Protein AF-A0A814U1E9-F1 (afdb_monomer_lite)

Foldseek 3Di:
DPPPPPPDDQKDWPPPAALPFRFKTFIAGPPDDPPCPQDTFKIWGQPVFFDDDDFDDWDADPVHNPGIIGMDTPVVVPQPDPDPPDNVSSSVSVVLVRQQTGATDDPDQDDDPPDPQWDDAPSHIDGLLQQCQPRRSHPVCCSNVPQPQVVDPDPQWDWDWDDDPNDTRIHTYGDPPQPPPPPHDPRDPPPLDDDFLLPQLQLEFPDWDADPNDIDTSNPPLPLPDQQDPQQACPLDQSDQLSPSNAPDDDDPDPDGQWDWAQALPQRDTDTHGSVQANPPDQRHFQSLSNQVLQRDHDPPPDDDDGALGWADDDDDDDDDDDDDDDDDDDPDTQGHHQQQQCPPDQRHPVCSSNDCSQNPPDDDDGLDDDVPVPDDDPSSVSSCSSPPVVVQVVFDDDDRPRRFFAPVLVDPDDPDDDDDPPPDDDDDDDDDDDDDDDPPCPVPPVVLCPQQPVWDKDWDFDDDDDDDPGDTDIFTDEDPQADDRSSPGGAQWEKEKEAEFELAQLWKKKKKKFKAWPPWRATQFIDIDIDHLVPGNPPIDIDIDHGNDPPDDPPIWIKMKMWMATQAQRDTQAMAIGTDPCSVDSYHYHYYYYYRDPDHFCQPPDDPDQADPVFWGWGAHPPDRDIFTFGFAQFDTRRRPDGADQQADPSWGFRYDDPSHTAIREHQQFDDRRRPHGDCLQPDDDAQLAPPPWDWGDDDPVDDDPDGTATSEDPQFDDRRSPHGFEKEKEAAPQDDLVPDDQKKKKKFKDADNDDPPRDDPDPDDPDHRMDIFIDIDGDQLPDRMDIDGHDDFGQWIWIDDPNWIFTFDGHNDGDGDNYHYTYGDPLRIAEEVPVQDDPVLLPDDPSSSSSCQLVSLVVDVSHQWYAYPAFWTWGQRPVSGTRIGGDGSPPQQQAPDPPQAPPPWGWHARDNSHGNDIATDEDFQFDARRSPQGQAFPSNDPLNLCLSQAAAQDDPVPGDPVLVVLLVLLVVLLVLQQVQLVLQLLLLVDPVNLLALLSVLSNVLSVLSNVLSVLVSVLSVCSNCQSNVVDDDPVVVLCCLLPSVLSNQLSVLLSLVSLLVSLVSVLVCLVCPPVDDSVVRSVVSVVVSVVSSVVSCVLSVVQSVQWDWDARVVSRHIDIGRHDDPVCVVVVVVSVVVSVCCSLVVSLVSLQVSLVSNLQSVLVVVCVVDVPDDSVVSSVVSCVVSVLSNVLSVVLCVLQVLSVCSNPVPRGNRDPNPDSVSVSVSVSSNSCPSSCSCVSPQVVDPVSVVSSVVSVVVVVVVVVVVVVVVD

Radius of gyration: 45.86 Å; chains: 1; bounding box: 136×76×142 Å

Organism: NCBI:txid392030

InterPro domains:
  IPR000276 G protein-coupled receptor, rhodopsin-like [PF00001] (982-1230)
  IPR000742 EGF-like domain [PS00022] (630-641)
  IPR000742 EGF-like domain [PS00022] (665-676)
  IPR000742 EGF-like domain [PS00022] (712-723)
  IPR000742 EGF-like domain [PS00022] (922-933)
  IPR000742 EGF-like domain [PS01186] (630-641)
  IPR000742 EGF-like domain [PS50026] (604-642)
  IPR000742 EGF-like domain [PS50026] (679-724)
  IPR000742 EGF-like domain [SM00181] (607-642)
  IPR000742 EGF-like domain [SM00181] (646-677)
  IPR000742 EGF-like domain [SM00181] (682-724)
  IPR000742 EGF-like domain [SM00181] (896-934)
  IPR002172 Low-density lipoprotein (LDL) receptor class A repeat [PR00261] (123-144)
  IPR002172 Low-density lipoprotein (LDL) receptor class A repeat [PR00261] (225-246)
  IPR002172 Low-density lipoprotein (LDL) receptor class A repeat [PR00261] (270-291)
  IPR002172 Low-density lipoprotein (LDL) receptor class A repeat [PR00261] (334-355)
  IPR002172 Low-density lipoprotein (LDL) receptor class A repeat [PS50068] (112-151)
  IPR002172 Low-density lipoprotein (LDL) receptor class A repeat [SM00192] (112-152)
  IPR002172 Low-density lipoprotein (LDL) receptor class A repeat [SM00192] (221-251)
  IPR002172 Low-density lipoprotein (LDL) receptor class A repeat [SM00192] (261-297)

pLDDT: mean 71.23, std 16.32, range [23.53, 94.31]

Secondary structure (DSSP, 8-state):
--SSSSSS-SEEESSSS-SSSSSEEEEEETTS-TT-TT--SEEEE-TTTB--S---EEEEETTEEEEEEEEEEGGGS----S-TT-HHHHHHHHHHHHHHHB--S-S-TT----STTEEEETTEEEEGGGTTSS---STTSTTTS-S-GGGS--TTEEEEEEEETTEEEEEEEEGGGTTSSSS--TTS----PPPPGGGTTSS----EEEETTEEEETTTTGGGS-SSSTTTTTSSS--STT-GGGSSSS-SS---TTEEEEE-TTT--EEEEEGGGSSSS---SGGGTT-GGGT------SSS-PPP-EEPP-----S----------S--S--EE-GGGTTSS---STTS-TT-TTT-TT--SS-TT-GGGGGG--HHHHHHHTT-HHHHHHSS-SS---PPPP--GGGS---S--PPP---------------------TTTTTTTTTTSTTSEEEEEE----SSS---EEEEEE--TTEESTTS-EEPPEEEEEEEEEES-TT-EEEEEEEEEETTT--EEEEEEEEEEHHHHTT-EEEEEEE-SSSSPPTT--EEEEEEEEETTT--EEEEEEEE-TTTTSSEEEEEEEEEE-SPPP---S--SS---TTTEEEEE-SSSS-EEEEEPTTEETTTT-EE----S-TTSEEEEEETTEEEEE--TTEESTTS-EE-GGGTS-SS-SS-TTPEEEPPPTTS--S---EEE--TTEESTTS-EEPEEEEEE-TTS-TTTS-SEEEEEEEEE---PPPTT----S----SEEEEEEEEEPPTT-SEEEEEE-S--SEEEEEETTEEEEEEE-SS----SEEEEE--GGGEE-BGGGTS-HHHHTS-HHHHHTTTHHHHHH-TT--EEE-SSSEEEEE-TTS-EEEEE--TT---B-S-TTSS-TTPEEEES-SSS-S-EEEEPPTTEESTTS-EE-SGGG--HHHHHHTTSPTTS-GGGS-HHHHHHHHHHHHHHHHHHHHHHHHHHHHTSTTGGGSHHHHHHHHHHHHHHHHHHHHHHHHHHHHHHHTTS---HHHHHHHHHHHHHHHHHHHHHHHHHHHHHHHHHHHHHHHGGG--HHHHHHHHHHHHHHHHHHHHHHHTHHHHTEEEEEETTTTEEEEEE---TTTHHHHHHHHHHHHHHHHHHHHHHHHHHHHHHHHHHHHHHHHH-TTS-HHHHHHHHHHHTTHHHHHHHHHHHHHHHHHIIIIIS-----TTS-HHHHHHHHHHHT-GGGGHIIIIITT-HHHHHHHHHHHHHHHHHHHHHHTS--

Structure (mmCIF, N/CA/C/O backbone):
data_AF-A0A814U1E9-F1
#
_entry.id   AF-A0A814U1E9-F1
#
loop_
_atom_site.group_PDB
_atom_site.id
_atom_site.type_symbol
_atom_site.label_atom_id
_atom_site.label_alt_id
_atom_site.label_comp_id
_atom_site.label_asym_id
_atom_site.label_entity_id
_atom_site.label_seq_id
_atom_site.pdbx_PDB_ins_code
_atom_site.Cartn_x
_atom_site.Cartn_y
_atom_site.Cartn_z
_atom_site.occupancy
_atom_site.B_iso_or_equiv
_atom_site.auth_seq_id
_atom_site.auth_comp_id
_atom_site.auth_asym_id
_atom_site.auth_atom_id
_atom_site.pdbx_PDB_model_num
ATOM 1 N N . MET A 1 1 ? 68.254 2.817 -43.990 1.00 37.53 1 MET A N 1
ATOM 2 C CA . MET A 1 1 ? 68.377 2.266 -42.618 1.00 37.53 1 MET A CA 1
ATOM 3 C C . MET A 1 1 ? 69.161 0.953 -42.686 1.00 37.53 1 MET A C 1
ATOM 5 O O . MET A 1 1 ? 68.558 -0.076 -42.930 1.00 37.53 1 MET A O 1
ATOM 9 N N . SER A 1 2 ? 70.491 0.970 -42.538 1.00 39.06 2 SER A N 1
ATOM 10 C CA . SER A 1 2 ? 71.355 -0.219 -42.744 1.00 39.06 2 SER A CA 1
ATOM 11 C C . SER A 1 2 ? 72.372 -0.470 -41.614 1.00 39.06 2 SER A C 1
ATOM 13 O O . SER A 1 2 ? 73.319 -1.225 -41.785 1.00 39.06 2 SER A O 1
ATOM 15 N N . ARG A 1 3 ? 72.186 0.135 -40.429 1.00 36.66 3 ARG A N 1
ATOM 16 C CA . ARG A 1 3 ? 73.085 -0.048 -39.263 1.00 36.66 3 ARG A CA 1
ATOM 17 C C . ARG A 1 3 ? 72.422 -0.596 -37.989 1.00 36.66 3 ARG A C 1
ATOM 19 O O . ARG A 1 3 ? 73.068 -0.652 -36.954 1.00 36.66 3 ARG A O 1
ATOM 26 N N . LYS A 1 4 ? 71.152 -1.022 -38.038 1.00 39.84 4 LYS A N 1
ATOM 27 C CA . LYS A 1 4 ? 70.420 -1.568 -36.868 1.00 39.84 4 LYS A CA 1
ATOM 28 C C . LYS A 1 4 ? 70.116 -3.075 -36.930 1.00 39.84 4 LYS A C 1
ATOM 30 O O . LYS A 1 4 ? 69.382 -3.562 -36.085 1.00 39.84 4 LYS A O 1
ATOM 35 N N . GLN A 1 5 ? 70.678 -3.819 -37.884 1.00 44.84 5 GLN A N 1
ATOM 36 C CA . GLN A 1 5 ? 70.446 -5.270 -37.998 1.00 44.84 5 GLN A CA 1
ATOM 37 C C . GLN A 1 5 ? 71.395 -6.131 -37.146 1.00 44.84 5 GLN A C 1
ATOM 39 O O . GLN A 1 5 ? 71.125 -7.308 -36.959 1.00 44.84 5 GLN A O 1
ATOM 44 N N . GLN A 1 6 ? 72.477 -5.571 -36.594 1.00 43.47 6 GLN A N 1
ATOM 45 C CA . GLN A 1 6 ? 73.527 -6.369 -35.940 1.00 43.47 6 GLN A CA 1
ATOM 46 C C . GLN A 1 6 ? 73.324 -6.604 -34.429 1.00 43.47 6 GLN A C 1
ATOM 48 O O . GLN A 1 6 ? 74.076 -7.365 -33.835 1.00 43.47 6 GLN A O 1
ATOM 53 N N . PHE A 1 7 ? 72.319 -5.975 -33.803 1.00 52.06 7 PHE A N 1
ATOM 54 C CA . PHE A 1 7 ? 72.131 -5.992 -32.338 1.00 52.06 7 PHE A CA 1
ATOM 55 C C . PHE A 1 7 ? 70.774 -6.522 -31.864 1.00 52.06 7 PHE A C 1
ATOM 57 O O . PHE A 1 7 ? 70.469 -6.425 -30.678 1.00 52.06 7 PHE A O 1
ATOM 64 N N . CYS A 1 8 ? 69.934 -7.050 -32.753 1.00 47.56 8 CYS A N 1
ATOM 65 C CA . CYS A 1 8 ? 68.630 -7.569 -32.353 1.00 47.56 8 CYS A CA 1
ATOM 66 C C . CYS A 1 8 ? 68.546 -9.089 -32.520 1.00 47.56 8 CYS A C 1
ATOM 68 O O . CYS A 1 8 ? 69.000 -9.606 -33.542 1.00 47.56 8 CYS A O 1
ATOM 70 N N . PRO A 1 9 ? 67.975 -9.809 -31.538 1.00 59.19 9 PRO A N 1
ATOM 71 C CA . PRO A 1 9 ? 67.796 -11.249 -31.638 1.00 59.19 9 PRO A CA 1
ATOM 72 C C . PRO A 1 9 ? 66.829 -11.600 -32.787 1.00 59.19 9 PRO A C 1
ATOM 74 O O . PRO A 1 9 ? 65.899 -10.837 -33.059 1.00 59.19 9 PRO A O 1
ATOM 77 N N . PRO A 1 10 ? 67.015 -12.755 -33.457 1.00 61.16 10 PRO A N 1
ATOM 78 C CA . PRO A 1 10 ? 66.178 -13.179 -34.588 1.00 61.16 10 PRO A CA 1
ATOM 79 C C . PRO A 1 10 ? 64.708 -13.421 -34.202 1.00 61.16 10 PRO A C 1
ATOM 81 O O . PRO A 1 10 ? 63.832 -13.397 -35.069 1.00 61.16 10 PRO A O 1
ATOM 84 N N . LEU A 1 11 ? 64.449 -13.628 -32.907 1.00 66.38 11 LEU A N 1
ATOM 85 C CA . LEU A 1 11 ? 63.136 -13.747 -32.279 1.00 66.38 11 LEU A CA 1
ATOM 86 C C . LEU A 1 11 ? 63.046 -12.755 -31.116 1.00 66.38 11 LEU A C 1
ATOM 88 O O . LEU A 1 11 ? 63.979 -12.665 -30.317 1.00 66.38 11 LEU A O 1
ATOM 92 N N . PHE A 1 12 ? 61.926 -12.047 -30.985 1.00 69.31 12 PHE A N 1
ATOM 93 C CA . PHE A 1 12 ? 61.680 -11.149 -29.852 1.00 69.31 12 PHE A CA 1
ATOM 94 C C . PHE A 1 12 ? 60.278 -11.346 -29.260 1.00 69.31 12 PHE A C 1
ATOM 96 O O . PHE A 1 12 ? 59.317 -11.619 -29.979 1.00 69.31 12 PHE A O 1
ATOM 103 N N . GLU A 1 13 ? 60.177 -11.226 -27.933 1.00 69.12 13 GLU A N 1
ATOM 104 C CA . GLU A 1 13 ? 58.926 -11.350 -27.172 1.00 69.12 13 GLU A CA 1
ATOM 105 C C . GLU A 1 13 ? 58.130 -10.038 -27.264 1.00 69.12 13 GLU A C 1
ATOM 107 O O . GLU A 1 13 ? 58.639 -8.970 -26.907 1.00 69.12 13 GLU A O 1
ATOM 112 N N . PHE A 1 14 ? 56.878 -10.094 -27.730 1.00 63.81 14 PHE A N 1
ATOM 113 C CA . PHE A 1 14 ? 55.998 -8.926 -27.746 1.00 63.81 14 PHE A CA 1
ATOM 114 C C . PHE A 1 14 ? 54.517 -9.312 -27.579 1.00 63.81 14 PHE A C 1
ATOM 116 O O . PHE A 1 14 ? 53.969 -10.028 -28.415 1.00 63.81 14 PHE A O 1
ATOM 123 N N . PRO A 1 15 ? 53.807 -8.792 -26.558 1.00 61.72 15 PRO A N 1
ATOM 124 C CA . PRO A 1 15 ? 54.294 -7.909 -25.495 1.00 61.72 15 PRO A CA 1
ATOM 125 C C . PRO A 1 15 ? 55.305 -8.616 -24.575 1.00 61.72 15 PRO A C 1
ATOM 127 O O . PRO A 1 15 ? 55.254 -9.827 -24.428 1.00 61.72 15 PRO A O 1
ATOM 130 N N . ALA A 1 16 ? 56.191 -7.855 -23.923 1.00 58.97 16 ALA A N 1
ATOM 131 C CA . ALA A 1 16 ? 57.242 -8.378 -23.030 1.00 58.97 16 ALA A CA 1
ATOM 132 C C . ALA A 1 16 ? 56.722 -9.022 -21.717 1.00 58.97 16 ALA A C 1
ATOM 134 O O . ALA A 1 16 ? 57.502 -9.388 -20.837 1.00 58.97 16 ALA A O 1
ATOM 135 N N . GLN A 1 17 ? 55.400 -9.109 -21.555 1.00 59.88 17 GLN A N 1
ATOM 136 C CA . GLN A 1 17 ? 54.723 -9.814 -20.472 1.00 59.88 17 GLN A CA 1
ATOM 137 C C . GLN A 1 17 ? 53.799 -10.875 -21.060 1.00 59.88 17 GLN A C 1
ATOM 139 O O . GLN A 1 17 ? 53.224 -10.690 -22.134 1.00 59.88 17 GLN A O 1
ATOM 144 N N . SER A 1 18 ? 53.605 -11.958 -20.306 1.00 64.62 18 SER A N 1
ATOM 145 C CA . SER A 1 18 ? 52.696 -13.035 -20.683 1.00 64.62 18 SER A CA 1
ATOM 146 C C . SER A 1 18 ? 51.286 -12.513 -20.952 1.00 64.62 18 SER A C 1
ATOM 148 O O . SER A 1 18 ? 50.778 -11.648 -20.230 1.00 64.62 18 SER A O 1
ATOM 150 N N . ILE A 1 19 ? 50.603 -13.093 -21.929 1.00 59.97 19 ILE A N 1
ATOM 151 C CA . ILE A 1 19 ? 49.241 -12.692 -22.264 1.00 59.97 19 ILE A CA 1
ATOM 152 C C . ILE A 1 19 ? 48.259 -13.410 -21.339 1.00 59.97 19 ILE A C 1
ATOM 154 O O . ILE A 1 19 ? 47.736 -14.476 -21.642 1.00 59.97 19 ILE A O 1
ATOM 158 N N . GLY A 1 20 ? 47.991 -12.777 -20.197 1.00 60.41 20 GLY A N 1
ATOM 159 C CA . GLY A 1 20 ? 46.943 -13.155 -19.246 1.00 60.41 20 GLY A CA 1
ATOM 160 C C . GLY A 1 20 ? 47.437 -13.868 -17.987 1.00 60.41 20 GLY A C 1
ATOM 161 O O . GLY A 1 20 ? 47.025 -13.486 -16.897 1.00 60.41 20 GLY A O 1
ATOM 162 N N . TRP A 1 21 ? 48.304 -14.875 -18.116 1.00 57.28 21 TRP A N 1
ATOM 163 C CA . TRP A 1 21 ? 48.419 -15.927 -17.095 1.00 57.28 21 TRP A CA 1
ATOM 164 C C . TRP A 1 21 ? 49.851 -16.401 -16.781 1.00 57.28 21 TRP A C 1
ATOM 166 O O . TRP A 1 21 ? 50.080 -17.599 -16.706 1.00 57.28 21 TRP A O 1
ATOM 176 N N . ASN A 1 22 ? 50.805 -15.478 -16.614 1.00 55.81 22 ASN A N 1
ATOM 177 C CA . ASN A 1 22 ? 52.220 -15.666 -16.212 1.00 55.81 22 ASN A CA 1
ATOM 178 C C . ASN A 1 22 ? 53.102 -16.664 -17.001 1.00 55.81 22 ASN A C 1
ATOM 180 O O . ASN A 1 22 ? 54.323 -16.584 -16.880 1.00 55.81 22 ASN A O 1
ATOM 184 N N . ASP A 1 23 ? 52.533 -17.541 -17.831 1.00 65.69 23 ASP A N 1
ATOM 185 C CA . ASP A 1 23 ? 53.224 -18.699 -18.409 1.00 65.69 23 ASP A CA 1
ATOM 186 C C . ASP A 1 23 ? 52.963 -18.895 -19.918 1.00 65.69 23 ASP A C 1
ATOM 188 O O . ASP A 1 23 ? 53.380 -19.910 -20.470 1.00 65.69 23 ASP A O 1
ATOM 192 N N . VAL A 1 24 ? 52.294 -17.951 -20.604 1.00 73.38 24 VAL A N 1
ATOM 193 C CA . VAL A 1 24 ? 52.084 -17.964 -22.073 1.00 73.38 24 VAL A CA 1
ATOM 194 C C . VAL A 1 24 ? 52.608 -16.674 -22.705 1.00 73.38 24 VAL A C 1
ATOM 196 O O . VAL A 1 24 ? 52.155 -15.578 -22.366 1.00 73.38 24 VAL A O 1
ATOM 199 N N . HIS A 1 25 ? 53.530 -16.807 -23.654 1.00 77.94 25 HIS A N 1
ATOM 200 C CA . HIS A 1 25 ? 54.314 -15.729 -24.255 1.00 77.94 25 HIS A CA 1
ATOM 201 C C . HIS A 1 25 ? 54.190 -15.741 -25.782 1.00 77.94 25 HIS A C 1
ATOM 203 O O . HIS A 1 25 ? 54.155 -16.808 -26.396 1.00 77.94 25 HIS A O 1
ATOM 209 N N . LEU A 1 26 ? 54.142 -14.560 -26.403 1.00 78.00 26 LEU A N 1
ATOM 210 C CA . LEU A 1 26 ? 54.096 -14.419 -27.862 1.00 78.00 26 LEU A CA 1
ATOM 211 C C . LEU A 1 26 ? 55.436 -13.928 -28.404 1.00 78.00 26 LEU A C 1
ATOM 213 O O . LEU A 1 26 ? 55.999 -12.961 -27.888 1.00 78.00 26 LEU A O 1
ATOM 217 N N . PHE A 1 27 ? 55.910 -14.567 -29.471 1.00 77.50 27 PHE A N 1
ATOM 218 C CA . PHE A 1 27 ? 57.184 -14.261 -30.115 1.00 77.50 27 PHE A CA 1
ATOM 219 C C . PHE A 1 27 ? 57.012 -13.977 -31.610 1.00 77.50 27 PHE A C 1
ATOM 221 O O . PHE A 1 27 ? 56.215 -14.615 -32.304 1.00 77.50 27 PHE A O 1
ATOM 228 N N . HIS A 1 28 ? 57.805 -13.027 -32.102 1.00 73.69 28 HIS A N 1
ATOM 229 C CA . HIS A 1 28 ? 57.827 -12.580 -33.494 1.00 73.69 28 HIS A CA 1
ATOM 230 C C . HIS A 1 28 ? 59.208 -12.802 -34.113 1.00 73.69 28 HIS A C 1
ATOM 232 O O . HIS A 1 28 ? 60.224 -12.616 -33.437 1.00 73.69 28 HIS A O 1
ATOM 238 N N . SER A 1 29 ? 59.246 -13.174 -35.393 1.00 71.25 29 SER A N 1
ATOM 239 C CA . SER A 1 29 ? 60.466 -13.245 -36.196 1.00 71.25 29 SER A CA 1
ATOM 240 C C . SER A 1 29 ? 60.675 -11.950 -36.984 1.00 71.25 29 SER A C 1
ATOM 242 O O . SER A 1 29 ? 59.730 -11.277 -37.386 1.00 71.25 29 SER A O 1
ATOM 244 N N . TRP A 1 30 ? 61.932 -11.575 -37.221 1.00 60.84 30 TRP A N 1
ATOM 245 C CA . TRP A 1 30 ? 62.258 -10.317 -37.909 1.00 60.84 30 TRP A CA 1
ATOM 246 C C . TRP A 1 30 ? 61.892 -10.317 -39.413 1.00 60.84 30 TRP A C 1
ATOM 248 O O . TRP A 1 30 ? 61.847 -9.260 -40.036 1.00 60.84 30 TRP A O 1
ATOM 258 N N . ASN A 1 31 ? 61.651 -11.485 -40.022 1.00 56.03 31 ASN A N 1
ATOM 259 C CA . ASN A 1 31 ? 61.629 -11.652 -41.483 1.00 56.03 31 ASN A CA 1
ATOM 260 C C . ASN A 1 31 ? 60.237 -11.511 -42.139 1.00 56.03 31 ASN A C 1
ATOM 262 O O . ASN A 1 31 ? 60.104 -11.776 -43.332 1.00 56.03 31 ASN A O 1
ATOM 266 N N . SER A 1 32 ? 59.198 -11.118 -41.394 1.00 52.31 32 SER A N 1
ATOM 267 C CA . SER A 1 32 ? 57.845 -10.911 -41.930 1.00 52.31 32 SER A CA 1
ATOM 268 C C . SER A 1 32 ? 57.685 -9.510 -42.539 1.00 52.31 32 SER A C 1
ATOM 270 O O . SER A 1 32 ? 57.894 -8.505 -41.857 1.00 52.31 32 SER A O 1
ATOM 272 N N . SER A 1 33 ? 57.304 -9.442 -43.816 1.00 42.00 33 SER A N 1
ATOM 273 C CA . SER A 1 33 ? 57.062 -8.219 -44.595 1.00 42.00 33 SER A CA 1
ATOM 274 C C . SER A 1 33 ? 56.102 -7.231 -43.904 1.00 42.00 33 SER A C 1
ATOM 276 O O . SER A 1 33 ? 55.154 -7.631 -43.232 1.00 42.00 33 SER A O 1
ATOM 278 N N . TYR A 1 34 ? 56.336 -5.927 -44.102 1.00 44.91 34 TYR A N 1
ATOM 279 C CA . TYR A 1 34 ? 55.697 -4.800 -43.394 1.00 44.91 34 TYR A CA 1
ATOM 280 C C . TYR A 1 34 ? 54.157 -4.686 -43.510 1.00 44.91 34 TYR A C 1
ATOM 282 O O . TYR A 1 34 ? 53.580 -3.875 -42.787 1.00 44.91 34 TYR A O 1
ATOM 290 N N . ASP A 1 35 ? 53.487 -5.506 -44.327 1.00 43.16 35 ASP A N 1
ATOM 291 C CA . ASP A 1 35 ? 52.023 -5.475 -44.500 1.00 43.16 35 ASP A CA 1
ATOM 292 C C . ASP A 1 35 ? 51.244 -6.325 -43.478 1.00 43.16 35 ASP A C 1
ATOM 294 O O . ASP A 1 35 ? 50.028 -6.189 -43.360 1.00 43.16 35 ASP A O 1
ATOM 298 N N . THR A 1 36 ? 51.916 -7.153 -42.667 1.00 47.16 36 THR A N 1
ATOM 299 C CA . THR A 1 36 ? 51.263 -7.969 -41.624 1.00 47.16 36 THR A CA 1
ATOM 300 C C . THR A 1 36 ? 51.967 -7.856 -40.272 1.00 47.16 36 THR A C 1
ATOM 302 O O . THR A 1 36 ? 52.321 -8.854 -39.653 1.00 47.16 36 THR A O 1
ATOM 305 N N . ILE A 1 37 ? 52.124 -6.637 -39.745 1.00 44.88 37 ILE A N 1
ATOM 306 C CA . ILE A 1 37 ? 52.621 -6.397 -38.367 1.00 44.88 37 ILE A CA 1
ATOM 307 C C . ILE A 1 37 ? 51.688 -7.028 -37.296 1.00 44.88 37 ILE A C 1
ATOM 309 O O . ILE A 1 37 ? 51.952 -6.975 -36.096 1.00 44.88 37 ILE A O 1
ATOM 313 N N . TRP A 1 38 ? 50.543 -7.586 -37.699 1.00 51.19 38 TRP A N 1
ATOM 314 C CA . TRP A 1 38 ? 49.425 -7.897 -36.811 1.00 51.19 38 TRP A CA 1
ATOM 315 C C . TRP A 1 38 ? 49.282 -9.394 -36.476 1.00 51.19 38 TRP A C 1
ATOM 317 O O . TRP A 1 38 ? 48.369 -9.731 -35.728 1.00 51.19 38 TRP A O 1
ATOM 327 N N . ALA A 1 39 ? 50.200 -10.259 -36.939 1.00 55.47 39 ALA A N 1
ATOM 328 C CA . ALA A 1 39 ? 50.269 -11.689 -36.604 1.00 55.47 39 ALA A CA 1
ATOM 329 C C . ALA A 1 39 ? 51.586 -12.044 -35.871 1.00 55.47 39 ALA A C 1
ATOM 331 O O . ALA A 1 39 ? 52.643 -11.493 -36.171 1.00 55.47 39 ALA A O 1
ATOM 332 N N . PHE A 1 40 ? 51.526 -12.937 -34.877 1.00 69.31 40 PHE A N 1
ATOM 333 C CA . PHE A 1 40 ? 52.692 -13.483 -34.157 1.00 69.31 40 PHE A CA 1
ATOM 334 C C . PHE A 1 40 ? 53.101 -14.827 -34.763 1.00 69.31 40 PHE A C 1
ATOM 336 O O . PHE A 1 40 ? 52.242 -15.580 -35.221 1.00 69.31 40 PHE A O 1
ATOM 343 N N . ASP A 1 41 ? 54.395 -15.149 -34.745 1.00 71.50 41 ASP A N 1
ATOM 344 C CA . ASP A 1 41 ? 54.931 -16.342 -35.419 1.00 71.50 41 ASP A CA 1
ATOM 345 C C . ASP A 1 41 ? 54.973 -17.569 -34.506 1.00 71.50 41 ASP A C 1
ATOM 347 O O . ASP A 1 41 ? 54.789 -18.698 -34.974 1.00 71.50 41 ASP A O 1
ATOM 351 N N . PHE A 1 42 ? 55.202 -17.352 -33.206 1.00 76.81 42 PHE A N 1
ATOM 352 C CA . PHE A 1 42 ? 55.315 -18.412 -32.210 1.00 76.81 42 PHE A CA 1
ATOM 353 C C . PHE A 1 42 ? 54.546 -18.079 -30.928 1.00 76.81 42 PHE A C 1
ATOM 355 O O . PHE A 1 42 ? 54.559 -16.944 -30.445 1.00 76.81 42 PHE A O 1
ATOM 362 N N . VAL A 1 43 ? 53.931 -19.104 -30.340 1.00 78.88 43 VAL A N 1
ATOM 363 C CA . VAL A 1 43 ? 53.352 -19.083 -28.992 1.00 78.88 43 VAL A CA 1
ATOM 364 C C . VAL A 1 43 ? 54.166 -20.019 -28.108 1.00 78.88 43 VAL A C 1
ATOM 366 O O . VAL A 1 43 ? 54.286 -21.203 -28.417 1.00 78.88 43 VAL A O 1
ATOM 369 N N . CYS A 1 44 ? 54.729 -19.494 -27.025 1.00 78.94 44 CYS A N 1
ATOM 370 C CA . CYS A 1 44 ? 55.597 -20.222 -26.104 1.00 78.94 44 CYS A CA 1
ATOM 371 C C . CYS A 1 44 ? 54.953 -20.362 -24.727 1.00 78.94 44 CYS A C 1
ATOM 373 O O . CYS A 1 44 ? 54.380 -19.402 -24.215 1.00 78.94 44 CYS A O 1
ATOM 375 N N . TYR A 1 45 ? 55.056 -21.540 -24.118 1.00 76.81 45 TYR A N 1
ATOM 376 C CA . TYR A 1 45 ? 54.391 -21.861 -22.858 1.00 76.81 45 TYR A CA 1
ATOM 377 C C . TYR A 1 45 ? 55.185 -22.861 -22.013 1.00 76.81 45 TYR A C 1
ATOM 379 O O . TYR A 1 45 ? 56.090 -23.530 -22.506 1.00 76.81 45 TYR A O 1
ATOM 387 N N . ASN A 1 46 ? 54.855 -22.968 -20.725 1.00 73.81 46 ASN A N 1
ATOM 388 C CA . ASN A 1 46 ? 55.473 -23.955 -19.838 1.00 73.81 46 ASN A CA 1
ATOM 389 C C . ASN A 1 46 ? 54.849 -25.351 -20.038 1.00 73.81 46 ASN A C 1
ATOM 391 O O . ASN A 1 46 ? 53.668 -25.559 -19.762 1.00 73.81 46 ASN A O 1
ATOM 395 N N . GLU A 1 47 ? 55.653 -26.318 -20.475 1.00 68.38 47 GLU A N 1
ATOM 396 C CA . GLU A 1 47 ? 55.230 -27.699 -20.752 1.00 68.38 47 GLU A CA 1
ATOM 397 C C . GLU A 1 47 ? 54.757 -28.458 -19.502 1.00 68.38 47 GLU A C 1
ATOM 399 O O . GLU A 1 47 ? 53.878 -29.312 -19.584 1.00 68.38 47 GLU A O 1
ATOM 404 N N . GLN A 1 48 ? 55.257 -28.103 -18.314 1.00 65.81 48 GLN A N 1
ATOM 405 C CA . GLN A 1 48 ? 54.806 -28.729 -17.065 1.00 65.81 48 GLN A CA 1
ATOM 406 C C . GLN A 1 48 ? 53.347 -28.388 -16.725 1.00 65.81 48 GLN A C 1
ATOM 408 O O . GLN A 1 48 ? 52.690 -29.142 -16.009 1.00 65.81 48 GLN A O 1
ATOM 413 N N . LEU A 1 49 ? 52.834 -27.269 -17.250 1.00 65.50 49 LEU A N 1
ATOM 414 C CA . LEU A 1 49 ? 51.496 -26.756 -16.960 1.00 65.50 49 LEU A CA 1
ATOM 415 C C . LEU A 1 49 ? 50.481 -27.045 -18.074 1.00 65.50 49 LEU A C 1
ATOM 417 O O . LEU A 1 49 ? 49.295 -26.830 -17.850 1.00 65.50 49 LEU A O 1
ATOM 421 N N . CYS A 1 50 ? 50.901 -27.514 -19.252 1.00 68.25 50 CYS A N 1
ATOM 422 C CA . CYS A 1 50 ? 50.052 -27.616 -20.444 1.00 68.25 50 CYS A CA 1
ATOM 423 C C . CYS A 1 50 ? 50.110 -29.013 -21.085 1.00 68.25 50 CYS A C 1
ATOM 425 O O . CYS A 1 50 ? 51.189 -29.576 -21.239 1.00 68.25 50 CYS A O 1
ATOM 427 N N . ASP A 1 51 ? 48.968 -29.555 -21.520 1.00 62.28 51 ASP A N 1
ATOM 428 C CA . ASP A 1 51 ? 48.890 -30.841 -22.238 1.00 62.28 51 ASP A CA 1
ATOM 429 C C . ASP A 1 51 ? 48.941 -30.623 -23.768 1.00 62.28 51 ASP A C 1
ATOM 431 O O . ASP A 1 51 ? 47.908 -30.467 -24.414 1.00 62.28 51 ASP A O 1
ATOM 435 N N . SER A 1 52 ? 50.138 -30.570 -24.370 1.00 63.22 52 SER A N 1
ATOM 436 C CA . SER A 1 52 ? 50.311 -30.397 -25.828 1.00 63.22 52 SER A CA 1
ATOM 437 C C . SER A 1 52 ? 51.327 -31.391 -26.402 1.00 63.22 52 SER A C 1
ATOM 439 O O . SER A 1 52 ? 52.426 -31.517 -25.871 1.00 63.22 52 SER A O 1
ATOM 441 N N . GLU A 1 53 ? 50.967 -32.081 -27.490 1.00 56.78 53 GLU A N 1
ATOM 442 C CA . GLU A 1 53 ? 51.701 -33.249 -28.016 1.00 56.78 53 GLU A CA 1
ATOM 443 C C . GLU A 1 53 ? 52.812 -32.937 -29.037 1.00 56.78 53 GLU A C 1
ATOM 445 O O . GLU A 1 53 ? 53.540 -33.843 -29.432 1.00 56.78 53 GLU A O 1
ATOM 450 N N . THR A 1 54 ? 53.021 -31.684 -29.464 1.00 55.25 54 THR A N 1
ATOM 451 C CA . THR A 1 54 ? 54.137 -31.371 -30.383 1.00 55.25 54 THR A CA 1
ATOM 452 C C . THR A 1 54 ? 54.798 -30.038 -30.055 1.00 55.25 54 THR A C 1
ATOM 454 O O . THR A 1 54 ? 54.170 -28.988 -30.179 1.00 55.25 54 THR A O 1
ATOM 457 N N . VAL A 1 55 ? 56.076 -30.083 -29.674 1.00 57.59 55 VAL A N 1
ATOM 458 C CA . VAL A 1 55 ? 56.942 -28.913 -29.466 1.00 57.59 55 VAL A CA 1
ATOM 459 C C . VAL A 1 55 ? 57.812 -28.732 -30.707 1.00 57.59 55 VAL A C 1
ATOM 461 O O . VAL A 1 55 ? 58.398 -29.701 -31.186 1.00 57.59 55 VAL A O 1
ATOM 464 N N . THR A 1 56 ? 57.912 -27.511 -31.247 1.00 59.69 56 THR A N 1
ATOM 465 C CA . THR A 1 56 ? 58.805 -27.245 -32.392 1.00 59.69 56 THR A CA 1
ATOM 466 C C . THR A 1 56 ? 60.127 -26.593 -31.997 1.00 59.69 56 THR A C 1
ATOM 468 O O . THR A 1 56 ? 61.120 -26.845 -32.674 1.00 59.69 56 THR A O 1
ATOM 471 N N . ILE A 1 57 ? 60.178 -25.770 -30.940 1.00 68.81 57 ILE A N 1
ATOM 472 C CA . ILE A 1 57 ? 61.405 -25.090 -30.474 1.00 68.81 57 ILE A CA 1
ATOM 473 C C . ILE A 1 57 ? 61.348 -24.910 -28.946 1.00 68.81 57 ILE A C 1
ATOM 475 O O . ILE A 1 57 ? 60.280 -24.626 -28.414 1.00 68.81 57 ILE A O 1
ATOM 479 N N . GLN A 1 58 ? 62.477 -25.028 -28.241 1.00 66.94 58 GLN A N 1
ATOM 480 C CA . GLN A 1 58 ? 62.607 -24.646 -26.827 1.00 66.94 58 GLN A CA 1
ATOM 481 C C . GLN A 1 58 ? 63.318 -23.293 -26.699 1.00 66.94 58 GLN A C 1
ATOM 483 O O . GLN A 1 58 ? 64.339 -23.061 -27.346 1.00 66.94 58 GLN A O 1
ATOM 488 N N . PHE A 1 59 ? 62.783 -22.400 -25.868 1.00 66.94 59 PHE A N 1
ATOM 489 C CA . PHE A 1 59 ? 63.309 -21.053 -25.663 1.00 66.94 59 PHE A CA 1
ATOM 490 C C . PHE A 1 59 ? 63.551 -20.780 -24.176 1.00 66.94 59 PHE A C 1
ATOM 492 O O . PHE A 1 59 ? 62.650 -20.933 -23.352 1.00 66.94 59 PHE A O 1
ATOM 499 N N . ALA A 1 60 ? 64.764 -20.346 -23.833 1.00 60.72 60 ALA A N 1
ATOM 500 C CA . ALA A 1 60 ? 65.114 -19.906 -22.484 1.00 60.72 60 ALA A CA 1
ATOM 501 C C . ALA A 1 60 ? 64.965 -18.383 -22.381 1.00 60.72 60 ALA A C 1
ATOM 503 O O . ALA A 1 60 ? 65.504 -17.636 -23.203 1.00 60.72 60 ALA A O 1
ATOM 504 N N . LYS A 1 61 ? 64.232 -17.903 -21.373 1.00 60.50 61 LYS A N 1
ATOM 505 C CA . LYS A 1 61 ? 64.002 -16.467 -21.194 1.00 60.50 61 LYS A CA 1
ATOM 506 C C . LYS A 1 61 ? 65.286 -15.774 -20.726 1.00 60.50 61 LYS A C 1
ATOM 508 O O . LYS A 1 61 ? 65.883 -16.180 -19.736 1.00 60.50 61 LYS A O 1
ATOM 513 N N . ILE A 1 62 ? 65.674 -14.674 -21.379 1.00 56.78 62 ILE A N 1
ATOM 514 C CA . ILE A 1 62 ? 66.896 -13.910 -21.036 1.00 56.78 62 ILE A CA 1
ATOM 515 C C . ILE A 1 62 ? 66.857 -13.386 -19.587 1.00 56.78 62 ILE A C 1
ATOM 517 O O . ILE A 1 62 ? 67.893 -13.284 -18.938 1.00 56.78 62 ILE A O 1
ATOM 521 N N . THR A 1 63 ? 65.668 -13.075 -19.063 1.00 54.06 63 THR A N 1
ATOM 522 C CA . THR A 1 63 ? 65.483 -12.571 -17.692 1.00 54.06 63 THR A CA 1
ATOM 523 C C . THR A 1 63 ? 65.445 -13.671 -16.623 1.00 54.06 63 THR A C 1
ATOM 525 O O . THR A 1 63 ? 65.653 -13.363 -15.457 1.00 54.06 63 THR A O 1
ATOM 528 N N . GLU A 1 64 ? 65.180 -14.930 -16.997 1.00 58.91 64 GLU A N 1
ATOM 529 C CA . GLU A 1 64 ? 65.098 -16.098 -16.100 1.00 58.91 64 GLU A CA 1
ATOM 530 C C . GLU A 1 64 ? 65.579 -17.362 -16.847 1.00 58.91 64 GLU A C 1
ATOM 532 O O . GLU A 1 64 ? 64.764 -18.114 -17.388 1.00 58.91 64 GLU A O 1
ATOM 537 N N . PRO A 1 65 ? 66.897 -17.625 -16.904 1.00 57.59 65 PRO A N 1
ATOM 538 C CA . PRO A 1 65 ? 67.457 -18.714 -17.713 1.00 57.59 65 PRO A CA 1
ATOM 539 C C . PRO A 1 65 ? 67.073 -20.124 -17.227 1.00 57.59 65 PRO A C 1
ATOM 541 O O . PRO A 1 65 ? 67.287 -21.096 -17.945 1.00 57.59 65 PRO A O 1
ATOM 544 N N . THR A 1 66 ? 66.494 -20.254 -16.029 1.00 55.34 66 THR A N 1
ATOM 545 C CA . THR A 1 66 ? 66.021 -21.522 -15.450 1.00 55.34 66 THR A CA 1
ATOM 546 C C . THR A 1 66 ? 64.640 -21.952 -15.951 1.00 55.34 66 THR A C 1
ATOM 548 O O . THR A 1 66 ? 64.273 -23.114 -15.783 1.00 55.34 66 THR A O 1
ATOM 551 N N . LYS A 1 67 ? 63.865 -21.049 -16.570 1.00 62.81 67 LYS A N 1
ATOM 552 C CA . LYS A 1 67 ? 62.522 -21.339 -17.090 1.00 62.81 67 LYS A CA 1
ATOM 553 C C . LYS A 1 67 ? 62.610 -21.618 -18.596 1.00 62.81 67 LYS A C 1
ATOM 555 O O . LYS A 1 67 ? 62.730 -20.695 -19.403 1.00 62.81 67 LYS A O 1
ATOM 560 N N . LEU A 1 68 ? 62.566 -22.898 -18.974 1.00 67.69 68 LEU A N 1
ATOM 561 C CA . LEU A 1 68 ? 62.469 -23.319 -20.374 1.00 67.69 68 LEU A CA 1
ATOM 562 C C . LEU A 1 68 ? 61.005 -23.253 -20.836 1.00 67.69 68 LEU A C 1
ATOM 564 O O . LEU A 1 68 ? 60.131 -23.864 -20.224 1.00 67.69 68 LEU A O 1
ATOM 568 N N . LEU A 1 69 ? 60.740 -22.515 -21.913 1.00 73.06 69 LEU A N 1
ATOM 569 C CA . LEU A 1 69 ? 59.427 -22.436 -22.549 1.00 73.06 69 LEU A CA 1
ATOM 570 C C . LEU A 1 69 ? 59.428 -23.251 -23.844 1.00 73.06 69 LEU A C 1
ATOM 572 O O . LEU A 1 69 ? 60.324 -23.114 -24.678 1.00 73.06 69 LEU A O 1
ATOM 576 N N . SER A 1 70 ? 58.395 -24.061 -24.033 1.00 79.00 70 SER A N 1
ATOM 577 C CA . SER A 1 70 ? 58.154 -24.826 -25.253 1.00 79.00 70 SER A CA 1
ATOM 578 C C . SER A 1 70 ? 57.324 -23.974 -26.219 1.00 79.00 70 SER A C 1
ATOM 580 O O . SER A 1 70 ? 56.264 -23.465 -25.858 1.00 79.00 70 SER A O 1
ATOM 582 N N . CYS A 1 71 ? 57.825 -23.769 -27.436 1.00 76.12 71 CYS A N 1
ATOM 583 C CA . CYS A 1 71 ? 57.272 -22.866 -28.445 1.00 76.12 71 CYS A CA 1
ATOM 584 C C . CYS A 1 71 ? 56.673 -23.616 -29.638 1.00 76.12 71 CYS A C 1
ATOM 586 O O . CYS A 1 71 ? 57.267 -24.572 -30.149 1.00 76.12 71 CYS A O 1
ATOM 588 N N . GLN A 1 72 ? 55.533 -23.120 -30.129 1.00 78.38 72 GLN A N 1
ATOM 589 C CA . GLN A 1 72 ? 54.809 -23.661 -31.278 1.00 78.38 72 GLN A CA 1
ATOM 590 C C . GLN A 1 72 ? 54.475 -22.573 -32.304 1.00 78.38 72 GLN A C 1
ATOM 592 O O . GLN A 1 72 ? 54.076 -21.470 -31.933 1.00 78.38 72 GLN A O 1
ATOM 597 N N . LYS A 1 73 ? 54.607 -22.884 -33.603 1.00 72.88 73 LYS A N 1
ATOM 598 C CA . LYS A 1 73 ? 54.229 -21.958 -34.686 1.00 72.88 73 LYS A CA 1
ATOM 599 C C . LYS A 1 73 ? 52.721 -21.714 -34.738 1.00 72.88 73 LYS A C 1
ATOM 601 O O . LYS A 1 73 ? 51.940 -22.663 -34.682 1.00 72.88 73 LYS A O 1
ATOM 606 N N . THR A 1 74 ? 52.319 -20.466 -34.962 1.00 70.50 74 THR A N 1
ATOM 607 C CA . THR A 1 74 ? 50.912 -20.037 -34.896 1.00 70.50 74 THR A CA 1
ATOM 608 C C . THR A 1 74 ? 49.994 -20.741 -35.896 1.00 70.50 74 THR A C 1
ATOM 610 O O . THR A 1 74 ? 48.886 -21.105 -35.532 1.00 70.50 74 THR A O 1
ATOM 613 N N . HIS A 1 75 ? 50.451 -21.031 -37.120 1.00 65.19 75 HIS A N 1
ATOM 614 C CA . HIS A 1 75 ? 49.641 -21.736 -38.132 1.00 65.19 75 HIS A CA 1
ATOM 615 C C . HIS A 1 75 ? 49.359 -23.211 -37.798 1.00 65.19 75 HIS A C 1
ATOM 617 O O . HIS A 1 75 ? 48.472 -23.810 -38.396 1.00 65.19 75 HIS A O 1
ATOM 623 N N . LYS A 1 76 ? 50.124 -23.817 -36.878 1.00 64.19 76 LYS A N 1
ATOM 624 C CA . LYS A 1 76 ? 49.853 -25.175 -36.376 1.00 64.19 76 LYS A CA 1
ATOM 625 C C . LYS A 1 76 ? 48.834 -25.182 -35.237 1.00 64.19 76 LYS A C 1
ATOM 627 O O . LYS A 1 76 ? 48.375 -26.248 -34.845 1.00 64.19 76 LYS A O 1
ATOM 632 N N . LEU A 1 77 ? 48.514 -24.018 -34.677 1.00 64.75 77 LEU A N 1
ATOM 633 C CA . LEU A 1 77 ? 47.440 -23.848 -33.710 1.00 64.75 77 LEU A CA 1
ATOM 634 C C . LEU A 1 77 ? 46.186 -23.545 -34.541 1.00 64.75 77 LEU A C 1
ATOM 636 O O . LEU A 1 77 ? 46.133 -22.505 -35.188 1.00 64.75 77 LEU A O 1
ATOM 640 N N . GLU A 1 78 ? 45.206 -24.448 -34.585 1.00 58.47 78 GLU A N 1
ATOM 641 C CA . GLU A 1 78 ? 43.953 -24.283 -35.348 1.00 58.47 78 GLU A CA 1
ATOM 642 C C . GLU A 1 78 ? 43.075 -23.135 -34.789 1.00 58.47 78 GLU A C 1
ATOM 644 O O . GLU A 1 78 ? 42.017 -23.345 -34.190 1.00 58.47 78 GLU A O 1
ATOM 649 N N . LEU A 1 79 ? 43.519 -21.886 -34.930 1.00 60.38 79 LEU A N 1
ATOM 650 C CA . LEU A 1 79 ? 42.806 -20.698 -34.470 1.00 60.38 79 LEU A CA 1
ATOM 651 C C . LEU A 1 79 ? 41.641 -20.410 -35.432 1.00 60.38 79 LEU A C 1
ATOM 653 O O . LEU A 1 79 ? 41.847 -19.936 -36.547 1.00 60.38 79 LEU A O 1
ATOM 657 N N . LYS A 1 80 ? 40.400 -20.680 -35.006 1.00 50.72 80 LYS A N 1
ATOM 658 C CA . LYS A 1 80 ? 39.184 -20.306 -35.751 1.00 50.72 80 LYS A CA 1
ATOM 659 C C . LYS A 1 80 ? 38.985 -18.787 -35.710 1.00 50.72 80 LYS A C 1
ATOM 661 O O . LYS A 1 80 ? 38.352 -18.277 -34.790 1.00 50.72 80 LYS A O 1
ATOM 666 N N . VAL A 1 81 ? 39.525 -18.067 -36.689 1.00 49.88 81 VAL A N 1
ATOM 667 C CA . VAL A 1 81 ? 39.341 -16.616 -36.833 1.00 49.88 81 VAL A CA 1
ATOM 668 C C . VAL A 1 81 ? 38.359 -16.361 -37.976 1.00 49.88 81 VAL A C 1
ATOM 670 O O . VAL A 1 81 ? 38.661 -16.671 -39.122 1.00 49.88 81 VAL A O 1
ATOM 673 N N . THR A 1 82 ? 37.179 -15.818 -37.671 1.00 43.53 82 THR A N 1
ATOM 674 C CA . THR A 1 82 ? 36.153 -15.460 -38.672 1.00 43.53 82 THR A CA 1
ATOM 675 C C . THR A 1 82 ? 36.431 -14.132 -39.377 1.00 43.53 82 THR A C 1
ATOM 677 O O . THR A 1 82 ? 35.789 -13.848 -40.378 1.00 43.53 82 THR A O 1
ATOM 680 N N . ASP A 1 83 ? 37.377 -13.328 -38.878 1.00 44.56 83 ASP A N 1
ATOM 681 C CA . ASP A 1 83 ? 37.733 -12.035 -39.468 1.00 44.56 83 ASP A CA 1
ATOM 682 C C . ASP A 1 83 ? 39.226 -11.703 -39.208 1.00 44.56 83 ASP A C 1
ATOM 684 O O . ASP A 1 83 ? 39.608 -11.505 -38.046 1.00 44.56 83 ASP A O 1
ATOM 688 N N . PRO A 1 84 ? 40.122 -11.698 -40.220 1.00 45.41 84 PRO A N 1
ATOM 689 C CA . PRO A 1 84 ? 41.579 -11.664 -40.013 1.00 45.41 84 PRO A CA 1
ATOM 690 C C . PRO A 1 84 ? 42.135 -10.340 -39.458 1.00 45.41 84 PRO A C 1
ATOM 692 O O . PRO A 1 84 ? 43.309 -10.276 -39.089 1.00 45.41 84 PRO A O 1
ATOM 695 N N . LEU A 1 85 ? 41.330 -9.274 -39.423 1.00 45.56 85 LEU A N 1
ATOM 696 C CA . LEU A 1 85 ? 41.834 -7.896 -39.414 1.00 45.56 85 LEU A CA 1
ATOM 697 C C . LEU A 1 85 ? 42.069 -7.267 -38.025 1.00 45.56 85 LEU A C 1
ATOM 699 O O . LEU A 1 85 ? 42.544 -6.136 -37.964 1.00 45.56 85 LEU A O 1
ATOM 703 N N . THR A 1 86 ? 41.802 -7.942 -36.893 1.00 55.72 86 THR A N 1
ATOM 704 C CA . THR A 1 86 ? 41.973 -7.327 -35.549 1.00 55.72 86 THR A CA 1
ATOM 705 C C . THR A 1 86 ? 42.770 -8.166 -34.529 1.00 55.72 86 THR A C 1
ATOM 707 O O . THR A 1 86 ? 42.434 -9.305 -34.200 1.00 55.72 86 THR A O 1
ATOM 710 N N . ARG A 1 87 ? 43.819 -7.557 -33.940 1.00 56.88 87 ARG A N 1
ATOM 711 C CA . ARG A 1 87 ? 44.731 -8.149 -32.925 1.00 56.88 87 ARG A CA 1
ATOM 712 C C . ARG A 1 87 ? 44.011 -8.672 -31.675 1.00 56.88 87 ARG A C 1
ATOM 714 O O . ARG A 1 87 ? 44.450 -9.652 -31.075 1.00 56.88 87 ARG A O 1
ATOM 721 N N . SER A 1 88 ? 42.922 -8.021 -31.266 1.00 56.69 88 SER A N 1
ATOM 722 C CA . SER A 1 88 ? 42.113 -8.430 -30.110 1.00 56.69 88 SER A CA 1
ATOM 723 C C . SER A 1 88 ? 41.510 -9.818 -30.297 1.00 56.69 88 SER A C 1
ATOM 725 O O . SER A 1 88 ? 41.556 -10.620 -29.370 1.00 56.69 88 SER A O 1
ATOM 727 N N . ASN A 1 89 ? 41.020 -10.129 -31.498 1.00 58.44 89 ASN A N 1
ATOM 728 C CA . ASN A 1 89 ? 40.336 -11.389 -31.783 1.00 58.44 89 ASN A CA 1
ATOM 729 C C . ASN A 1 89 ? 41.322 -12.565 -31.846 1.00 58.44 89 ASN A C 1
ATOM 731 O O . ASN A 1 89 ? 41.021 -13.655 -31.360 1.00 58.44 89 ASN A O 1
ATOM 735 N N . GLN A 1 90 ? 42.533 -12.338 -32.366 1.00 61.50 90 GLN A N 1
ATOM 736 C CA . GLN A 1 90 ? 43.595 -13.350 -32.377 1.00 61.50 90 GLN A CA 1
ATOM 737 C C . GLN A 1 90 ? 44.136 -13.637 -30.968 1.00 61.50 90 GLN A C 1
ATOM 739 O O . GLN A 1 90 ? 44.286 -14.798 -30.591 1.00 61.50 90 GLN A O 1
ATOM 744 N N . ILE A 1 91 ? 44.372 -12.595 -30.158 1.00 66.50 91 ILE A N 1
ATOM 745 C CA . ILE A 1 91 ? 44.777 -12.746 -28.749 1.00 66.50 91 ILE A CA 1
ATOM 746 C C . ILE A 1 91 ? 43.701 -13.484 -27.947 1.00 66.50 91 ILE A C 1
ATOM 748 O O . ILE A 1 91 ? 44.025 -14.370 -27.156 1.00 66.50 91 ILE A O 1
ATOM 752 N N . GLU A 1 92 ? 42.431 -13.147 -28.161 1.00 64.94 92 GLU A N 1
ATOM 753 C CA . GLU A 1 92 ? 41.318 -13.816 -27.492 1.00 64.94 92 GLU A CA 1
ATOM 754 C C . GLU A 1 92 ? 41.220 -15.289 -27.909 1.00 64.94 92 GLU A C 1
ATOM 756 O O . GLU A 1 92 ? 41.041 -16.160 -27.063 1.00 64.94 92 GLU A O 1
ATOM 761 N N . SER A 1 93 ? 41.470 -15.600 -29.182 1.00 66.56 93 SER A N 1
ATOM 762 C CA . SER A 1 93 ? 41.516 -16.981 -29.677 1.00 66.56 93 SER A CA 1
ATOM 763 C C . SER A 1 93 ? 42.643 -17.796 -29.029 1.00 66.56 93 SER A C 1
ATOM 765 O O . SER A 1 93 ? 42.418 -18.934 -28.613 1.00 66.56 93 SER A O 1
ATOM 767 N N . VAL A 1 94 ? 43.835 -17.209 -28.858 1.00 69.94 94 VAL A N 1
ATOM 768 C CA . VAL A 1 94 ? 44.945 -17.846 -28.124 1.00 69.94 94 VAL A CA 1
ATOM 769 C C . VAL A 1 94 ? 44.589 -18.037 -26.650 1.00 69.94 94 VAL A C 1
ATOM 771 O O . VAL A 1 94 ? 44.8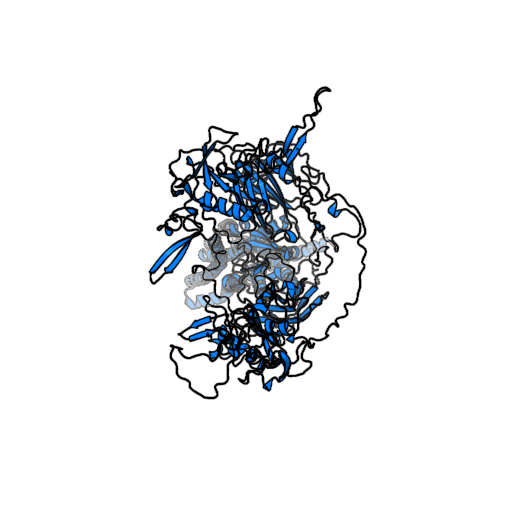18 -19.114 -26.105 1.00 69.94 94 VAL A O 1
ATOM 774 N N . ARG A 1 95 ? 43.970 -17.047 -25.996 1.00 68.69 95 ARG A N 1
ATOM 775 C CA . ARG A 1 95 ? 43.507 -17.179 -24.602 1.00 68.69 95 ARG A CA 1
ATOM 776 C C . ARG A 1 95 ? 42.469 -18.287 -24.436 1.00 68.69 95 ARG A C 1
ATOM 778 O O . ARG A 1 95 ? 42.549 -19.072 -23.492 1.00 68.69 95 ARG A O 1
ATOM 785 N N . ILE A 1 96 ? 41.517 -18.390 -25.359 1.00 66.88 96 ILE A N 1
ATOM 786 C CA . ILE A 1 96 ? 40.496 -19.443 -25.353 1.00 66.88 96 ILE A CA 1
ATOM 787 C C . ILE A 1 96 ? 41.140 -20.817 -25.562 1.00 66.88 96 ILE A C 1
ATOM 789 O O . ILE A 1 96 ? 40.742 -21.777 -24.909 1.00 66.88 96 ILE A O 1
ATOM 793 N N . LEU A 1 97 ? 42.147 -20.929 -26.429 1.00 71.56 97 LEU A N 1
ATOM 794 C CA . LEU A 1 97 ? 42.853 -22.188 -26.667 1.00 71.56 97 LEU A CA 1
ATOM 795 C C . LEU A 1 97 ? 43.681 -22.617 -25.444 1.00 71.56 97 LEU A C 1
ATOM 797 O O . LEU A 1 97 ? 43.538 -23.735 -24.956 1.00 71.56 97 LEU A O 1
ATOM 801 N N . PHE A 1 98 ? 44.498 -21.718 -24.897 1.00 71.94 98 PHE A N 1
ATOM 802 C CA . PHE A 1 98 ? 45.395 -22.030 -23.781 1.00 71.94 98 PHE A CA 1
ATOM 803 C C . PHE A 1 98 ? 44.671 -22.171 -22.433 1.00 71.94 98 PHE A C 1
ATOM 805 O O . PHE A 1 98 ? 45.128 -22.928 -21.580 1.00 71.94 98 PHE A O 1
ATOM 812 N N . SER A 1 99 ? 43.495 -21.556 -22.252 1.00 65.19 99 SER A N 1
ATOM 813 C CA . SER A 1 99 ? 42.643 -21.810 -21.074 1.00 65.19 99 SER A CA 1
ATOM 814 C C . SER A 1 99 ? 42.039 -23.223 -21.041 1.00 65.19 99 SER A C 1
ATOM 816 O O . SER A 1 99 ? 41.681 -23.715 -19.963 1.00 65.19 99 SER A O 1
ATOM 818 N N . LYS A 1 100 ? 41.958 -23.897 -22.198 1.00 66.19 100 LYS A N 1
ATOM 819 C CA . LYS A 1 100 ? 41.541 -25.305 -22.312 1.00 66.19 100 LYS A CA 1
ATOM 820 C C . LYS A 1 100 ? 42.688 -26.270 -22.027 1.00 66.19 100 LYS A C 1
ATOM 822 O O . LYS A 1 100 ? 42.453 -27.317 -21.437 1.00 66.19 100 LYS A O 1
ATOM 827 N N . ILE A 1 101 ? 43.905 -25.918 -22.446 1.00 68.25 101 ILE A N 1
ATOM 828 C CA . ILE A 1 101 ? 45.057 -26.832 -22.487 1.00 68.25 101 ILE A CA 1
ATOM 829 C C . ILE A 1 101 ? 45.943 -26.741 -21.229 1.00 68.25 101 ILE A C 1
ATOM 831 O O . ILE A 1 101 ? 46.609 -27.718 -20.890 1.00 68.25 101 ILE A O 1
ATOM 835 N N . CYS A 1 102 ? 45.949 -25.606 -20.519 1.00 67.25 102 CYS A N 1
ATOM 836 C CA . CYS A 1 102 ? 46.881 -25.361 -19.412 1.00 67.25 102 CYS A CA 1
ATOM 837 C C . CYS A 1 102 ? 46.215 -25.250 -18.026 1.00 67.25 102 CYS A C 1
ATOM 839 O O . CYS A 1 102 ? 45.140 -24.664 -17.865 1.00 67.25 102 CYS A O 1
ATOM 841 N N . ALA A 1 103 ? 46.897 -25.764 -16.998 1.00 60.78 103 ALA A N 1
ATOM 842 C CA . ALA A 1 103 ? 46.583 -25.626 -15.578 1.00 60.78 103 ALA A CA 1
ATOM 843 C C . ALA A 1 103 ? 47.121 -24.285 -15.052 1.00 60.78 103 ALA A C 1
ATOM 845 O O . ALA A 1 103 ? 48.269 -24.153 -14.640 1.00 60.78 103 ALA A O 1
ATOM 846 N N . ILE A 1 104 ? 46.284 -23.256 -15.123 1.00 57.22 104 ILE A N 1
ATOM 847 C CA . ILE A 1 104 ? 46.695 -21.865 -14.941 1.00 57.22 104 ILE A CA 1
ATOM 848 C C . ILE A 1 104 ? 46.376 -21.352 -13.525 1.00 57.22 104 ILE A C 1
ATOM 850 O O . ILE A 1 104 ? 45.227 -21.414 -13.088 1.00 57.22 104 ILE A O 1
ATOM 854 N N . GLY A 1 105 ? 47.368 -20.757 -12.846 1.00 52.62 105 GLY A N 1
ATOM 855 C CA . GLY A 1 105 ? 47.173 -19.951 -11.627 1.00 52.62 105 GLY A CA 1
ATOM 856 C C . GLY A 1 105 ? 47.277 -20.683 -10.283 1.00 52.62 105 GLY A C 1
ATOM 857 O O . GLY A 1 105 ? 46.903 -20.110 -9.260 1.00 52.62 105 GLY A O 1
ATOM 858 N N . VAL A 1 106 ? 47.789 -21.916 -10.253 1.00 45.91 106 VAL A N 1
ATOM 859 C CA . VAL A 1 106 ? 48.082 -22.647 -9.009 1.00 45.91 106 VAL A CA 1
ATOM 860 C C . VAL A 1 106 ? 49.598 -22.780 -8.883 1.00 45.91 106 VAL A C 1
ATOM 862 O O . VAL A 1 106 ? 50.225 -23.464 -9.681 1.00 45.91 106 VAL A O 1
ATOM 865 N N . HIS A 1 107 ? 50.194 -22.101 -7.901 1.00 44.34 107 HIS A N 1
ATOM 866 C CA . HIS A 1 107 ? 51.645 -22.127 -7.662 1.00 44.34 107 HIS A CA 1
ATOM 867 C C . HIS A 1 107 ? 52.158 -23.426 -7.006 1.00 44.34 107 HIS A C 1
ATOM 869 O O . HIS A 1 107 ? 53.359 -23.543 -6.798 1.00 44.34 107 HIS A O 1
ATOM 875 N N . ASP A 1 108 ? 51.294 -24.408 -6.733 1.00 41.56 108 ASP A N 1
ATOM 876 C CA . ASP A 1 108 ? 51.672 -25.683 -6.113 1.00 41.56 108 ASP A CA 1
ATOM 877 C C . ASP A 1 108 ? 51.257 -26.878 -6.980 1.00 41.56 108 ASP A C 1
ATOM 879 O O . ASP A 1 108 ? 50.075 -27.185 -7.135 1.00 41.56 108 ASP A O 1
ATOM 883 N N . VAL A 1 109 ? 52.252 -27.604 -7.494 1.00 43.72 109 VAL A N 1
ATOM 884 C CA . VAL A 1 109 ? 52.136 -28.821 -8.328 1.00 43.72 109 VAL A CA 1
ATOM 885 C C . VAL A 1 109 ? 51.735 -30.058 -7.484 1.00 43.72 109 VAL A C 1
ATOM 887 O O . VAL A 1 109 ? 52.095 -31.186 -7.791 1.00 43.72 109 VAL A O 1
ATOM 890 N N . GLY A 1 110 ? 51.000 -29.876 -6.380 1.00 46.88 110 GLY A N 1
ATOM 891 C CA . GLY A 1 110 ? 50.954 -30.865 -5.291 1.00 46.88 110 GLY A CA 1
ATOM 892 C C . GLY A 1 110 ? 49.591 -31.273 -4.729 1.00 46.88 110 GLY A C 1
ATOM 893 O O . GLY A 1 110 ? 49.577 -31.938 -3.698 1.00 46.88 110 GLY A O 1
ATOM 894 N N . TYR A 1 111 ? 48.455 -30.911 -5.331 1.00 48.16 111 TYR A N 1
ATOM 895 C CA . TYR A 1 111 ? 47.143 -31.342 -4.820 1.00 48.16 111 TYR A CA 1
ATOM 896 C C . TYR A 1 111 ? 46.451 -32.324 -5.771 1.00 48.16 111 TYR A C 1
ATOM 898 O O . TYR A 1 111 ? 46.018 -31.948 -6.859 1.00 48.16 111 TYR A O 1
ATOM 906 N N . ASP A 1 112 ? 46.262 -33.568 -5.317 1.00 52.50 112 ASP A N 1
ATOM 907 C CA . ASP A 1 112 ? 45.173 -34.422 -5.804 1.00 52.50 112 ASP A CA 1
ATOM 908 C C . ASP A 1 112 ? 43.853 -33.640 -5.679 1.00 52.50 112 ASP A C 1
ATOM 910 O O . ASP A 1 112 ? 43.629 -33.003 -4.641 1.00 52.50 112 ASP A O 1
ATOM 914 N N . CYS A 1 113 ? 42.978 -33.676 -6.702 1.00 60.00 113 CYS A N 1
ATOM 915 C CA . CYS A 1 113 ? 41.637 -33.058 -6.681 1.00 60.00 113 CYS A CA 1
ATOM 916 C C . CYS A 1 113 ? 40.753 -33.745 -5.602 1.00 60.00 113 CYS A C 1
ATOM 918 O O . CYS A 1 113 ? 39.833 -34.501 -5.905 1.00 60.00 113 CYS A O 1
ATOM 920 N N . SER A 1 114 ? 41.069 -33.535 -4.326 1.00 54.00 114 SER A N 1
ATOM 921 C CA . SER A 1 114 ? 40.622 -34.318 -3.166 1.00 54.00 114 SER A CA 1
ATOM 922 C C . SER A 1 114 ? 39.294 -33.828 -2.581 1.00 54.00 114 SER A C 1
ATOM 924 O O . SER A 1 114 ? 38.705 -34.488 -1.728 1.00 54.00 114 SER A O 1
ATOM 926 N N . GLN A 1 115 ? 38.780 -32.684 -3.051 1.00 60.62 115 GLN A N 1
ATOM 927 C CA . GLN A 1 115 ? 37.487 -32.147 -2.626 1.00 60.62 115 GLN A CA 1
ATOM 928 C C . GLN A 1 115 ? 36.335 -32.693 -3.479 1.00 60.62 115 GLN A C 1
ATOM 930 O O . GLN A 1 115 ? 36.374 -32.659 -4.708 1.00 60.62 115 GLN A O 1
ATOM 935 N N . SER A 1 116 ? 35.238 -33.087 -2.825 1.00 61.91 116 SER A N 1
ATOM 936 C CA . SER A 1 116 ? 34.036 -33.664 -3.455 1.00 61.91 116 SER A CA 1
ATOM 937 C C . SER A 1 116 ? 33.363 -32.783 -4.521 1.00 61.91 116 SER A C 1
ATOM 939 O O . SER A 1 116 ? 32.588 -33.303 -5.327 1.00 61.91 116 SER A O 1
ATOM 941 N N . ASN A 1 117 ? 33.667 -31.481 -4.564 1.00 65.50 117 ASN A N 1
ATOM 942 C CA . ASN A 1 117 ? 33.069 -30.490 -5.470 1.00 65.50 117 ASN A CA 1
ATOM 943 C C . ASN A 1 117 ? 33.949 -30.142 -6.689 1.00 65.50 117 ASN A C 1
ATOM 945 O O . ASN A 1 117 ? 33.604 -29.241 -7.459 1.00 65.50 117 ASN A O 1
ATOM 949 N N . GLN A 1 118 ? 35.075 -30.834 -6.873 1.00 73.00 118 GLN A N 1
ATOM 950 C CA . GLN A 1 118 ? 35.994 -30.643 -7.998 1.00 73.00 118 GLN A CA 1
ATOM 951 C C . GLN A 1 118 ? 35.909 -31.824 -8.982 1.00 73.00 118 GLN A C 1
ATOM 953 O O . GLN A 1 118 ? 35.602 -32.951 -8.595 1.00 73.00 118 GLN A O 1
ATOM 958 N N . PHE A 1 119 ? 36.137 -31.557 -10.266 1.00 74.81 119 PHE A N 1
ATOM 959 C CA . PHE A 1 119 ? 36.171 -32.521 -11.365 1.00 74.81 119 PHE A CA 1
ATOM 960 C C . PHE A 1 119 ? 37.532 -32.448 -12.059 1.00 74.81 119 PHE A C 1
ATOM 962 O O . PHE A 1 119 ? 38.034 -31.356 -12.330 1.00 74.81 119 PHE A O 1
ATOM 969 N N . ARG A 1 120 ? 38.139 -33.607 -12.330 1.00 73.38 120 ARG A N 1
ATOM 970 C CA . ARG A 1 120 ? 39.466 -33.695 -12.945 1.00 73.38 120 ARG A CA 1
ATOM 971 C C . ARG A 1 120 ? 39.352 -33.758 -14.465 1.00 73.38 120 ARG A C 1
ATOM 973 O O . ARG A 1 120 ? 38.658 -34.602 -15.016 1.00 73.38 120 ARG A O 1
ATOM 980 N N . CYS A 1 121 ? 40.095 -32.882 -15.116 1.00 70.56 121 CYS A N 1
ATOM 981 C CA . CYS A 1 121 ? 40.129 -32.647 -16.545 1.00 70.56 121 CYS A CA 1
ATOM 982 C C . CYS A 1 121 ? 41.591 -32.737 -17.017 1.00 70.56 121 CYS A C 1
ATOM 984 O O . CYS A 1 121 ? 42.309 -31.741 -17.006 1.00 70.56 121 CYS A O 1
ATOM 986 N N . GLY A 1 122 ? 42.086 -33.942 -17.322 1.00 69.19 122 GLY A N 1
ATOM 987 C CA . GLY A 1 122 ? 43.520 -34.152 -17.594 1.00 69.19 122 GLY A CA 1
ATOM 988 C C . GLY A 1 122 ? 44.399 -33.743 -16.397 1.00 69.19 122 GLY A C 1
ATOM 989 O O . GLY A 1 122 ? 44.231 -34.283 -15.294 1.00 69.19 122 GLY A O 1
ATOM 990 N N . LYS A 1 123 ? 45.304 -32.770 -16.602 1.00 63.94 123 LYS A N 1
ATOM 991 C CA . LYS A 1 123 ? 46.124 -32.125 -15.549 1.00 63.94 123 LYS A CA 1
ATOM 992 C C . LYS A 1 123 ? 45.452 -30.938 -14.821 1.00 63.94 123 LYS A C 1
ATOM 994 O O . LYS A 1 123 ? 46.069 -30.333 -13.950 1.00 63.94 123 LYS A O 1
ATOM 999 N N . LYS A 1 124 ? 44.195 -30.598 -15.134 1.00 68.44 124 LYS A N 1
ATOM 1000 C CA . LYS A 1 124 ? 43.432 -29.464 -14.564 1.00 68.44 124 LYS A CA 1
ATOM 1001 C C . LYS A 1 124 ? 42.316 -29.954 -13.626 1.00 68.44 124 LYS A C 1
ATOM 1003 O O . LYS A 1 124 ? 41.650 -30.941 -13.925 1.00 68.44 124 LYS A O 1
ATOM 1008 N N . CYS A 1 125 ? 42.046 -29.246 -12.526 1.00 70.44 125 CYS A N 1
ATOM 1009 C CA . CYS A 1 125 ? 40.826 -29.441 -11.723 1.00 70.44 125 CYS A CA 1
ATOM 1010 C C . CYS A 1 125 ? 39.844 -28.281 -12.002 1.00 70.44 125 CYS A C 1
ATOM 1012 O O . CYS A 1 125 ? 40.213 -27.113 -11.875 1.00 70.44 125 CYS A O 1
ATOM 1014 N N . ILE A 1 126 ? 38.592 -28.580 -12.357 1.00 69.25 126 ILE A N 1
ATOM 1015 C CA . ILE A 1 126 ? 37.503 -27.597 -12.516 1.00 69.25 126 ILE A CA 1
ATOM 1016 C C . ILE A 1 126 ? 36.423 -27.811 -11.452 1.00 69.25 126 ILE A C 1
ATOM 1018 O O . ILE A 1 126 ? 36.315 -28.881 -10.861 1.00 69.25 126 ILE A O 1
ATOM 1022 N N . SER A 1 127 ? 35.608 -26.797 -11.169 1.00 71.06 127 SER A N 1
ATOM 1023 C CA . SER A 1 127 ? 34.461 -26.972 -10.271 1.00 71.06 127 SER A CA 1
ATOM 1024 C C . SER A 1 127 ? 33.368 -27.804 -10.947 1.00 71.06 127 SER A C 1
ATOM 1026 O O . SER A 1 127 ? 33.035 -27.537 -12.099 1.00 71.06 127 SER A O 1
ATOM 1028 N N . LYS A 1 128 ? 32.732 -28.733 -10.215 1.00 73.94 128 LYS A N 1
ATOM 1029 C CA . LYS A 1 128 ? 31.574 -29.504 -10.712 1.00 73.94 128 LYS A CA 1
ATOM 1030 C C . LYS A 1 128 ? 30.395 -28.623 -11.156 1.00 73.94 128 LYS A C 1
ATOM 1032 O O . LYS A 1 128 ? 29.567 -29.069 -11.940 1.00 73.94 128 LYS A O 1
ATOM 1037 N N . HIS A 1 129 ? 30.330 -27.366 -10.707 1.00 70.88 129 HIS A N 1
ATOM 1038 C CA . HIS A 1 129 ? 29.328 -26.395 -11.161 1.00 70.88 129 HIS A CA 1
ATOM 1039 C C . HIS A 1 129 ? 29.426 -26.071 -12.662 1.00 70.88 129 HIS A C 1
ATOM 1041 O O . HIS A 1 129 ? 28.402 -25.737 -13.253 1.00 70.88 129 HIS A O 1
ATOM 1047 N N . ARG A 1 130 ? 30.615 -26.230 -13.263 1.00 69.06 130 ARG A N 1
ATOM 1048 C CA . ARG A 1 130 ? 30.917 -25.952 -14.679 1.00 69.06 130 ARG A CA 1
ATOM 1049 C C . ARG A 1 130 ? 30.707 -27.150 -15.615 1.00 69.06 130 ARG A C 1
ATOM 1051 O O . ARG A 1 130 ? 31.048 -27.084 -16.778 1.00 69.06 130 ARG A O 1
ATOM 1058 N N . LEU A 1 131 ? 30.193 -28.273 -15.107 1.00 74.00 131 LEU A N 1
ATOM 1059 C CA . LEU A 1 131 ? 29.905 -29.447 -15.940 1.00 74.00 131 LEU A CA 1
ATOM 1060 C C . LEU A 1 131 ? 28.593 -29.251 -16.704 1.00 74.00 131 LEU A C 1
ATOM 1062 O O . LEU A 1 131 ? 27.561 -29.044 -16.059 1.00 74.00 131 LEU A O 1
ATOM 1066 N N . VAL A 1 132 ? 28.586 -29.411 -18.024 1.00 72.50 132 VAL A N 1
ATOM 1067 C CA . VAL A 1 132 ? 27.374 -29.293 -18.855 1.00 72.50 132 VAL A CA 1
ATOM 1068 C C . VAL A 1 132 ? 26.755 -27.895 -18.738 1.00 72.50 132 VAL A C 1
ATOM 1070 O O . VAL A 1 132 ? 25.558 -27.724 -18.472 1.00 72.50 132 VAL A O 1
ATOM 1073 N N . ASP A 1 133 ? 27.614 -26.881 -18.855 1.00 61.91 133 ASP A N 1
ATOM 1074 C CA . ASP A 1 133 ? 27.236 -25.466 -18.919 1.00 61.91 133 ASP A CA 1
ATOM 1075 C C . ASP A 1 133 ? 27.320 -24.899 -20.352 1.00 61.91 133 ASP A C 1
ATOM 1077 O O . ASP A 1 133 ? 27.028 -23.720 -20.575 1.00 61.91 133 ASP A O 1
ATOM 1081 N N . GLY A 1 134 ? 27.649 -25.752 -21.332 1.00 59.06 134 GLY A N 1
ATOM 1082 C CA . GLY A 1 134 ? 27.811 -25.405 -22.740 1.00 59.06 134 GLY A CA 1
ATOM 1083 C C . GLY A 1 134 ? 29.193 -24.842 -23.079 1.00 59.06 134 GLY A C 1
ATOM 1084 O O . GLY A 1 134 ? 29.462 -24.566 -24.252 1.00 59.06 134 GLY A O 1
ATOM 1085 N N . LEU A 1 135 ? 30.078 -24.662 -22.092 1.00 60.00 135 LEU A N 1
ATOM 1086 C CA . LEU A 1 135 ? 31.447 -24.209 -22.291 1.00 60.00 135 LEU A CA 1
ATOM 1087 C C . LEU A 1 135 ? 32.400 -25.396 -22.220 1.00 60.00 135 LEU A C 1
ATOM 1089 O O . LEU A 1 135 ? 32.554 -26.054 -21.204 1.00 60.00 135 LEU A O 1
ATOM 1093 N N . ARG A 1 136 ? 33.134 -25.614 -23.311 1.00 65.81 136 ARG A N 1
ATOM 1094 C CA . ARG A 1 136 ? 34.199 -26.617 -23.350 1.00 65.81 136 ARG A CA 1
ATOM 1095 C C . ARG A 1 136 ? 35.434 -26.116 -22.595 1.00 65.81 136 ARG A C 1
ATOM 1097 O O . ARG A 1 136 ? 36.302 -25.470 -23.188 1.00 65.81 136 ARG A O 1
ATOM 1104 N N . ASP A 1 137 ? 35.503 -26.432 -21.311 1.00 66.81 137 ASP A N 1
ATOM 1105 C CA . ASP A 1 137 ? 36.635 -26.259 -20.402 1.00 66.81 137 ASP A CA 1
ATOM 1106 C C . ASP A 1 137 ? 37.680 -27.376 -20.508 1.00 66.81 137 ASP A C 1
ATOM 1108 O O . ASP A 1 137 ? 38.842 -27.139 -20.146 1.00 66.81 137 ASP A O 1
ATOM 1112 N N . CYS A 1 138 ? 37.278 -28.558 -20.997 1.00 69.69 138 CYS A N 1
ATOM 1113 C CA . CYS A 1 138 ? 38.137 -29.721 -21.216 1.00 69.69 138 CYS A CA 1
ATOM 1114 C C . CYS A 1 138 ? 38.500 -29.968 -22.681 1.00 69.69 138 CYS A C 1
ATOM 1116 O O . CYS A 1 138 ? 37.663 -29.947 -23.590 1.00 69.69 138 CYS A O 1
ATOM 1118 N N . THR A 1 139 ? 39.769 -30.313 -22.917 1.00 65.50 139 THR A N 1
ATOM 1119 C CA . THR A 1 139 ? 40.271 -30.702 -24.244 1.00 65.50 139 THR A CA 1
ATOM 1120 C C . THR A 1 139 ? 39.532 -31.914 -24.808 1.00 65.50 139 THR A C 1
ATOM 1122 O O . THR A 1 139 ? 39.271 -31.948 -26.004 1.00 65.50 139 THR A O 1
ATOM 1125 N N . SER A 1 140 ? 39.090 -32.857 -23.975 1.00 63.94 140 SER A N 1
ATOM 1126 C CA . SER A 1 140 ? 38.381 -34.077 -24.387 1.00 63.94 140 SER A CA 1
ATOM 1127 C C . SER A 1 140 ? 36.843 -33.997 -24.358 1.00 63.94 140 SER A C 1
ATOM 1129 O O . SER A 1 140 ? 36.202 -35.028 -24.534 1.00 63.94 140 SER A O 1
ATOM 1131 N N . LEU A 1 141 ? 36.230 -32.811 -24.168 1.00 68.19 141 LEU A N 1
ATOM 1132 C CA . LEU A 1 141 ? 34.759 -32.634 -24.039 1.00 68.19 141 LEU A CA 1
ATOM 1133 C C . LEU A 1 141 ? 34.120 -33.410 -22.863 1.00 68.19 141 LEU A C 1
ATOM 1135 O O . LEU A 1 141 ? 32.901 -33.552 -22.789 1.00 68.19 141 LEU A O 1
ATOM 1139 N N . THR A 1 142 ? 34.927 -33.936 -21.941 1.00 73.38 142 THR A N 1
ATOM 1140 C CA . THR A 1 142 ? 34.465 -34.777 -20.824 1.00 73.38 142 THR A CA 1
ATOM 1141 C C . THR A 1 142 ? 33.630 -34.025 -19.792 1.00 73.38 142 THR A C 1
ATOM 1143 O O . THR A 1 142 ? 32.824 -34.634 -19.094 1.00 73.38 142 THR A O 1
ATOM 1146 N N . ASP A 1 143 ? 33.809 -32.713 -19.707 1.00 73.38 143 ASP A N 1
ATOM 1147 C CA . ASP A 1 143 ? 33.003 -31.785 -18.921 1.00 73.38 143 ASP A CA 1
ATOM 1148 C C . ASP A 1 143 ? 31.560 -31.675 -19.428 1.00 73.38 143 ASP A C 1
ATOM 1150 O O . ASP A 1 143 ? 30.623 -31.683 -18.630 1.00 73.38 143 ASP A O 1
ATOM 1154 N N . GLU A 1 144 ? 31.380 -31.657 -20.748 1.00 76.00 144 GLU A N 1
ATOM 1155 C CA . GLU A 1 144 ? 30.074 -31.543 -21.409 1.00 76.00 144 GLU A CA 1
ATOM 1156 C C . GLU A 1 144 ? 29.400 -32.908 -21.657 1.00 76.00 144 GLU A C 1
ATOM 1158 O O . GLU A 1 144 ? 28.176 -33.011 -21.781 1.00 76.00 144 GLU A O 1
ATOM 1163 N N . LEU A 1 145 ? 30.187 -33.988 -21.680 1.00 70.94 145 LEU A N 1
ATOM 1164 C CA . LEU A 1 145 ? 29.725 -35.377 -21.815 1.00 70.94 145 LEU A CA 1
ATOM 1165 C C . LEU A 1 145 ? 29.523 -36.089 -20.465 1.00 70.94 145 LEU A C 1
ATOM 1167 O O . LEU A 1 145 ? 29.372 -37.309 -20.424 1.00 70.94 145 LEU A O 1
ATOM 1171 N N . TYR A 1 146 ? 29.506 -35.353 -19.354 1.00 74.44 146 TYR A N 1
ATOM 1172 C CA . TYR A 1 146 ? 29.282 -35.927 -18.030 1.00 74.44 146 TYR A CA 1
ATOM 1173 C C . TYR A 1 146 ? 27.873 -36.550 -17.934 1.00 74.44 146 TYR A C 1
ATOM 1175 O O . TYR A 1 146 ? 26.874 -35.858 -18.114 1.00 74.44 146 TYR A O 1
ATOM 1183 N N . ASN A 1 147 ? 27.770 -37.855 -17.656 1.00 69.75 147 ASN A N 1
ATOM 1184 C CA . ASN A 1 147 ? 26.480 -38.566 -17.666 1.00 69.75 147 ASN A CA 1
ATOM 1185 C C . ASN A 1 147 ? 25.628 -38.298 -16.407 1.00 69.75 147 ASN A C 1
ATOM 1187 O O . ASN A 1 147 ? 24.426 -38.064 -16.514 1.00 69.75 147 ASN A O 1
ATOM 1191 N N . ASP A 1 148 ? 26.234 -38.218 -15.217 1.00 72.31 148 ASP A N 1
ATOM 1192 C CA . ASP A 1 148 ? 25.519 -38.069 -13.932 1.00 72.31 148 ASP A CA 1
ATOM 1193 C C . ASP A 1 148 ? 25.189 -36.608 -13.567 1.00 72.31 148 ASP A C 1
ATOM 1195 O O . ASP A 1 148 ? 25.306 -36.176 -12.415 1.00 72.31 148 ASP A O 1
ATOM 1199 N N . THR A 1 149 ? 24.778 -35.806 -14.549 1.00 71.19 149 THR A N 1
ATOM 1200 C CA . THR A 1 149 ? 24.500 -34.366 -14.363 1.00 71.19 149 THR A CA 1
ATOM 1201 C C . THR A 1 149 ? 23.458 -34.073 -13.289 1.00 71.19 149 THR A C 1
ATOM 1203 O O . THR A 1 149 ? 23.596 -33.104 -12.544 1.00 71.19 149 THR A O 1
ATOM 1206 N N . CYS A 1 150 ? 22.422 -34.907 -13.185 1.00 70.38 150 CYS A N 1
ATOM 1207 C CA . CYS A 1 150 ? 21.317 -34.711 -12.245 1.00 70.38 150 CYS A CA 1
ATOM 1208 C C . CYS A 1 150 ? 21.638 -35.130 -10.801 1.00 70.38 150 CYS A C 1
ATOM 1210 O O . CYS A 1 150 ? 20.868 -34.822 -9.893 1.00 70.38 150 CYS A O 1
ATOM 1212 N N . SER A 1 151 ? 22.775 -35.791 -10.568 1.00 68.12 151 SER A N 1
ATOM 1213 C CA . SER A 1 151 ? 23.236 -36.195 -9.232 1.00 68.12 151 SER A CA 1
ATOM 1214 C C . SER A 1 151 ? 23.995 -35.073 -8.501 1.00 68.12 151 SER A C 1
ATOM 1216 O O . SER A 1 151 ? 24.293 -35.186 -7.309 1.00 68.12 151 SER A O 1
ATOM 1218 N N . LEU A 1 152 ? 24.311 -33.973 -9.194 1.00 68.56 152 LEU A N 1
ATOM 1219 C CA . LEU A 1 152 ? 24.980 -32.797 -8.636 1.00 68.56 152 LEU A CA 1
ATOM 1220 C C . LEU A 1 152 ? 23.966 -31.934 -7.859 1.00 68.56 152 LEU A C 1
ATOM 1222 O O . LEU A 1 152 ? 23.026 -31.395 -8.437 1.00 68.56 152 LEU A O 1
ATOM 1226 N N . LYS A 1 153 ? 24.148 -31.787 -6.537 1.00 57.62 153 LYS A N 1
ATOM 1227 C CA . LYS A 1 153 ? 23.278 -30.972 -5.664 1.00 57.62 153 LYS A CA 1
ATOM 1228 C C . LYS A 1 153 ? 23.536 -29.469 -5.856 1.00 57.62 153 LYS A C 1
ATOM 1230 O O . LYS A 1 153 ? 24.200 -28.854 -5.025 1.00 57.62 153 LYS A O 1
ATOM 1235 N N . ASP A 1 154 ? 23.013 -28.882 -6.928 1.00 59.81 154 ASP A N 1
ATOM 1236 C CA . ASP A 1 154 ? 23.101 -27.443 -7.211 1.00 59.81 154 ASP A CA 1
ATOM 1237 C C . ASP A 1 154 ? 21.714 -26.837 -7.491 1.00 59.81 154 ASP A C 1
ATOM 1239 O O . ASP A 1 154 ? 20.881 -27.474 -8.132 1.00 59.81 154 ASP A O 1
ATOM 1243 N N . ARG A 1 155 ? 21.442 -25.626 -6.981 1.00 54.62 155 ARG A N 1
ATOM 1244 C CA . ARG A 1 155 ? 20.112 -24.980 -7.056 1.00 54.62 155 ARG A CA 1
ATOM 1245 C C . ARG A 1 155 ? 19.763 -24.457 -8.452 1.00 54.62 155 ARG A C 1
ATOM 1247 O O . ARG A 1 155 ? 18.582 -24.277 -8.730 1.00 54.62 155 ARG A O 1
ATOM 1254 N N . ASP A 1 156 ? 20.761 -24.255 -9.309 1.00 57.88 156 ASP A N 1
ATOM 1255 C CA . ASP A 1 156 ? 20.621 -23.520 -10.574 1.00 57.88 156 ASP A CA 1
ATOM 1256 C C . ASP A 1 156 ? 20.616 -24.429 -11.824 1.00 57.88 156 ASP A C 1
ATOM 1258 O O . ASP A 1 156 ? 20.840 -23.962 -12.944 1.00 57.88 156 ASP A O 1
ATOM 1262 N N . ARG A 1 157 ? 20.360 -25.737 -11.656 1.00 63.78 157 ARG A N 1
ATOM 1263 C CA . ARG A 1 157 ? 20.306 -26.718 -12.757 1.00 63.78 157 ARG A CA 1
ATOM 1264 C C . ARG A 1 157 ? 18.877 -27.128 -13.114 1.00 63.78 157 ARG A C 1
ATOM 1266 O O . ARG A 1 157 ? 18.088 -27.466 -12.235 1.00 63.78 157 ARG A O 1
ATOM 1273 N N . ILE A 1 158 ? 18.568 -27.170 -14.412 1.00 63.88 158 ILE A N 1
ATOM 1274 C CA . ILE A 1 158 ? 17.258 -27.579 -14.949 1.00 63.88 158 ILE A CA 1
ATOM 1275 C C . ILE A 1 158 ? 17.387 -28.893 -15.715 1.00 63.88 158 ILE A C 1
ATOM 1277 O O . ILE A 1 158 ? 18.308 -29.081 -16.509 1.00 63.88 158 ILE A O 1
ATOM 1281 N N . LYS A 1 159 ? 16.426 -29.795 -15.505 1.00 68.75 159 LYS A N 1
ATOM 1282 C CA . LYS A 1 159 ? 16.318 -31.064 -16.227 1.00 68.75 159 LYS A CA 1
ATOM 1283 C C . LYS A 1 159 ? 15.805 -30.822 -17.652 1.00 68.75 159 LYS A C 1
ATOM 1285 O O . LYS A 1 159 ? 14.708 -30.306 -17.829 1.00 68.75 159 LYS A O 1
ATOM 1290 N N . CYS A 1 160 ? 16.594 -31.211 -18.644 1.00 60.53 160 CYS A N 1
ATOM 1291 C CA . CYS A 1 160 ? 16.318 -31.043 -20.068 1.00 60.53 160 CYS A CA 1
ATOM 1292 C C . CYS A 1 160 ? 16.286 -32.409 -20.755 1.00 60.53 160 CYS A C 1
ATOM 1294 O O . CYS A 1 160 ? 17.183 -33.222 -20.535 1.00 60.53 160 CYS A O 1
ATOM 1296 N N . THR A 1 161 ? 15.281 -32.651 -21.595 1.00 59.62 161 THR A N 1
ATOM 1297 C CA . THR A 1 161 ? 15.173 -33.871 -22.407 1.00 59.62 161 THR A CA 1
ATOM 1298 C C . THR A 1 161 ? 15.532 -33.535 -23.848 1.00 59.62 161 THR A C 1
ATOM 1300 O O . THR A 1 161 ? 14.898 -32.673 -24.450 1.00 59.62 161 THR A O 1
ATOM 1303 N N . PHE A 1 162 ? 16.539 -34.203 -24.399 1.00 57.50 162 PHE A N 1
ATOM 1304 C CA . PHE A 1 162 ? 16.965 -34.047 -25.785 1.00 57.50 162 PHE A CA 1
ATOM 1305 C C . PHE A 1 162 ? 16.433 -35.212 -26.619 1.00 57.50 162 PHE A C 1
ATOM 1307 O O . PHE A 1 162 ? 16.690 -36.370 -26.297 1.00 57.50 162 PHE A O 1
ATOM 1314 N N . THR A 1 163 ? 15.719 -34.905 -27.700 1.00 46.72 163 THR A N 1
ATOM 1315 C CA . THR A 1 163 ? 15.321 -35.852 -28.751 1.00 46.72 163 THR A CA 1
ATOM 1316 C C . THR A 1 163 ? 16.329 -35.778 -29.894 1.00 46.72 163 THR A C 1
ATOM 1318 O O . THR A 1 163 ? 16.209 -34.919 -30.764 1.00 46.72 163 THR A O 1
ATOM 1321 N N . PHE A 1 164 ? 17.321 -36.667 -29.911 1.00 43.09 164 PHE A N 1
ATOM 1322 C CA . PHE A 1 164 ? 18.184 -36.865 -31.082 1.00 43.09 164 PHE A CA 1
ATOM 1323 C C . PHE A 1 164 ? 17.852 -38.223 -31.700 1.00 43.09 164 PHE A C 1
ATOM 1325 O O . PHE A 1 164 ? 17.983 -39.247 -31.033 1.00 43.09 164 PHE A O 1
ATOM 1332 N N . ILE A 1 165 ? 17.404 -38.228 -32.962 1.00 35.31 165 ILE A N 1
ATOM 1333 C CA . ILE A 1 165 ? 17.232 -39.436 -33.795 1.00 35.31 165 ILE A CA 1
ATOM 1334 C C . ILE A 1 165 ? 16.523 -40.575 -33.022 1.00 35.31 165 ILE A C 1
ATOM 1336 O O . ILE A 1 165 ? 17.041 -41.677 -32.863 1.00 35.31 165 ILE A O 1
ATOM 1340 N N . GLY A 1 166 ? 15.350 -40.283 -32.451 1.00 40.94 166 GLY A N 1
ATOM 1341 C CA . GLY A 1 166 ? 14.505 -41.289 -31.794 1.00 40.94 166 GLY A CA 1
ATOM 1342 C C . GLY A 1 166 ? 14.956 -41.793 -30.412 1.00 40.94 166 GLY A C 1
ATOM 1343 O O . GLY A 1 166 ? 14.311 -42.695 -29.881 1.00 40.94 166 GLY A O 1
ATOM 1344 N N . LYS A 1 167 ? 16.004 -41.229 -29.789 1.00 41.06 167 LYS A N 1
ATOM 1345 C CA . LYS A 1 167 ? 16.342 -41.473 -28.372 1.00 41.06 167 LYS A CA 1
ATOM 1346 C C . LYS A 1 167 ? 16.178 -40.206 -27.530 1.00 41.06 167 LYS A C 1
ATOM 1348 O O . LYS A 1 167 ? 16.715 -39.155 -27.874 1.00 41.06 167 LYS A O 1
ATOM 1353 N N . ASN A 1 168 ? 15.469 -40.348 -26.408 1.00 55.69 168 ASN A N 1
ATOM 1354 C CA . ASN A 1 168 ? 15.307 -39.308 -25.393 1.00 55.69 168 ASN A CA 1
ATOM 1355 C C . ASN A 1 168 ? 16.422 -39.439 -24.353 1.00 55.69 168 ASN A C 1
ATOM 1357 O O . ASN A 1 168 ? 16.401 -40.378 -23.558 1.00 55.69 168 ASN A O 1
ATOM 1361 N N . ASP A 1 169 ? 17.371 -38.505 -24.339 1.00 60.69 169 ASP A N 1
ATOM 1362 C CA . ASP A 1 169 ? 18.402 -38.426 -23.299 1.00 60.69 169 ASP A CA 1
ATOM 1363 C C . ASP A 1 169 ? 18.114 -37.246 -22.362 1.00 60.69 169 ASP A C 1
ATOM 1365 O O . ASP A 1 169 ? 17.821 -36.140 -22.819 1.00 60.69 169 ASP A O 1
ATOM 1369 N N . THR A 1 170 ? 18.141 -37.471 -21.045 1.00 65.25 170 THR A N 1
ATOM 1370 C CA . THR A 1 170 ? 17.730 -36.459 -20.055 1.00 65.25 170 THR A CA 1
ATOM 1371 C C . THR A 1 170 ? 18.930 -35.978 -19.247 1.00 65.25 170 THR A C 1
ATOM 1373 O O . THR A 1 170 ? 19.473 -36.742 -18.455 1.00 65.25 170 THR A O 1
ATOM 1376 N N . LYS A 1 171 ? 19.322 -34.704 -19.387 1.00 65.62 171 LYS A N 1
ATOM 1377 C CA . LYS A 1 171 ? 20.480 -34.111 -18.686 1.00 65.62 171 LYS A CA 1
ATOM 1378 C C . LYS A 1 171 ? 20.090 -32.873 -17.876 1.00 65.62 171 LYS A C 1
ATOM 1380 O O . LYS A 1 171 ? 19.182 -32.142 -18.258 1.00 65.62 171 LYS A O 1
ATOM 1385 N N . CYS A 1 172 ? 20.776 -32.616 -16.762 1.00 70.81 172 CYS A N 1
ATOM 1386 C CA . CYS A 1 172 ? 20.553 -31.436 -15.917 1.00 70.81 172 CYS A CA 1
ATOM 1387 C C . CYS A 1 172 ? 21.601 -30.335 -16.185 1.00 70.81 172 CYS A C 1
ATOM 1389 O O . CYS A 1 172 ? 22.751 -30.456 -15.753 1.00 70.81 172 CYS A O 1
ATOM 1391 N N . VAL A 1 173 ? 21.198 -29.258 -16.869 1.00 67.06 173 VAL A N 1
ATOM 1392 C CA . VAL A 1 173 ? 22.082 -28.193 -17.401 1.00 67.06 173 VAL A CA 1
ATOM 1393 C C . VAL A 1 173 ? 21.994 -26.891 -16.594 1.00 67.06 173 VAL A C 1
ATOM 1395 O O . VAL A 1 173 ? 20.975 -26.635 -15.951 1.00 67.06 173 VAL A O 1
ATOM 1398 N N . ASN A 1 174 ? 23.047 -26.064 -16.624 1.00 63.09 174 ASN A N 1
ATOM 1399 C CA . ASN A 1 174 ? 23.113 -24.761 -15.938 1.00 63.09 174 ASN A CA 1
ATOM 1400 C C . ASN A 1 174 ? 22.660 -23.596 -16.858 1.00 63.09 174 ASN A C 1
ATOM 1402 O O . ASN A 1 174 ? 22.969 -23.571 -18.046 1.00 63.09 174 ASN A O 1
ATOM 1406 N N . LEU A 1 175 ? 21.928 -22.616 -16.314 1.00 54.62 175 LEU A N 1
ATOM 1407 C CA . LEU A 1 175 ? 21.176 -21.568 -17.033 1.00 54.62 175 LEU A CA 1
ATOM 1408 C C . LEU A 1 175 ? 22.000 -20.376 -17.568 1.00 54.62 175 LEU A C 1
ATOM 1410 O O . LEU A 1 175 ? 21.459 -19.541 -18.292 1.00 54.62 175 LEU A O 1
ATOM 1414 N N . ILE A 1 176 ? 23.277 -20.239 -17.200 1.00 52.16 176 ILE A N 1
ATOM 1415 C CA . ILE A 1 176 ? 24.004 -18.956 -17.308 1.00 52.16 176 ILE A CA 1
ATOM 1416 C C . ILE A 1 176 ? 24.325 -18.531 -18.766 1.00 52.16 176 ILE A C 1
ATOM 1418 O O . ILE A 1 176 ? 24.578 -17.348 -18.994 1.00 52.16 176 ILE A O 1
ATOM 1422 N N . TRP A 1 177 ? 24.234 -19.416 -19.773 1.00 44.28 177 TRP A N 1
ATOM 1423 C CA . TRP A 1 177 ? 24.641 -19.101 -21.163 1.00 44.28 177 TRP A CA 1
ATOM 1424 C C . TRP A 1 177 ? 23.666 -19.471 -22.298 1.00 44.28 177 TRP A C 1
ATOM 1426 O O . TRP A 1 177 ? 23.958 -19.186 -23.460 1.00 44.28 177 TRP A O 1
ATOM 1436 N N . VAL A 1 178 ? 22.470 -19.990 -22.000 1.00 45.28 178 VAL A N 1
ATOM 1437 C CA . VAL A 1 178 ? 21.493 -20.444 -23.023 1.00 45.28 178 VAL A CA 1
ATOM 1438 C C . VAL A 1 178 ? 21.006 -19.311 -23.957 1.00 45.28 178 VAL A C 1
ATOM 1440 O O . VAL A 1 178 ? 20.500 -19.573 -25.042 1.00 45.28 178 VAL A O 1
ATOM 1443 N N . ASN A 1 179 ? 21.220 -18.037 -23.604 1.00 38.06 179 ASN A N 1
ATOM 1444 C CA . ASN A 1 179 ? 20.737 -16.884 -24.377 1.00 38.06 179 ASN A CA 1
ATOM 1445 C C . ASN A 1 179 ? 21.658 -16.388 -25.514 1.00 38.06 179 ASN A C 1
ATOM 1447 O O . ASN A 1 179 ? 21.277 -15.435 -26.188 1.00 38.06 179 ASN A O 1
ATOM 1451 N N . LYS A 1 180 ? 22.852 -16.963 -25.735 1.00 34.72 180 LYS A N 1
ATOM 1452 C CA . LYS A 1 180 ? 23.809 -16.462 -26.755 1.00 34.72 180 LYS A CA 1
ATOM 1453 C C . LYS A 1 180 ? 24.121 -17.414 -27.913 1.00 34.72 180 LYS A C 1
ATOM 1455 O O . LYS A 1 180 ? 24.855 -17.022 -28.816 1.00 34.72 180 LYS A O 1
ATOM 1460 N N . ILE A 1 181 ? 23.574 -18.627 -27.916 1.00 35.09 181 ILE A N 1
ATOM 1461 C CA . ILE A 1 181 ? 23.691 -19.523 -29.069 1.00 35.09 181 ILE A CA 1
ATOM 1462 C C . ILE A 1 181 ? 22.537 -19.184 -30.017 1.00 35.09 181 ILE A C 1
ATOM 1464 O O . ILE A 1 181 ? 21.372 -19.398 -29.685 1.00 35.09 181 ILE A O 1
ATOM 1468 N N . ASN A 1 182 ? 22.857 -18.611 -31.180 1.00 31.50 182 ASN A N 1
ATOM 1469 C CA . ASN A 1 182 ? 21.920 -18.515 -32.299 1.00 31.50 182 ASN A CA 1
ATOM 1470 C C . ASN A 1 182 ? 21.546 -19.947 -32.705 1.00 31.50 182 ASN A C 1
ATOM 1472 O O . ASN A 1 182 ? 22.349 -20.653 -33.307 1.00 31.50 182 ASN A O 1
ATOM 1476 N N . GLY A 1 183 ? 20.365 -20.387 -32.276 1.00 38.03 183 GLY A N 1
ATOM 1477 C CA . GLY A 1 183 ? 19.930 -21.783 -32.315 1.00 38.03 183 GLY A CA 1
ATOM 1478 C C . GLY A 1 183 ? 19.402 -22.188 -30.943 1.00 38.03 183 GLY A C 1
ATOM 1479 O O . GLY A 1 183 ? 20.122 -22.767 -30.133 1.00 38.03 183 GLY A O 1
ATOM 1480 N N . GLY A 1 184 ? 18.158 -21.801 -30.653 1.00 36.81 184 GLY A N 1
ATOM 1481 C CA . GLY A 1 184 ? 17.520 -22.044 -29.362 1.00 36.81 184 GLY A CA 1
ATOM 1482 C C . GLY A 1 184 ? 17.499 -23.529 -29.003 1.00 36.81 184 GLY A C 1
ATOM 1483 O O . GLY A 1 184 ? 17.045 -24.361 -29.783 1.00 36.81 184 GLY A O 1
ATOM 1484 N N . ILE A 1 185 ? 17.967 -23.861 -27.801 1.00 41.47 185 ILE A N 1
ATOM 1485 C CA . ILE A 1 185 ? 17.814 -25.206 -27.243 1.00 41.47 185 ILE A CA 1
ATOM 1486 C C . ILE A 1 185 ? 16.338 -25.374 -26.803 1.00 41.47 185 ILE A C 1
ATOM 1488 O O . ILE A 1 185 ? 15.809 -24.456 -26.167 1.00 41.47 185 ILE A O 1
ATOM 1492 N N . PRO A 1 186 ? 15.661 -26.516 -27.064 1.00 44.56 186 PRO A N 1
ATOM 1493 C CA . PRO A 1 186 ? 14.221 -26.715 -26.805 1.00 44.56 186 PRO A CA 1
ATOM 1494 C C . PRO A 1 186 ? 13.800 -26.735 -25.327 1.00 44.56 186 PRO A C 1
ATOM 1496 O O . PRO A 1 186 ? 12.646 -27.005 -25.014 1.00 44.56 186 PRO A O 1
ATOM 1499 N N . CYS A 1 187 ? 14.720 -26.515 -24.391 1.00 43.41 187 CYS A N 1
ATOM 1500 C CA . CYS A 1 187 ? 14.467 -26.691 -22.963 1.00 43.41 187 CYS A CA 1
ATOM 1501 C C . CYS A 1 187 ? 13.874 -25.466 -22.257 1.00 43.41 187 CYS A C 1
ATOM 1503 O O . CYS A 1 187 ? 13.527 -25.550 -21.079 1.00 43.41 187 CYS A O 1
ATOM 1505 N N . VAL A 1 188 ? 13.704 -24.348 -22.964 1.00 43.50 188 VAL A N 1
ATOM 1506 C CA . VAL A 1 188 ? 12.868 -23.241 -22.501 1.00 43.50 188 VAL A CA 1
ATOM 1507 C C . VAL A 1 188 ? 11.652 -23.195 -23.411 1.00 43.50 188 VAL A C 1
ATOM 1509 O O . VAL A 1 188 ? 11.705 -22.595 -24.483 1.00 43.50 188 VAL A O 1
ATOM 1512 N N . GLU A 1 189 ? 10.544 -23.801 -22.979 1.00 39.31 189 GLU A N 1
ATOM 1513 C CA . GLU A 1 189 ? 9.226 -23.426 -23.488 1.00 39.31 189 GLU A CA 1
ATOM 1514 C C . GLU A 1 189 ? 9.060 -21.924 -23.226 1.00 39.31 189 GLU A C 1
ATOM 1516 O O . GLU A 1 189 ? 8.645 -21.480 -22.150 1.00 39.31 189 GLU A O 1
ATOM 1521 N N . ARG A 1 190 ? 9.428 -21.087 -24.200 1.00 41.22 190 ARG A N 1
ATOM 1522 C CA . ARG A 1 190 ? 8.906 -19.729 -24.235 1.00 41.22 190 ARG A CA 1
ATOM 1523 C C . ARG A 1 190 ? 7.404 -19.926 -24.345 1.00 41.22 190 ARG A C 1
ATOM 1525 O O . ARG A 1 190 ? 6.950 -20.430 -25.367 1.00 41.22 190 ARG A O 1
ATOM 1532 N N . LYS A 1 191 ? 6.645 -19.567 -23.300 1.00 41.06 191 LYS A N 1
ATOM 1533 C CA . LYS A 1 191 ? 5.187 -19.421 -23.407 1.00 41.06 191 LYS A CA 1
ATOM 1534 C C . LYS A 1 191 ? 4.924 -18.700 -24.728 1.00 41.06 191 LYS A C 1
ATOM 1536 O O . LYS A 1 191 ? 5.364 -17.554 -24.857 1.00 41.06 191 LYS A O 1
ATOM 1541 N N . LYS A 1 192 ? 4.320 -19.385 -25.709 1.00 48.81 192 LYS A N 1
ATOM 1542 C CA . LYS A 1 192 ? 4.002 -18.794 -27.012 1.00 48.81 192 LYS A CA 1
ATOM 1543 C C . LYS A 1 192 ? 3.194 -17.532 -26.718 1.00 48.81 192 LYS A C 1
ATOM 1545 O O . LYS A 1 192 ? 2.115 -17.616 -26.133 1.00 48.81 192 LYS A O 1
ATOM 1550 N N . LYS A 1 193 ? 3.772 -16.359 -26.987 1.00 53.88 193 LYS A N 1
ATOM 1551 C CA . LYS A 1 193 ? 3.053 -15.096 -26.818 1.00 53.88 193 LYS A CA 1
ATOM 1552 C C . LYS A 1 193 ? 1.973 -15.070 -27.892 1.00 53.88 193 LYS A C 1
ATOM 1554 O O . LYS A 1 193 ? 2.267 -15.341 -29.050 1.00 53.88 193 LYS A O 1
ATOM 1559 N N . THR A 1 194 ? 0.744 -14.793 -27.486 1.00 59.59 194 THR A N 1
ATOM 1560 C CA . THR A 1 194 ? -0.363 -14.534 -28.404 1.00 59.59 194 THR A CA 1
ATOM 1561 C C . THR A 1 194 ? -0.023 -13.332 -29.296 1.00 59.59 194 THR A C 1
ATOM 1563 O O . THR A 1 194 ? 0.627 -12.395 -28.811 1.00 59.59 194 THR A O 1
ATOM 1566 N N . PRO A 1 195 ? -0.422 -13.352 -30.580 1.00 66.25 195 PRO A N 1
ATOM 1567 C CA . PRO A 1 195 ? -0.107 -12.284 -31.524 1.00 66.25 195 PRO A CA 1
ATOM 1568 C C . PRO A 1 195 ? -0.773 -10.965 -31.112 1.00 66.25 195 PRO A C 1
ATOM 1570 O O . PRO A 1 195 ? -1.762 -10.936 -30.366 1.00 66.25 195 PRO A O 1
ATOM 1573 N N . HIS A 1 196 ? -0.205 -9.846 -31.561 1.00 72.12 196 HIS A N 1
ATOM 1574 C CA . HIS A 1 196 ? -0.777 -8.527 -31.312 1.00 72.12 196 HIS A CA 1
ATOM 1575 C C . HIS A 1 196 ? -2.045 -8.344 -32.158 1.00 72.12 196 HIS A C 1
ATOM 1577 O O . HIS A 1 196 ? -2.119 -8.829 -33.274 1.00 72.12 196 HIS A O 1
ATOM 1583 N N . PHE A 1 197 ? -3.053 -7.619 -31.656 1.00 78.69 197 PHE A N 1
ATOM 1584 C CA . PHE A 1 197 ? -4.300 -7.413 -32.413 1.00 78.69 197 PHE A CA 1
ATOM 1585 C C . PHE A 1 197 ? -4.075 -6.849 -33.835 1.00 78.69 197 PHE A C 1
ATOM 1587 O O . PHE A 1 197 ? -4.730 -7.336 -34.749 1.00 78.69 197 PHE A O 1
ATOM 1594 N N . PRO A 1 198 ? -3.145 -5.894 -34.061 1.00 74.94 198 PRO A N 1
ATOM 1595 C CA . PRO A 1 198 ? -2.861 -5.384 -35.405 1.00 74.94 198 PRO A CA 1
ATOM 1596 C C . PRO A 1 198 ? -2.149 -6.365 -36.347 1.00 74.94 198 PRO A C 1
ATOM 1598 O O . PRO A 1 198 ? -2.136 -6.105 -37.541 1.00 74.94 198 PRO A O 1
ATOM 1601 N N . THR A 1 199 ? -1.563 -7.453 -35.833 1.00 72.81 199 THR A N 1
ATOM 1602 C CA . THR A 1 199 ? -0.853 -8.475 -36.631 1.00 72.81 199 THR A CA 1
ATOM 1603 C C . THR A 1 199 ? -1.727 -9.695 -36.917 1.00 72.81 199 THR A C 1
ATOM 1605 O O . THR A 1 199 ? -1.229 -10.742 -37.297 1.00 72.81 199 THR A O 1
ATOM 1608 N N . ILE A 1 200 ? -3.031 -9.624 -36.633 1.00 78.31 200 ILE A N 1
ATOM 1609 C CA . ILE A 1 200 ? -3.966 -10.700 -36.968 1.00 78.31 200 ILE A CA 1
ATOM 1610 C C . ILE A 1 200 ? -4.445 -10.467 -38.397 1.00 78.31 200 ILE A C 1
ATOM 1612 O O . ILE A 1 200 ? -4.936 -9.377 -38.697 1.00 78.31 200 ILE A O 1
ATOM 1616 N N . CYS A 1 201 ? -4.381 -11.501 -39.238 1.00 77.25 201 CYS A N 1
ATOM 1617 C CA . CYS A 1 201 ? -4.810 -11.436 -40.633 1.00 77.25 201 CYS A CA 1
ATOM 1618 C C . CYS A 1 201 ? -4.013 -10.389 -41.442 1.00 77.25 201 CYS A C 1
ATOM 1620 O O . CYS A 1 201 ? -4.596 -9.629 -42.222 1.00 77.25 201 CYS A O 1
ATOM 1622 N N . ASP A 1 202 ? -2.697 -10.308 -41.216 1.00 67.56 202 ASP A N 1
ATOM 1623 C CA . ASP A 1 202 ? -1.769 -9.390 -41.897 1.00 67.56 202 ASP A CA 1
ATOM 1624 C C . ASP A 1 202 ? -0.993 -10.054 -43.058 1.00 67.56 202 ASP A C 1
ATOM 1626 O O . ASP A 1 202 ? -0.181 -9.427 -43.749 1.00 67.56 202 ASP A O 1
ATOM 1630 N N . GLY A 1 203 ? -1.291 -11.326 -43.325 1.00 64.75 203 GLY A N 1
ATOM 1631 C CA . GLY A 1 203 ? -0.665 -12.141 -44.355 1.00 64.75 203 GLY A CA 1
ATOM 1632 C C . GLY A 1 203 ? 0.648 -12.799 -43.926 1.00 64.75 203 GLY A C 1
ATOM 1633 O O . GLY A 1 203 ? 1.325 -13.367 -44.789 1.00 64.75 203 GLY A O 1
ATOM 1634 N N . TYR A 1 204 ? 1.029 -12.737 -42.645 1.00 66.56 204 TYR A N 1
ATOM 1635 C CA . TYR A 1 204 ? 2.201 -13.416 -42.094 1.00 66.56 204 TYR A CA 1
ATOM 1636 C C . TYR A 1 204 ? 1.811 -14.339 -40.940 1.00 66.56 204 TYR A C 1
ATOM 1638 O O . TYR A 1 204 ? 1.171 -13.935 -39.982 1.00 66.56 204 TYR A O 1
ATOM 1646 N N . VAL A 1 205 ? 2.245 -15.601 -41.005 1.00 63.56 205 VAL A N 1
ATOM 1647 C CA . VAL A 1 205 ? 1.995 -16.551 -39.915 1.00 63.56 205 VAL A CA 1
ATOM 1648 C C . VAL A 1 205 ? 3.036 -16.344 -38.819 1.00 63.56 205 VAL A C 1
ATOM 1650 O O . VAL A 1 205 ? 4.177 -16.797 -38.945 1.00 63.56 205 VAL A O 1
ATOM 1653 N N . GLU A 1 206 ? 2.654 -15.667 -37.739 1.00 60.28 206 GLU A N 1
ATOM 1654 C CA . GLU A 1 206 ? 3.492 -15.490 -36.549 1.00 60.28 206 GLU A CA 1
ATOM 1655 C C . GLU A 1 206 ? 3.101 -16.442 -35.411 1.00 60.28 206 GLU A C 1
ATOM 1657 O O . GLU A 1 206 ? 3.912 -16.721 -34.518 1.00 60.28 206 GLU A O 1
ATOM 1662 N N . TYR A 1 207 ? 1.867 -16.952 -35.439 1.00 68.62 207 TYR A N 1
ATOM 1663 C CA . TYR A 1 207 ? 1.319 -17.827 -34.411 1.00 68.62 207 TYR A CA 1
ATOM 1664 C C . TYR A 1 207 ? 0.611 -19.052 -34.997 1.00 68.62 207 TYR A C 1
ATOM 1666 O O . TYR A 1 207 ? -0.280 -18.940 -35.833 1.00 68.62 207 TYR A O 1
ATOM 1674 N N . GLU A 1 208 ? 0.950 -20.229 -34.468 1.00 70.31 208 GLU A N 1
ATOM 1675 C CA . GLU A 1 208 ? 0.337 -21.505 -34.837 1.00 70.31 208 GLU A CA 1
ATOM 1676 C C . GLU A 1 208 ? 0.040 -22.349 -33.589 1.00 70.31 208 GLU A C 1
ATOM 1678 O O . GLU A 1 208 ? 0.918 -22.577 -32.738 1.00 70.31 208 GLU A O 1
ATOM 1683 N N . GLU A 1 209 ? -1.197 -22.839 -33.495 1.00 70.94 209 GLU A N 1
ATOM 1684 C CA . GLU A 1 209 ? -1.660 -23.769 -32.468 1.00 70.94 209 GLU A CA 1
ATOM 1685 C C . GLU A 1 209 ? -2.462 -24.916 -33.101 1.00 70.94 209 GLU A C 1
ATOM 1687 O O . GLU A 1 209 ? -3.337 -24.700 -33.938 1.00 70.94 209 GLU A O 1
ATOM 1692 N N . ILE A 1 210 ? -2.146 -26.151 -32.701 1.00 69.19 210 ILE A N 1
ATOM 1693 C CA . ILE A 1 210 ? -2.803 -27.366 -33.195 1.00 69.19 210 ILE A CA 1
ATOM 1694 C C . ILE A 1 210 ? -3.769 -27.841 -32.114 1.00 69.19 210 ILE A C 1
ATOM 1696 O O . ILE A 1 210 ? -3.336 -28.193 -31.015 1.00 69.19 210 ILE A O 1
ATOM 1700 N N . VAL A 1 211 ? -5.063 -27.874 -32.429 1.00 61.28 211 VAL A N 1
ATOM 1701 C CA . VAL A 1 211 ? -6.122 -28.341 -31.521 1.00 61.28 211 VAL A CA 1
ATOM 1702 C C . VAL A 1 211 ? -7.025 -29.294 -32.294 1.00 61.28 211 VAL A C 1
ATOM 1704 O O . VAL A 1 211 ? -7.432 -28.988 -33.408 1.00 61.28 211 VAL A O 1
ATOM 1707 N N . ASP A 1 212 ? -7.280 -30.479 -31.734 1.00 54.50 212 ASP A N 1
ATOM 1708 C CA . ASP A 1 212 ? -8.106 -31.539 -32.341 1.00 54.50 212 ASP A CA 1
ATOM 1709 C C . ASP A 1 212 ? -7.696 -31.959 -33.771 1.00 54.50 212 ASP A C 1
ATOM 1711 O O . ASP A 1 212 ? -8.504 -32.461 -34.547 1.00 54.50 212 ASP A O 1
ATOM 1715 N N . GLY A 1 213 ? -6.415 -31.791 -34.123 1.00 59.47 213 GLY A N 1
ATOM 1716 C CA . GLY A 1 213 ? -5.876 -32.129 -35.446 1.00 59.47 213 GLY A CA 1
ATOM 1717 C C . GLY A 1 213 ? -6.026 -31.031 -36.506 1.00 59.47 213 GLY A C 1
ATOM 1718 O O . GLY A 1 213 ? -5.518 -31.207 -37.611 1.00 59.47 213 GLY A O 1
ATOM 1719 N N . GLU A 1 214 ? -6.647 -29.892 -36.179 1.00 68.19 214 GLU A N 1
ATOM 1720 C CA . GLU A 1 214 ? -6.717 -28.711 -37.048 1.00 68.19 214 GLU A CA 1
ATOM 1721 C C . GLU A 1 214 ? -5.644 -27.675 -36.674 1.00 68.19 214 GLU A C 1
ATOM 1723 O O . GLU A 1 214 ? -5.480 -27.298 -35.507 1.00 68.19 214 GLU A O 1
ATOM 1728 N N . ILE A 1 215 ? -4.919 -27.191 -37.687 1.00 72.88 215 ILE A N 1
ATOM 1729 C CA . ILE A 1 215 ? -3.925 -26.121 -37.553 1.00 72.88 215 ILE A CA 1
ATOM 1730 C C . ILE A 1 215 ? -4.660 -24.776 -37.552 1.00 72.88 215 ILE A C 1
ATOM 1732 O O . ILE A 1 215 ? -5.195 -24.354 -38.577 1.00 72.88 215 ILE A O 1
ATOM 1736 N N . ASN A 1 216 ? -4.679 -24.092 -36.408 1.00 73.31 216 ASN A N 1
ATOM 1737 C CA . ASN A 1 216 ? -5.230 -22.747 -36.275 1.00 73.31 216 ASN A CA 1
ATOM 1738 C C . ASN A 1 216 ? -4.083 -21.729 -36.223 1.00 73.31 216 ASN A C 1
ATOM 1740 O O . ASN A 1 216 ? -3.274 -21.738 -35.293 1.00 73.31 216 ASN A O 1
ATOM 1744 N N . THR A 1 217 ? -4.039 -20.827 -37.204 1.00 78.38 217 THR A N 1
ATOM 1745 C CA . THR A 1 217 ? -3.081 -19.709 -37.246 1.00 78.38 217 THR A CA 1
ATOM 1746 C C . THR A 1 217 ? -3.770 -18.354 -37.090 1.00 78.38 217 THR A C 1
ATOM 1748 O O . THR A 1 217 ? -4.993 -18.229 -37.241 1.00 78.38 217 THR A O 1
ATOM 1751 N N . ASP A 1 218 ? -2.990 -17.311 -36.824 1.00 75.00 218 ASP A N 1
ATOM 1752 C CA . ASP A 1 218 ? -3.396 -15.906 -36.970 1.00 75.00 218 ASP A CA 1
ATOM 1753 C C . ASP A 1 218 ? -3.998 -15.577 -38.347 1.00 75.00 218 ASP A C 1
ATOM 1755 O O . ASP A 1 218 ? -4.948 -14.801 -38.393 1.00 75.00 218 ASP A O 1
ATOM 1759 N N . GLU A 1 219 ? -3.619 -16.295 -39.403 1.00 77.06 219 GLU A N 1
ATOM 1760 C CA . GLU A 1 219 ? -4.085 -16.078 -40.786 1.00 77.06 219 GLU A CA 1
ATOM 1761 C C . GLU A 1 219 ? -5.280 -16.950 -41.247 1.00 77.06 219 GLU A C 1
ATOM 1763 O O . GLU A 1 219 ? -5.817 -16.776 -42.340 1.00 77.06 219 GLU A O 1
ATOM 1768 N N . THR A 1 220 ? -5.757 -17.899 -40.435 1.00 79.94 220 THR A N 1
ATOM 1769 C CA . THR A 1 220 ? -6.922 -18.756 -40.788 1.00 79.94 220 THR A CA 1
ATOM 1770 C C . THR A 1 220 ? -8.276 -18.096 -40.464 1.00 79.94 220 THR A C 1
ATOM 1772 O O . THR A 1 220 ? -8.393 -17.378 -39.484 1.00 79.94 220 THR A O 1
ATOM 1775 N N . HIS A 1 221 ? -9.362 -18.337 -41.209 1.00 80.88 221 HIS A N 1
ATOM 1776 C CA . HIS A 1 221 ? -10.705 -17.782 -40.896 1.00 80.88 221 HIS A CA 1
ATOM 1777 C C . HIS A 1 221 ? -10.803 -16.236 -40.807 1.00 80.88 221 HIS A C 1
ATOM 1779 O O . HIS A 1 221 ? -11.540 -15.697 -39.978 1.00 80.88 221 HIS A O 1
ATOM 1785 N N . CYS A 1 222 ? -10.091 -15.515 -41.676 1.00 79.69 222 CYS A N 1
ATOM 1786 C CA . CYS A 1 222 ? -10.059 -14.046 -41.724 1.00 79.69 222 CYS A CA 1
ATOM 1787 C C . CYS A 1 222 ? -11.231 -13.388 -42.486 1.00 79.69 222 CYS A C 1
ATOM 1789 O O . CYS A 1 222 ? -11.188 -12.196 -42.754 1.00 79.69 222 CYS A O 1
ATOM 1791 N N . GLU A 1 223 ? -12.301 -14.115 -42.825 1.00 80.38 223 GLU A N 1
ATOM 1792 C CA . GLU A 1 223 ? -13.417 -13.609 -43.657 1.00 80.38 223 GLU A CA 1
ATOM 1793 C C . GLU A 1 223 ? -14.109 -12.361 -43.080 1.00 80.38 223 GLU A C 1
ATOM 1795 O O . GLU A 1 223 ? -14.541 -11.480 -43.820 1.00 80.38 223 GLU A O 1
ATOM 1800 N N . ASN A 1 224 ? -14.189 -12.269 -41.749 1.00 76.06 224 ASN A N 1
ATOM 1801 C CA . ASN A 1 224 ? -14.776 -11.127 -41.040 1.00 76.06 224 ASN A CA 1
ATOM 1802 C C . ASN A 1 224 ? -13.754 -10.010 -40.735 1.00 76.06 224 ASN A C 1
ATOM 1804 O O . ASN A 1 224 ? -14.102 -9.024 -40.080 1.00 76.06 224 ASN A O 1
ATOM 1808 N N . TRP A 1 225 ? -12.507 -10.158 -41.196 1.00 80.44 225 TRP A N 1
ATOM 1809 C CA . TRP A 1 225 ? -11.410 -9.210 -41.025 1.00 80.44 225 TRP A CA 1
ATOM 1810 C C . TRP A 1 225 ? -11.079 -8.543 -42.364 1.00 80.44 225 TRP A C 1
ATOM 1812 O O . TRP A 1 225 ? -10.603 -9.177 -43.302 1.00 80.44 225 TRP A O 1
ATOM 1822 N N . LEU A 1 226 ? -11.357 -7.245 -42.479 1.00 77.19 226 LEU A N 1
ATOM 1823 C CA . LEU A 1 226 ? -11.127 -6.511 -43.725 1.00 77.19 226 LEU A CA 1
ATOM 1824 C C . LEU A 1 226 ? -9.634 -6.206 -43.910 1.00 77.19 226 LEU A C 1
ATOM 1826 O O . LEU A 1 226 ? -8.996 -5.671 -43.000 1.00 77.19 226 LEU A O 1
ATOM 1830 N N . CYS A 1 227 ? -9.114 -6.490 -45.108 1.00 76.19 227 CYS A N 1
ATOM 1831 C CA . CYS A 1 227 ? -7.710 -6.260 -45.460 1.00 76.19 227 CYS A CA 1
ATOM 1832 C C . CYS A 1 227 ? -7.326 -4.768 -45.478 1.00 76.19 227 CYS A C 1
ATOM 1834 O O . CYS A 1 227 ? -6.217 -4.440 -45.081 1.00 76.19 227 CYS A O 1
ATOM 1836 N N . ASP A 1 228 ? -8.240 -3.863 -45.860 1.00 76.19 228 ASP A N 1
ATOM 1837 C CA . ASP A 1 228 ? -8.070 -2.404 -45.744 1.00 76.19 228 ASP A CA 1
ATOM 1838 C C . ASP A 1 228 ? -8.641 -1.943 -44.400 1.00 76.19 228 ASP A C 1
ATOM 1840 O O . ASP A 1 228 ? -9.864 -1.908 -44.187 1.00 76.19 228 ASP A O 1
ATOM 1844 N N . ASN A 1 229 ? -7.751 -1.640 -43.460 1.00 71.88 229 ASN A N 1
ATOM 1845 C CA . ASN A 1 229 ? -8.078 -1.170 -42.124 1.00 71.88 229 ASN A CA 1
ATOM 1846 C C . ASN A 1 229 ? -7.054 -0.127 -41.639 1.00 71.88 229 ASN A C 1
ATOM 1848 O O . ASN A 1 229 ? -6.103 0.219 -42.328 1.00 71.88 229 ASN A O 1
ATOM 1852 N N . SER A 1 230 ? -7.253 0.408 -40.433 1.00 68.44 230 SER A N 1
ATOM 1853 C CA . SER A 1 230 ? -6.406 1.478 -39.889 1.00 68.44 230 SER A CA 1
ATOM 1854 C C . SER A 1 230 ? -4.936 1.110 -39.672 1.00 68.44 230 SER A C 1
ATOM 1856 O O . SER A 1 230 ? -4.142 2.012 -39.425 1.00 68.44 230 SER A O 1
ATOM 1858 N N . TYR A 1 231 ? -4.595 -0.179 -39.665 1.00 69.12 231 TYR A N 1
ATOM 1859 C CA . TYR A 1 231 ? -3.229 -0.656 -39.455 1.00 69.12 231 TYR A CA 1
ATOM 1860 C C . TYR A 1 231 ? -2.517 -1.011 -40.757 1.00 69.12 231 TYR A C 1
ATOM 1862 O O . TYR A 1 231 ? -1.300 -0.919 -40.782 1.00 69.12 231 TYR A O 1
ATOM 1870 N N . THR A 1 232 ? -3.264 -1.390 -41.794 1.00 69.31 232 THR A N 1
ATOM 1871 C CA . THR A 1 232 ? -2.733 -1.802 -43.101 1.00 69.31 232 THR A CA 1
ATOM 1872 C C . THR A 1 232 ? -2.764 -0.681 -44.133 1.00 69.31 232 THR A C 1
ATOM 1874 O O . THR A 1 232 ? -2.105 -0.746 -45.158 1.00 69.31 232 THR A O 1
ATOM 1877 N N . ARG A 1 233 ? -3.544 0.377 -43.892 1.00 71.00 233 ARG A N 1
ATOM 1878 C CA . ARG A 1 233 ? -3.702 1.462 -44.857 1.00 71.00 233 ARG A CA 1
ATOM 1879 C C . ARG A 1 233 ? -2.473 2.370 -44.923 1.00 71.00 233 ARG A C 1
ATOM 1881 O O . ARG A 1 233 ? -2.156 3.051 -43.946 1.00 71.00 233 ARG A O 1
ATOM 1888 N N . CYS A 1 234 ? -1.914 2.521 -46.120 1.00 67.44 234 CYS A N 1
ATOM 1889 C CA . CYS A 1 234 ? -0.776 3.391 -46.424 1.00 67.44 234 CYS A CA 1
ATOM 1890 C C . CYS A 1 234 ? 0.500 3.073 -45.618 1.00 67.44 234 CYS A C 1
ATOM 1892 O O . CYS A 1 234 ? 1.282 3.988 -45.336 1.00 67.44 234 CYS A O 1
ATOM 1894 N N . ASP A 1 235 ? 0.701 1.816 -45.226 1.00 61.47 235 ASP A N 1
ATOM 1895 C CA . ASP A 1 235 ? 1.871 1.342 -44.482 1.00 61.47 235 ASP A CA 1
ATOM 1896 C C . ASP A 1 235 ? 3.030 0.895 -45.398 1.00 61.47 235 ASP A C 1
ATOM 1898 O O . ASP A 1 235 ? 4.160 0.696 -44.946 1.00 61.47 235 ASP A O 1
ATOM 1902 N N . GLY A 1 236 ? 2.784 0.815 -46.708 1.00 62.19 236 GLY A N 1
ATOM 1903 C CA . GLY A 1 236 ? 3.769 0.413 -47.706 1.00 62.19 236 GLY A CA 1
ATOM 1904 C C . GLY A 1 236 ? 3.792 -1.087 -48.018 1.00 62.19 236 GLY A C 1
ATOM 1905 O O . GLY A 1 236 ? 4.611 -1.511 -48.848 1.00 62.19 236 GLY A O 1
ATOM 1906 N N . ILE A 1 237 ? 2.928 -1.886 -47.396 1.00 67.31 237 ILE A N 1
ATOM 1907 C CA . ILE A 1 237 ? 2.777 -3.334 -47.568 1.00 67.31 237 ILE A CA 1
ATOM 1908 C C . ILE A 1 237 ? 1.436 -3.589 -48.273 1.00 67.31 237 ILE A C 1
ATOM 1910 O O . ILE A 1 237 ? 0.494 -2.829 -48.135 1.00 67.31 237 ILE A O 1
ATOM 1914 N N . TRP A 1 238 ? 1.359 -4.607 -49.135 1.00 70.62 238 TRP A N 1
ATOM 1915 C CA . TRP A 1 238 ? 0.079 -5.005 -49.735 1.00 70.62 238 TRP A CA 1
ATOM 1916 C C . TRP A 1 238 ? -0.522 -6.143 -48.922 1.00 70.62 238 TRP A C 1
ATOM 1918 O O . TRP A 1 238 ? -0.096 -7.299 -49.052 1.00 70.62 238 TRP A O 1
ATOM 1928 N N . ASN A 1 239 ? -1.516 -5.819 -48.105 1.00 72.81 239 ASN A N 1
ATOM 1929 C CA . ASN A 1 239 ? -2.296 -6.782 -47.340 1.00 72.81 239 ASN A CA 1
ATOM 1930 C C . ASN A 1 239 ? -3.578 -7.150 -48.096 1.00 72.81 239 ASN A C 1
ATOM 1932 O O . ASN A 1 239 ? -4.033 -8.293 -48.026 1.00 72.81 239 ASN A O 1
ATOM 1936 N N . CYS A 1 240 ? -4.144 -6.228 -48.881 1.00 76.88 240 CYS A N 1
ATOM 1937 C CA . CYS A 1 240 ? -5.212 -6.560 -49.820 1.00 76.88 240 CYS A CA 1
ATOM 1938 C C . CYS A 1 240 ? -4.664 -7.211 -51.097 1.00 76.88 240 CYS A C 1
ATOM 1940 O O . CYS A 1 240 ? -3.635 -6.808 -51.633 1.00 76.88 240 CYS A O 1
ATOM 1942 N N . ARG A 1 241 ? -5.407 -8.179 -51.654 1.00 76.31 241 ARG A N 1
ATOM 1943 C CA . ARG A 1 241 ? -5.021 -8.889 -52.890 1.00 76.31 241 ARG A CA 1
ATOM 1944 C C . ARG A 1 241 ? -4.768 -7.953 -54.081 1.00 76.31 241 ARG A C 1
ATOM 1946 O O . ARG A 1 241 ? -3.869 -8.216 -54.863 1.00 76.31 241 ARG A O 1
ATOM 1953 N N . ASN A 1 242 ? -5.543 -6.879 -54.195 1.00 76.56 242 ASN A N 1
ATOM 1954 C CA . ASN A 1 242 ? -5.413 -5.836 -55.219 1.00 76.56 242 ASN A CA 1
ATOM 1955 C C . ASN A 1 242 ? -4.650 -4.587 -54.721 1.00 76.56 242 ASN A C 1
ATOM 1957 O O . ASN A 1 242 ? -4.675 -3.537 -55.364 1.00 76.56 242 ASN A O 1
ATOM 1961 N N . GLY A 1 243 ? -4.047 -4.656 -53.529 1.00 74.81 243 GLY A N 1
ATOM 1962 C CA . GLY A 1 243 ? -3.362 -3.537 -52.884 1.00 74.81 243 GLY A CA 1
ATOM 1963 C C . GLY A 1 243 ? -4.264 -2.348 -52.529 1.00 74.81 243 GLY A C 1
ATOM 1964 O O . GLY A 1 243 ? -3.774 -1.226 -52.478 1.00 74.81 243 GLY A O 1
ATOM 1965 N N . ALA A 1 244 ? -5.579 -2.534 -52.346 1.00 78.56 244 ALA A N 1
ATOM 1966 C CA . ALA A 1 244 ? -6.523 -1.441 -52.054 1.00 78.56 244 ALA A CA 1
ATOM 1967 C C . ALA A 1 244 ? -6.168 -0.590 -50.818 1.00 78.56 244 ALA A C 1
ATOM 1969 O O . ALA A 1 244 ? -6.532 0.582 -50.750 1.00 78.56 244 ALA A O 1
ATOM 1970 N N . ASP A 1 245 ? -5.451 -1.176 -49.870 1.00 71.69 245 ASP A N 1
ATOM 1971 C CA . ASP A 1 245 ? -4.901 -0.553 -48.670 1.00 71.69 245 ASP A CA 1
ATOM 1972 C C . ASP A 1 245 ? -3.796 0.483 -48.958 1.00 71.69 245 ASP A C 1
ATOM 1974 O O . ASP A 1 245 ? -3.655 1.453 -48.217 1.00 71.69 245 ASP A O 1
ATOM 1978 N N . GLU A 1 246 ? -3.092 0.373 -50.087 1.00 74.56 246 GLU A N 1
ATOM 1979 C CA . GLU A 1 246 ? -2.000 1.282 -50.486 1.00 74.56 246 GLU A CA 1
ATOM 1980 C C . GLU A 1 246 ? -2.401 2.356 -51.502 1.00 74.56 246 GLU A C 1
ATOM 1982 O O . GLU A 1 246 ? -1.567 3.044 -52.102 1.00 74.56 246 GLU A O 1
ATOM 1987 N N . VAL A 1 247 ? -3.704 2.526 -51.687 1.00 72.69 247 VAL A N 1
ATOM 1988 C CA . VAL A 1 247 ? -4.290 3.432 -52.662 1.00 72.69 247 VAL A CA 1
ATOM 1989 C C . VAL A 1 247 ? -4.771 4.722 -51.985 1.00 72.69 247 VAL A C 1
ATOM 1991 O O . VAL A 1 247 ? -5.264 4.718 -50.859 1.00 72.69 247 VAL A O 1
ATOM 1994 N N . ARG A 1 248 ? -4.662 5.864 -52.687 1.00 70.00 248 ARG A N 1
ATOM 1995 C CA . ARG A 1 248 ? -4.955 7.221 -52.153 1.00 70.00 248 ARG A CA 1
ATOM 1996 C C . ARG A 1 248 ? -4.030 7.619 -50.989 1.00 70.00 248 ARG A C 1
ATOM 1998 O O . ARG A 1 248 ? -4.442 8.333 -50.075 1.00 70.00 248 ARG A O 1
ATOM 2005 N N . CYS A 1 249 ? -2.777 7.177 -51.051 1.00 68.00 249 CYS A N 1
ATOM 2006 C CA . CYS A 1 249 ? -1.746 7.429 -50.048 1.00 68.00 249 CYS A CA 1
ATOM 2007 C C . CYS A 1 249 ? -0.706 8.475 -50.505 1.00 68.00 249 CYS A C 1
ATOM 2009 O O . CYS A 1 249 ? -0.467 8.615 -51.703 1.00 68.00 249 CYS A O 1
ATOM 2011 N N . PRO A 1 250 ? -0.042 9.176 -49.566 1.00 57.53 250 PRO A N 1
ATOM 2012 C CA . PRO A 1 250 ? 1.401 9.431 -49.483 1.00 57.53 250 PRO A CA 1
ATOM 2013 C C . PRO A 1 250 ? 2.427 9.542 -50.630 1.00 57.53 250 PRO A C 1
ATOM 2015 O O . PRO A 1 250 ? 3.554 9.885 -50.294 1.00 57.53 250 PRO A O 1
ATOM 2018 N N . ARG A 1 251 ? 2.228 9.104 -51.882 1.00 58.31 251 ARG A N 1
ATOM 2019 C CA . ARG A 1 251 ? 3.367 8.598 -52.695 1.00 58.31 251 ARG A CA 1
ATOM 2020 C C . ARG A 1 251 ? 3.913 9.571 -53.755 1.00 58.31 251 ARG A C 1
ATOM 2022 O O . ARG A 1 251 ? 3.169 10.269 -54.426 1.00 58.31 251 ARG A O 1
ATOM 2029 N N . LEU A 1 252 ? 5.242 9.541 -53.938 1.00 51.81 252 LEU A N 1
ATOM 2030 C CA . LEU A 1 252 ? 6.021 10.442 -54.810 1.00 51.81 252 LEU A CA 1
ATOM 2031 C C . LEU A 1 252 ? 5.898 10.190 -56.329 1.00 51.81 252 LEU A C 1
ATOM 2033 O O . LEU A 1 252 ? 6.224 11.089 -57.097 1.00 51.81 252 LEU A O 1
ATOM 2037 N N . TYR A 1 253 ? 5.489 8.994 -56.775 1.00 62.41 253 TYR A N 1
ATOM 2038 C CA . TYR A 1 253 ? 5.648 8.579 -58.186 1.00 62.41 253 TYR A CA 1
ATOM 2039 C C . TYR A 1 253 ? 4.349 8.482 -59.003 1.00 62.41 253 TYR A C 1
ATOM 2041 O O . TYR A 1 253 ? 4.398 8.635 -60.220 1.00 62.41 253 TYR A O 1
ATOM 2049 N N . CYS A 1 254 ? 3.194 8.268 -58.366 1.00 68.44 254 CYS A N 1
ATOM 2050 C CA . CYS A 1 254 ? 1.890 8.224 -59.037 1.00 68.44 254 CYS A CA 1
ATOM 2051 C C . CYS A 1 254 ? 0.951 9.242 -58.377 1.00 68.44 254 CYS A C 1
ATOM 2053 O O . CYS A 1 254 ? 0.608 9.096 -57.209 1.00 68.44 254 CYS A O 1
ATOM 2055 N N . ASN A 1 255 ? 0.512 10.259 -59.126 1.00 57.75 255 ASN A N 1
ATOM 2056 C CA . ASN A 1 255 ? -0.377 11.331 -58.641 1.00 57.75 255 ASN A CA 1
ATOM 2057 C C . ASN A 1 255 ? -1.879 10.943 -58.650 1.00 57.75 255 ASN A C 1
ATOM 2059 O O . ASN A 1 255 ? -2.744 11.816 -58.582 1.00 57.75 255 ASN A O 1
ATOM 2063 N N . GLY A 1 256 ? -2.210 9.654 -58.791 1.00 55.00 256 GLY A N 1
ATOM 2064 C CA . GLY A 1 256 ? -3.551 9.179 -59.148 1.00 55.00 256 GLY A CA 1
ATOM 2065 C C . GLY A 1 256 ? -4.294 8.444 -58.031 1.00 55.00 256 GLY A C 1
ATOM 2066 O O . GLY A 1 256 ? -3.758 7.554 -57.378 1.00 55.00 256 GLY A O 1
ATOM 2067 N N . ILE A 1 257 ? -5.568 8.797 -57.862 1.00 61.09 257 ILE A N 1
ATOM 2068 C CA . ILE A 1 257 ? -6.580 8.022 -57.136 1.00 61.09 257 ILE A CA 1
ATOM 2069 C C . ILE A 1 257 ? -6.688 6.645 -57.825 1.00 61.09 257 ILE A C 1
ATOM 2071 O O . ILE A 1 257 ? -6.902 6.587 -59.031 1.00 61.09 257 ILE A O 1
ATOM 2075 N N . ASP A 1 258 ? -6.531 5.552 -57.074 1.00 72.00 258 ASP A N 1
ATOM 2076 C CA . ASP A 1 258 ? -6.739 4.164 -57.535 1.00 72.00 258 ASP A CA 1
ATOM 2077 C C . ASP A 1 258 ? -5.672 3.567 -58.487 1.00 72.00 258 ASP A C 1
ATOM 2079 O O . ASP A 1 258 ? -5.987 2.739 -59.347 1.00 72.00 258 ASP A O 1
ATOM 2083 N N . GLN A 1 259 ? -4.392 3.938 -58.300 1.00 80.62 259 GLN A N 1
ATOM 2084 C CA . GLN A 1 259 ? -3.246 3.425 -59.077 1.00 80.62 259 GLN A CA 1
ATOM 2085 C C . GLN A 1 259 ? -2.018 3.027 -58.229 1.00 80.62 259 GLN A C 1
ATOM 2087 O O . GLN A 1 259 ? -1.769 3.614 -57.176 1.00 80.62 259 GLN A O 1
ATOM 2092 N N . HIS A 1 260 ? -1.206 2.096 -58.748 1.00 77.81 260 HIS A N 1
ATOM 2093 C CA . HIS A 1 260 ? 0.017 1.556 -58.136 1.00 77.81 260 HIS A CA 1
ATOM 2094 C C . HIS A 1 260 ? 1.272 1.799 -58.990 1.00 77.81 260 HIS A C 1
ATOM 2096 O O . HIS A 1 260 ? 1.201 1.667 -60.212 1.00 77.81 260 HIS A O 1
ATOM 2102 N N . PRO A 1 261 ? 2.442 2.116 -58.400 1.00 77.19 261 PRO A N 1
ATOM 2103 C CA . PRO A 1 261 ? 3.691 2.228 -59.152 1.00 77.19 261 PRO A CA 1
ATOM 2104 C C . PRO A 1 261 ? 4.169 0.848 -59.622 1.00 77.19 261 PRO A C 1
ATOM 2106 O O . PRO A 1 261 ? 4.254 -0.090 -58.834 1.00 77.19 261 PRO A O 1
ATOM 2109 N N . CYS A 1 262 ? 4.516 0.742 -60.898 1.00 80.44 262 CYS A N 1
ATOM 2110 C CA . CYS A 1 262 ? 4.864 -0.502 -61.571 1.00 80.44 262 CYS A CA 1
ATOM 2111 C C . CYS A 1 262 ? 6.042 -0.267 -62.520 1.00 80.44 262 CYS A C 1
ATOM 2113 O O . CYS A 1 262 ? 6.059 0.728 -63.240 1.00 80.44 262 CYS A O 1
ATOM 2115 N N . ILE A 1 263 ? 7.021 -1.171 -62.564 1.00 80.44 263 ILE A N 1
ATOM 2116 C CA . ILE A 1 263 ? 8.080 -1.117 -63.583 1.00 80.44 263 ILE A CA 1
ATOM 2117 C C . ILE A 1 263 ? 7.639 -1.956 -64.773 1.00 80.44 263 ILE A C 1
ATOM 2119 O O . ILE A 1 263 ? 7.295 -3.126 -64.625 1.00 80.44 263 ILE A O 1
ATOM 2123 N N . SER A 1 264 ? 7.649 -1.354 -65.954 1.00 77.06 264 SER A N 1
ATOM 2124 C CA . SER A 1 264 ? 7.334 -2.043 -67.198 1.00 77.06 264 SER A CA 1
ATOM 2125 C C . SER A 1 264 ? 8.408 -3.099 -67.535 1.00 77.06 264 SER A C 1
ATOM 2127 O O . SER A 1 264 ? 9.595 -2.757 -67.573 1.00 77.06 264 SER A O 1
ATOM 2129 N N . PRO A 1 265 ? 8.028 -4.366 -67.809 1.00 70.25 265 PRO A N 1
ATOM 2130 C CA . PRO A 1 265 ? 8.978 -5.440 -68.117 1.00 70.25 265 PRO A CA 1
ATOM 2131 C C . PRO A 1 265 ? 9.783 -5.232 -69.408 1.00 70.25 265 PRO A C 1
ATOM 2133 O O . PRO A 1 265 ? 10.818 -5.863 -69.591 1.00 70.25 265 PRO A O 1
ATOM 2136 N N . THR A 1 266 ? 9.301 -4.388 -70.328 1.00 67.94 266 THR A N 1
ATOM 2137 C CA . THR A 1 266 ? 9.869 -4.256 -71.681 1.00 67.94 266 THR A CA 1
ATOM 2138 C C . THR A 1 266 ? 10.917 -3.154 -71.812 1.00 67.94 266 THR A C 1
ATOM 2140 O O . THR A 1 266 ? 11.852 -3.297 -72.594 1.00 67.94 266 THR A O 1
ATOM 2143 N N . ASP A 1 267 ? 10.758 -2.046 -71.090 1.00 71.75 267 ASP A N 1
ATOM 2144 C CA . ASP A 1 267 ? 11.586 -0.836 -71.216 1.00 71.75 267 ASP A CA 1
ATOM 2145 C C . ASP A 1 267 ? 12.132 -0.318 -69.873 1.00 71.75 267 ASP A C 1
ATOM 2147 O O . ASP A 1 267 ? 12.910 0.637 -69.859 1.00 71.75 267 ASP A O 1
ATOM 2151 N N . GLY A 1 268 ? 11.758 -0.939 -68.746 1.00 67.31 268 GLY A N 1
ATOM 2152 C CA . GLY A 1 268 ? 12.251 -0.585 -67.413 1.00 67.31 268 GLY A CA 1
ATOM 2153 C C . GLY A 1 268 ? 11.764 0.771 -66.894 1.00 67.31 268 GLY A C 1
ATOM 2154 O O . GLY A 1 268 ? 12.302 1.267 -65.906 1.00 67.31 268 GLY A O 1
ATOM 2155 N N . GLN A 1 269 ? 10.769 1.399 -67.531 1.00 74.62 269 GLN A N 1
ATOM 2156 C CA . GLN A 1 269 ? 10.213 2.676 -67.072 1.00 74.62 269 GLN A CA 1
ATOM 2157 C C . GLN A 1 269 ? 9.128 2.477 -66.005 1.00 74.62 269 GLN A C 1
ATOM 2159 O O . GLN A 1 269 ? 8.412 1.473 -65.996 1.00 74.62 269 GLN A O 1
ATOM 2164 N N . ILE A 1 270 ? 8.991 3.454 -65.100 1.00 74.19 270 ILE A N 1
ATOM 2165 C CA . ILE A 1 270 ? 7.937 3.465 -64.077 1.00 74.19 270 ILE A CA 1
ATOM 2166 C C . ILE A 1 270 ? 6.619 3.902 -64.737 1.00 74.19 270 ILE A C 1
ATOM 2168 O O . ILE A 1 270 ? 6.496 5.041 -65.184 1.00 74.19 270 ILE A O 1
ATOM 2172 N N . LYS A 1 271 ? 5.628 3.006 -64.767 1.00 82.94 271 LYS A N 1
ATOM 2173 C CA . LYS A 1 271 ? 4.229 3.260 -65.146 1.00 82.94 271 LYS A CA 1
ATOM 2174 C C . LYS A 1 271 ? 3.320 3.173 -63.912 1.00 82.94 271 LYS A C 1
ATOM 2176 O O . LYS A 1 271 ? 3.671 2.538 -62.921 1.00 82.94 271 LYS A O 1
ATOM 2181 N N . CYS A 1 272 ? 2.139 3.783 -63.971 1.00 80.81 272 CYS A N 1
ATOM 2182 C CA . CYS A 1 272 ? 1.123 3.659 -62.922 1.00 80.81 272 CYS A CA 1
ATOM 2183 C C . CYS A 1 272 ? 0.037 2.674 -63.378 1.00 80.81 272 CYS A C 1
ATOM 2185 O O . CYS A 1 272 ? -0.662 2.934 -64.356 1.00 80.81 272 CYS A O 1
ATOM 2187 N N . LEU A 1 273 ? -0.069 1.534 -62.696 1.00 83.44 273 LEU A N 1
ATOM 2188 C CA . LEU A 1 273 ? -1.015 0.452 -62.979 1.00 83.44 273 LEU A CA 1
ATOM 2189 C C . LEU A 1 273 ? -2.354 0.709 -62.268 1.00 83.44 273 LEU A C 1
ATOM 2191 O O . LEU A 1 273 ? -2.358 1.185 -61.135 1.00 83.44 273 LEU A O 1
ATOM 2195 N N . SER A 1 274 ? -3.492 0.407 -62.901 1.00 82.56 274 SER A N 1
ATOM 2196 C CA . SER A 1 274 ? -4.805 0.509 -62.240 1.00 82.56 274 SER A CA 1
ATOM 2197 C C . SER A 1 274 ? -4.966 -0.558 -61.153 1.00 82.56 274 SER A C 1
ATOM 2199 O O . SER A 1 274 ? -4.540 -1.692 -61.344 1.00 82.56 274 SER A O 1
ATOM 2201 N N . ILE A 1 275 ? -5.683 -0.241 -60.066 1.00 80.81 275 ILE A N 1
ATOM 2202 C CA . ILE A 1 275 ? -6.066 -1.222 -59.029 1.00 80.81 275 ILE A CA 1
ATOM 2203 C C . ILE A 1 275 ? -6.782 -2.466 -59.594 1.00 80.81 275 ILE A C 1
ATOM 2205 O O . ILE A 1 275 ? -6.727 -3.536 -59.001 1.00 80.81 275 ILE A O 1
ATOM 2209 N N . SER A 1 276 ? -7.462 -2.336 -60.739 1.00 79.06 276 SER A N 1
ATOM 2210 C CA . SER A 1 276 ? -8.185 -3.442 -61.387 1.00 79.06 276 SER A CA 1
ATOM 2211 C C . SER A 1 276 ? -7.279 -4.482 -62.054 1.00 79.06 276 SER A C 1
ATOM 2213 O O . SER A 1 276 ? -7.738 -5.593 -62.291 1.00 79.06 276 SER A O 1
ATOM 2215 N N . GLN A 1 277 ? -6.024 -4.121 -62.323 1.00 79.38 277 GLN A N 1
ATOM 2216 C CA . GLN A 1 277 ? -5.005 -4.973 -62.946 1.00 79.38 277 GLN A CA 1
ATOM 2217 C C . GLN A 1 277 ? -4.005 -5.517 -61.915 1.00 79.38 277 GLN A C 1
ATOM 2219 O O . GLN A 1 277 ? -3.033 -6.160 -62.266 1.00 79.38 277 GLN A O 1
ATOM 2224 N N . ALA A 1 278 ? -4.201 -5.213 -60.629 1.00 80.62 278 ALA A N 1
ATOM 2225 C CA . ALA A 1 278 ? -3.381 -5.750 -59.553 1.00 80.62 278 ALA A CA 1
ATOM 2226 C C . ALA A 1 278 ? -4.066 -6.986 -58.953 1.00 80.62 278 ALA A C 1
ATOM 2228 O O . ALA A 1 278 ? -5.205 -6.895 -58.478 1.00 80.62 278 ALA A O 1
ATOM 2229 N N . GLY A 1 279 ? -3.377 -8.127 -58.922 1.00 74.50 279 GLY A N 1
ATOM 2230 C CA . GLY A 1 279 ? -3.902 -9.373 -58.356 1.00 74.50 279 GLY A CA 1
ATOM 2231 C C . GLY A 1 279 ? -4.899 -10.118 -59.258 1.00 74.50 279 GLY A C 1
ATOM 2232 O O . GLY A 1 279 ? -5.670 -10.953 -58.751 1.00 74.50 279 GLY A O 1
ATOM 2233 N N . ASP A 1 280 ? -4.923 -9.795 -60.556 1.00 78.69 280 ASP A N 1
ATOM 2234 C CA . ASP A 1 280 ? -5.767 -10.395 -61.593 1.00 78.69 280 ASP A CA 1
ATOM 2235 C C . ASP A 1 280 ? -5.193 -11.711 -62.166 1.00 78.69 280 ASP A C 1
ATOM 2237 O O . ASP A 1 280 ? -5.888 -12.450 -62.870 1.00 78.69 280 ASP A O 1
ATOM 2241 N N . GLY A 1 281 ? -3.970 -12.067 -61.768 1.00 71.88 281 GLY A N 1
ATOM 2242 C CA . GLY A 1 281 ? -3.247 -13.270 -62.165 1.00 71.88 281 GLY A CA 1
ATOM 2243 C C . GLY A 1 281 ? -2.360 -13.089 -63.399 1.00 71.88 281 GLY A C 1
ATOM 2244 O O . GLY A 1 281 ? -1.814 -14.085 -63.888 1.00 71.88 281 GLY A O 1
ATOM 2245 N N . VAL A 1 282 ? -2.211 -11.864 -63.905 1.00 78.12 282 VAL A N 1
ATOM 2246 C CA . VAL A 1 282 ? -1.340 -11.507 -65.028 1.00 78.12 282 VAL A CA 1
ATOM 2247 C C . VAL A 1 282 ? -0.184 -10.654 -64.508 1.00 78.12 282 VAL A C 1
ATOM 2249 O O . VAL A 1 282 ? -0.390 -9.675 -63.815 1.00 78.12 282 VAL A O 1
ATOM 2252 N N . VAL A 1 283 ? 1.057 -11.022 -64.845 1.00 76.69 283 VAL A N 1
ATOM 2253 C CA . VAL A 1 283 ? 2.242 -10.240 -64.453 1.00 76.69 283 VAL A CA 1
ATOM 2254 C C . VAL A 1 283 ? 2.438 -9.082 -65.439 1.00 76.69 283 VAL A C 1
ATOM 2256 O O . VAL A 1 283 ? 3.064 -9.250 -66.488 1.00 76.69 283 VAL A O 1
ATOM 2259 N N . ASP A 1 284 ? 1.903 -7.910 -65.104 1.00 79.38 284 ASP A N 1
ATOM 2260 C CA . ASP A 1 284 ? 2.058 -6.645 -65.830 1.00 79.38 284 ASP A CA 1
ATOM 2261 C C . ASP A 1 284 ? 3.298 -5.848 -65.386 1.00 79.38 284 ASP A C 1
ATOM 2263 O O . ASP A 1 284 ? 3.717 -4.918 -66.102 1.00 79.38 284 ASP A O 1
ATOM 2267 N N . CYS A 1 285 ? 3.876 -6.181 -64.223 1.00 80.81 285 CYS A N 1
ATOM 2268 C CA . CYS A 1 285 ? 5.041 -5.518 -63.637 1.00 80.81 285 CYS A CA 1
ATOM 2269 C C . CYS A 1 285 ? 6.274 -6.422 -63.536 1.00 80.81 285 CYS A C 1
ATOM 2271 O O . CYS A 1 285 ? 6.202 -7.606 -63.214 1.00 80.81 285 CYS A O 1
ATOM 2273 N N . LEU A 1 286 ? 7.448 -5.826 -63.743 1.00 79.19 286 LEU A N 1
ATOM 2274 C CA . LEU A 1 286 ? 8.737 -6.491 -63.574 1.00 79.19 286 LEU A CA 1
ATOM 2275 C C . LEU A 1 286 ? 8.885 -7.048 -62.147 1.00 79.19 286 LEU A C 1
ATOM 2277 O O . LEU A 1 286 ? 8.545 -6.369 -61.175 1.00 79.19 286 LEU A O 1
ATOM 2281 N N . GLY A 1 287 ? 9.387 -8.280 -62.028 1.00 73.88 287 GLY A N 1
ATOM 2282 C CA . GLY A 1 287 ? 9.537 -8.973 -60.747 1.00 73.88 287 GLY A CA 1
ATOM 2283 C C . GLY A 1 287 ? 8.231 -9.472 -60.120 1.00 73.88 287 GLY A C 1
ATOM 2284 O O . GLY A 1 287 ? 8.263 -9.917 -58.975 1.00 73.88 287 GLY A O 1
ATOM 2285 N N . GLY A 1 288 ? 7.088 -9.396 -60.818 1.00 75.25 288 GLY A N 1
ATOM 2286 C CA . GLY A 1 288 ? 5.787 -9.812 -60.273 1.00 75.25 288 GLY A CA 1
ATOM 2287 C C . GLY A 1 288 ? 5.234 -8.864 -59.205 1.00 75.25 288 GLY A C 1
ATOM 2288 O O . GLY A 1 288 ? 4.516 -9.297 -58.307 1.00 75.25 288 GLY A O 1
ATOM 2289 N N . ALA A 1 289 ? 5.599 -7.578 -59.263 1.00 74.75 289 ALA A N 1
ATOM 2290 C CA . ALA A 1 289 ? 5.277 -6.578 -58.239 1.00 74.75 289 ALA A CA 1
ATOM 2291 C C . ALA A 1 289 ? 3.768 -6.326 -58.026 1.00 74.75 289 ALA A C 1
ATOM 2293 O O . ALA A 1 289 ? 3.365 -5.914 -56.935 1.00 74.75 289 ALA A O 1
ATOM 2294 N N . ASP A 1 290 ? 2.965 -6.547 -59.063 1.00 78.75 290 ASP A N 1
ATOM 2295 C CA . ASP A 1 290 ? 1.499 -6.501 -59.109 1.00 78.75 290 ASP A CA 1
ATOM 2296 C C . ASP A 1 290 ? 0.830 -7.818 -58.692 1.00 78.75 290 ASP A C 1
ATOM 2298 O O . ASP A 1 290 ? -0.303 -7.816 -58.218 1.00 78.75 290 ASP A O 1
ATOM 2302 N N . GLU A 1 291 ? 1.561 -8.929 -58.773 1.00 80.06 291 GLU A N 1
ATOM 2303 C CA . GLU A 1 291 ? 1.113 -10.280 -58.434 1.00 80.06 291 GLU A CA 1
ATOM 2304 C C . GLU A 1 291 ? 1.907 -10.853 -57.254 1.00 80.06 291 GLU A C 1
ATOM 2306 O O . GLU A 1 291 ? 2.413 -11.978 -57.279 1.00 80.06 291 GLU A O 1
ATOM 2311 N N . ARG A 1 292 ? 2.006 -10.074 -56.169 1.00 72.50 292 ARG A N 1
ATOM 2312 C CA . ARG A 1 292 ? 2.855 -10.391 -55.000 1.00 72.50 292 ARG A CA 1
ATOM 2313 C C . ARG A 1 292 ? 2.593 -11.762 -54.371 1.00 72.50 292 ARG A C 1
ATOM 2315 O O . ARG A 1 292 ? 3.473 -12.329 -53.730 1.00 72.50 292 ARG A O 1
ATOM 2322 N N . GLN A 1 293 ? 1.397 -12.316 -54.564 1.00 68.75 293 GLN A N 1
ATOM 2323 C CA . GLN A 1 293 ? 1.020 -13.647 -54.078 1.00 68.75 293 GLN A CA 1
ATOM 2324 C C . GLN A 1 293 ? 1.782 -14.789 -54.781 1.00 68.75 293 GLN A C 1
ATOM 2326 O O . GLN A 1 293 ? 1.816 -15.900 -54.261 1.00 68.75 293 GLN A O 1
ATOM 2331 N N . LEU A 1 294 ? 2.411 -14.545 -55.940 1.00 72.56 294 LEU A N 1
ATOM 2332 C CA . LEU A 1 294 ? 3.172 -15.562 -56.677 1.00 72.56 294 LEU A CA 1
ATOM 2333 C C . LEU A 1 294 ? 4.452 -16.000 -55.950 1.00 72.56 294 LEU A C 1
ATOM 2335 O O . LEU A 1 294 ? 4.789 -17.184 -55.991 1.00 72.56 294 LEU A O 1
ATOM 2339 N N . CYS A 1 295 ? 5.150 -15.064 -55.296 1.00 71.19 295 CYS A N 1
ATOM 2340 C CA . CYS A 1 295 ? 6.411 -15.322 -54.587 1.00 71.19 295 CYS A CA 1
ATOM 2341 C C . CYS A 1 295 ? 6.299 -15.229 -53.052 1.00 71.19 295 CYS A C 1
ATOM 2343 O O . CYS A 1 295 ? 7.233 -15.601 -52.345 1.00 71.19 295 CYS A O 1
ATOM 2345 N N . ARG A 1 296 ? 5.146 -14.818 -52.504 1.00 62.94 296 ARG A N 1
ATOM 2346 C CA . ARG A 1 296 ? 4.887 -14.785 -51.053 1.00 62.94 296 ARG A CA 1
ATOM 2347 C C . ARG A 1 296 ? 4.388 -16.155 -50.567 1.00 62.94 296 ARG A C 1
ATOM 2349 O O . ARG A 1 296 ? 3.279 -16.563 -50.900 1.00 62.94 296 ARG A O 1
ATOM 2356 N N . ARG A 1 297 ? 5.185 -16.887 -49.773 1.00 53.41 297 ARG A N 1
ATOM 2357 C CA . ARG A 1 297 ? 4.777 -18.177 -49.165 1.00 53.41 297 ARG A CA 1
ATOM 2358 C C . ARG A 1 297 ? 4.484 -18.028 -47.667 1.00 53.41 297 ARG A C 1
ATOM 2360 O O . ARG A 1 297 ? 5.222 -17.366 -46.949 1.00 53.41 297 ARG A O 1
ATOM 2367 N N . SER A 1 298 ? 3.421 -18.680 -47.198 1.00 44.16 298 SER A N 1
ATOM 2368 C CA . SER A 1 298 ? 2.791 -18.510 -45.878 1.00 44.16 298 SER A CA 1
ATOM 2369 C C . SER A 1 298 ? 3.249 -19.492 -44.780 1.00 44.16 298 SER A C 1
ATOM 2371 O O . SER A 1 298 ? 2.446 -19.879 -43.937 1.00 44.16 298 SER A O 1
ATOM 2373 N N . SER A 1 299 ? 4.517 -19.918 -44.735 1.00 35.56 299 SER A N 1
ATOM 2374 C CA . SER A 1 299 ? 4.976 -20.872 -43.704 1.00 35.56 299 SER A CA 1
ATOM 2375 C C . SER A 1 299 ? 6.283 -20.459 -43.028 1.00 35.56 299 SER A C 1
ATOM 2377 O O . SER A 1 299 ? 7.342 -20.521 -43.649 1.00 35.56 299 SER A O 1
ATOM 2379 N N . VAL A 1 300 ? 6.217 -20.131 -41.734 1.00 37.19 300 VAL A N 1
ATOM 2380 C CA . VAL A 1 300 ? 7.380 -20.034 -40.840 1.00 37.19 300 VAL A CA 1
ATOM 2381 C C . VAL A 1 300 ? 7.511 -21.353 -40.076 1.00 37.19 300 VAL A C 1
ATOM 2383 O O . VAL A 1 300 ? 7.096 -21.475 -38.927 1.00 37.19 300 VAL A O 1
ATOM 2386 N N . ALA A 1 301 ? 8.114 -22.360 -40.707 1.00 30.70 301 ALA A N 1
ATOM 2387 C CA . ALA A 1 301 ? 8.827 -23.377 -39.944 1.00 30.70 301 ALA A CA 1
ATOM 2388 C C . ALA A 1 301 ? 10.235 -22.821 -39.706 1.00 30.70 301 ALA A C 1
ATOM 2390 O O . ALA A 1 301 ? 10.941 -22.472 -40.643 1.00 30.70 301 ALA A O 1
ATOM 2391 N N . LEU A 1 302 ? 10.614 -22.672 -38.438 1.00 38.00 302 LEU A N 1
ATOM 2392 C CA . LEU A 1 302 ? 11.791 -21.934 -37.963 1.00 38.00 302 LEU A CA 1
ATOM 2393 C C . LEU A 1 302 ? 13.144 -22.616 -38.275 1.00 38.00 302 LEU A C 1
ATOM 2395 O O . LEU A 1 302 ? 14.117 -22.409 -37.553 1.00 38.00 302 LEU A O 1
ATOM 2399 N N . ILE A 1 303 ? 13.212 -23.450 -39.314 1.00 34.81 303 ILE A N 1
ATOM 2400 C CA . ILE A 1 303 ? 14.415 -24.140 -39.780 1.00 34.81 303 ILE A CA 1
ATOM 2401 C C . ILE A 1 303 ? 14.330 -24.247 -41.314 1.00 34.81 303 ILE A C 1
ATOM 2403 O O . ILE A 1 303 ? 13.411 -24.871 -41.835 1.00 34.81 303 ILE A O 1
ATOM 2407 N N . ASP A 1 304 ? 15.328 -23.661 -41.978 1.00 29.66 304 ASP A N 1
ATOM 2408 C CA . ASP A 1 304 ? 15.712 -23.769 -43.394 1.00 29.66 304 ASP A CA 1
ATOM 2409 C C . ASP A 1 304 ? 14.955 -22.972 -44.489 1.00 29.66 304 ASP A C 1
ATOM 2411 O O . ASP A 1 304 ? 13.779 -23.167 -44.776 1.00 29.66 304 ASP A O 1
ATOM 2415 N N . TYR A 1 305 ? 15.777 -22.172 -45.185 1.00 35.81 305 TYR A N 1
ATOM 2416 C CA . TYR A 1 305 ? 15.637 -21.474 -46.470 1.00 35.81 305 TYR A CA 1
ATOM 2417 C C . TYR A 1 305 ? 14.893 -20.128 -46.555 1.00 35.81 305 TYR A C 1
ATOM 2419 O O . TYR A 1 305 ? 13.716 -19.970 -46.249 1.00 35.81 305 TYR A O 1
ATOM 2427 N N . ILE A 1 306 ? 15.670 -19.156 -47.033 1.00 46.19 306 ILE A N 1
ATOM 2428 C CA . ILE A 1 306 ? 15.358 -17.762 -47.324 1.00 46.19 306 ILE A CA 1
ATOM 2429 C C . ILE A 1 306 ? 14.370 -17.699 -48.508 1.00 46.19 306 ILE A C 1
ATOM 2431 O O . ILE A 1 306 ? 14.448 -18.511 -49.432 1.00 46.19 306 ILE A O 1
ATOM 2435 N N . VAL A 1 307 ? 13.391 -16.789 -48.451 1.00 52.84 307 VAL A N 1
ATOM 2436 C CA . VAL A 1 307 ? 12.285 -16.697 -49.423 1.00 52.84 307 VAL A CA 1
ATOM 2437 C C . VAL A 1 307 ? 12.591 -15.613 -50.457 1.00 52.84 307 VAL A C 1
ATOM 2439 O O . VAL A 1 307 ? 12.752 -14.452 -50.096 1.00 52.84 307 VAL A O 1
ATOM 2442 N N . GLY A 1 308 ? 12.632 -15.978 -51.741 1.00 58.88 308 GLY A N 1
ATOM 2443 C CA . GLY A 1 308 ? 12.792 -15.023 -52.839 1.00 58.88 308 GLY A CA 1
ATOM 2444 C C . GLY A 1 308 ? 11.525 -14.196 -53.090 1.00 58.88 308 GLY A C 1
ATOM 2445 O O . GLY A 1 308 ? 10.442 -14.763 -53.222 1.00 58.88 308 GLY A O 1
ATOM 2446 N N . SER A 1 309 ? 11.654 -12.870 -53.167 1.00 69.31 309 SER A N 1
ATOM 2447 C CA . SER A 1 309 ? 10.561 -11.897 -53.351 1.00 69.31 309 SER A CA 1
ATOM 2448 C C . SER A 1 309 ? 10.431 -11.362 -54.783 1.00 69.31 309 SER A C 1
ATOM 2450 O O . SER A 1 309 ? 9.439 -10.709 -55.101 1.00 69.31 309 SER A O 1
ATOM 2452 N N . TYR A 1 310 ? 11.390 -11.669 -55.661 1.00 76.00 310 TYR A N 1
ATOM 2453 C CA . TYR A 1 310 ? 11.375 -11.287 -57.073 1.00 76.00 310 TYR A CA 1
ATOM 2454 C C . TYR A 1 310 ? 10.986 -12.478 -57.960 1.00 76.00 310 TYR A C 1
ATOM 2456 O O . TYR A 1 310 ? 11.626 -13.529 -57.898 1.00 76.00 310 TYR A O 1
ATOM 2464 N N . HIS A 1 311 ? 9.948 -12.328 -58.791 1.00 80.56 311 HIS A N 1
ATOM 2465 C CA . HIS A 1 311 ? 9.501 -13.352 -59.748 1.00 80.56 311 HIS A CA 1
ATOM 2466 C C . HIS A 1 311 ? 10.273 -13.268 -61.073 1.00 80.56 311 HIS A C 1
ATOM 2468 O O . HIS A 1 311 ? 10.255 -12.224 -61.726 1.00 80.56 311 HIS A O 1
ATOM 2474 N N . CYS A 1 312 ? 10.911 -14.370 -61.485 1.00 79.44 312 CYS A N 1
ATOM 2475 C CA . CYS A 1 312 ? 11.643 -14.441 -62.752 1.00 79.44 312 CYS A CA 1
ATOM 2476 C C . CYS A 1 312 ? 10.709 -14.552 -63.970 1.00 79.44 312 CYS A C 1
ATOM 2478 O O . CYS A 1 312 ? 9.791 -15.381 -64.004 1.00 79.44 312 CYS A O 1
ATOM 2480 N N . LEU A 1 313 ? 11.028 -13.831 -65.046 1.00 73.12 313 LEU A N 1
ATOM 2481 C CA . LEU A 1 313 ? 10.304 -13.920 -66.314 1.00 73.12 313 LEU A CA 1
ATOM 2482 C C . LEU A 1 313 ? 10.432 -15.323 -66.945 1.00 73.12 313 LEU A C 1
ATOM 2484 O O . LEU A 1 313 ? 11.513 -15.909 -67.022 1.00 73.12 313 LEU A O 1
ATOM 2488 N N . ASN A 1 314 ? 9.323 -15.856 -67.473 1.00 65.31 314 ASN A N 1
ATOM 2489 C CA . ASN A 1 314 ? 9.280 -17.148 -68.170 1.00 65.31 314 ASN A CA 1
ATOM 2490 C C . ASN A 1 314 ? 8.937 -16.983 -69.658 1.00 65.31 314 ASN A C 1
ATOM 2492 O O . ASN A 1 314 ? 8.059 -16.205 -70.028 1.00 65.31 314 ASN A O 1
ATOM 2496 N N . LYS A 1 315 ? 9.570 -17.780 -70.533 1.00 53.84 315 LYS A N 1
ATOM 2497 C CA . LYS A 1 315 ? 9.196 -17.856 -71.958 1.00 53.84 315 LYS A CA 1
ATOM 2498 C C . LYS A 1 315 ? 7.792 -18.454 -72.100 1.00 53.84 315 LYS A C 1
ATOM 2500 O O . LYS A 1 315 ? 7.562 -19.597 -71.702 1.00 53.84 315 LYS A O 1
ATOM 2505 N N . GLN A 1 316 ? 6.871 -17.725 -72.733 1.00 45.75 316 GLN A N 1
ATOM 2506 C CA . GLN A 1 316 ? 5.614 -18.307 -73.209 1.00 45.75 316 GLN A CA 1
ATOM 2507 C C . GLN A 1 316 ? 5.921 -19.475 -74.159 1.00 45.75 316 GLN A C 1
ATOM 2509 O O . GLN A 1 316 ? 6.618 -19.326 -75.163 1.00 45.75 316 GLN A O 1
ATOM 2514 N N . SER A 1 317 ? 5.412 -20.660 -73.823 1.00 36.41 317 SER A N 1
ATOM 2515 C CA . SER A 1 317 ? 5.532 -21.858 -74.652 1.00 36.41 317 SER A CA 1
ATOM 2516 C C . SER A 1 317 ? 4.572 -21.763 -75.840 1.00 36.41 317 SER A C 1
ATOM 2518 O O . SER A 1 317 ? 3.417 -22.153 -75.716 1.00 36.41 317 SER A O 1
ATOM 2520 N N . ASN A 1 318 ? 5.049 -21.289 -76.993 1.00 30.03 318 ASN A N 1
ATOM 2521 C CA . ASN A 1 318 ? 4.423 -21.590 -78.282 1.00 30.03 318 ASN A CA 1
ATOM 2522 C C . ASN A 1 318 ? 5.256 -22.652 -79.010 1.00 30.03 318 ASN A C 1
ATOM 2524 O O . ASN A 1 318 ? 6.483 -22.604 -79.034 1.00 30.03 318 ASN A O 1
ATOM 2528 N N . GLY A 1 319 ? 4.558 -23.671 -79.509 1.00 32.44 319 GLY A N 1
ATOM 2529 C CA . GLY A 1 319 ? 5.086 -25.007 -79.759 1.00 32.44 319 GLY A CA 1
ATOM 2530 C C . GLY A 1 319 ? 6.247 -25.127 -80.749 1.00 32.44 319 GLY A C 1
ATOM 2531 O O . GLY A 1 319 ? 6.189 -24.627 -81.867 1.00 32.44 319 GLY A O 1
ATOM 2532 N N . LYS A 1 320 ? 7.237 -25.941 -80.369 1.00 27.34 320 LYS A N 1
ATOM 2533 C CA . LYS A 1 320 ? 7.750 -27.061 -81.177 1.00 27.34 320 LYS A CA 1
ATOM 2534 C C . LYS A 1 320 ? 8.715 -27.894 -80.333 1.00 27.34 320 LYS A C 1
ATOM 2536 O O . LYS A 1 320 ? 9.700 -27.376 -79.820 1.00 27.34 320 LYS A O 1
ATOM 2541 N N . GLN A 1 321 ? 8.413 -29.183 -80.191 1.00 29.81 321 GLN A N 1
ATOM 2542 C CA . GLN A 1 321 ? 9.330 -30.166 -79.619 1.00 29.81 321 GLN A CA 1
ATOM 2543 C C . GLN A 1 321 ? 10.586 -30.276 -80.488 1.00 29.81 321 GLN A C 1
ATOM 2545 O O . GLN A 1 321 ? 10.485 -30.466 -81.700 1.00 29.81 321 GLN A O 1
ATOM 2550 N N . ILE A 1 322 ? 11.754 -30.242 -79.851 1.00 30.22 322 ILE A N 1
ATOM 2551 C CA . ILE A 1 322 ? 12.971 -30.856 -80.375 1.00 30.22 322 ILE A CA 1
ATOM 2552 C C . ILE A 1 322 ? 13.479 -31.780 -79.271 1.00 30.22 322 ILE A C 1
ATOM 2554 O O . ILE A 1 322 ? 13.783 -31.342 -78.164 1.00 30.22 322 ILE A O 1
ATOM 2558 N N . ASN A 1 323 ? 13.495 -33.074 -79.574 1.00 31.30 323 ASN A N 1
ATOM 2559 C CA . ASN A 1 323 ? 14.026 -34.116 -78.710 1.00 31.30 323 ASN A CA 1
ATOM 2560 C C . ASN A 1 323 ? 15.554 -34.067 -78.737 1.00 31.30 323 ASN A C 1
ATOM 2562 O O . ASN A 1 323 ? 16.132 -34.214 -79.810 1.00 31.30 323 ASN A O 1
ATOM 2566 N N . GLN A 1 324 ? 16.190 -33.969 -77.571 1.00 29.95 324 GLN A N 1
ATOM 2567 C CA . GLN A 1 324 ? 17.451 -34.649 -77.266 1.00 29.95 324 GLN A CA 1
ATOM 2568 C C . GLN A 1 324 ? 17.617 -34.716 -75.743 1.00 29.95 324 GLN A C 1
ATOM 2570 O O . GLN A 1 324 ? 17.369 -33.748 -75.029 1.00 29.95 324 GLN A O 1
ATOM 2575 N N . GLY A 1 325 ? 17.905 -35.921 -75.255 1.00 31.30 325 GLY A N 1
ATOM 2576 C CA . GLY A 1 325 ? 17.721 -36.312 -73.865 1.00 31.30 325 GLY A CA 1
ATOM 2577 C C . GLY A 1 325 ? 18.726 -35.710 -72.889 1.00 31.30 325 GLY A C 1
ATOM 2578 O O . GLY A 1 325 ? 19.932 -35.837 -73.056 1.00 31.30 325 GLY A O 1
ATOM 2579 N N . SER A 1 326 ? 18.192 -35.156 -71.806 1.00 28.91 326 SER A N 1
ATOM 2580 C CA . SER A 1 326 ? 18.721 -35.304 -70.453 1.00 28.91 326 SER A CA 1
ATOM 2581 C C . SER A 1 326 ? 17.570 -35.059 -69.475 1.00 28.91 326 SER A C 1
ATOM 2583 O O . SER A 1 326 ? 16.648 -34.298 -69.768 1.00 28.91 326 SER A O 1
ATOM 2585 N N . LEU A 1 327 ? 17.577 -35.782 -68.362 1.00 32.12 327 LEU A N 1
ATOM 2586 C CA . LEU A 1 327 ? 16.507 -35.878 -67.374 1.00 32.12 327 LEU A CA 1
ATOM 2587 C C . LEU A 1 327 ? 16.203 -34.496 -66.751 1.00 32.12 327 LEU A C 1
ATOM 2589 O O . LEU A 1 327 ? 16.878 -34.068 -65.822 1.00 32.12 327 LEU A O 1
ATOM 2593 N N . ILE A 1 328 ? 15.186 -33.792 -67.255 1.00 29.39 328 ILE A N 1
ATOM 2594 C CA . ILE A 1 328 ? 14.618 -32.595 -66.618 1.00 29.39 328 ILE A CA 1
ATOM 2595 C C . ILE A 1 328 ? 13.249 -32.992 -66.071 1.00 29.39 328 ILE A C 1
ATOM 2597 O O . ILE A 1 328 ? 12.277 -33.128 -66.816 1.00 29.39 328 ILE A O 1
ATOM 2601 N N . THR A 1 329 ? 13.169 -33.207 -64.760 1.00 29.14 329 THR A N 1
ATOM 2602 C CA . THR A 1 329 ? 11.889 -33.290 -64.055 1.00 29.14 329 THR A CA 1
ATOM 2603 C C . THR A 1 329 ? 11.198 -31.930 -64.106 1.00 29.14 329 THR A C 1
ATOM 2605 O O . THR A 1 329 ? 11.761 -30.898 -63.747 1.00 29.14 329 THR A O 1
ATOM 2608 N N . GLN A 1 330 ? 9.968 -31.958 -64.601 1.00 32.19 330 GLN A N 1
ATOM 2609 C CA . GLN A 1 330 ? 9.044 -30.844 -64.756 1.00 32.19 330 GLN A CA 1
ATOM 2610 C C . GLN A 1 330 ? 8.784 -30.122 -63.422 1.00 32.19 330 GLN A C 1
ATOM 2612 O O . GLN A 1 330 ? 8.287 -30.759 -62.506 1.00 32.19 330 GLN A O 1
ATOM 2617 N N . THR A 1 331 ? 9.063 -28.809 -63.363 1.00 32.97 331 THR A N 1
ATOM 2618 C CA . THR A 1 331 ? 8.203 -27.726 -62.810 1.00 32.97 331 THR A CA 1
ATOM 2619 C C . THR A 1 331 ? 8.922 -26.366 -62.909 1.00 32.97 331 THR A C 1
ATOM 2621 O O . THR A 1 331 ? 9.172 -25.696 -61.915 1.00 32.97 331 THR A O 1
ATOM 2624 N N . THR A 1 332 ? 9.278 -25.907 -64.112 1.00 42.31 332 THR A N 1
ATOM 2625 C CA . THR A 1 332 ? 9.796 -24.538 -64.329 1.00 42.31 332 THR A CA 1
ATOM 2626 C C . THR A 1 332 ? 8.652 -23.597 -64.703 1.00 42.31 332 THR A C 1
ATOM 2628 O O . THR A 1 332 ? 8.538 -23.189 -65.859 1.00 42.31 332 THR A O 1
ATOM 2631 N N . LYS A 1 333 ? 7.743 -23.310 -63.761 1.00 48.09 333 LYS A N 1
ATOM 2632 C CA . LYS A 1 333 ? 6.683 -22.310 -63.997 1.00 48.09 333 LYS A CA 1
ATOM 2633 C C . LYS A 1 333 ? 6.673 -21.114 -63.051 1.00 48.09 333 LYS A C 1
ATOM 2635 O O . LYS A 1 333 ? 6.102 -20.118 -63.453 1.00 48.09 333 LYS A O 1
ATOM 2640 N N . ASN A 1 334 ? 7.350 -21.151 -61.900 1.00 60.16 334 ASN A N 1
ATOM 2641 C CA . ASN A 1 334 ? 7.484 -20.009 -60.982 1.00 60.16 334 ASN A CA 1
ATOM 2642 C C . ASN A 1 334 ? 8.822 -20.123 -60.225 1.00 60.16 334 ASN A C 1
ATOM 2644 O O . ASN A 1 334 ? 8.897 -20.866 -59.248 1.00 60.16 334 ASN A O 1
ATOM 2648 N N . LYS A 1 335 ? 9.886 -19.460 -60.702 1.00 75.50 335 LYS A N 1
ATOM 2649 C CA . LYS A 1 335 ? 11.158 -19.335 -59.964 1.00 75.50 335 LYS A CA 1
ATOM 2650 C C . LYS A 1 335 ? 11.176 -17.952 -59.306 1.00 75.50 335 LYS A C 1
ATOM 2652 O O . LYS A 1 335 ? 10.954 -16.967 -60.004 1.00 75.50 335 LYS A O 1
ATOM 2657 N N . CYS A 1 336 ? 11.399 -17.905 -57.994 1.00 77.06 336 CYS A N 1
ATOM 2658 C CA . CYS A 1 336 ? 11.508 -16.670 -57.217 1.00 77.06 336 CYS A CA 1
ATOM 2659 C C . CYS A 1 336 ? 12.916 -16.574 -56.617 1.00 77.06 336 CYS A C 1
ATOM 2661 O O . CYS A 1 336 ? 13.429 -17.591 -56.143 1.00 77.06 336 CYS A O 1
ATOM 2663 N N . ILE A 1 337 ? 13.519 -15.386 -56.645 1.00 74.56 337 ILE A N 1
ATOM 2664 C CA . ILE A 1 337 ? 14.887 -15.115 -56.164 1.00 74.56 337 ILE A CA 1
ATOM 2665 C C . ILE A 1 337 ? 14.890 -13.964 -55.151 1.00 74.56 337 ILE A C 1
ATOM 2667 O O . ILE A 1 337 ? 13.927 -13.193 -55.073 1.00 74.56 337 ILE A O 1
ATOM 2671 N N . GLU A 1 338 ? 15.934 -13.865 -54.333 1.00 71.31 338 GLU A N 1
ATOM 2672 C CA . GLU A 1 338 ? 16.096 -12.768 -53.376 1.00 71.31 338 GLU A CA 1
ATOM 2673 C C . GLU A 1 338 ? 16.514 -11.473 -54.076 1.00 71.31 338 GLU A C 1
ATOM 2675 O O . GLU A 1 338 ? 17.233 -11.480 -55.069 1.00 71.31 338 GLU A O 1
ATOM 2680 N N . VAL A 1 339 ? 16.136 -10.326 -53.510 1.00 70.12 339 VAL A N 1
ATOM 2681 C CA . VAL A 1 339 ? 16.533 -9.021 -54.063 1.00 70.12 339 VAL A CA 1
ATOM 2682 C C . VAL A 1 339 ? 18.051 -8.796 -53.977 1.00 70.12 339 VAL A C 1
ATOM 2684 O O . VAL A 1 339 ? 18.607 -8.078 -54.801 1.00 70.12 339 VAL A O 1
ATOM 2687 N N . ASN A 1 340 ? 18.745 -9.437 -53.029 1.00 67.06 340 ASN A N 1
ATOM 2688 C CA . ASN A 1 340 ? 20.211 -9.393 -52.939 1.00 67.06 340 ASN A CA 1
ATOM 2689 C C . ASN A 1 340 ? 20.923 -10.215 -54.024 1.00 67.06 340 ASN A C 1
ATOM 2691 O O . ASN A 1 340 ? 22.115 -10.003 -54.222 1.00 67.06 340 ASN A O 1
ATOM 2695 N N . GLN A 1 341 ? 20.199 -11.114 -54.698 1.00 73.81 341 GLN A N 1
ATOM 2696 C CA . GLN A 1 341 ? 20.669 -11.892 -55.849 1.00 73.81 341 GLN A CA 1
ATOM 2697 C C . GLN A 1 341 ? 20.436 -11.158 -57.180 1.00 73.81 341 GLN A C 1
ATOM 2699 O O . GLN A 1 341 ? 20.656 -11.707 -58.248 1.00 73.81 341 GLN A O 1
ATOM 2704 N N . LEU A 1 342 ? 19.942 -9.915 -57.144 1.00 74.00 342 LEU A N 1
ATOM 2705 C CA . LEU A 1 342 ? 19.892 -9.066 -58.331 1.00 74.00 342 LEU A CA 1
ATOM 2706 C C . LEU A 1 342 ? 21.252 -8.394 -58.521 1.00 74.00 342 LEU A C 1
ATOM 2708 O O . LEU A 1 342 ? 21.753 -7.738 -57.603 1.00 74.00 342 LEU A O 1
ATOM 2712 N N . CYS A 1 343 ? 21.801 -8.459 -59.730 1.00 73.62 343 CYS A N 1
ATOM 2713 C CA . CYS A 1 343 ? 23.066 -7.814 -60.081 1.00 73.62 343 CYS A CA 1
ATOM 2714 C C . CYS A 1 343 ? 24.268 -8.283 -59.235 1.00 73.62 343 CYS A C 1
ATOM 2716 O O . CYS A 1 343 ? 25.168 -7.484 -58.937 1.00 73.62 343 CYS A O 1
ATOM 2718 N N . ASP A 1 344 ? 24.279 -9.548 -58.815 1.00 71.94 344 ASP A N 1
ATOM 2719 C CA . ASP A 1 344 ? 25.392 -10.189 -58.110 1.00 71.94 344 ASP A CA 1
ATOM 2720 C C . ASP A 1 344 ? 26.385 -10.879 -59.074 1.00 71.94 344 ASP A C 1
ATOM 2722 O O . ASP A 1 344 ? 27.438 -11.371 -58.653 1.00 71.94 344 ASP A O 1
ATOM 2726 N N . ASN A 1 345 ? 26.121 -10.792 -60.383 1.00 68.81 345 ASN A N 1
ATOM 2727 C CA . ASN A 1 345 ? 26.810 -11.472 -61.481 1.00 68.81 345 ASN A CA 1
ATOM 2728 C C . ASN A 1 345 ? 26.641 -13.003 -61.468 1.00 68.81 345 ASN A C 1
ATOM 2730 O O . ASN A 1 345 ? 27.441 -13.713 -62.092 1.00 68.81 345 ASN A O 1
ATOM 2734 N N . VAL A 1 346 ? 25.624 -13.523 -60.780 1.00 74.62 346 VAL A N 1
ATOM 2735 C CA . VAL A 1 346 ? 25.226 -14.932 -60.785 1.00 74.62 346 VAL A CA 1
ATOM 2736 C C . VAL A 1 346 ? 23.940 -15.076 -61.599 1.00 74.62 346 VAL A C 1
ATOM 2738 O O . VAL A 1 346 ? 23.047 -14.247 -61.556 1.00 74.62 346 VAL A O 1
ATOM 2741 N N . LEU A 1 347 ? 23.859 -16.128 -62.418 1.00 73.06 347 LEU A N 1
ATOM 2742 C CA . LEU A 1 347 ? 22.697 -16.369 -63.278 1.00 73.06 347 LEU A CA 1
ATOM 2743 C C . LEU A 1 347 ? 21.633 -17.171 -62.530 1.00 73.06 347 LEU A C 1
ATOM 2745 O O . LEU A 1 347 ? 21.581 -18.404 -62.622 1.00 73.06 347 LEU A O 1
ATOM 2749 N N . ASP A 1 348 ? 20.773 -16.460 -61.816 1.00 77.81 348 ASP A N 1
ATOM 2750 C CA . ASP A 1 348 ? 19.714 -17.017 -60.995 1.00 77.81 348 ASP A CA 1
ATOM 2751 C C . ASP A 1 348 ? 18.366 -17.085 -61.729 1.00 77.81 348 ASP A C 1
ATOM 2753 O O . ASP A 1 348 ? 17.628 -18.054 -61.526 1.00 77.81 348 ASP A O 1
ATOM 2757 N N . CYS A 1 349 ? 18.027 -16.181 -62.651 1.00 77.94 349 CYS A N 1
ATOM 2758 C CA . CYS A 1 349 ? 16.773 -16.268 -63.412 1.00 77.94 349 CYS A CA 1
ATOM 2759 C C . CYS A 1 349 ? 16.909 -16.929 -64.807 1.00 77.94 349 CYS A C 1
ATOM 2761 O O . CYS A 1 349 ? 17.913 -16.769 -65.502 1.00 77.94 349 CYS A O 1
ATOM 2763 N N . PRO A 1 350 ? 15.879 -17.660 -65.301 1.00 74.81 350 PRO A N 1
ATOM 2764 C CA . PRO A 1 350 ? 15.949 -18.388 -66.577 1.00 74.81 350 PRO A CA 1
ATOM 2765 C C . PRO A 1 350 ? 16.117 -17.489 -67.813 1.00 74.81 350 PRO A C 1
ATOM 2767 O O . PRO A 1 350 ? 16.610 -17.950 -68.847 1.00 74.81 350 PRO A O 1
ATOM 2770 N N . LEU A 1 351 ? 15.675 -16.229 -67.736 1.00 71.62 351 LEU A N 1
ATOM 2771 C CA . LEU A 1 351 ? 15.778 -15.243 -68.813 1.00 71.62 351 LEU A CA 1
ATOM 2772 C C . LEU A 1 351 ? 16.839 -14.170 -68.564 1.00 71.62 351 LEU A C 1
ATOM 2774 O O . LEU A 1 351 ? 16.937 -13.254 -69.377 1.00 71.62 351 LEU A O 1
ATOM 2778 N N . HIS A 1 352 ? 17.694 -14.355 -67.550 1.00 73.31 352 HIS A N 1
ATOM 2779 C CA . HIS A 1 352 ? 18.796 -13.442 -67.221 1.00 73.31 352 HIS A CA 1
ATOM 2780 C C . HIS A 1 352 ? 18.292 -12.014 -66.921 1.00 73.31 352 HIS A C 1
ATOM 2782 O O . HIS A 1 352 ? 18.958 -11.019 -67.210 1.00 73.31 352 HIS A O 1
ATOM 2788 N N . ASP A 1 353 ? 17.056 -11.909 -66.432 1.00 72.25 353 ASP A N 1
ATOM 2789 C CA . ASP A 1 353 ? 16.385 -10.666 -66.063 1.00 72.25 353 ASP A CA 1
ATOM 2790 C C . ASP A 1 353 ? 16.958 -10.056 -64.777 1.00 72.25 353 ASP A C 1
ATOM 2792 O O . ASP A 1 353 ? 17.040 -8.830 -64.673 1.00 72.25 353 ASP A O 1
ATOM 2796 N N . ASP A 1 354 ? 17.447 -10.908 -63.880 1.00 75.25 354 ASP A N 1
ATOM 2797 C CA . ASP A 1 354 ? 18.219 -10.604 -62.672 1.00 75.25 354 ASP A CA 1
ATOM 2798 C C . ASP A 1 354 ? 19.538 -9.867 -62.944 1.00 75.25 354 ASP A C 1
ATOM 2800 O O . ASP A 1 354 ? 19.906 -8.969 -62.190 1.00 75.25 354 ASP A O 1
ATOM 2804 N N . GLU A 1 355 ? 20.191 -10.178 -64.065 1.00 76.81 355 GLU A N 1
ATOM 2805 C CA . GLU A 1 355 ? 21.471 -9.592 -64.495 1.00 76.81 355 GLU A CA 1
ATOM 2806 C C . GLU A 1 355 ? 21.327 -8.645 -65.702 1.00 76.81 355 GLU A C 1
ATOM 2808 O O . GLU A 1 355 ? 22.284 -8.319 -66.415 1.00 76.81 355 GLU A O 1
ATOM 2813 N N . SER A 1 356 ? 20.102 -8.194 -65.983 1.00 73.56 356 SER A N 1
ATOM 2814 C CA . SER A 1 356 ? 19.828 -7.389 -67.171 1.00 73.56 356 SER A CA 1
ATOM 2815 C C . SER A 1 356 ? 20.453 -5.989 -67.096 1.00 73.56 356 SER A C 1
ATOM 2817 O O . SER A 1 356 ? 20.428 -5.294 -66.076 1.00 73.56 356 SER A O 1
ATOM 2819 N N . SER A 1 357 ? 20.941 -5.495 -68.239 1.00 66.62 357 SER A N 1
ATOM 2820 C CA . SER A 1 357 ? 21.517 -4.143 -68.367 1.00 66.62 357 SER A CA 1
ATOM 2821 C C . SER A 1 357 ? 20.515 -3.007 -68.101 1.00 66.62 357 SER A C 1
ATOM 2823 O O . SER A 1 357 ? 20.922 -1.854 -67.939 1.00 66.62 357 SER A O 1
ATOM 2825 N N . ILE A 1 358 ? 19.219 -3.333 -68.047 1.00 68.38 358 ILE A N 1
ATOM 2826 C CA . ILE A 1 358 ? 18.120 -2.433 -67.688 1.00 68.38 358 ILE A CA 1
ATOM 2827 C C . ILE A 1 358 ? 18.123 -2.158 -66.173 1.00 68.38 358 ILE A C 1
ATOM 2829 O O . ILE A 1 358 ? 17.898 -1.017 -65.772 1.00 68.38 358 ILE A O 1
ATOM 2833 N N . ILE A 1 359 ? 18.421 -3.168 -65.343 1.00 70.56 359 ILE A N 1
ATOM 2834 C CA . ILE A 1 359 ? 18.374 -3.087 -63.871 1.00 70.56 359 ILE A CA 1
ATOM 2835 C C . ILE A 1 359 ? 19.768 -2.815 -63.273 1.00 70.56 359 ILE A C 1
ATOM 2837 O O . ILE A 1 359 ? 19.893 -2.007 -62.353 1.00 70.56 359 ILE A O 1
ATOM 2841 N N . CYS A 1 360 ? 20.831 -3.410 -63.827 1.00 71.06 360 CYS A N 1
ATOM 2842 C CA . CYS A 1 360 ? 22.170 -3.436 -63.215 1.00 71.06 360 CYS A CA 1
ATOM 2843 C C . CYS A 1 360 ? 23.121 -2.298 -63.637 1.00 71.06 360 CYS A C 1
ATOM 2845 O O . CYS A 1 360 ? 24.331 -2.341 -63.391 1.00 71.06 360 CYS A O 1
ATOM 2847 N N . LYS A 1 361 ? 22.609 -1.246 -64.288 1.00 65.38 361 LYS A N 1
ATOM 2848 C CA . LYS A 1 361 ? 23.440 -0.171 -64.853 1.00 65.38 361 LYS A CA 1
ATOM 2849 C C . LYS A 1 361 ? 24.097 0.686 -63.756 1.00 65.38 361 LYS A C 1
ATOM 2851 O O . LYS A 1 361 ? 23.453 1.553 -63.172 1.00 65.38 361 LYS A O 1
ATOM 2856 N N . GLY A 1 362 ? 25.403 0.494 -63.536 1.00 60.59 362 GLY A N 1
ATOM 2857 C CA . GLY A 1 362 ? 26.231 1.313 -62.632 1.00 60.59 362 GLY A CA 1
ATOM 2858 C C . GLY A 1 362 ? 26.546 0.694 -61.262 1.00 60.59 362 GLY A C 1
ATOM 2859 O O . GLY A 1 362 ? 26.923 1.428 -60.352 1.00 60.59 362 GLY A O 1
ATOM 2860 N N . ILE A 1 363 ? 26.394 -0.624 -61.100 1.00 61.34 363 ILE A N 1
ATOM 2861 C CA . ILE A 1 363 ? 26.658 -1.342 -59.843 1.00 61.34 363 ILE A CA 1
ATOM 2862 C C . ILE A 1 363 ? 28.050 -1.991 -59.905 1.00 61.34 363 ILE A C 1
ATOM 2864 O O . ILE A 1 363 ? 28.339 -2.754 -60.821 1.00 61.34 363 ILE A O 1
ATOM 2868 N N . SER A 1 364 ? 28.926 -1.686 -58.941 1.00 52.72 364 SER A N 1
ATOM 2869 C CA . SER A 1 364 ? 30.231 -2.345 -58.793 1.00 52.72 364 SER A CA 1
ATOM 2870 C C . SER A 1 364 ? 30.440 -2.800 -57.346 1.00 52.72 364 SER A C 1
ATOM 2872 O O . SER A 1 364 ? 30.687 -1.971 -56.472 1.00 52.72 364 SER A O 1
ATOM 2874 N N . ASN A 1 365 ? 30.366 -4.114 -57.114 1.00 53.62 365 ASN A N 1
ATOM 2875 C CA . ASN A 1 365 ? 30.810 -4.828 -55.905 1.00 53.62 365 ASN A CA 1
ATOM 2876 C C . ASN A 1 365 ? 30.134 -4.473 -54.559 1.00 53.62 365 ASN A C 1
ATOM 2878 O O . ASN A 1 365 ? 30.720 -4.733 -53.510 1.00 53.62 365 ASN A O 1
ATOM 2882 N N . ALA A 1 366 ? 28.916 -3.923 -54.564 1.00 56.47 366 ALA A N 1
ATOM 2883 C CA . ALA A 1 366 ? 28.120 -3.693 -53.351 1.00 56.47 366 ALA A CA 1
ATOM 2884 C C . ALA A 1 366 ? 26.776 -4.443 -53.435 1.00 56.47 366 ALA A C 1
ATOM 2886 O O . ALA A 1 366 ? 26.246 -4.561 -54.543 1.00 56.47 366 ALA A O 1
ATOM 2887 N N . PRO A 1 367 ? 26.204 -4.915 -52.308 1.00 59.19 367 PRO A N 1
ATOM 2888 C CA . PRO A 1 367 ? 24.906 -5.583 -52.319 1.00 59.19 367 PRO A CA 1
ATOM 2889 C C . PRO A 1 367 ? 23.809 -4.677 -52.904 1.00 59.19 367 PRO A C 1
ATOM 2891 O O . PRO A 1 367 ? 23.794 -3.458 -52.676 1.00 59.19 367 PRO A O 1
ATOM 2894 N N . PHE A 1 368 ? 22.881 -5.269 -53.667 1.00 67.06 368 PHE A N 1
ATOM 2895 C CA . PHE A 1 368 ? 21.855 -4.536 -54.421 1.00 67.06 368 PHE A CA 1
ATOM 2896 C C . PHE A 1 368 ? 21.019 -3.592 -53.541 1.00 67.06 368 PHE A C 1
ATOM 2898 O O . PHE A 1 368 ? 20.669 -2.501 -53.988 1.00 67.06 368 PHE A O 1
ATOM 2905 N N . CYS A 1 369 ? 20.819 -3.899 -52.257 1.00 64.31 369 CYS A N 1
ATOM 2906 C CA . CYS A 1 369 ? 20.174 -3.005 -51.286 1.00 64.31 369 CYS A CA 1
ATOM 2907 C C . CYS A 1 369 ? 21.091 -2.631 -50.091 1.00 64.31 369 CYS A C 1
ATOM 2909 O O . CYS A 1 369 ? 20.713 -2.816 -48.937 1.00 64.31 369 CYS A O 1
ATOM 2911 N N . ASP A 1 370 ? 22.297 -2.093 -50.340 1.00 58.69 370 ASP A N 1
ATOM 2912 C CA . ASP A 1 370 ? 23.200 -1.558 -49.293 1.00 58.69 370 ASP A CA 1
ATOM 2913 C C . ASP A 1 370 ? 22.809 -0.144 -48.800 1.00 58.69 370 ASP A C 1
ATOM 2915 O O . ASP A 1 370 ? 22.773 0.810 -49.581 1.00 58.69 370 ASP A O 1
ATOM 2919 N N . TYR A 1 371 ? 22.572 0.006 -47.489 1.00 53.94 371 TYR A N 1
ATOM 2920 C CA . TYR A 1 371 ? 22.008 1.198 -46.837 1.00 53.94 371 TYR A CA 1
ATOM 2921 C C . TYR A 1 371 ? 22.949 2.413 -46.765 1.00 53.94 371 TYR A C 1
ATOM 2923 O O . TYR A 1 371 ? 22.472 3.546 -46.825 1.00 53.94 371 TYR A O 1
ATOM 2931 N N . GLN A 1 372 ? 24.274 2.234 -46.675 1.00 47.44 372 GLN A N 1
ATOM 2932 C CA . GLN A 1 372 ? 25.196 3.382 -46.541 1.00 47.44 372 GLN A CA 1
ATOM 2933 C C . GLN A 1 372 ? 25.307 4.230 -47.824 1.00 47.44 372 GLN A C 1
ATOM 2935 O O . GLN A 1 372 ? 25.848 5.333 -47.785 1.00 47.44 372 GLN A O 1
ATOM 2940 N N . ILE A 1 373 ? 24.776 3.736 -48.949 1.00 47.53 373 ILE A N 1
ATOM 2941 C CA . ILE A 1 373 ? 24.921 4.327 -50.289 1.00 47.53 373 ILE A CA 1
ATOM 2942 C C . ILE A 1 373 ? 23.580 4.905 -50.811 1.00 47.53 373 ILE A C 1
ATOM 2944 O O . ILE A 1 373 ? 23.553 5.595 -51.831 1.00 47.53 373 ILE A O 1
ATOM 2948 N N . ILE A 1 374 ? 22.452 4.690 -50.111 1.00 49.06 374 ILE A N 1
ATOM 2949 C CA . ILE A 1 374 ? 21.092 5.015 -50.606 1.00 49.06 374 ILE A CA 1
ATOM 2950 C C . ILE A 1 374 ? 20.840 6.525 -50.788 1.00 49.06 374 ILE A C 1
ATOM 2952 O O . ILE A 1 374 ? 19.953 6.896 -51.555 1.00 49.06 374 ILE A O 1
ATOM 2956 N N . GLU A 1 375 ? 21.646 7.415 -50.201 1.00 42.97 375 GLU A N 1
ATOM 2957 C CA . GLU A 1 375 ? 21.455 8.870 -50.350 1.00 42.97 375 GLU A CA 1
ATOM 2958 C C . GLU A 1 375 ? 21.642 9.412 -51.789 1.00 42.97 375 GLU A C 1
ATOM 2960 O O . GLU A 1 375 ? 21.327 10.576 -52.030 1.00 42.97 375 GLU A O 1
ATOM 2965 N N . PHE A 1 376 ? 22.082 8.602 -52.767 1.00 45.97 376 PHE A N 1
ATOM 2966 C CA . PHE A 1 376 ? 22.362 9.070 -54.139 1.00 45.97 376 PHE A CA 1
ATOM 2967 C C . PHE A 1 376 ? 21.811 8.217 -55.313 1.00 45.97 376 PHE A C 1
ATOM 2969 O O . PHE A 1 376 ? 22.238 8.416 -56.450 1.00 45.97 376 PHE A O 1
ATOM 2976 N N . LEU A 1 377 ? 20.866 7.284 -55.116 1.00 49.41 377 LEU A N 1
ATOM 2977 C CA . LEU A 1 377 ? 20.509 6.275 -56.146 1.00 49.41 377 LEU A CA 1
ATOM 2978 C C . LEU A 1 377 ? 19.144 6.432 -56.863 1.00 49.41 377 LEU A C 1
ATOM 2980 O O . LEU A 1 377 ? 18.188 6.992 -56.337 1.00 49.41 377 LEU A O 1
ATOM 2984 N N . PHE A 1 378 ? 19.083 5.892 -58.094 1.00 60.62 378 PHE A N 1
ATOM 2985 C CA . PHE A 1 378 ? 17.981 5.940 -59.076 1.00 60.62 378 PHE A CA 1
ATOM 2986 C C . PHE A 1 378 ? 16.606 5.438 -58.547 1.00 60.62 378 PHE A C 1
ATOM 2988 O O . PHE A 1 378 ? 16.564 4.405 -57.875 1.00 60.62 378 PHE A O 1
ATOM 2995 N N . PRO A 1 379 ? 15.465 6.052 -58.948 1.00 60.22 379 PRO A N 1
ATOM 2996 C CA . PRO A 1 379 ? 14.095 5.657 -58.555 1.00 60.22 379 PRO A CA 1
ATOM 2997 C C . PRO A 1 379 ? 13.737 4.172 -58.741 1.00 60.22 379 PRO A C 1
ATOM 2999 O O . PRO A 1 379 ? 12.960 3.618 -57.965 1.00 60.22 379 PRO A O 1
ATOM 3002 N N . LEU A 1 380 ? 14.327 3.521 -59.749 1.00 64.56 380 LEU A N 1
ATOM 3003 C CA . LEU A 1 380 ? 14.121 2.104 -60.069 1.00 64.56 380 LEU A CA 1
ATOM 3004 C C . LEU A 1 380 ? 14.577 1.175 -58.929 1.00 64.56 380 LEU A C 1
ATOM 3006 O O . LEU A 1 380 ? 13.884 0.223 -58.577 1.00 64.56 380 LEU A O 1
ATOM 3010 N N . ARG A 1 381 ? 15.729 1.487 -58.320 1.00 67.69 381 ARG A N 1
ATOM 3011 C CA . ARG A 1 381 ? 16.354 0.682 -57.260 1.00 67.69 381 ARG A CA 1
ATOM 3012 C C . ARG A 1 381 ? 15.550 0.750 -55.964 1.00 67.69 381 ARG A C 1
ATOM 3014 O O . ARG A 1 381 ? 15.365 -0.264 -55.304 1.00 67.69 381 ARG A O 1
ATOM 3021 N N . ILE A 1 382 ? 15.002 1.926 -55.647 1.00 65.56 382 ILE A N 1
ATOM 3022 C CA . ILE A 1 382 ? 14.120 2.127 -54.488 1.00 65.56 382 ILE A CA 1
ATOM 3023 C C . ILE A 1 382 ? 12.849 1.276 -54.625 1.00 65.56 382 ILE A C 1
ATOM 3025 O O . ILE A 1 382 ? 12.426 0.652 -53.655 1.00 65.56 382 ILE A O 1
ATOM 3029 N N . LEU A 1 383 ? 12.254 1.216 -55.823 1.00 68.94 383 LEU A N 1
ATOM 3030 C CA . LEU A 1 383 ? 11.031 0.443 -56.043 1.00 68.94 383 LEU A CA 1
ATOM 3031 C C . LEU A 1 383 ? 11.283 -1.074 -55.972 1.00 68.94 383 LEU A C 1
ATOM 3033 O O . LEU A 1 383 ? 10.507 -1.777 -55.332 1.00 68.94 383 LEU A O 1
ATOM 3037 N N . LEU A 1 384 ? 12.380 -1.574 -56.551 1.00 71.50 384 LEU A N 1
ATOM 3038 C CA . LEU A 1 384 ? 12.738 -3.000 -56.501 1.00 71.50 384 LEU A CA 1
ATOM 3039 C C . LEU A 1 384 ? 13.158 -3.453 -55.095 1.00 71.50 384 LEU A C 1
ATOM 3041 O O . LEU A 1 384 ? 12.679 -4.480 -54.626 1.00 71.50 384 LEU A O 1
ATOM 3045 N N . CYS A 1 385 ? 13.945 -2.651 -54.368 1.00 67.06 385 CYS A N 1
ATOM 3046 C CA . CYS A 1 385 ? 14.255 -2.933 -52.961 1.00 67.06 385 CYS A CA 1
ATOM 3047 C C . CYS A 1 385 ? 13.006 -2.895 -52.057 1.00 67.06 385 CYS A C 1
ATOM 3049 O O . CYS A 1 385 ? 13.017 -3.483 -50.982 1.00 67.06 385 CYS A O 1
ATOM 3051 N N . SER A 1 386 ? 11.910 -2.244 -52.479 1.00 61.75 386 SER A N 1
ATOM 3052 C CA . SER A 1 386 ? 10.644 -2.222 -51.726 1.00 61.75 386 SER A CA 1
ATOM 3053 C C . SER A 1 386 ? 9.787 -3.493 -51.861 1.00 61.75 386 SER A C 1
ATOM 3055 O O . SER A 1 386 ? 8.782 -3.603 -51.148 1.00 61.75 386 SER A O 1
ATOM 3057 N N . LEU A 1 387 ? 10.164 -4.410 -52.768 1.00 61.91 387 LEU A N 1
ATOM 3058 C CA . LEU A 1 387 ? 9.535 -5.726 -52.960 1.00 61.91 387 LEU A CA 1
ATOM 3059 C C . LEU A 1 387 ? 9.991 -6.750 -51.921 1.00 61.91 387 LEU A C 1
ATOM 3061 O O . LEU A 1 387 ? 9.269 -7.703 -51.643 1.00 61.91 387 LEU A O 1
ATOM 3065 N N . ASP A 1 388 ? 11.167 -6.547 -51.329 1.00 62.00 388 ASP A N 1
ATOM 3066 C CA . ASP A 1 388 ? 11.620 -7.360 -50.213 1.00 62.00 388 ASP A CA 1
ATOM 3067 C C . ASP A 1 388 ? 10.995 -6.855 -48.907 1.00 62.00 388 ASP A C 1
ATOM 3069 O O . ASP A 1 388 ? 11.436 -5.879 -48.291 1.00 62.00 388 ASP A O 1
ATOM 3073 N N . ASP A 1 389 ? 9.936 -7.536 -48.476 1.00 51.50 389 ASP A N 1
ATOM 3074 C CA . ASP A 1 389 ? 9.255 -7.229 -47.222 1.00 51.50 389 ASP A CA 1
ATOM 3075 C C . ASP A 1 389 ? 10.157 -7.493 -45.990 1.00 51.50 389 ASP A C 1
ATOM 3077 O O . ASP A 1 389 ? 9.940 -6.900 -44.930 1.00 51.50 389 ASP A O 1
ATOM 3081 N N . THR A 1 390 ? 11.237 -8.283 -46.124 1.00 47.75 390 THR A N 1
ATOM 3082 C CA . THR A 1 390 ? 12.230 -8.488 -45.051 1.00 47.75 390 THR A CA 1
ATOM 3083 C C . THR A 1 390 ? 13.178 -7.299 -44.876 1.00 47.75 390 THR A C 1
ATOM 3085 O O . THR A 1 390 ? 13.588 -6.991 -43.754 1.00 47.75 390 THR A O 1
ATOM 3088 N N . LEU A 1 391 ? 13.456 -6.546 -45.944 1.00 43.72 391 LEU A N 1
ATOM 3089 C CA . LEU A 1 391 ? 14.267 -5.327 -45.884 1.00 43.72 391 LEU A CA 1
ATOM 3090 C C . LEU A 1 391 ? 13.539 -4.191 -45.145 1.00 43.72 391 LEU A C 1
ATOM 3092 O O . LEU A 1 391 ? 14.177 -3.442 -44.402 1.00 43.72 391 LEU A O 1
ATOM 3096 N N . LYS A 1 392 ? 12.201 -4.113 -45.222 1.00 43.50 392 LYS A N 1
ATOM 3097 C CA . LYS A 1 392 ? 11.397 -3.175 -44.403 1.00 43.50 392 LYS A CA 1
ATOM 3098 C C . LYS A 1 392 ? 11.472 -3.480 -42.901 1.00 43.50 392 LYS A C 1
ATOM 3100 O O . LYS A 1 392 ? 11.439 -2.549 -42.101 1.00 43.50 392 LYS A O 1
ATOM 3105 N N . LEU A 1 393 ? 11.660 -4.748 -42.519 1.00 37.00 393 LEU A N 1
ATOM 3106 C CA . LEU A 1 393 ? 11.892 -5.169 -41.128 1.00 37.00 393 LEU A CA 1
ATOM 3107 C C . LEU A 1 393 ? 13.296 -4.799 -40.610 1.00 37.00 393 LEU A C 1
ATOM 3109 O O . LEU A 1 393 ? 13.469 -4.610 -39.408 1.00 37.00 393 LEU A O 1
ATOM 3113 N N . PHE A 1 394 ? 14.294 -4.663 -41.491 1.00 34.94 394 PHE A N 1
ATOM 3114 C CA . PHE A 1 394 ? 15.662 -4.262 -41.129 1.00 34.94 394 PHE A CA 1
ATOM 3115 C C . PHE A 1 394 ? 15.897 -2.740 -41.140 1.00 34.94 394 PHE A C 1
ATOM 3117 O O . PHE A 1 394 ? 16.801 -2.263 -40.450 1.00 34.94 394 PHE A O 1
ATOM 3124 N N . MET A 1 395 ? 15.075 -1.958 -41.856 1.00 34.84 395 MET A N 1
ATOM 3125 C CA . MET A 1 395 ? 15.190 -0.488 -41.940 1.00 34.84 395 MET A CA 1
ATOM 3126 C C . MET A 1 395 ? 14.851 0.267 -40.639 1.00 34.84 395 MET A C 1
ATOM 3128 O O . MET A 1 395 ? 15.060 1.479 -40.554 1.00 34.84 395 MET A O 1
ATOM 3132 N N . TRP A 1 396 ? 14.410 -0.432 -39.593 1.00 33.62 396 TRP A N 1
ATOM 3133 C CA . TRP A 1 396 ? 14.177 0.126 -38.262 1.00 33.62 396 TRP A CA 1
ATOM 3134 C C . TRP A 1 396 ? 14.997 -0.613 -37.194 1.00 33.62 396 TRP A C 1
ATOM 3136 O O . TRP A 1 396 ? 14.456 -1.282 -36.331 1.00 33.62 396 TRP A O 1
ATOM 3146 N N . GLY A 1 397 ? 16.327 -0.488 -37.287 1.00 27.56 397 GLY A N 1
ATOM 3147 C CA . GLY A 1 397 ? 17.317 -0.684 -36.215 1.00 27.56 397 GLY A CA 1
ATOM 3148 C C . GLY A 1 397 ? 17.069 -1.783 -35.166 1.00 27.56 397 GLY A C 1
ATOM 3149 O O . GLY A 1 397 ? 16.311 -1.588 -34.227 1.00 27.56 397 GLY A O 1
ATOM 3150 N N . SER A 1 398 ? 17.838 -2.872 -35.264 1.00 29.06 398 SER A N 1
ATOM 3151 C CA . SER A 1 398 ? 18.220 -3.800 -34.181 1.00 29.06 398 SER A CA 1
ATOM 3152 C C . SER A 1 398 ? 17.159 -4.180 -33.119 1.00 29.06 398 SER A C 1
ATOM 3154 O O . SER A 1 398 ? 16.948 -3.504 -32.117 1.00 29.06 398 SER A O 1
ATOM 3156 N N . ASN A 1 399 ? 16.677 -5.423 -33.243 1.00 30.27 399 ASN A N 1
ATOM 3157 C CA . ASN A 1 399 ? 16.043 -6.268 -32.215 1.00 30.27 399 ASN A CA 1
ATOM 3158 C C . ASN A 1 399 ? 14.578 -6.043 -31.804 1.00 30.27 399 ASN A C 1
ATOM 3160 O O . ASN A 1 399 ? 14.098 -6.855 -31.016 1.00 30.27 399 ASN A O 1
ATOM 3164 N N . ASP A 1 400 ? 13.825 -5.097 -32.359 1.00 35.28 400 ASP A N 1
ATOM 3165 C CA . ASP A 1 400 ? 12.364 -5.087 -32.185 1.00 35.28 400 ASP A CA 1
ATOM 3166 C C . ASP A 1 400 ? 11.680 -4.911 -33.546 1.00 35.28 400 ASP A C 1
ATOM 3168 O O . ASP A 1 400 ? 11.811 -3.872 -34.186 1.00 35.28 400 ASP A O 1
ATOM 3172 N N . LYS A 1 401 ? 10.933 -5.939 -33.986 1.00 38.41 401 LYS A N 1
ATOM 3173 C CA . LYS A 1 401 ? 9.928 -5.796 -35.047 1.00 38.41 401 LYS A CA 1
ATOM 3174 C C . LYS A 1 401 ? 9.070 -4.583 -34.678 1.00 38.41 401 LYS A C 1
ATOM 3176 O O . LYS A 1 401 ? 8.429 -4.584 -33.628 1.00 38.41 401 LYS A O 1
ATOM 3181 N N . THR A 1 402 ? 9.032 -3.558 -35.510 1.00 42.56 402 THR A N 1
ATOM 3182 C CA . THR A 1 402 ? 8.084 -2.437 -35.403 1.00 42.56 402 THR A CA 1
ATOM 3183 C C . THR A 1 402 ? 6.689 -2.919 -35.787 1.00 42.56 402 THR A C 1
ATOM 3185 O O . THR A 1 402 ? 6.163 -2.641 -36.862 1.00 42.56 402 THR A O 1
ATOM 3188 N N . VAL A 1 403 ? 6.112 -3.725 -34.910 1.00 49.06 403 VAL A N 1
ATOM 3189 C CA . VAL A 1 403 ? 4.744 -4.201 -35.029 1.00 49.06 403 VAL A CA 1
ATOM 3190 C C . VAL A 1 403 ? 3.820 -2.977 -35.032 1.00 49.06 403 VAL A C 1
ATOM 3192 O O . VAL A 1 403 ? 3.960 -2.145 -34.129 1.00 49.06 403 VAL A O 1
ATOM 3195 N N . PRO A 1 404 ? 2.879 -2.829 -35.988 1.00 53.41 404 PRO A N 1
ATOM 3196 C CA . PRO A 1 404 ? 1.871 -1.780 -35.913 1.00 53.41 404 PRO A CA 1
ATOM 3197 C C . PRO A 1 404 ? 1.189 -1.846 -34.545 1.00 53.41 404 PRO A C 1
ATOM 3199 O O . PRO A 1 404 ? 0.766 -2.897 -34.061 1.00 53.41 404 PRO A O 1
ATOM 3202 N N . HIS A 1 405 ? 1.176 -0.719 -33.848 1.00 63.19 405 HIS A N 1
ATOM 3203 C CA . HIS A 1 405 ? 0.725 -0.637 -32.467 1.00 63.19 405 HIS A CA 1
ATOM 3204 C C . HIS A 1 405 ? -0.669 -0.016 -32.387 1.00 63.19 405 HIS A C 1
ATOM 3206 O O . HIS A 1 405 ? -1.107 0.702 -33.286 1.00 63.19 405 HIS A O 1
ATOM 3212 N N . PHE A 1 406 ? -1.382 -0.301 -31.292 1.00 72.38 406 PHE A N 1
ATOM 3213 C CA . PHE A 1 406 ? -2.685 0.301 -31.010 1.00 72.38 406 PHE A CA 1
ATOM 3214 C C . PHE A 1 406 ? -2.614 1.824 -31.188 1.00 72.38 406 PHE A C 1
ATOM 3216 O O . PHE A 1 406 ? -1.809 2.490 -30.539 1.00 72.38 406 PHE A O 1
ATOM 3223 N N . SER A 1 407 ? -3.461 2.368 -32.060 1.00 71.00 407 SER A N 1
ATOM 3224 C CA . SER A 1 407 ? -3.462 3.783 -32.428 1.00 71.00 407 SER A CA 1
ATOM 3225 C C . SER A 1 407 ? -4.839 4.395 -32.215 1.00 71.00 407 SER A C 1
ATOM 3227 O O . SER A 1 407 ? -5.864 3.752 -32.437 1.00 71.00 407 SER A O 1
ATOM 3229 N N . LEU A 1 408 ? -4.867 5.664 -31.808 1.00 70.06 408 LEU A N 1
ATOM 3230 C CA . LEU A 1 408 ? -6.091 6.458 -31.672 1.00 70.06 408 LEU A CA 1
ATOM 3231 C C . LEU A 1 408 ? -6.379 7.318 -32.917 1.00 70.06 408 LEU A C 1
ATOM 3233 O O . LEU A 1 408 ? -7.327 8.099 -32.901 1.00 70.06 408 LEU A O 1
ATOM 3237 N N . ALA A 1 409 ? -5.602 7.173 -33.998 1.00 59.31 409 ALA A N 1
ATOM 3238 C CA . ALA A 1 409 ? -5.715 7.999 -35.205 1.00 59.31 409 ALA A CA 1
ATOM 3239 C C . ALA A 1 409 ? -7.097 7.917 -35.889 1.00 59.31 409 ALA A C 1
ATOM 3241 O O . ALA A 1 409 ? -7.600 8.927 -36.373 1.00 59.31 409 ALA A O 1
ATOM 3242 N N . ASN A 1 410 ? -7.788 6.771 -35.834 1.00 53.84 410 ASN A N 1
ATOM 3243 C CA . ASN A 1 410 ? -9.161 6.644 -36.355 1.00 53.84 410 ASN A CA 1
ATOM 3244 C C . ASN A 1 410 ? -10.230 7.392 -35.527 1.00 53.84 410 ASN A C 1
ATOM 3246 O O . ASN A 1 410 ? -11.398 7.403 -35.910 1.00 53.84 410 ASN A O 1
ATOM 3250 N N . TYR A 1 411 ? -9.862 8.024 -34.403 1.00 54.38 411 TYR A N 1
ATOM 3251 C CA . TYR A 1 411 ? -10.720 8.964 -33.668 1.00 54.38 411 TYR A CA 1
ATOM 3252 C C . TYR A 1 411 ? -10.479 10.431 -34.059 1.00 54.38 411 TYR A C 1
ATOM 3254 O O . TYR A 1 411 ? -11.241 11.303 -33.636 1.00 54.38 411 TYR A O 1
ATOM 3262 N N . SER A 1 412 ? -9.455 10.718 -34.870 1.00 32.66 412 SER A N 1
ATOM 3263 C CA . SER A 1 412 ? -9.203 12.043 -35.438 1.00 32.66 412 SER A CA 1
ATOM 3264 C C . SER A 1 412 ? -9.706 12.123 -36.877 1.00 32.66 412 SER A C 1
ATOM 3266 O O . SER A 1 412 ? -9.242 11.397 -37.750 1.00 32.66 412 SER A O 1
ATOM 3268 N N . ILE A 1 413 ? -10.619 13.060 -37.143 1.00 28.89 413 ILE A N 1
ATOM 3269 C CA . ILE A 1 413 ? -10.889 13.542 -38.500 1.00 28.89 413 ILE A CA 1
ATOM 3270 C C . ILE A 1 413 ? -9.684 14.397 -38.887 1.00 28.89 413 ILE A C 1
ATOM 3272 O O . ILE A 1 413 ? -9.655 15.599 -38.632 1.00 28.89 413 ILE A O 1
ATOM 3276 N N . SER A 1 414 ? -8.637 13.795 -39.429 1.00 24.36 414 SER A N 1
ATOM 3277 C CA . SER A 1 414 ? -7.628 14.550 -40.165 1.00 24.36 414 SER A CA 1
ATOM 3278 C C . SER A 1 414 ? -7.061 13.667 -41.269 1.00 24.36 414 SER A C 1
ATOM 3280 O O . SER A 1 414 ? -6.545 12.592 -40.966 1.00 24.36 414 SER A O 1
ATOM 3282 N N . PRO A 1 415 ? -7.165 14.079 -42.544 1.00 23.53 415 PRO A N 1
ATOM 3283 C CA . PRO A 1 415 ? -6.435 13.415 -43.610 1.00 23.53 415 PRO A CA 1
ATOM 3284 C C . PRO A 1 415 ? -4.934 13.540 -43.301 1.00 23.53 415 PRO A C 1
ATOM 3286 O O . PRO A 1 415 ? -4.490 14.622 -42.902 1.00 23.53 415 PRO A O 1
ATOM 3289 N N . PRO A 1 416 ? -4.128 12.480 -43.463 1.00 28.64 416 PRO A N 1
ATOM 3290 C CA . PRO A 1 416 ? -2.688 12.612 -43.356 1.00 28.64 416 PRO A CA 1
ATOM 3291 C C . PRO A 1 416 ? -2.193 13.304 -44.625 1.00 28.64 416 PRO A C 1
ATOM 3293 O O . PRO A 1 416 ? -1.832 12.632 -45.575 1.00 28.64 416 PRO A O 1
ATOM 3296 N N . TYR A 1 417 ? -2.218 14.637 -44.675 1.00 28.06 417 TYR A N 1
ATOM 3297 C CA . TYR A 1 417 ? -1.443 15.401 -45.653 1.00 28.06 417 TYR A CA 1
ATOM 3298 C C . TYR A 1 417 ? -1.271 16.865 -45.239 1.00 28.06 417 TYR A C 1
ATOM 3300 O O . TYR A 1 417 ? -2.210 17.654 -45.234 1.00 28.06 417 TYR A O 1
ATOM 3308 N N . SER A 1 418 ? -0.017 17.257 -45.041 1.00 23.53 418 SER A N 1
ATOM 3309 C CA . SER A 1 418 ? 0.576 18.238 -45.950 1.00 23.53 418 SER A CA 1
ATOM 3310 C C . SER A 1 418 ? 1.981 17.737 -46.306 1.00 23.53 418 SER A C 1
ATOM 3312 O O . SER A 1 418 ? 2.723 17.346 -45.403 1.00 23.53 418 SER A O 1
ATOM 3314 N N . PRO A 1 419 ? 2.343 17.658 -47.596 1.00 28.89 419 PRO A N 1
ATOM 3315 C CA . PRO A 1 419 ? 3.707 17.361 -47.988 1.00 28.89 419 PRO A CA 1
ATOM 3316 C C . PRO A 1 419 ? 4.554 18.595 -47.672 1.00 28.89 419 PRO A C 1
ATOM 3318 O O . PRO A 1 419 ? 4.314 19.683 -48.198 1.00 28.89 419 PRO A O 1
ATOM 3321 N N . ILE A 1 420 ? 5.537 18.432 -46.790 1.00 25.52 420 ILE A N 1
ATOM 3322 C CA . ILE A 1 420 ? 6.618 19.403 -46.654 1.00 25.52 420 ILE A CA 1
ATOM 3323 C C . ILE A 1 420 ? 7.340 19.424 -48.004 1.00 25.52 420 ILE A C 1
ATOM 3325 O O . ILE A 1 420 ? 7.882 18.418 -48.457 1.00 25.52 420 ILE A O 1
ATOM 3329 N N . SER A 1 421 ? 7.292 20.576 -48.663 1.00 24.30 421 SER A N 1
ATOM 3330 C CA . SER A 1 421 ? 8.087 20.907 -49.840 1.00 24.30 421 SER A CA 1
ATOM 3331 C C . SER A 1 421 ? 9.580 20.655 -49.583 1.00 24.30 421 SER A C 1
ATOM 3333 O O . SER A 1 421 ? 10.066 21.033 -48.513 1.00 24.30 421 SER A O 1
ATOM 3335 N N . PRO A 1 422 ? 10.358 20.127 -50.545 1.00 30.56 422 PRO A N 1
ATOM 3336 C CA . PRO A 1 422 ? 11.808 20.109 -50.435 1.00 30.56 422 PRO A CA 1
ATOM 3337 C C . PRO A 1 422 ? 12.339 21.520 -50.712 1.00 30.56 422 PRO A C 1
ATOM 3339 O O . PRO A 1 422 ? 12.765 21.854 -51.814 1.00 30.56 422 PRO A O 1
ATOM 3342 N N . SER A 1 423 ? 12.307 22.374 -49.695 1.00 25.62 423 SER A N 1
ATOM 3343 C CA . SER A 1 423 ? 13.072 23.618 -49.657 1.00 25.62 423 SER A CA 1
ATOM 3344 C C . SER A 1 423 ? 14.224 23.440 -48.674 1.00 25.62 423 SER A C 1
ATOM 3346 O O . SER A 1 423 ? 14.203 23.957 -47.564 1.00 25.62 423 SER A O 1
ATOM 3348 N N . ILE A 1 424 ? 15.264 22.719 -49.098 1.00 27.83 424 ILE A N 1
ATOM 3349 C CA . ILE A 1 424 ? 16.615 22.927 -48.565 1.00 27.83 424 ILE A CA 1
ATOM 3350 C C . ILE A 1 424 ? 17.451 23.517 -49.699 1.00 27.83 424 ILE A C 1
ATOM 3352 O O . ILE A 1 424 ? 18.231 22.854 -50.374 1.00 27.83 424 ILE A O 1
ATOM 3356 N N . LYS A 1 425 ? 17.238 24.816 -49.920 1.00 26.72 425 LYS A N 1
ATOM 3357 C CA . LYS A 1 425 ? 18.305 25.721 -50.333 1.00 26.72 425 LYS A CA 1
ATOM 3358 C C . LYS A 1 425 ? 18.863 26.325 -49.046 1.00 26.72 425 LYS A C 1
ATOM 3360 O O . LYS A 1 425 ? 18.114 26.954 -48.312 1.00 26.72 425 LYS A O 1
ATOM 3365 N N . THR A 1 426 ? 20.158 26.098 -48.828 1.00 28.11 426 THR A N 1
ATOM 3366 C CA . THR A 1 426 ? 21.107 27.014 -48.176 1.00 28.11 426 THR A CA 1
ATOM 3367 C C . THR A 1 426 ? 20.705 27.619 -46.825 1.00 28.11 426 THR A C 1
ATOM 3369 O O . THR A 1 426 ? 19.911 28.544 -46.787 1.00 28.11 426 THR A O 1
ATOM 3372 N N . ILE A 1 427 ? 21.404 27.225 -45.754 1.00 26.92 427 ILE A N 1
ATOM 3373 C CA . ILE A 1 427 ? 22.047 28.146 -44.796 1.00 26.92 427 ILE A CA 1
ATOM 3374 C C . ILE A 1 427 ? 23.293 27.425 -44.261 1.00 26.92 427 ILE A C 1
ATOM 3376 O O . ILE A 1 427 ? 23.239 26.516 -43.437 1.00 26.92 427 ILE A O 1
ATOM 3380 N N . ILE A 1 428 ? 24.432 27.832 -44.818 1.00 32.59 428 ILE A N 1
ATOM 3381 C CA . ILE A 1 428 ? 25.715 27.861 -44.122 1.00 32.59 428 ILE A CA 1
ATOM 3382 C C . ILE A 1 428 ? 25.614 28.978 -43.075 1.00 32.59 428 ILE A C 1
ATOM 3384 O O . ILE A 1 428 ? 24.978 29.994 -43.333 1.00 32.59 428 ILE A O 1
ATOM 3388 N N . SER A 1 429 ? 26.320 28.788 -41.960 1.00 31.88 429 SER A N 1
ATOM 3389 C CA . SER A 1 429 ? 26.641 29.742 -40.888 1.00 31.88 429 SER A CA 1
ATOM 3390 C C . SER A 1 429 ? 25.729 29.731 -39.657 1.00 31.88 429 SER A C 1
ATOM 3392 O O . SER A 1 429 ? 24.727 30.436 -39.582 1.00 31.88 429 SER A O 1
ATOM 3394 N N . SER A 1 430 ? 26.195 29.040 -38.618 1.00 28.66 430 SER A N 1
ATOM 3395 C CA . SER A 1 430 ? 26.099 29.553 -37.252 1.00 28.66 430 SER A CA 1
ATOM 3396 C C . SER A 1 430 ? 27.411 29.275 -36.518 1.00 28.66 430 SER A C 1
ATOM 3398 O O . SER A 1 430 ? 27.697 28.149 -36.117 1.00 28.66 430 SER A O 1
ATOM 3400 N N . ASN A 1 431 ? 28.205 30.340 -36.437 1.00 27.98 431 ASN A N 1
ATOM 3401 C CA . ASN A 1 431 ? 29.288 30.649 -35.509 1.00 27.98 431 ASN A CA 1
ATOM 3402 C C . ASN A 1 431 ? 29.458 29.670 -34.338 1.00 27.98 431 ASN A C 1
ATOM 3404 O O . ASN A 1 431 ? 28.739 29.733 -33.341 1.00 27.98 431 ASN A O 1
ATOM 3408 N N . VAL A 1 432 ? 30.492 28.834 -34.441 1.00 28.98 432 VAL A N 1
ATOM 3409 C CA . VAL A 1 432 ? 31.174 28.265 -33.280 1.00 28.98 432 VAL A CA 1
ATOM 3410 C C . VAL A 1 432 ? 32.060 29.373 -32.728 1.00 28.98 432 VAL A C 1
ATOM 3412 O O . VAL A 1 432 ? 33.033 29.775 -33.360 1.00 28.98 432 VAL A O 1
ATOM 3415 N N . SER A 1 433 ? 31.676 29.906 -31.574 1.00 27.53 433 SER A N 1
ATOM 3416 C CA . SER A 1 433 ? 32.535 30.750 -30.756 1.00 27.53 433 SER A CA 1
ATOM 3417 C C . SER A 1 433 ? 33.769 29.951 -30.343 1.00 27.53 433 SER A C 1
ATOM 3419 O O . SER A 1 433 ? 33.655 28.915 -29.684 1.00 27.53 433 SER A O 1
ATOM 3421 N N . GLU A 1 434 ? 34.932 30.443 -30.757 1.00 31.92 434 GLU A N 1
ATOM 3422 C CA . GLU A 1 434 ? 36.233 30.062 -30.228 1.00 31.92 434 GLU A CA 1
ATOM 3423 C C . GLU A 1 434 ? 36.253 30.270 -28.714 1.00 31.92 434 GLU A C 1
ATOM 3425 O O . GLU A 1 434 ? 36.060 31.386 -28.246 1.00 31.92 434 GLU A O 1
ATOM 3430 N N . GLU A 1 435 ? 36.554 29.217 -27.953 1.00 25.14 435 GLU A N 1
ATOM 3431 C CA . GLU A 1 435 ? 37.363 29.379 -26.750 1.00 25.14 435 GLU A CA 1
ATOM 3432 C C . GLU A 1 435 ? 38.064 28.069 -26.355 1.00 25.14 435 GLU A C 1
ATOM 3434 O O . GLU A 1 435 ? 37.453 27.039 -26.074 1.00 25.14 435 GLU A O 1
ATOM 3439 N N . SER A 1 436 ? 39.393 28.173 -26.287 1.00 27.61 436 SER A N 1
ATOM 3440 C CA . SER A 1 436 ? 40.368 27.274 -25.654 1.00 27.61 436 SER A CA 1
ATOM 3441 C C . SER A 1 436 ? 40.720 25.949 -26.350 1.00 27.61 436 SER A C 1
ATOM 3443 O O . SER A 1 436 ? 40.387 24.839 -25.939 1.00 27.61 436 SER A O 1
ATOM 3445 N N . SER A 1 437 ? 41.592 26.079 -27.347 1.00 29.52 437 SER A N 1
ATOM 3446 C CA . SER A 1 437 ? 42.577 25.063 -27.706 1.00 29.52 437 SER A CA 1
ATOM 3447 C C . SER A 1 437 ? 43.509 24.741 -26.523 1.00 29.52 437 SER A C 1
ATOM 3449 O O . SER A 1 437 ? 44.431 25.501 -26.226 1.00 29.52 437 SER A O 1
ATOM 3451 N N . LEU A 1 438 ? 43.323 23.578 -25.896 1.00 27.02 438 LEU A N 1
ATOM 3452 C CA . LEU A 1 438 ? 44.360 22.886 -25.124 1.00 27.02 438 LEU A CA 1
ATOM 3453 C C . LEU A 1 438 ? 44.502 21.449 -25.650 1.00 27.02 438 LEU A C 1
ATOM 3455 O O . LEU A 1 438 ? 43.801 20.527 -25.247 1.00 27.02 438 LEU A O 1
ATOM 3459 N N . THR A 1 439 ? 45.399 21.315 -26.630 1.00 26.92 439 THR A N 1
ATOM 3460 C CA . THR A 1 439 ? 46.282 20.158 -26.865 1.00 26.92 439 THR A CA 1
ATOM 3461 C C . THR A 1 439 ? 45.717 18.752 -26.588 1.00 26.92 439 THR A C 1
ATOM 3463 O O . THR A 1 439 ? 46.100 18.067 -25.639 1.00 26.92 439 THR A O 1
ATOM 3466 N N . PHE A 1 440 ? 44.937 18.226 -27.537 1.00 28.44 440 PHE A N 1
ATOM 3467 C CA . PHE A 1 440 ? 44.702 16.784 -27.690 1.00 28.44 440 PHE A CA 1
ATOM 3468 C C . PHE A 1 440 ? 45.930 16.120 -28.343 1.00 28.44 440 PHE A C 1
ATOM 3470 O O . PHE A 1 440 ? 45.946 15.806 -29.526 1.00 28.44 440 PHE A O 1
ATOM 3477 N N . ASN A 1 441 ? 47.006 15.952 -27.573 1.00 29.19 441 ASN A N 1
ATOM 3478 C CA . ASN A 1 441 ? 48.203 15.220 -28.008 1.00 29.19 441 ASN A CA 1
ATOM 3479 C C . ASN A 1 441 ? 48.782 14.337 -26.883 1.00 29.19 441 ASN A C 1
ATOM 3481 O O . ASN A 1 441 ? 49.993 14.259 -26.704 1.00 29.19 441 ASN A O 1
ATOM 3485 N N . SER A 1 442 ? 47.927 13.653 -26.107 1.00 32.56 442 SER A N 1
ATOM 3486 C CA . SER A 1 442 ? 48.381 12.734 -25.039 1.00 32.56 442 SER A CA 1
ATOM 3487 C C . SER A 1 442 ? 47.890 11.282 -25.147 1.00 32.56 442 SER A C 1
ATOM 3489 O O . SER A 1 442 ? 48.323 10.432 -24.367 1.00 32.56 442 SER A O 1
ATOM 3491 N N . HIS A 1 443 ? 47.090 10.918 -26.158 1.00 34.84 443 HIS A N 1
ATOM 3492 C CA . HIS A 1 443 ? 46.606 9.533 -26.287 1.00 34.84 443 HIS A CA 1
ATOM 3493 C C . HIS A 1 443 ? 47.662 8.501 -26.727 1.00 34.84 443 HIS A C 1
ATOM 3495 O O . HIS A 1 443 ? 47.378 7.306 -26.705 1.00 34.84 443 HIS A O 1
ATOM 3501 N N . ARG A 1 444 ? 48.897 8.912 -27.056 1.00 32.84 444 ARG A N 1
ATOM 3502 C CA . ARG A 1 444 ? 50.007 7.982 -27.358 1.00 32.84 444 ARG A CA 1
ATOM 3503 C C . ARG A 1 444 ? 51.001 7.743 -26.213 1.00 32.84 444 ARG A C 1
ATOM 3505 O O . ARG A 1 444 ? 51.883 6.908 -26.376 1.00 32.84 444 ARG A O 1
ATOM 3512 N N . GLN A 1 445 ? 50.862 8.398 -25.055 1.00 32.78 445 GLN A N 1
ATOM 3513 C CA . GLN A 1 445 ? 51.749 8.170 -23.894 1.00 32.78 445 GLN A CA 1
ATOM 3514 C C . GLN A 1 445 ? 51.066 7.500 -22.688 1.00 32.78 445 GLN A C 1
ATOM 3516 O O . GLN A 1 445 ? 51.758 6.978 -21.815 1.00 32.78 445 GLN A O 1
ATOM 3521 N N . ALA A 1 446 ? 49.732 7.422 -22.654 1.00 35.34 446 ALA A N 1
ATOM 3522 C CA . ALA A 1 446 ? 49.000 6.806 -21.541 1.00 35.34 446 ALA A CA 1
ATOM 3523 C C . ALA A 1 446 ? 49.143 5.268 -21.460 1.00 35.34 446 ALA A C 1
ATOM 3525 O O . ALA A 1 446 ? 48.976 4.688 -20.390 1.00 35.34 446 ALA A O 1
ATOM 3526 N N . THR A 1 447 ? 49.503 4.591 -22.553 1.00 38.53 447 THR A N 1
ATOM 3527 C CA . THR A 1 447 ? 49.641 3.124 -22.592 1.00 38.53 447 THR A CA 1
ATOM 3528 C C . THR A 1 447 ? 50.941 2.594 -21.977 1.00 38.53 447 THR A C 1
ATOM 3530 O O . THR A 1 447 ? 50.989 1.426 -21.605 1.00 38.53 447 THR A O 1
ATOM 3533 N N . LEU A 1 448 ? 51.976 3.425 -21.798 1.00 39.47 448 LEU A N 1
ATOM 3534 C CA . LEU A 1 448 ? 53.263 3.004 -21.211 1.00 39.47 448 LEU A CA 1
ATOM 3535 C C . LEU A 1 448 ? 53.348 3.194 -19.685 1.00 39.47 448 LEU A C 1
ATOM 3537 O O . LEU A 1 448 ? 54.231 2.632 -19.044 1.00 39.47 448 LEU A O 1
ATOM 3541 N N . VAL A 1 449 ? 52.422 3.948 -19.087 1.00 42.69 449 VAL A N 1
ATOM 3542 C CA . VAL A 1 449 ? 52.402 4.246 -17.641 1.00 42.69 449 VAL A CA 1
ATOM 3543 C C . VAL A 1 449 ? 51.523 3.255 -16.851 1.00 42.69 449 VAL A C 1
ATOM 3545 O O . VAL A 1 449 ? 51.681 3.117 -15.639 1.00 42.69 449 VAL A O 1
ATOM 3548 N N . ALA A 1 450 ? 50.663 2.492 -17.536 1.00 47.78 450 ALA A N 1
ATOM 3549 C CA . ALA A 1 450 ? 49.699 1.562 -16.937 1.00 47.78 450 ALA A CA 1
ATOM 3550 C C . ALA A 1 450 ? 50.312 0.307 -16.273 1.00 47.78 450 ALA A C 1
ATOM 3552 O O . ALA A 1 450 ? 49.632 -0.366 -15.506 1.00 47.78 450 ALA A O 1
ATOM 3553 N N . PHE A 1 451 ? 51.585 -0.017 -16.521 1.00 55.12 451 PHE A N 1
ATOM 3554 C CA . PHE A 1 451 ? 52.195 -1.246 -15.988 1.00 55.12 451 PHE A CA 1
ATOM 3555 C C . PHE A 1 451 ? 52.839 -1.095 -14.605 1.00 55.12 451 PHE A C 1
ATOM 3557 O O . PHE A 1 451 ? 52.989 -2.091 -13.908 1.00 55.12 451 PHE A O 1
ATOM 3564 N N . HIS A 1 452 ? 53.212 0.117 -14.173 1.00 67.62 452 HIS A N 1
ATOM 3565 C CA . HIS A 1 452 ? 53.930 0.275 -12.902 1.00 67.62 452 HIS A CA 1
ATOM 3566 C C . HIS A 1 452 ? 53.016 0.101 -11.684 1.00 67.62 452 HIS A C 1
ATOM 3568 O O . HIS A 1 452 ? 53.414 -0.525 -10.717 1.00 67.62 452 HIS A O 1
ATOM 3574 N N . CYS A 1 453 ? 51.782 0.604 -11.731 1.00 67.12 453 CYS A N 1
ATOM 3575 C CA . CYS A 1 453 ? 50.868 0.567 -10.586 1.00 67.12 453 CYS A CA 1
ATOM 3576 C C . CYS A 1 453 ? 49.694 -0.396 -10.754 1.00 67.12 453 CYS A C 1
ATOM 3578 O O . CYS A 1 453 ? 48.719 -0.276 -10.015 1.00 67.12 453 CYS A O 1
ATOM 3580 N N . HIS A 1 454 ? 49.758 -1.325 -11.714 1.00 75.44 454 HIS A N 1
ATOM 3581 C CA . HIS A 1 454 ? 48.635 -2.187 -12.092 1.00 75.44 454 HIS A CA 1
ATOM 3582 C C . HIS A 1 454 ? 47.329 -1.371 -12.226 1.00 75.44 454 HIS A C 1
ATOM 3584 O O . HIS A 1 454 ? 47.250 -0.435 -13.015 1.00 75.44 454 HIS A O 1
ATOM 3590 N N . SER A 1 455 ? 46.317 -1.681 -11.411 1.00 66.94 455 SER A N 1
ATOM 3591 C CA . SER A 1 455 ? 45.020 -0.989 -11.357 1.00 66.94 455 SER A CA 1
ATOM 3592 C C . SER A 1 455 ? 45.024 0.308 -10.522 1.00 66.94 455 SER A C 1
ATOM 3594 O O . SER A 1 455 ? 43.959 0.847 -10.218 1.00 66.94 455 SER A O 1
ATOM 3596 N N . GLY A 1 456 ? 46.190 0.764 -10.065 1.00 71.62 456 GLY A N 1
ATOM 3597 C CA . GLY A 1 456 ? 46.409 1.965 -9.258 1.00 71.62 456 GLY A CA 1
ATOM 3598 C C . GLY A 1 456 ? 46.985 3.136 -10.052 1.00 71.62 456 GLY A C 1
ATOM 3599 O O . GLY A 1 456 ? 47.374 3.009 -11.210 1.00 71.62 456 GLY A O 1
ATOM 3600 N N . ILE A 1 457 ? 47.040 4.303 -9.411 1.00 79.62 457 ILE A N 1
ATOM 3601 C CA . ILE A 1 457 ? 47.483 5.549 -10.047 1.00 79.62 457 ILE A CA 1
ATOM 3602 C C . ILE A 1 457 ? 48.949 5.817 -9.672 1.00 79.62 457 ILE A C 1
ATOM 3604 O O . ILE A 1 457 ? 49.235 5.959 -8.479 1.00 79.62 457 ILE A O 1
ATOM 3608 N N . PRO A 1 458 ? 49.881 5.909 -10.638 1.00 78.00 458 PRO A N 1
ATOM 3609 C CA . PRO A 1 458 ? 51.254 6.308 -10.357 1.00 78.00 458 PRO A CA 1
ATOM 3610 C C . PRO A 1 458 ? 51.334 7.786 -9.982 1.00 78.00 458 PRO A C 1
ATOM 3612 O O . PRO A 1 458 ? 50.779 8.649 -10.659 1.00 78.00 458 PRO A O 1
ATOM 3615 N N . VAL A 1 459 ? 52.074 8.076 -8.918 1.00 79.19 459 VAL A N 1
ATOM 3616 C CA . VAL A 1 459 ? 52.410 9.416 -8.442 1.00 79.19 459 VAL A CA 1
ATOM 3617 C C . VAL A 1 459 ? 53.922 9.562 -8.325 1.00 79.19 459 VAL A C 1
ATOM 3619 O O . VAL A 1 459 ? 54.630 8.646 -7.912 1.00 79.19 459 VAL A O 1
ATOM 3622 N N . HIS A 1 460 ? 54.419 10.734 -8.699 1.00 79.06 460 HIS A N 1
ATOM 3623 C CA . HIS A 1 460 ? 55.835 11.073 -8.645 1.00 79.06 460 HIS A CA 1
ATOM 3624 C C . HIS A 1 460 ? 56.108 11.909 -7.395 1.00 79.06 460 HIS A C 1
ATOM 3626 O O . HIS A 1 460 ? 55.584 13.014 -7.264 1.00 79.06 460 HIS A O 1
ATOM 3632 N N . LEU A 1 461 ? 56.921 11.392 -6.476 1.00 70.06 461 LEU A N 1
ATOM 3633 C CA . LEU A 1 461 ? 57.371 12.118 -5.292 1.00 70.06 461 LEU A CA 1
ATOM 3634 C C . LEU A 1 461 ? 58.769 12.679 -5.555 1.00 70.06 461 LEU A C 1
ATOM 3636 O O . LEU A 1 461 ? 59.724 11.941 -5.777 1.00 70.06 461 LEU A O 1
ATOM 3640 N N . SER A 1 462 ? 58.888 14.007 -5.532 1.00 59.47 462 SER A N 1
ATOM 3641 C CA . SER A 1 462 ? 60.186 14.683 -5.555 1.00 59.47 462 SER A CA 1
ATOM 3642 C C . SER A 1 462 ? 60.719 14.745 -4.129 1.00 59.47 462 SER A C 1
ATOM 3644 O O . SER A 1 462 ? 60.252 15.563 -3.335 1.00 59.47 462 SER A O 1
ATOM 3646 N N . ARG A 1 463 ? 61.695 13.901 -3.788 1.00 53.22 463 ARG A N 1
ATOM 3647 C CA . ARG A 1 463 ? 62.372 13.985 -2.492 1.00 53.22 463 ARG A CA 1
ATOM 3648 C C . ARG A 1 463 ? 63.414 15.106 -2.540 1.00 53.22 463 ARG A C 1
ATOM 3650 O O . ARG A 1 463 ? 64.242 15.153 -3.443 1.00 53.22 463 ARG A O 1
ATOM 3657 N N . HIS A 1 464 ? 63.332 16.045 -1.602 1.00 53.12 464 HIS A N 1
ATOM 3658 C CA . HIS A 1 464 ? 64.276 17.155 -1.482 1.00 53.12 464 HIS A CA 1
ATOM 3659 C C . HIS A 1 464 ? 65.328 16.784 -0.429 1.00 53.12 464 HIS A C 1
ATOM 3661 O O . HIS A 1 464 ? 65.219 17.183 0.724 1.00 53.12 464 HIS A O 1
ATOM 3667 N N . GLU A 1 465 ? 66.337 15.998 -0.802 1.00 48.81 465 GLU A N 1
ATOM 3668 C CA . GLU A 1 465 ? 67.508 15.768 0.053 1.00 48.81 465 GLU A CA 1
ATOM 3669 C C . GLU A 1 465 ? 68.786 16.165 -0.701 1.00 48.81 465 GLU A C 1
ATOM 3671 O O . GLU A 1 465 ? 69.079 15.626 -1.758 1.00 48.81 465 GLU A O 1
ATOM 3676 N N . SER A 1 466 ? 69.440 17.193 -0.140 1.00 49.09 466 SER A N 1
ATOM 3677 C CA . SER A 1 466 ? 70.800 17.737 -0.333 1.00 49.09 466 SER A CA 1
ATOM 3678 C C . SER A 1 466 ? 71.406 17.903 -1.747 1.00 49.09 466 SER A C 1
ATOM 3680 O O . SER A 1 466 ? 71.277 17.111 -2.668 1.00 49.09 466 SER A O 1
ATOM 3682 N N . LYS A 1 467 ? 72.128 19.023 -1.897 1.00 52.47 467 LYS A N 1
ATOM 3683 C CA . LYS A 1 467 ? 72.575 19.703 -3.131 1.00 52.47 467 LYS A CA 1
ATOM 3684 C C . LYS A 1 467 ? 73.542 18.947 -4.074 1.00 52.47 467 LYS A C 1
ATOM 3686 O O . LYS A 1 467 ? 74.183 19.611 -4.880 1.00 52.47 467 LYS A O 1
ATOM 3691 N N . LEU A 1 468 ? 73.678 17.620 -4.028 1.00 54.16 468 LEU A N 1
ATOM 3692 C CA . LEU A 1 468 ? 74.699 16.921 -4.827 1.00 54.16 468 LEU A CA 1
ATOM 3693 C C . LEU A 1 468 ? 74.268 15.536 -5.352 1.00 54.16 468 LEU A C 1
ATOM 3695 O O . LEU A 1 468 ? 74.984 14.554 -5.207 1.00 54.16 468 LEU A O 1
ATOM 3699 N N . SER A 1 469 ? 73.091 15.438 -5.970 1.00 46.50 469 SER A N 1
ATOM 3700 C CA . SER A 1 469 ? 72.713 14.308 -6.840 1.00 46.50 469 SER A CA 1
ATOM 3701 C C . SER A 1 469 ? 71.568 14.720 -7.784 1.00 46.50 469 SER A C 1
ATOM 3703 O O . SER A 1 469 ? 70.822 15.655 -7.470 1.00 46.50 469 SER A O 1
ATOM 3705 N N . PRO A 1 470 ? 71.438 14.115 -8.983 1.00 48.22 470 PRO A N 1
ATOM 3706 C CA . PRO A 1 470 ? 70.305 14.383 -9.867 1.00 48.22 470 PRO A CA 1
ATOM 3707 C C . PRO A 1 470 ? 69.001 13.981 -9.162 1.00 48.22 470 PRO A C 1
ATOM 3709 O O . PRO A 1 470 ? 68.956 12.937 -8.522 1.00 48.22 470 PRO A O 1
ATOM 3712 N N . LYS A 1 471 ? 67.951 14.811 -9.273 1.00 46.44 471 LYS A N 1
ATOM 3713 C CA . LYS A 1 471 ? 66.608 14.562 -8.708 1.00 46.44 471 LYS A CA 1
ATOM 3714 C C . LYS A 1 471 ? 66.152 13.125 -8.994 1.00 46.44 471 LYS A C 1
ATOM 3716 O O . LYS A 1 471 ? 65.684 12.840 -10.096 1.00 46.44 471 LYS A O 1
ATOM 3721 N N . GLU A 1 472 ? 66.230 12.243 -8.004 1.00 49.75 472 GLU A N 1
ATOM 3722 C CA . GLU A 1 472 ? 65.628 10.918 -8.095 1.00 49.75 472 GLU A CA 1
ATOM 3723 C C . GLU A 1 472 ? 64.115 11.075 -7.885 1.00 49.75 472 GLU A C 1
ATOM 3725 O O . GLU A 1 472 ? 63.634 11.412 -6.802 1.00 49.75 472 GLU A O 1
ATOM 3730 N N . ILE A 1 473 ? 63.351 10.935 -8.970 1.00 59.31 473 ILE A N 1
ATOM 3731 C CA . ILE A 1 473 ? 61.889 10.977 -8.930 1.00 59.31 473 ILE A CA 1
ATOM 3732 C C . ILE A 1 473 ? 61.408 9.587 -8.502 1.00 59.31 473 ILE A C 1
ATOM 3734 O O . ILE A 1 473 ? 61.284 8.688 -9.336 1.00 59.31 473 ILE A O 1
ATOM 3738 N N . GLU A 1 474 ? 61.122 9.407 -7.212 1.00 65.25 474 GLU A N 1
ATOM 3739 C CA . GLU A 1 474 ? 60.558 8.156 -6.699 1.00 65.25 474 GLU A CA 1
ATOM 3740 C C . GLU A 1 474 ? 59.113 8.017 -7.209 1.00 65.25 474 GLU A C 1
ATOM 3742 O O . GLU A 1 474 ? 58.249 8.862 -6.943 1.00 65.25 474 GLU A O 1
ATOM 3747 N N . LYS A 1 475 ? 58.840 6.965 -7.989 1.00 69.38 475 LYS A N 1
ATOM 3748 C CA . LYS A 1 475 ? 57.481 6.626 -8.428 1.00 69.38 475 LYS A CA 1
ATOM 3749 C C . LYS A 1 475 ? 56.817 5.788 -7.339 1.00 69.38 475 LYS A C 1
ATOM 3751 O O . LYS A 1 475 ? 57.360 4.768 -6.933 1.00 69.38 475 LYS A O 1
ATOM 3756 N N . ARG A 1 476 ? 55.644 6.207 -6.870 1.00 78.94 476 ARG A N 1
ATOM 3757 C CA . ARG A 1 476 ? 54.802 5.431 -5.951 1.00 78.94 476 ARG A CA 1
ATOM 3758 C C . ARG A 1 476 ? 53.423 5.216 -6.536 1.00 78.94 476 ARG A C 1
ATOM 3760 O O . ARG A 1 476 ? 52.989 5.966 -7.402 1.00 78.94 476 ARG A O 1
ATOM 3767 N N . CYS A 1 477 ? 52.716 4.220 -6.026 1.00 82.31 477 CYS A N 1
ATOM 3768 C CA . CYS A 1 477 ? 51.385 3.874 -6.493 1.00 82.31 477 CYS A CA 1
ATOM 3769 C C . CYS A 1 477 ? 50.325 4.189 -5.441 1.00 82.31 477 CYS A C 1
ATOM 3771 O O . CYS A 1 477 ? 50.422 3.778 -4.285 1.00 82.31 477 CYS A O 1
ATOM 3773 N N . LEU A 1 478 ? 49.282 4.908 -5.852 1.00 80.75 478 LEU A N 1
ATOM 3774 C CA . LEU A 1 478 ? 48.063 5.070 -5.074 1.00 80.75 478 LEU A CA 1
ATOM 3775 C C . LEU A 1 478 ? 47.101 3.939 -5.430 1.00 80.75 478 LEU A C 1
ATOM 3777 O O . LEU A 1 478 ? 46.520 3.914 -6.519 1.00 80.75 478 LEU A O 1
ATOM 3781 N N . CYS A 1 479 ? 46.944 2.996 -4.503 1.00 79.00 479 CYS A N 1
ATOM 3782 C CA . CYS A 1 479 ? 46.108 1.825 -4.719 1.00 79.00 479 CYS A CA 1
ATOM 3783 C C . CYS A 1 479 ? 44.637 2.094 -4.414 1.00 79.00 479 CYS A C 1
ATOM 3785 O O . CYS A 1 479 ? 44.319 2.696 -3.383 1.00 79.00 479 CYS A O 1
ATOM 3787 N N . PRO A 1 480 ? 43.714 1.604 -5.261 1.00 79.19 480 PRO A N 1
ATOM 3788 C CA . PRO A 1 480 ? 42.303 1.604 -4.918 1.00 79.19 480 PRO A CA 1
ATOM 3789 C C . PRO A 1 480 ? 42.062 0.694 -3.699 1.00 79.19 480 PRO A C 1
ATOM 3791 O O . PRO A 1 480 ? 42.803 -0.264 -3.498 1.00 79.19 480 PRO A O 1
ATOM 3794 N N . PRO A 1 481 ? 40.987 0.898 -2.914 1.00 74.19 481 PRO A N 1
ATOM 3795 C CA . PRO A 1 481 ? 40.696 0.105 -1.708 1.00 74.19 481 PRO A CA 1
ATOM 3796 C C . PRO A 1 481 ? 40.595 -1.414 -1.932 1.00 74.19 481 PRO A C 1
ATOM 3798 O O . PRO A 1 481 ? 40.671 -2.202 -0.987 1.00 74.19 481 PRO A O 1
ATOM 3801 N N . SER A 1 482 ? 40.378 -1.831 -3.179 1.00 75.94 482 SER A N 1
ATOM 3802 C CA . SER A 1 482 ? 40.339 -3.220 -3.630 1.00 75.94 482 SER A CA 1
ATOM 3803 C C . SER A 1 482 ? 41.716 -3.882 -3.735 1.00 75.94 482 SER A C 1
ATOM 3805 O O . SER A 1 482 ? 41.755 -5.115 -3.792 1.00 75.94 482 SER A O 1
ATOM 3807 N N . HIS A 1 483 ? 42.802 -3.105 -3.732 1.00 81.50 483 HIS A N 1
ATOM 3808 C CA . HIS A 1 483 ? 44.181 -3.558 -3.901 1.00 81.50 483 HIS A CA 1
ATOM 3809 C C . HIS A 1 483 ? 45.129 -2.937 -2.859 1.00 81.50 483 HIS A C 1
ATOM 3811 O O . HIS A 1 483 ? 44.824 -1.919 -2.241 1.00 81.50 483 HIS A O 1
ATOM 3817 N N . TYR A 1 484 ? 46.272 -3.573 -2.628 1.00 78.94 484 TYR A N 1
ATOM 3818 C CA . TYR A 1 484 ? 47.351 -3.093 -1.763 1.00 78.94 484 TYR A CA 1
ATOM 3819 C C . TYR A 1 484 ? 48.706 -3.613 -2.273 1.00 78.94 484 TYR A C 1
ATOM 3821 O O . TYR A 1 484 ? 48.742 -4.455 -3.165 1.00 78.94 484 TYR A O 1
ATOM 3829 N N . GLY A 1 485 ? 49.811 -3.106 -1.727 1.00 75.88 485 GLY A N 1
ATOM 3830 C CA . GLY A 1 485 ? 51.169 -3.392 -2.209 1.00 75.88 485 GLY A CA 1
ATOM 3831 C C . GLY A 1 485 ? 51.853 -2.136 -2.745 1.00 75.88 485 GLY A C 1
ATOM 3832 O O . GLY A 1 485 ? 51.208 -1.095 -2.882 1.00 75.88 485 GLY A O 1
ATOM 3833 N N . ALA A 1 486 ? 53.157 -2.212 -3.010 1.00 77.00 486 ALA A N 1
ATOM 3834 C CA . ALA A 1 486 ? 53.932 -1.055 -3.476 1.00 77.00 486 ALA A CA 1
ATOM 3835 C C . ALA A 1 486 ? 53.533 -0.619 -4.899 1.00 77.00 486 ALA A C 1
ATOM 3837 O O . ALA A 1 486 ? 53.652 0.554 -5.249 1.00 77.00 486 ALA A O 1
ATOM 3838 N N . HIS A 1 487 ? 52.994 -1.562 -5.670 1.00 78.62 487 HIS A N 1
ATOM 3839 C CA . HIS A 1 487 ? 52.549 -1.446 -7.053 1.00 78.62 487 HIS A CA 1
ATOM 3840 C C . HIS A 1 487 ? 51.066 -1.829 -7.222 1.00 78.62 487 HIS A C 1
ATOM 3842 O O . HIS A 1 487 ? 50.614 -2.047 -8.343 1.00 78.62 487 HIS A O 1
ATOM 3848 N N . CYS A 1 488 ? 50.298 -1.921 -6.129 1.00 79.62 488 CYS A N 1
ATOM 3849 C CA . CYS A 1 488 ? 48.896 -2.368 -6.115 1.00 79.62 488 CYS A CA 1
ATOM 3850 C C . CYS A 1 488 ? 48.671 -3.795 -6.642 1.00 79.62 488 CYS A C 1
ATOM 3852 O O . CYS A 1 488 ? 47.621 -4.111 -7.203 1.00 79.62 488 CYS A O 1
ATOM 3854 N N . GLU A 1 489 ? 49.665 -4.650 -6.432 1.00 70.06 489 GLU A N 1
ATOM 3855 C CA . GLU A 1 489 ? 49.764 -6.016 -6.933 1.00 70.06 489 GLU A CA 1
ATOM 3856 C C . GLU A 1 489 ? 48.881 -7.019 -6.167 1.00 70.06 489 GLU A C 1
ATOM 3858 O O . GLU A 1 489 ? 48.446 -8.020 -6.734 1.00 70.06 489 GLU A O 1
ATOM 3863 N N . TYR A 1 490 ? 48.541 -6.745 -4.903 1.00 75.19 490 TYR A N 1
ATOM 3864 C CA . TYR A 1 490 ? 47.784 -7.672 -4.060 1.00 75.19 490 TYR A CA 1
ATOM 3865 C C . TYR A 1 490 ? 46.317 -7.278 -3.933 1.00 75.19 490 TYR A C 1
ATOM 3867 O O . TYR A 1 490 ? 45.968 -6.110 -3.770 1.00 75.19 490 TYR A O 1
ATOM 3875 N N . GLN A 1 491 ? 45.421 -8.264 -3.951 1.00 77.38 491 GLN A N 1
ATOM 3876 C CA . GLN A 1 491 ? 43.991 -8.035 -3.775 1.00 77.38 491 GLN A CA 1
ATOM 3877 C C . GLN A 1 491 ? 43.608 -7.981 -2.292 1.00 77.38 491 GLN A C 1
ATOM 3879 O O . GLN A 1 491 ? 43.877 -8.893 -1.516 1.00 77.38 491 GLN A O 1
ATOM 3884 N N . ASN A 1 492 ? 42.904 -6.922 -1.901 1.00 78.19 492 ASN A N 1
ATOM 3885 C CA . ASN A 1 492 ? 42.506 -6.696 -0.519 1.00 78.19 492 ASN A CA 1
ATOM 3886 C C . ASN A 1 492 ? 41.300 -7.566 -0.109 1.00 78.19 492 ASN A C 1
ATOM 3888 O O . ASN A 1 492 ? 40.309 -7.640 -0.852 1.00 78.19 492 ASN A O 1
ATOM 3892 N N . GLN A 1 493 ? 41.352 -8.151 1.097 1.00 85.12 493 GLN A N 1
ATOM 3893 C CA . GLN A 1 493 ? 40.225 -8.882 1.682 1.00 85.12 493 GLN A CA 1
ATOM 3894 C C . GLN A 1 493 ? 39.082 -7.915 2.016 1.00 85.12 493 GLN A C 1
ATOM 3896 O O . GLN A 1 493 ? 39.276 -6.945 2.753 1.00 85.12 493 GLN A O 1
ATOM 3901 N N . ARG A 1 494 ? 37.883 -8.161 1.478 1.00 86.69 494 ARG A N 1
ATOM 3902 C CA . ARG A 1 494 ? 36.760 -7.215 1.579 1.00 86.69 494 ARG A CA 1
ATOM 3903 C C . ARG A 1 494 ? 35.394 -7.876 1.491 1.00 86.69 494 ARG A C 1
ATOM 3905 O O . ARG A 1 494 ? 35.253 -8.995 0.998 1.00 86.69 494 ARG A O 1
ATOM 3912 N N . VAL A 1 495 ? 34.382 -7.130 1.913 1.00 89.38 495 VAL A N 1
ATOM 3913 C CA . VAL A 1 495 ? 32.976 -7.454 1.680 1.00 89.38 495 VAL A CA 1
ATOM 3914 C C . VAL A 1 495 ? 32.416 -6.465 0.667 1.00 89.38 495 VAL A C 1
ATOM 3916 O O . VAL A 1 495 ? 32.494 -5.254 0.859 1.00 89.38 495 VAL A O 1
ATOM 3919 N N . VAL A 1 496 ? 31.886 -6.974 -0.439 1.00 90.38 496 VAL A N 1
ATOM 3920 C CA . VAL A 1 496 ? 31.177 -6.176 -1.440 1.00 90.38 496 VAL A CA 1
ATOM 3921 C C . VAL A 1 496 ? 29.699 -6.265 -1.119 1.00 90.38 496 VAL A C 1
ATOM 3923 O O . VAL A 1 496 ? 29.129 -7.352 -1.174 1.00 90.38 496 VAL A O 1
ATOM 3926 N N . VAL A 1 497 ? 29.094 -5.136 -0.775 1.00 91.19 497 VAL A N 1
ATOM 3927 C CA . VAL A 1 497 ? 27.665 -5.060 -0.479 1.00 91.19 497 VAL A CA 1
ATOM 3928 C C . VAL A 1 497 ? 26.981 -4.394 -1.654 1.00 91.19 497 VAL A C 1
ATOM 3930 O O . VAL A 1 497 ? 27.328 -3.271 -2.012 1.00 91.19 497 VAL A O 1
ATOM 3933 N N . THR A 1 498 ? 26.014 -5.087 -2.242 1.00 90.94 498 THR A N 1
ATOM 3934 C CA . THR A 1 498 ? 25.106 -4.536 -3.241 1.00 90.94 498 THR A CA 1
ATOM 3935 C C . THR A 1 498 ? 23.717 -4.489 -2.633 1.00 90.94 498 THR A C 1
ATOM 3937 O O . THR A 1 498 ? 23.155 -5.525 -2.300 1.00 90.94 498 THR A O 1
ATOM 3940 N N . MET A 1 499 ? 23.153 -3.298 -2.475 1.00 88.19 499 MET A N 1
ATOM 3941 C CA . MET A 1 499 ? 21.828 -3.120 -1.900 1.00 88.19 499 MET A CA 1
ATOM 3942 C C . MET A 1 499 ? 20.871 -2.446 -2.875 1.00 88.19 499 MET A C 1
ATOM 3944 O O . MET A 1 499 ? 21.225 -1.492 -3.567 1.00 88.19 499 MET A O 1
ATOM 3948 N N . ARG A 1 500 ? 19.636 -2.935 -2.901 1.00 86.00 500 ARG A N 1
ATOM 3949 C CA . ARG A 1 500 ? 18.492 -2.264 -3.514 1.00 86.00 500 ARG A CA 1
ATOM 3950 C C . ARG A 1 500 ? 17.546 -1.849 -2.400 1.00 86.00 500 ARG A C 1
ATOM 3952 O O . ARG A 1 500 ? 17.210 -2.673 -1.554 1.00 86.00 500 ARG A O 1
ATOM 3959 N N . ILE A 1 501 ? 17.131 -0.591 -2.398 1.00 83.88 501 ILE A N 1
ATOM 3960 C CA . ILE A 1 501 ? 16.299 -0.019 -1.339 1.00 83.88 501 ILE A CA 1
ATOM 3961 C C . ILE A 1 501 ? 14.952 0.375 -1.944 1.00 83.88 501 ILE A C 1
ATOM 3963 O O . ILE A 1 501 ? 14.918 0.990 -3.004 1.00 83.88 501 ILE A O 1
ATOM 3967 N N . GLY A 1 502 ? 13.860 0.022 -1.265 1.00 76.62 502 GLY A N 1
ATOM 3968 C CA . GLY A 1 502 ? 12.512 0.526 -1.538 1.00 76.62 502 GLY A CA 1
ATOM 3969 C C . GLY A 1 502 ? 11.931 1.248 -0.318 1.00 76.62 502 GLY A C 1
ATOM 3970 O O . GLY A 1 502 ? 12.173 0.842 0.820 1.00 76.62 502 GLY A O 1
ATOM 3971 N N . SER A 1 503 ? 11.159 2.314 -0.536 1.00 74.56 503 SER A N 1
ATOM 3972 C CA . SER A 1 503 ? 10.425 3.023 0.524 1.00 74.56 503 SER A CA 1
ATOM 3973 C C . SER A 1 503 ? 9.100 3.572 -0.001 1.00 74.56 503 SER A C 1
ATOM 3975 O O . SER A 1 503 ? 9.058 4.090 -1.117 1.00 74.56 503 SER A O 1
ATOM 3977 N N . ILE A 1 504 ? 8.052 3.484 0.823 1.00 68.69 504 ILE A N 1
ATOM 3978 C CA . ILE A 1 504 ? 6.705 4.009 0.534 1.00 68.69 504 ILE A CA 1
ATOM 3979 C C . ILE A 1 504 ? 6.669 5.535 0.732 1.00 68.69 504 ILE A C 1
ATOM 3981 O O . ILE A 1 504 ? 5.991 6.253 0.001 1.00 68.69 504 ILE A O 1
ATOM 3985 N N . GLU A 1 505 ? 7.430 6.050 1.706 1.00 72.06 505 GLU A N 1
ATOM 3986 C CA . GLU A 1 505 ? 7.519 7.480 2.028 1.00 72.06 505 GLU A CA 1
ATOM 3987 C C . GLU A 1 505 ? 8.403 8.198 0.994 1.00 72.06 505 GLU A C 1
ATOM 3989 O O . GLU A 1 505 ? 9.580 8.475 1.222 1.00 72.06 505 GLU A O 1
ATOM 3994 N N . TRP A 1 506 ? 7.841 8.487 -0.180 1.00 71.31 506 TRP A N 1
ATOM 3995 C CA . TRP A 1 506 ? 8.598 9.028 -1.311 1.00 71.31 506 TRP A CA 1
ATOM 3996 C C . TRP A 1 506 ? 9.108 10.464 -1.120 1.00 71.31 506 TRP A C 1
ATOM 3998 O O . TRP A 1 506 ? 10.068 10.862 -1.784 1.00 71.31 506 TRP A O 1
ATOM 4008 N N . GLN A 1 507 ? 8.499 11.220 -0.202 1.00 73.31 507 GLN A N 1
ATOM 4009 C CA . GLN A 1 507 ? 8.881 12.595 0.142 1.00 73.31 507 GLN A CA 1
ATOM 4010 C C . GLN A 1 507 ? 10.033 12.674 1.150 1.00 73.31 507 GLN A C 1
ATOM 4012 O O . GLN A 1 507 ? 10.647 13.727 1.309 1.00 73.31 507 GLN A O 1
ATOM 4017 N N . ILE A 1 508 ? 10.331 11.580 1.851 1.00 78.19 508 ILE A N 1
ATOM 4018 C CA . ILE A 1 508 ? 11.348 11.576 2.897 1.00 78.19 508 ILE A CA 1
ATOM 4019 C C . ILE A 1 508 ? 12.671 11.102 2.303 1.00 78.19 508 ILE A C 1
ATOM 4021 O O . ILE A 1 508 ? 12.763 10.054 1.662 1.00 78.19 508 ILE A O 1
ATOM 4025 N N . ALA A 1 509 ? 13.711 11.895 2.537 1.00 83.12 509 ALA A N 1
ATOM 4026 C CA . ALA A 1 509 ? 15.080 11.507 2.259 1.00 83.12 509 ALA A CA 1
ATOM 4027 C C . ALA A 1 509 ? 15.654 10.738 3.461 1.00 83.12 509 ALA A C 1
ATOM 4029 O O . ALA A 1 509 ? 15.516 11.141 4.622 1.00 83.12 509 ALA A O 1
ATOM 4030 N N . PHE A 1 510 ? 16.285 9.606 3.170 1.00 87.50 510 PHE A N 1
ATOM 4031 C CA . PHE A 1 510 ? 16.843 8.688 4.153 1.00 87.50 510 PHE A CA 1
ATOM 4032 C C . PHE A 1 510 ? 18.361 8.617 4.018 1.00 87.50 510 PHE A C 1
ATOM 4034 O O . PHE A 1 510 ? 18.903 8.637 2.914 1.00 87.50 510 PHE A O 1
ATOM 4041 N N . LYS A 1 511 ? 19.044 8.468 5.151 1.00 89.25 511 LYS A N 1
ATOM 4042 C CA . LYS A 1 511 ? 20.472 8.176 5.237 1.00 89.25 511 LYS A CA 1
ATOM 4043 C C . LYS A 1 511 ? 20.656 6.799 5.858 1.00 89.25 511 LYS A C 1
ATOM 4045 O O . LYS A 1 511 ? 20.250 6.558 6.995 1.00 89.25 511 LYS A O 1
ATOM 4050 N N . PHE A 1 512 ? 21.250 5.898 5.087 1.00 90.81 512 PHE A N 1
ATOM 4051 C CA . PHE A 1 512 ? 21.588 4.541 5.495 1.00 90.81 512 PHE A CA 1
ATOM 4052 C C . PHE A 1 512 ? 23.033 4.521 5.972 1.00 90.81 512 PHE A C 1
ATOM 4054 O O . PHE A 1 512 ? 23.923 4.930 5.231 1.00 90.81 512 PHE A O 1
ATOM 4061 N N . VAL A 1 513 ? 23.278 4.018 7.179 1.00 91.88 513 VAL A N 1
ATOM 4062 C CA . VAL A 1 513 ? 24.625 3.784 7.704 1.00 91.88 513 VAL A CA 1
ATOM 4063 C C . VAL A 1 513 ? 24.848 2.282 7.803 1.00 91.88 513 VAL A C 1
ATOM 4065 O O . VAL A 1 513 ? 24.176 1.584 8.557 1.00 91.88 513 VAL A O 1
ATOM 4068 N N . VAL A 1 514 ? 25.777 1.777 7.000 1.00 93.19 514 VAL A N 1
ATOM 4069 C CA . VAL A 1 514 ? 26.085 0.355 6.861 1.00 93.19 514 VAL A CA 1
ATOM 4070 C C . VAL A 1 514 ? 27.394 0.073 7.581 1.00 93.19 514 VAL A C 1
ATOM 4072 O O . VAL A 1 514 ? 28.423 0.634 7.219 1.00 93.19 514 VAL A O 1
ATOM 4075 N N . TYR A 1 515 ? 27.367 -0.809 8.573 1.00 91.88 515 TYR A N 1
ATOM 4076 C CA . TYR A 1 515 ? 28.503 -1.188 9.407 1.00 91.88 515 TYR A CA 1
ATOM 4077 C C . TYR A 1 515 ? 28.906 -2.636 9.143 1.00 91.88 515 TYR A C 1
ATOM 4079 O O . TYR A 1 515 ? 28.051 -3.518 9.088 1.00 91.88 515 TYR A O 1
ATOM 4087 N N . LEU A 1 516 ? 30.210 -2.895 9.076 1.00 91.44 516 LEU A N 1
ATOM 4088 C CA . LEU A 1 516 ? 30.775 -4.230 9.261 1.00 91.44 516 LEU A CA 1
ATOM 4089 C C . LEU A 1 516 ? 31.155 -4.381 10.737 1.00 91.44 516 LEU A C 1
ATOM 4091 O O . LEU A 1 516 ? 31.989 -3.621 11.225 1.00 91.44 516 LEU A O 1
ATOM 4095 N N . ILE A 1 517 ? 30.554 -5.337 11.443 1.00 89.06 517 ILE A N 1
ATOM 4096 C CA . ILE A 1 517 ? 30.760 -5.557 12.882 1.00 89.06 517 ILE A CA 1
ATOM 4097 C C . ILE A 1 517 ? 31.212 -6.990 13.181 1.00 89.06 517 ILE A C 1
ATOM 4099 O O . ILE A 1 517 ? 30.916 -7.921 12.433 1.00 89.06 517 ILE A O 1
ATOM 4103 N N . ASP A 1 518 ? 31.931 -7.155 14.286 1.00 84.75 518 ASP A N 1
ATOM 4104 C CA . ASP A 1 518 ? 32.397 -8.444 14.820 1.00 84.75 518 ASP A CA 1
ATOM 4105 C C . ASP A 1 518 ? 31.438 -8.968 15.910 1.00 84.75 518 ASP A C 1
ATOM 4107 O O . ASP A 1 518 ? 30.848 -8.180 16.653 1.00 84.75 518 ASP A O 1
ATOM 4111 N N . ASN A 1 519 ? 31.293 -10.292 16.010 1.00 74.25 519 ASN A N 1
ATOM 4112 C CA . ASN A 1 519 ? 30.483 -11.002 17.002 1.00 74.25 519 ASN A CA 1
ATOM 4113 C C . ASN A 1 519 ? 30.929 -10.768 18.454 1.00 74.25 519 ASN A C 1
ATOM 4115 O O . ASN A 1 519 ? 30.085 -10.689 19.338 1.00 74.25 519 ASN A O 1
ATOM 4119 N N . ALA A 1 520 ? 32.241 -10.701 18.713 1.00 60.62 520 ALA A N 1
ATOM 4120 C CA . ALA A 1 520 ? 32.756 -10.769 20.085 1.00 60.62 520 ALA A CA 1
ATOM 4121 C C . ALA A 1 520 ? 32.463 -9.496 20.899 1.00 60.62 520 ALA A C 1
ATOM 4123 O O . ALA A 1 520 ? 32.015 -9.572 22.038 1.00 60.62 520 ALA A O 1
ATOM 4124 N N . ASN A 1 521 ? 32.681 -8.325 20.291 1.00 63.16 521 ASN A N 1
ATOM 4125 C CA . ASN A 1 521 ? 32.655 -7.033 20.989 1.00 63.16 521 ASN A CA 1
ATOM 4126 C C . ASN A 1 521 ? 31.739 -5.992 20.315 1.00 63.16 521 ASN A C 1
ATOM 4128 O O . ASN A 1 521 ? 31.754 -4.828 20.707 1.00 63.16 521 ASN A O 1
ATOM 4132 N N . HIS A 1 522 ? 30.999 -6.359 19.257 1.00 69.06 522 HIS A N 1
ATOM 4133 C CA . HIS A 1 522 ? 30.240 -5.419 18.412 1.00 69.06 522 HIS A CA 1
ATOM 4134 C C . HIS A 1 522 ? 31.071 -4.231 17.880 1.00 69.06 522 HIS A C 1
ATOM 4136 O O . HIS A 1 522 ? 30.535 -3.169 17.561 1.00 69.06 522 HIS A O 1
ATOM 4142 N N . ILE A 1 523 ? 32.390 -4.414 17.747 1.00 77.94 523 ILE A N 1
ATOM 4143 C CA . ILE A 1 523 ? 33.305 -3.377 17.262 1.00 77.94 523 ILE A CA 1
ATOM 4144 C C . ILE A 1 523 ? 33.077 -3.156 15.767 1.00 77.94 523 ILE A C 1
ATOM 4146 O O . ILE A 1 523 ? 33.076 -4.105 14.977 1.00 77.94 523 ILE A O 1
ATOM 4150 N N . VAL A 1 524 ? 32.942 -1.886 15.386 1.00 85.25 524 VAL A N 1
ATOM 4151 C CA . VAL A 1 524 ? 32.849 -1.448 13.992 1.00 85.25 524 VAL A CA 1
ATOM 4152 C C . VAL A 1 524 ? 34.210 -1.617 13.311 1.00 85.25 524 VAL A C 1
ATOM 4154 O O . VAL A 1 524 ? 35.185 -0.972 13.682 1.00 85.25 524 VAL A O 1
ATOM 4157 N N . GLN A 1 525 ? 34.273 -2.477 12.296 1.00 86.94 525 GLN A N 1
ATOM 4158 C CA . GLN A 1 525 ? 35.460 -2.732 11.472 1.00 86.94 525 GLN A CA 1
ATOM 4159 C C . GLN A 1 525 ? 35.622 -1.670 10.381 1.00 86.94 525 GLN A C 1
ATOM 4161 O O . GLN A 1 525 ? 36.709 -1.140 10.161 1.00 86.94 525 GLN A O 1
ATOM 4166 N N . SER A 1 526 ? 34.520 -1.347 9.708 1.00 89.62 526 SER A N 1
ATOM 4167 C CA . SER A 1 526 ? 34.393 -0.260 8.737 1.00 89.62 526 SER A CA 1
ATOM 4168 C C . SER A 1 526 ? 32.921 0.107 8.575 1.00 89.62 526 SER A C 1
ATOM 4170 O O . SER A 1 526 ? 32.034 -0.647 8.988 1.00 89.62 526 SER A O 1
ATOM 4172 N N . TYR A 1 527 ? 32.657 1.270 7.985 1.00 91.69 527 TYR A N 1
ATOM 4173 C CA . TYR A 1 527 ? 31.300 1.718 7.703 1.00 91.69 527 TYR A CA 1
ATOM 4174 C C . TYR A 1 527 ? 31.210 2.455 6.364 1.00 91.69 527 TYR A C 1
ATOM 4176 O O . TYR A 1 527 ? 32.208 2.951 5.839 1.00 91.69 527 TYR A O 1
ATOM 4184 N N . HIS A 1 528 ? 29.998 2.537 5.825 1.00 90.38 528 HIS A N 1
ATOM 4185 C CA . HIS A 1 528 ? 29.659 3.313 4.637 1.00 90.38 528 HIS A CA 1
ATOM 4186 C C . HIS A 1 528 ? 28.309 4.011 4.834 1.00 90.38 528 HIS A C 1
ATOM 4188 O O . HIS A 1 528 ? 27.450 3.492 5.544 1.00 90.38 528 HIS A O 1
ATOM 4194 N N . GLN A 1 529 ? 28.117 5.180 4.223 1.00 88.88 529 GLN A N 1
ATOM 4195 C CA . GLN A 1 529 ? 26.856 5.924 4.286 1.00 88.88 529 GLN A CA 1
ATOM 4196 C C . GLN A 1 529 ? 26.271 6.097 2.888 1.00 88.88 529 GLN A C 1
ATOM 4198 O O . GLN A 1 529 ? 27.014 6.394 1.955 1.00 88.88 529 GLN A O 1
ATOM 4203 N N . VAL A 1 530 ? 24.954 5.935 2.756 1.00 86.88 530 VAL A N 1
ATOM 4204 C CA . VAL A 1 530 ? 24.231 6.103 1.491 1.00 86.88 530 VAL A CA 1
ATOM 4205 C C . VAL A 1 530 ? 23.020 7.002 1.681 1.00 86.88 530 VAL A C 1
ATOM 4207 O O . VAL A 1 530 ? 22.184 6.753 2.549 1.00 86.88 530 VAL A O 1
ATOM 4210 N N . ASP A 1 531 ? 22.926 8.022 0.832 1.00 83.19 531 ASP A N 1
ATOM 4211 C CA . ASP A 1 531 ? 21.776 8.916 0.742 1.00 83.19 531 ASP A CA 1
ATOM 4212 C C . ASP A 1 531 ? 20.758 8.359 -0.254 1.00 83.19 531 ASP A C 1
ATOM 4214 O O . ASP A 1 531 ? 21.084 8.113 -1.417 1.00 83.19 531 ASP A O 1
ATOM 4218 N N . TYR A 1 532 ? 19.520 8.182 0.198 1.00 84.31 532 TYR A N 1
ATOM 4219 C CA . TYR A 1 532 ? 18.447 7.554 -0.561 1.00 84.31 532 TYR A CA 1
ATOM 4220 C C . TYR A 1 532 ? 17.190 8.427 -0.580 1.00 84.31 532 TYR A C 1
ATOM 4222 O O . TYR A 1 532 ? 16.697 8.853 0.465 1.00 84.31 532 TYR A O 1
ATOM 4230 N N . VAL A 1 533 ? 16.620 8.626 -1.769 1.00 81.50 533 VAL A N 1
ATOM 4231 C CA . VAL A 1 533 ? 15.294 9.230 -1.965 1.00 81.50 533 VAL A CA 1
ATOM 4232 C C . VAL A 1 533 ? 14.479 8.347 -2.900 1.00 81.50 533 VAL A C 1
ATOM 4234 O O . VAL A 1 533 ? 14.924 8.053 -4.009 1.00 81.50 533 VAL A O 1
ATOM 4237 N N . SER A 1 534 ? 13.262 7.965 -2.499 1.00 78.12 534 SER A N 1
ATOM 4238 C CA . SER A 1 534 ? 12.475 6.971 -3.251 1.00 78.12 534 SER A CA 1
ATOM 4239 C C . SER A 1 534 ? 12.180 7.391 -4.696 1.00 78.12 534 SER A C 1
ATOM 4241 O O . SER A 1 534 ? 12.345 6.587 -5.611 1.00 78.12 534 SER A O 1
ATOM 4243 N N . ASN A 1 535 ? 11.861 8.672 -4.923 1.00 69.25 535 ASN A N 1
ATOM 4244 C CA . ASN A 1 535 ? 11.607 9.220 -6.263 1.00 69.25 535 ASN A CA 1
ATOM 4245 C C . ASN A 1 535 ? 12.778 9.056 -7.246 1.00 69.25 535 ASN A C 1
ATOM 4247 O O . ASN A 1 535 ? 12.557 9.036 -8.455 1.00 69.25 535 ASN A O 1
ATOM 4251 N N . ARG A 1 536 ? 14.015 8.972 -6.741 1.00 72.44 536 ARG A N 1
ATOM 4252 C CA . ARG A 1 536 ? 15.243 8.894 -7.543 1.00 72.44 536 ARG A CA 1
ATOM 4253 C C . ARG A 1 536 ? 15.799 7.474 -7.592 1.00 72.44 536 ARG A C 1
ATOM 4255 O O . ARG A 1 536 ? 16.167 6.984 -8.655 1.00 72.44 536 ARG A O 1
ATOM 4262 N N . ASP A 1 537 ? 15.868 6.830 -6.432 1.00 74.69 537 ASP A N 1
ATOM 4263 C CA . ASP A 1 537 ? 16.787 5.719 -6.187 1.00 74.69 537 ASP A CA 1
ATOM 4264 C C . ASP A 1 537 ? 16.120 4.353 -6.080 1.00 74.69 537 ASP A C 1
ATOM 4266 O O . ASP A 1 537 ? 16.815 3.343 -6.017 1.00 74.69 537 ASP A O 1
ATOM 4270 N N . CYS A 1 538 ? 14.792 4.283 -6.053 1.00 73.38 538 CYS A N 1
ATOM 4271 C CA . CYS A 1 538 ? 14.077 3.043 -5.755 1.00 73.38 538 CYS A CA 1
ATOM 4272 C C . CYS A 1 538 ? 14.366 1.882 -6.755 1.00 73.38 538 CYS A C 1
ATOM 4274 O O . CYS A 1 538 ? 14.276 0.690 -6.433 1.00 73.38 538 CYS A O 1
ATOM 4276 N N . GLY A 1 539 ? 14.788 2.211 -7.981 1.00 68.88 539 GLY A N 1
ATOM 4277 C CA . GLY A 1 539 ? 15.264 1.242 -8.977 1.00 68.88 539 GLY A CA 1
ATOM 4278 C C . GLY A 1 539 ? 16.784 1.034 -9.009 1.00 68.88 539 GLY A C 1
ATOM 4279 O O . GLY A 1 539 ? 17.256 0.143 -9.715 1.00 68.88 539 GLY A O 1
ATOM 4280 N N . MET A 1 540 ? 17.555 1.846 -8.283 1.00 78.56 540 MET A N 1
ATOM 4281 C CA . MET A 1 540 ? 19.016 1.835 -8.324 1.00 78.56 540 MET A CA 1
ATOM 4282 C C . MET A 1 540 ? 19.598 0.755 -7.404 1.00 78.56 540 MET A C 1
ATOM 4284 O O . MET A 1 540 ? 19.048 0.414 -6.355 1.00 78.56 540 MET A O 1
ATOM 4288 N N . LYS A 1 541 ? 20.744 0.206 -7.815 1.00 82.94 541 LYS A N 1
ATOM 4289 C CA . LYS A 1 541 ? 21.537 -0.737 -7.020 1.00 82.94 541 LYS A CA 1
ATOM 4290 C C . LYS A 1 541 ? 22.766 -0.002 -6.495 1.00 82.94 541 LYS A C 1
ATOM 4292 O O . LYS A 1 541 ? 23.611 0.423 -7.277 1.00 82.94 541 LYS A O 1
ATOM 4297 N N . PHE A 1 542 ? 22.876 0.127 -5.182 1.00 84.75 542 PHE A N 1
ATOM 4298 C CA . PHE A 1 542 ? 24.034 0.727 -4.528 1.00 84.75 542 PHE A CA 1
ATOM 4299 C C . PHE A 1 542 ? 25.067 -0.355 -4.252 1.00 84.75 542 PHE A C 1
ATOM 4301 O O . PHE A 1 542 ? 24.770 -1.298 -3.526 1.00 84.75 542 PHE A O 1
ATOM 4308 N N . SER A 1 543 ? 26.268 -0.235 -4.814 1.00 87.50 543 SER A N 1
ATOM 4309 C CA . SER A 1 543 ? 27.341 -1.211 -4.613 1.00 87.50 543 SER A CA 1
ATOM 4310 C C . SER A 1 543 ? 28.589 -0.541 -4.052 1.00 87.50 543 SER A C 1
ATOM 4312 O O . SER A 1 543 ? 29.111 0.390 -4.659 1.00 87.50 543 SER A O 1
ATOM 4314 N N . PHE A 1 544 ? 29.078 -1.015 -2.908 1.00 87.44 544 PHE A N 1
ATOM 4315 C CA . PHE A 1 544 ? 30.253 -0.458 -2.229 1.00 87.44 544 PHE A CA 1
ATOM 4316 C C . PHE A 1 544 ? 31.067 -1.548 -1.516 1.00 87.44 544 PHE A C 1
ATOM 4318 O O . PHE A 1 544 ? 30.689 -2.723 -1.469 1.00 87.44 544 PHE A O 1
ATOM 4325 N N . HIS A 1 545 ? 32.242 -1.172 -1.008 1.00 89.12 545 HIS A N 1
ATOM 4326 C CA . HIS A 1 545 ? 33.188 -2.079 -0.357 1.00 89.12 545 HIS A CA 1
ATOM 4327 C C . HIS A 1 545 ? 33.337 -1.743 1.127 1.00 89.12 545 HIS A C 1
ATOM 4329 O O . HIS A 1 545 ? 33.606 -0.597 1.480 1.00 89.12 545 HIS A O 1
ATOM 4335 N N . LEU A 1 546 ? 33.217 -2.758 1.980 1.00 89.56 546 LEU A N 1
ATOM 4336 C CA . LEU A 1 546 ? 33.548 -2.704 3.402 1.00 89.56 546 LEU A CA 1
ATOM 4337 C C . LEU A 1 546 ? 34.839 -3.488 3.637 1.00 89.56 546 LEU A C 1
ATOM 4339 O O . LEU A 1 546 ? 35.010 -4.603 3.133 1.00 89.56 546 LEU A O 1
ATOM 4343 N N . LEU A 1 547 ? 35.759 -2.890 4.386 1.00 88.38 547 LEU A N 1
ATOM 4344 C CA . LEU A 1 547 ? 37.084 -3.444 4.656 1.00 88.38 547 LEU A CA 1
ATOM 4345 C C . LEU A 1 547 ? 37.170 -3.968 6.091 1.00 88.38 547 LEU A C 1
ATOM 4347 O O . LEU A 1 547 ? 36.579 -3.397 7.007 1.00 88.38 547 LEU A O 1
ATOM 4351 N N . TYR A 1 548 ? 37.936 -5.037 6.290 1.00 86.44 548 TYR A N 1
ATOM 4352 C CA . TYR A 1 548 ? 38.284 -5.519 7.627 1.00 86.44 548 TYR A CA 1
ATOM 4353 C C . TYR A 1 548 ? 39.364 -4.615 8.238 1.00 86.44 548 TYR A C 1
ATOM 4355 O O . TYR A 1 548 ? 40.279 -4.189 7.525 1.00 86.44 548 TYR A O 1
ATOM 4363 N N . ALA A 1 549 ? 39.271 -4.315 9.540 1.00 81.00 549 ALA A N 1
ATOM 4364 C CA . ALA A 1 549 ? 40.242 -3.437 10.198 1.00 81.00 549 ALA A CA 1
ATOM 4365 C C . ALA A 1 549 ? 41.628 -4.098 10.281 1.00 81.00 549 ALA A C 1
ATOM 4367 O O . ALA A 1 549 ? 42.637 -3.455 9.995 1.00 81.00 549 ALA A O 1
ATOM 4368 N N . VAL A 1 550 ? 41.659 -5.396 10.604 1.00 77.69 550 VAL A N 1
ATOM 4369 C CA . VAL A 1 550 ? 42.869 -6.232 10.621 1.00 77.69 550 VAL A CA 1
ATOM 4370 C C . VAL A 1 550 ? 42.881 -7.129 9.386 1.00 77.69 550 VAL A C 1
ATOM 4372 O O . VAL A 1 550 ? 41.862 -7.731 9.040 1.00 77.69 550 VAL A O 1
ATOM 4375 N N . ARG A 1 551 ? 44.025 -7.182 8.698 1.00 75.44 551 ARG A N 1
ATOM 4376 C CA . ARG A 1 551 ? 44.225 -7.933 7.454 1.00 75.44 551 ARG A CA 1
ATOM 4377 C C . ARG A 1 551 ? 45.557 -8.697 7.532 1.00 75.44 551 ARG A C 1
ATOM 4379 O O . ARG A 1 551 ? 46.574 -8.030 7.715 1.00 75.44 551 ARG A O 1
ATOM 4386 N N . PRO A 1 552 ? 45.570 -10.037 7.383 1.00 70.88 552 PRO A N 1
ATOM 4387 C CA . PRO A 1 552 ? 44.423 -10.922 7.142 1.00 70.88 552 PRO A CA 1
ATOM 4388 C C . PRO A 1 552 ? 43.451 -10.963 8.331 1.00 70.88 552 PRO A C 1
ATOM 4390 O O . PRO A 1 552 ? 43.837 -10.736 9.477 1.00 70.88 552 PRO A O 1
ATOM 4393 N N . LYS A 1 553 ? 42.168 -11.199 8.046 1.00 78.50 553 LYS A N 1
ATOM 4394 C CA . LYS A 1 553 ? 41.135 -11.267 9.088 1.00 78.50 553 LYS A CA 1
ATOM 4395 C C . LYS A 1 553 ? 41.298 -12.525 9.965 1.00 78.50 553 LYS A C 1
ATOM 4397 O O . LYS A 1 553 ? 41.626 -13.586 9.429 1.00 78.50 553 LYS A O 1
ATOM 4402 N N . PRO A 1 554 ? 41.041 -12.434 11.280 1.00 78.19 554 PRO A N 1
ATOM 4403 C CA . PRO A 1 554 ? 41.058 -13.585 12.181 1.00 78.19 554 PRO A CA 1
ATOM 4404 C C . PRO A 1 554 ? 39.991 -14.634 11.808 1.00 78.19 554 PRO A C 1
ATOM 4406 O O . PRO A 1 554 ? 38.844 -14.290 11.520 1.00 78.19 554 PRO A O 1
ATOM 4409 N N . VAL A 1 555 ? 40.384 -15.913 11.787 1.00 73.69 555 VAL A N 1
ATOM 4410 C CA . VAL A 1 555 ? 39.562 -17.051 11.311 1.00 73.69 555 VAL A CA 1
ATOM 4411 C C . VAL A 1 555 ? 38.562 -17.535 12.374 1.00 73.69 555 VAL A C 1
ATOM 4413 O O . VAL A 1 555 ? 37.543 -18.133 12.047 1.00 73.69 555 VAL A O 1
ATOM 4416 N N . ASP A 1 556 ? 38.817 -17.242 13.645 1.00 75.38 556 ASP A N 1
ATOM 4417 C CA . ASP A 1 556 ? 37.985 -17.587 14.804 1.00 75.38 556 ASP A CA 1
ATOM 4418 C C . ASP A 1 556 ? 36.752 -16.680 14.967 1.00 75.38 556 ASP A C 1
ATOM 4420 O O . ASP A 1 556 ? 35.852 -16.981 15.755 1.00 75.38 556 ASP A O 1
ATOM 4424 N N . ARG A 1 557 ? 36.678 -15.569 14.221 1.00 75.62 557 ARG A N 1
ATOM 4425 C CA . ARG A 1 557 ? 35.646 -14.543 14.403 1.00 75.62 557 ARG A CA 1
ATOM 4426 C C . ARG A 1 557 ? 34.579 -14.566 13.322 1.00 75.62 557 ARG A C 1
ATOM 4428 O O . ARG A 1 557 ? 34.853 -14.673 12.129 1.00 75.62 557 ARG A O 1
ATOM 4435 N N . LYS A 1 558 ? 33.333 -14.378 13.759 1.00 83.94 558 LYS A N 1
ATOM 4436 C CA . LYS A 1 558 ? 32.180 -14.179 12.877 1.00 83.94 558 LYS A CA 1
ATOM 4437 C C . LYS A 1 558 ? 31.915 -12.696 12.666 1.00 83.94 558 LYS A C 1
ATOM 4439 O O . LYS A 1 558 ? 31.998 -11.898 13.597 1.00 83.94 558 LYS A O 1
ATOM 4444 N N . TYR A 1 559 ? 31.520 -12.357 11.447 1.00 88.00 559 TYR A N 1
ATOM 4445 C CA . TYR A 1 559 ? 31.266 -10.985 11.029 1.00 88.00 559 TYR A CA 1
ATOM 4446 C C . TYR A 1 559 ? 29.819 -10.809 10.572 1.00 88.00 559 TYR A C 1
ATOM 4448 O O . TYR A 1 559 ? 29.231 -11.702 9.958 1.00 88.00 559 TYR A O 1
ATOM 4456 N N . PHE A 1 560 ? 29.267 -9.630 10.842 1.00 90.38 560 PHE A N 1
ATOM 4457 C CA . PHE A 1 560 ? 27.907 -9.254 10.476 1.00 90.38 560 PHE A CA 1
ATOM 4458 C C . PHE A 1 560 ? 27.881 -7.888 9.798 1.00 90.38 560 PHE A C 1
ATOM 4460 O O . PHE A 1 560 ? 28.725 -7.030 10.059 1.00 90.38 560 PHE A O 1
ATOM 4467 N N . ILE A 1 561 ? 26.874 -7.671 8.959 1.00 92.50 561 ILE A N 1
ATOM 4468 C CA . ILE A 1 561 ? 26.546 -6.361 8.409 1.00 92.50 561 ILE A CA 1
ATOM 4469 C C . ILE A 1 561 ? 25.320 -5.822 9.135 1.00 92.50 561 ILE A C 1
ATOM 4471 O O . ILE A 1 561 ? 24.246 -6.418 9.056 1.00 92.50 561 ILE A O 1
ATOM 4475 N N . ARG A 1 562 ? 25.482 -4.692 9.829 1.00 91.81 562 ARG A N 1
ATOM 4476 C CA . ARG A 1 562 ? 24.381 -3.936 10.440 1.00 91.81 562 ARG A CA 1
ATOM 4477 C C . ARG A 1 562 ? 24.047 -2.730 9.572 1.00 91.81 562 ARG A C 1
ATOM 4479 O O . ARG A 1 562 ? 24.959 -2.050 9.116 1.00 91.81 562 ARG A O 1
ATOM 4486 N N . ILE A 1 563 ? 22.770 -2.455 9.343 1.00 92.69 563 ILE A N 1
ATOM 4487 C CA . ILE A 1 563 ? 22.319 -1.323 8.523 1.00 92.69 563 ILE A CA 1
ATOM 4488 C C . ILE A 1 563 ? 21.323 -0.505 9.326 1.00 92.69 563 ILE A C 1
ATOM 4490 O O . ILE A 1 563 ? 20.249 -1.014 9.618 1.00 92.69 563 ILE A O 1
ATOM 4494 N N . ASP A 1 564 ? 21.659 0.745 9.630 1.00 90.44 564 ASP A N 1
ATOM 4495 C CA . ASP A 1 564 ? 20.830 1.666 10.413 1.00 90.44 564 ASP A CA 1
ATOM 4496 C C . ASP A 1 564 ? 20.275 2.780 9.508 1.00 90.44 564 ASP A C 1
ATOM 4498 O O . ASP A 1 564 ? 20.977 3.261 8.615 1.00 90.44 564 ASP A O 1
ATOM 4502 N N . VAL A 1 565 ? 19.021 3.201 9.720 1.00 90.56 565 VAL A N 1
ATOM 4503 C CA . VAL A 1 565 ? 18.345 4.218 8.885 1.00 90.56 565 VAL A CA 1
ATOM 4504 C C . VAL A 1 565 ? 17.926 5.437 9.687 1.00 90.56 565 VAL A C 1
ATOM 4506 O O . VAL A 1 565 ? 17.255 5.320 10.714 1.00 90.56 565 VAL A O 1
ATOM 4509 N N . PHE A 1 566 ? 18.250 6.609 9.146 1.00 88.44 566 PHE A N 1
ATOM 4510 C CA . PHE A 1 566 ? 17.910 7.918 9.692 1.00 88.44 566 PHE A CA 1
ATOM 4511 C C . PHE A 1 566 ? 17.180 8.765 8.647 1.00 88.44 566 PHE A C 1
ATOM 4513 O O . PHE A 1 566 ? 17.488 8.696 7.459 1.00 88.44 566 PHE A O 1
ATOM 4520 N N . GLU A 1 567 ? 16.238 9.595 9.078 1.00 87.44 567 GLU A N 1
ATOM 4521 C CA . GLU A 1 567 ? 15.713 10.686 8.252 1.00 87.44 567 GLU A CA 1
ATOM 4522 C C . GLU A 1 567 ? 16.767 11.785 8.106 1.00 87.44 567 GLU A C 1
ATOM 4524 O O . GLU A 1 567 ? 17.394 12.179 9.082 1.00 87.44 567 GLU A O 1
ATOM 4529 N N . THR A 1 568 ? 16.954 12.345 6.917 1.00 82.25 568 THR A N 1
ATOM 4530 C CA . THR A 1 568 ? 17.991 13.373 6.702 1.00 82.25 568 THR A CA 1
ATOM 4531 C C . THR A 1 568 ? 17.600 14.769 7.192 1.00 82.25 568 THR A C 1
ATOM 4533 O O . THR A 1 568 ? 18.472 15.625 7.335 1.00 82.25 568 THR A O 1
ATOM 4536 N N . THR A 1 569 ? 16.303 15.041 7.378 1.00 78.06 569 THR A N 1
ATOM 4537 C CA . THR A 1 569 ? 15.776 16.350 7.812 1.00 78.06 569 THR A CA 1
ATOM 4538 C C . THR A 1 569 ? 15.710 16.468 9.327 1.00 78.06 569 THR A C 1
ATOM 4540 O O . THR A 1 569 ? 16.209 17.436 9.885 1.00 78.06 569 THR A O 1
ATOM 4543 N N . THR A 1 570 ? 15.109 15.479 9.989 1.00 83.00 570 THR A N 1
ATOM 4544 C CA . THR A 1 570 ? 14.921 15.458 11.447 1.00 83.00 570 THR A CA 1
ATOM 4545 C C . THR A 1 570 ? 16.031 14.704 12.180 1.00 83.00 570 THR A C 1
ATOM 4547 O O . THR A 1 570 ? 16.079 14.747 13.406 1.00 83.00 570 THR A O 1
ATOM 4550 N N . LEU A 1 571 ? 16.887 13.966 11.456 1.00 85.19 571 LEU A N 1
ATOM 4551 C CA . LEU A 1 571 ? 17.869 13.021 12.012 1.00 85.19 571 LEU A CA 1
ATOM 4552 C C . LEU A 1 571 ? 17.247 11.949 12.916 1.00 85.19 571 LEU A C 1
ATOM 4554 O O . LEU A 1 571 ? 17.933 11.285 13.697 1.00 85.19 571 LEU A O 1
ATOM 4558 N N . ARG A 1 572 ? 15.937 11.724 12.777 1.00 84.69 572 ARG A N 1
ATOM 4559 C CA . ARG A 1 572 ? 15.220 10.702 13.523 1.00 84.69 572 ARG A CA 1
ATOM 4560 C C . ARG A 1 572 ? 15.590 9.320 12.997 1.00 84.69 572 ARG A C 1
ATOM 4562 O O . ARG A 1 572 ? 15.436 9.013 11.818 1.00 84.69 572 ARG A O 1
ATOM 4569 N N . TYR A 1 573 ? 16.044 8.463 13.899 1.00 85.69 573 TYR A N 1
ATOM 4570 C CA . TYR A 1 573 ? 16.279 7.050 13.620 1.00 85.69 573 TYR A CA 1
ATOM 4571 C C . TYR A 1 573 ? 14.956 6.311 13.369 1.00 85.69 573 TYR A C 1
ATOM 4573 O O . TYR A 1 573 ? 14.010 6.452 14.151 1.00 85.69 573 TYR A O 1
ATOM 4581 N N . ARG A 1 574 ? 14.908 5.490 12.317 1.00 83.25 574 ARG A N 1
ATOM 4582 C CA . ARG A 1 574 ? 13.731 4.699 11.934 1.00 83.25 574 ARG A CA 1
ATOM 4583 C C . ARG A 1 574 ? 13.865 3.239 12.346 1.00 83.25 574 ARG A C 1
ATOM 4585 O O . ARG A 1 574 ? 13.032 2.749 13.103 1.00 83.25 574 ARG A O 1
ATOM 4592 N N . THR A 1 575 ? 14.882 2.538 11.845 1.00 85.12 575 THR A N 1
ATOM 4593 C CA . THR A 1 575 ? 14.994 1.083 12.019 1.00 85.12 575 THR A CA 1
ATOM 4594 C C . THR A 1 575 ? 16.388 0.531 11.679 1.00 85.12 575 THR A C 1
ATOM 4596 O O . THR A 1 575 ? 17.230 1.282 11.181 1.00 85.12 575 THR A O 1
ATOM 4599 N N . SER A 1 576 ? 16.620 -0.767 11.939 1.00 88.44 576 SER A N 1
ATOM 4600 C CA . SER A 1 576 ? 17.883 -1.462 11.647 1.00 88.44 576 SER A CA 1
ATOM 4601 C C . SER A 1 576 ? 17.726 -2.931 11.220 1.00 88.44 576 SER A C 1
ATOM 4603 O O . SER A 1 576 ? 16.795 -3.628 11.638 1.00 88.44 576 SER A O 1
ATOM 4605 N N . TRP A 1 577 ? 18.677 -3.413 10.411 1.00 90.50 577 TRP A N 1
ATOM 4606 C CA . TRP A 1 577 ? 18.802 -4.802 9.940 1.00 90.50 577 TRP A CA 1
ATOM 4607 C C . TRP A 1 577 ? 20.167 -5.402 10.286 1.00 90.50 577 TRP A C 1
ATOM 4609 O O . TRP A 1 577 ? 21.165 -4.683 10.329 1.00 90.50 577 TRP A O 1
ATOM 4619 N N . LEU A 1 578 ? 20.220 -6.729 10.451 1.00 90.31 578 LEU A N 1
ATOM 4620 C CA . LEU A 1 578 ? 21.448 -7.479 10.738 1.00 90.31 578 LEU A CA 1
ATOM 4621 C C . LEU A 1 578 ? 21.601 -8.702 9.818 1.00 90.31 578 LEU A C 1
ATOM 4623 O O . LEU A 1 578 ? 20.763 -9.599 9.850 1.00 90.31 578 LEU A O 1
ATOM 4627 N N . PHE A 1 579 ? 22.687 -8.787 9.048 1.00 90.25 579 PHE A N 1
ATOM 4628 C CA . PHE A 1 579 ? 22.983 -9.904 8.136 1.00 90.25 579 PHE A CA 1
ATOM 4629 C C . PHE A 1 579 ? 24.269 -10.638 8.545 1.00 90.25 579 PHE A C 1
ATOM 4631 O O . PHE A 1 579 ? 25.298 -9.998 8.750 1.00 90.25 579 PHE A O 1
ATOM 4638 N N . GLU A 1 580 ? 24.236 -11.970 8.650 1.00 88.12 580 GLU A N 1
ATOM 4639 C CA . GLU A 1 580 ? 25.412 -12.804 8.971 1.00 88.12 580 GLU A CA 1
ATOM 4640 C C . GLU A 1 580 ? 26.232 -13.142 7.715 1.00 88.12 580 GLU A C 1
ATOM 4642 O O . GLU A 1 580 ? 25.669 -13.502 6.679 1.00 88.12 580 GLU A O 1
ATOM 4647 N N . LEU A 1 581 ? 27.567 -13.057 7.802 1.00 87.12 581 LEU A N 1
ATOM 4648 C CA . LEU A 1 581 ? 28.469 -13.488 6.729 1.00 87.12 581 LEU A CA 1
ATOM 4649 C C . LEU A 1 581 ? 28.760 -14.993 6.840 1.00 87.12 581 LEU A C 1
ATOM 4651 O O . LEU A 1 581 ? 29.594 -15.416 7.636 1.00 87.12 581 LEU A O 1
ATOM 4655 N N . VAL A 1 582 ? 28.093 -15.801 6.009 1.00 80.62 582 VAL A N 1
ATOM 4656 C CA . VAL A 1 582 ? 28.162 -17.277 6.074 1.00 80.62 582 VAL A CA 1
ATOM 4657 C C . VAL A 1 582 ? 29.522 -17.835 5.622 1.00 80.62 582 VAL A C 1
ATOM 4659 O O . VAL A 1 582 ? 30.108 -18.669 6.304 1.00 80.62 582 VAL A O 1
ATOM 4662 N N . HIS A 1 583 ? 30.061 -17.355 4.494 1.00 77.56 583 HIS A N 1
ATOM 4663 C CA . HIS A 1 583 ? 31.319 -17.851 3.902 1.00 77.56 583 HIS A CA 1
ATOM 4664 C C . HIS A 1 583 ? 32.482 -16.899 4.197 1.00 77.56 583 HIS A C 1
ATOM 4666 O O . HIS A 1 583 ? 33.093 -16.321 3.295 1.00 77.56 583 HIS A O 1
ATOM 4672 N N . PHE A 1 584 ? 32.770 -16.693 5.481 1.00 68.38 584 PHE A N 1
ATOM 4673 C CA . PHE A 1 584 ? 33.772 -15.720 5.915 1.00 68.38 584 PHE A CA 1
ATOM 4674 C C . PHE A 1 584 ? 35.203 -16.076 5.481 1.00 68.38 584 PHE A C 1
ATOM 4676 O O . PHE A 1 584 ? 36.032 -15.179 5.452 1.00 68.38 584 PHE A O 1
ATOM 4683 N N . TYR A 1 585 ? 35.510 -17.315 5.080 1.00 71.75 585 TYR A N 1
ATOM 4684 C CA . TYR A 1 585 ? 36.835 -17.710 4.571 1.00 71.75 585 TYR A CA 1
ATOM 4685 C C . TYR A 1 585 ? 37.181 -17.100 3.200 1.00 71.75 585 TYR A C 1
ATOM 4687 O O . TYR A 1 585 ? 38.353 -17.016 2.843 1.00 71.75 585 TYR A O 1
ATOM 4695 N N . LEU A 1 586 ? 36.193 -16.629 2.429 1.00 76.25 586 LEU A N 1
ATOM 4696 C CA . LEU A 1 586 ? 36.447 -16.047 1.110 1.00 76.25 586 LEU A CA 1
ATOM 4697 C C . LEU A 1 586 ? 37.223 -14.722 1.229 1.00 76.25 586 LEU A C 1
ATOM 4699 O O . LEU A 1 586 ? 36.861 -13.878 2.058 1.00 76.25 586 LEU A O 1
ATOM 4703 N N . PRO A 1 587 ? 38.248 -14.477 0.392 1.00 74.81 587 PRO A N 1
ATOM 4704 C CA . PRO A 1 587 ? 38.969 -13.205 0.392 1.00 74.81 587 PRO A CA 1
ATOM 4705 C C . PRO A 1 587 ? 38.051 -12.045 -0.018 1.00 74.81 587 PRO A C 1
ATOM 4707 O O . PRO A 1 587 ? 38.101 -10.974 0.585 1.00 74.81 587 PRO A O 1
ATOM 4710 N N . VAL A 1 588 ? 37.147 -12.275 -0.975 1.00 83.25 588 VAL A N 1
ATOM 4711 C CA . VAL A 1 588 ? 36.086 -11.331 -1.345 1.00 83.25 588 VAL A CA 1
ATOM 4712 C C . VAL A 1 588 ? 34.726 -11.989 -1.166 1.00 83.25 588 VAL A C 1
ATOM 4714 O O . VAL A 1 588 ? 34.369 -12.894 -1.914 1.00 83.25 588 VAL A O 1
ATOM 4717 N N . TYR A 1 589 ? 33.953 -11.503 -0.197 1.00 84.62 589 TYR A N 1
ATOM 4718 C CA . TYR A 1 589 ? 32.575 -11.944 0.021 1.00 84.62 589 TYR A CA 1
ATOM 4719 C C . TYR A 1 589 ? 31.607 -10.958 -0.636 1.00 84.62 589 TYR A C 1
ATOM 4721 O O . TYR A 1 589 ? 31.693 -9.759 -0.377 1.00 84.62 589 TYR A O 1
ATOM 4729 N N . ARG A 1 590 ? 30.695 -11.434 -1.489 1.00 87.69 590 ARG A N 1
ATOM 4730 C CA . ARG A 1 590 ? 29.669 -10.597 -2.133 1.00 87.69 590 ARG A CA 1
ATOM 4731 C C . ARG A 1 590 ? 28.322 -10.833 -1.457 1.00 87.69 590 ARG A C 1
ATOM 4733 O O . ARG A 1 590 ? 27.842 -11.960 -1.442 1.00 87.69 590 ARG A O 1
ATOM 4740 N N . LEU A 1 591 ? 27.720 -9.774 -0.924 1.00 89.19 591 LEU A N 1
ATOM 4741 C CA . LEU A 1 591 ? 26.402 -9.797 -0.298 1.00 89.19 591 LEU A CA 1
ATOM 4742 C C . LEU A 1 591 ? 25.435 -8.924 -1.100 1.00 89.19 591 LEU A C 1
ATOM 4744 O O . LEU A 1 591 ? 25.672 -7.728 -1.260 1.00 89.19 591 LEU A O 1
ATOM 4748 N N . SER A 1 592 ? 24.341 -9.518 -1.574 1.00 88.94 592 SER A N 1
ATOM 4749 C CA . SER A 1 592 ? 23.244 -8.803 -2.231 1.00 88.94 592 SER A CA 1
ATOM 4750 C C . SER A 1 592 ? 22.060 -8.687 -1.273 1.00 88.94 592 SER A C 1
ATOM 4752 O O . SER A 1 592 ? 21.638 -9.692 -0.703 1.00 88.94 592 SER A O 1
ATOM 4754 N N . ILE A 1 593 ? 21.540 -7.476 -1.073 1.00 86.19 593 ILE A N 1
ATOM 4755 C CA . ILE A 1 593 ? 20.489 -7.178 -0.095 1.00 86.19 593 ILE A CA 1
ATOM 4756 C C . ILE A 1 593 ? 19.355 -6.406 -0.770 1.00 86.19 593 ILE A C 1
ATOM 4758 O O . ILE A 1 593 ? 19.585 -5.403 -1.442 1.00 86.19 593 ILE A O 1
ATOM 4762 N N . GLN A 1 594 ? 18.114 -6.821 -0.534 1.00 84.50 594 GLN A N 1
ATOM 4763 C CA . GLN A 1 594 ? 16.934 -6.013 -0.832 1.00 84.50 594 GLN A CA 1
ATOM 4764 C C . GLN A 1 594 ? 16.350 -5.493 0.485 1.00 84.50 594 GLN A C 1
ATOM 4766 O O . GLN A 1 594 ? 15.916 -6.273 1.329 1.00 84.50 594 GLN A O 1
ATOM 4771 N N . LEU A 1 595 ? 16.386 -4.175 0.677 1.00 81.50 595 LEU A N 1
ATOM 4772 C CA . LEU A 1 595 ? 15.892 -3.486 1.868 1.00 81.50 595 LEU A CA 1
ATOM 4773 C C . LEU A 1 595 ? 14.566 -2.795 1.569 1.00 81.50 595 LEU A C 1
ATOM 4775 O O . LEU A 1 595 ? 14.344 -2.276 0.474 1.00 81.50 595 LEU A O 1
ATOM 4779 N N . THR A 1 596 ? 13.680 -2.748 2.559 1.00 74.31 596 THR A N 1
ATOM 4780 C CA . THR A 1 596 ? 12.412 -2.022 2.451 1.00 74.31 596 THR A CA 1
ATOM 4781 C C . THR A 1 596 ? 12.127 -1.272 3.741 1.00 74.31 596 THR A C 1
ATOM 4783 O O . THR A 1 596 ? 12.035 -1.882 4.804 1.00 74.31 596 THR A O 1
ATOM 4786 N N . VAL A 1 597 ? 11.986 0.049 3.647 1.00 74.75 597 VAL A N 1
ATOM 4787 C CA . VAL A 1 597 ? 11.643 0.916 4.780 1.00 74.75 597 VAL A CA 1
ATOM 4788 C C . VAL A 1 597 ? 10.117 0.996 4.886 1.00 74.75 597 VAL A C 1
ATOM 4790 O O . VAL A 1 597 ? 9.451 1.476 3.972 1.00 74.75 597 VAL A O 1
ATOM 4793 N N . LEU A 1 598 ? 9.554 0.480 5.981 1.00 65.31 598 LEU A N 1
ATOM 4794 C CA . LEU A 1 598 ? 8.111 0.499 6.257 1.00 65.31 598 LEU A CA 1
ATOM 4795 C C . LEU A 1 598 ? 7.726 1.740 7.077 1.00 65.31 598 LEU A C 1
ATOM 4797 O O . LEU A 1 598 ? 8.506 2.171 7.926 1.00 65.31 598 LEU A O 1
ATOM 4801 N N . ASN A 1 599 ? 6.481 2.218 6.929 1.00 59.72 599 ASN A N 1
ATOM 4802 C CA . ASN A 1 599 ? 5.883 3.302 7.736 1.00 59.72 599 ASN A CA 1
ATOM 4803 C C . ASN A 1 599 ? 5.585 2.884 9.201 1.00 59.72 599 ASN A C 1
ATOM 4805 O O . ASN A 1 599 ? 4.589 3.273 9.805 1.00 59.72 599 ASN A O 1
ATOM 4809 N N . ARG A 1 600 ? 6.389 1.992 9.788 1.00 54.56 600 ARG A N 1
ATOM 4810 C CA . ARG A 1 600 ? 6.215 1.599 11.189 1.00 54.56 600 ARG A CA 1
ATOM 4811 C C . ARG A 1 600 ? 6.952 2.600 12.067 1.00 54.56 600 ARG A C 1
ATOM 4813 O O . ARG A 1 600 ? 8.158 2.791 11.928 1.00 54.56 600 ARG A O 1
ATOM 4820 N N . SER A 1 601 ? 6.226 3.208 13.002 1.00 49.62 601 SER A N 1
ATOM 4821 C CA . SER A 1 601 ? 6.854 3.898 14.126 1.00 49.62 601 SER A CA 1
ATOM 4822 C C . SER A 1 601 ? 7.691 2.906 14.940 1.00 49.62 601 SER A C 1
ATOM 4824 O O . SER A 1 601 ? 7.387 1.712 14.996 1.00 49.62 601 SER A O 1
ATOM 4826 N N . ILE A 1 602 ? 8.780 3.413 15.523 1.00 51.00 602 ILE A N 1
ATOM 4827 C CA . ILE A 1 602 ? 9.766 2.652 16.299 1.00 51.00 602 ILE A CA 1
ATOM 4828 C C . ILE A 1 602 ? 9.031 1.735 17.290 1.00 51.00 602 ILE A C 1
ATOM 4830 O O . ILE A 1 602 ? 8.350 2.221 18.195 1.00 51.00 602 ILE A O 1
ATOM 4834 N N . LEU A 1 603 ? 9.184 0.416 17.135 1.00 47.31 603 LEU A N 1
ATOM 4835 C CA . LEU A 1 603 ? 8.800 -0.566 18.152 1.00 47.31 603 LEU A CA 1
ATOM 4836 C C . LEU A 1 603 ? 9.809 -0.461 19.301 1.00 47.31 603 LEU A C 1
ATOM 4838 O O . LEU A 1 603 ? 10.735 -1.261 19.419 1.00 47.31 603 LEU A O 1
ATOM 4842 N N . ILE A 1 604 ? 9.660 0.581 20.123 1.00 49.47 604 ILE A N 1
ATOM 4843 C CA . ILE A 1 604 ? 10.272 0.625 21.450 1.00 49.47 604 ILE A CA 1
ATOM 4844 C C . ILE A 1 604 ? 9.474 -0.373 22.285 1.00 49.47 604 ILE A C 1
ATOM 4846 O O . ILE A 1 604 ? 8.442 -0.045 22.871 1.00 49.47 604 ILE A O 1
ATOM 4850 N N . GLU A 1 605 ? 9.893 -1.632 22.240 1.00 48.28 605 GLU A N 1
ATOM 4851 C CA . GLU A 1 605 ? 9.275 -2.688 23.026 1.00 48.28 605 GLU A CA 1
ATOM 4852 C C . GLU A 1 605 ? 9.588 -2.419 24.504 1.00 48.28 605 GLU A C 1
ATOM 4854 O O . GLU A 1 605 ? 10.747 -2.349 24.911 1.00 48.28 605 GLU A O 1
ATOM 4859 N N . THR A 1 606 ? 8.555 -2.268 25.334 1.00 47.25 606 THR A N 1
ATOM 4860 C CA . THR A 1 606 ? 8.706 -1.990 26.775 1.00 47.25 606 THR A CA 1
ATOM 4861 C C . THR A 1 606 ? 9.346 -3.151 27.548 1.00 47.25 606 THR A C 1
ATOM 4863 O O . THR A 1 606 ? 9.724 -2.981 28.705 1.00 47.25 606 THR A O 1
ATOM 4866 N N . ARG A 1 607 ? 9.510 -4.326 26.918 1.00 57.19 607 ARG A N 1
ATOM 4867 C CA . ARG A 1 607 ? 10.236 -5.488 27.450 1.00 57.19 607 ARG A CA 1
ATOM 4868 C C . ARG A 1 607 ? 11.491 -5.754 26.627 1.00 57.19 607 ARG A C 1
ATOM 4870 O O . ARG A 1 607 ? 11.469 -6.542 25.688 1.00 57.19 607 ARG A O 1
ATOM 4877 N N . CYS A 1 608 ? 12.590 -5.113 27.005 1.00 64.62 608 CYS A N 1
ATOM 4878 C CA . CYS A 1 608 ? 13.895 -5.414 26.433 1.00 64.62 608 CYS A CA 1
ATOM 4879 C C . CYS A 1 608 ? 14.589 -6.546 27.215 1.00 64.62 608 CYS A C 1
ATOM 4881 O O . CYS A 1 608 ? 14.709 -6.439 28.436 1.00 64.62 608 CYS A O 1
ATOM 4883 N N . PRO A 1 609 ? 15.094 -7.602 26.550 1.00 70.31 609 PRO A N 1
ATOM 4884 C CA . PRO A 1 609 ? 15.905 -8.631 27.205 1.00 70.31 609 PRO A CA 1
ATOM 4885 C C . PRO A 1 609 ? 17.345 -8.170 27.519 1.00 70.31 609 PRO A C 1
ATOM 4887 O O . PRO A 1 609 ? 18.035 -8.816 28.304 1.00 70.31 609 PRO A O 1
ATOM 4890 N N . LEU A 1 610 ? 17.815 -7.069 26.918 1.00 75.12 610 LEU A N 1
ATOM 4891 C CA . LEU A 1 610 ? 19.157 -6.513 27.124 1.00 75.12 610 LEU A CA 1
ATOM 4892 C C . LEU A 1 610 ? 19.175 -5.446 28.228 1.00 75.12 610 LEU A C 1
ATOM 4894 O O . LEU A 1 610 ? 18.278 -4.610 28.329 1.00 75.12 610 LEU A O 1
ATOM 4898 N N . LYS A 1 611 ? 20.253 -5.424 29.020 1.00 76.38 611 LYS A N 1
ATOM 4899 C CA . LYS A 1 611 ? 20.509 -4.399 30.046 1.00 76.38 611 LYS A CA 1
ATOM 4900 C C . LYS A 1 611 ? 21.104 -3.128 29.422 1.00 76.38 611 LYS A C 1
ATOM 4902 O O . LYS A 1 611 ? 22.265 -2.807 29.657 1.00 76.38 611 LYS A O 1
ATOM 4907 N N . CYS A 1 612 ? 20.324 -2.415 28.613 1.00 79.75 612 CYS A N 1
ATOM 4908 C CA . CYS A 1 612 ? 20.728 -1.097 28.119 1.00 79.75 612 CYS A CA 1
ATOM 4909 C C . CYS A 1 612 ? 20.657 -0.068 29.257 1.00 79.75 612 CYS A C 1
ATOM 4911 O O . CYS A 1 612 ? 19.693 -0.066 30.027 1.00 79.75 612 CYS A O 1
ATOM 4913 N N . HIS A 1 613 ? 21.654 0.813 29.375 1.00 79.12 613 HIS A N 1
ATOM 4914 C CA . HIS A 1 613 ? 21.608 1.871 30.382 1.00 79.12 613 HIS A CA 1
ATOM 4915 C C . HIS A 1 613 ? 20.488 2.873 30.055 1.00 79.12 613 HIS A C 1
ATOM 4917 O O . HIS A 1 613 ? 20.564 3.596 29.063 1.00 79.12 613 HIS A O 1
ATOM 4923 N N . SER A 1 614 ? 19.460 2.945 30.906 1.00 71.19 614 SER A N 1
ATOM 4924 C CA . SER A 1 614 ? 18.189 3.642 30.634 1.00 71.19 614 SER A CA 1
ATOM 4925 C C . SER A 1 614 ? 18.300 5.146 30.359 1.00 71.19 614 SER A C 1
ATOM 4927 O O . SER A 1 614 ? 17.382 5.723 29.787 1.00 71.19 614 SER A O 1
ATOM 4929 N N . LYS A 1 615 ? 19.405 5.789 30.759 1.00 77.50 615 LYS A N 1
ATOM 4930 C CA . LYS A 1 615 ? 19.671 7.211 30.476 1.00 77.50 615 LYS A CA 1
ATOM 4931 C C . LYS A 1 615 ? 20.535 7.458 29.239 1.00 77.50 615 LYS A C 1
ATOM 4933 O O . LYS A 1 615 ? 20.605 8.596 28.797 1.00 77.50 615 LYS A O 1
ATOM 4938 N N . HIS A 1 616 ? 21.246 6.444 28.745 1.00 83.12 616 HIS A N 1
ATOM 4939 C CA . HIS A 1 616 ? 22.294 6.612 27.725 1.00 83.12 616 HIS A CA 1
ATOM 4940 C C . HIS A 1 616 ? 22.004 5.837 26.437 1.00 83.12 616 HIS A C 1
ATOM 4942 O O . HIS A 1 616 ? 22.778 5.915 25.484 1.00 83.12 616 HIS A O 1
ATOM 4948 N N . GLY A 1 617 ? 20.919 5.065 26.391 1.00 80.94 617 GLY A N 1
ATOM 4949 C CA . GLY A 1 617 ? 20.528 4.358 25.188 1.00 80.94 617 GLY A CA 1
ATOM 4950 C C . GLY A 1 617 ? 19.161 3.704 25.283 1.00 80.94 617 GLY A C 1
ATOM 4951 O O . GLY A 1 617 ? 18.635 3.444 26.364 1.00 80.94 617 GLY A O 1
ATOM 4952 N N . ASP A 1 618 ? 18.619 3.404 24.111 1.00 82.81 618 ASP A N 1
ATOM 4953 C CA . ASP A 1 618 ? 17.328 2.753 23.933 1.00 82.81 618 ASP A CA 1
ATOM 4954 C C . ASP A 1 618 ? 17.525 1.336 23.401 1.00 82.81 618 ASP A C 1
ATOM 4956 O O . ASP A 1 618 ? 18.402 1.084 22.574 1.00 82.81 618 ASP A O 1
ATOM 4960 N N . CYS A 1 619 ? 16.688 0.400 23.833 1.00 83.88 619 CYS A N 1
ATOM 4961 C CA . CYS A 1 619 ? 16.709 -0.955 23.300 1.00 83.88 619 CYS A CA 1
ATOM 4962 C C . CYS A 1 619 ? 15.878 -1.054 22.023 1.00 83.88 619 CYS A C 1
ATOM 4964 O O . CYS A 1 619 ? 14.712 -0.658 22.000 1.00 83.88 619 CYS A O 1
ATOM 4966 N N . VAL A 1 620 ? 16.472 -1.605 20.967 1.00 81.62 620 VAL A N 1
ATOM 4967 C CA . VAL A 1 620 ? 15.850 -1.702 19.646 1.00 81.62 620 VAL A CA 1
ATOM 4968 C C . VAL A 1 620 ? 15.954 -3.133 19.125 1.00 81.62 620 VAL A C 1
ATOM 4970 O O . VAL A 1 620 ? 16.992 -3.783 19.253 1.00 81.62 620 VAL A O 1
ATOM 4973 N N . LYS A 1 621 ? 14.870 -3.635 18.529 1.00 82.38 621 LYS A N 1
ATOM 4974 C CA . LYS A 1 621 ? 14.827 -4.933 17.844 1.00 82.38 621 LYS A CA 1
ATOM 4975 C C . LYS A 1 621 ? 15.250 -4.781 16.380 1.00 82.38 621 LYS A C 1
ATOM 4977 O O . LYS A 1 621 ? 14.838 -3.822 15.726 1.00 82.38 621 LYS A O 1
ATOM 4982 N N . TYR A 1 622 ? 16.021 -5.729 15.849 1.00 83.19 622 TYR A N 1
ATOM 4983 C CA . TYR A 1 622 ? 16.275 -5.794 14.406 1.00 83.19 622 TYR A CA 1
ATOM 4984 C C . TYR A 1 622 ? 15.004 -6.199 13.645 1.00 83.19 622 TYR A C 1
ATOM 4986 O O . TYR A 1 622 ? 14.203 -6.996 14.125 1.00 83.19 622 TYR A O 1
ATOM 4994 N N . VAL A 1 623 ? 14.810 -5.680 12.430 1.00 81.75 623 VAL A N 1
ATOM 4995 C CA . VAL A 1 623 ? 13.592 -5.967 11.641 1.00 81.75 623 VAL A CA 1
ATOM 4996 C C . VAL A 1 623 ? 13.550 -7.408 11.147 1.00 81.75 623 VAL A C 1
ATOM 4998 O O . VAL A 1 623 ? 12.486 -8.016 11.092 1.00 81.75 623 VAL A O 1
ATOM 5001 N N . ASN A 1 624 ? 14.700 -7.944 10.745 1.00 82.50 624 ASN A N 1
ATOM 5002 C CA . ASN A 1 624 ? 14.801 -9.235 10.071 1.00 82.50 624 ASN A CA 1
ATOM 5003 C C . ASN A 1 624 ? 15.113 -10.411 11.007 1.00 82.50 624 ASN A C 1
ATOM 5005 O O . ASN A 1 624 ? 15.140 -11.547 10.545 1.00 82.50 624 ASN A O 1
ATOM 5009 N N . THR A 1 625 ? 15.389 -10.163 12.290 1.00 79.12 625 THR A N 1
ATOM 5010 C CA . THR A 1 625 ? 15.715 -11.212 13.268 1.00 79.12 625 THR A CA 1
ATOM 5011 C C . THR A 1 625 ? 15.104 -10.889 14.627 1.00 79.12 625 THR A C 1
ATOM 5013 O O . THR A 1 625 ? 14.900 -9.725 14.956 1.00 79.12 625 THR A O 1
ATOM 5016 N N . ASP A 1 626 ? 14.888 -11.897 15.473 1.00 78.62 626 ASP A N 1
ATOM 5017 C CA . ASP A 1 626 ? 14.407 -11.694 16.849 1.00 78.62 626 ASP A CA 1
ATOM 5018 C C . ASP A 1 626 ? 15.489 -11.208 17.833 1.00 78.62 626 ASP A C 1
ATOM 5020 O O . ASP A 1 626 ? 15.318 -11.271 19.050 1.00 78.62 626 ASP A O 1
ATOM 5024 N N . LYS A 1 627 ? 16.618 -10.709 17.316 1.00 82.00 627 LYS A N 1
ATOM 5025 C CA . LYS A 1 627 ? 17.716 -10.164 18.117 1.00 82.00 627 LYS A CA 1
ATOM 5026 C C . LYS A 1 627 ? 17.477 -8.681 18.428 1.00 82.00 627 LYS A C 1
ATOM 5028 O O . LYS A 1 627 ? 16.870 -7.948 17.647 1.00 82.00 627 LYS A O 1
ATOM 5033 N N . PHE A 1 628 ? 18.015 -8.238 19.559 1.00 84.06 628 PHE A N 1
ATOM 5034 C CA . PHE A 1 628 ? 17.945 -6.857 20.036 1.00 84.06 628 PHE A CA 1
ATOM 5035 C C . PHE A 1 628 ? 19.352 -6.257 20.117 1.00 84.06 628 PHE A C 1
ATOM 5037 O O . PHE A 1 628 ? 20.340 -6.992 20.145 1.00 84.06 628 PHE A O 1
ATOM 5044 N N . PHE A 1 629 ? 19.449 -4.931 20.173 1.00 85.50 629 PHE A N 1
ATOM 5045 C CA . PHE A 1 629 ? 20.683 -4.215 20.488 1.00 85.50 629 PHE A CA 1
ATOM 5046 C C . PHE A 1 629 ? 20.389 -2.905 21.230 1.00 85.50 629 PHE A C 1
ATOM 5048 O O . PHE A 1 629 ? 19.280 -2.371 21.151 1.00 85.50 629 PHE A O 1
ATOM 5055 N N . CYS A 1 630 ? 21.384 -2.382 21.950 1.00 84.88 630 CYS A N 1
ATOM 5056 C CA . CYS A 1 630 ? 21.293 -1.072 22.587 1.00 84.88 630 CYS A CA 1
ATOM 5057 C C . CYS A 1 630 ? 21.753 0.017 21.610 1.00 84.88 630 CYS A C 1
ATOM 5059 O O . CYS A 1 630 ? 22.892 0.013 21.142 1.00 84.88 630 CYS A O 1
ATOM 5061 N N . ARG A 1 631 ? 20.861 0.957 21.301 1.00 86.06 631 ARG A N 1
ATOM 5062 C CA . ARG A 1 631 ? 21.157 2.162 20.529 1.00 86.06 631 ARG A CA 1
ATOM 5063 C C . ARG A 1 631 ? 21.553 3.275 21.486 1.00 86.06 631 ARG A C 1
ATOM 5065 O O . ARG A 1 631 ? 20.701 3.814 22.188 1.00 86.06 631 ARG A O 1
ATOM 5072 N N . CYS A 1 632 ? 22.822 3.643 21.470 1.00 85.19 632 CYS A N 1
ATOM 5073 C CA . CYS A 1 632 ? 23.345 4.665 22.363 1.00 85.19 632 CYS A CA 1
ATOM 5074 C C . CYS A 1 632 ? 22.978 6.075 21.899 1.00 85.19 632 CYS A C 1
ATOM 5076 O O . CYS A 1 632 ? 22.859 6.343 20.702 1.00 85.19 632 CYS A O 1
ATOM 5078 N N . HIS A 1 633 ? 22.771 6.968 22.862 1.00 85.19 633 HIS A N 1
ATOM 5079 C CA . HIS A 1 633 ? 22.604 8.398 22.626 1.00 85.19 633 HIS A CA 1
ATOM 5080 C C . HIS A 1 633 ? 23.961 9.049 22.329 1.00 85.19 633 HIS A C 1
ATOM 5082 O O . HIS A 1 633 ? 25.013 8.485 22.637 1.00 85.19 633 HIS A O 1
ATOM 5088 N N . SER A 1 634 ? 23.943 10.243 21.729 1.00 82.19 634 SER A N 1
ATOM 5089 C CA . SER A 1 634 ? 25.159 10.990 21.386 1.00 82.19 634 SER A CA 1
ATOM 5090 C C . SER A 1 634 ? 26.108 11.110 22.584 1.00 82.19 634 SER A C 1
ATOM 5092 O O . SER A 1 634 ? 25.694 11.521 23.667 1.00 82.19 634 SER A O 1
ATOM 5094 N N . GLY A 1 635 ? 27.380 10.765 22.375 1.00 78.75 635 GLY A N 1
ATOM 5095 C CA . GLY A 1 635 ? 28.418 10.786 23.412 1.00 78.75 635 GLY A CA 1
ATOM 5096 C C . GLY A 1 635 ? 28.597 9.469 24.174 1.00 78.75 635 GLY A C 1
ATOM 5097 O O . GLY A 1 635 ? 29.505 9.376 24.994 1.00 78.75 635 GLY A O 1
ATOM 5098 N N . TRP A 1 636 ? 27.790 8.440 23.889 1.00 84.81 636 TRP A N 1
ATOM 5099 C CA . TRP A 1 636 ? 27.891 7.117 24.513 1.00 84.81 636 TRP A CA 1
ATOM 5100 C C . TRP A 1 636 ? 28.066 6.006 23.480 1.00 84.81 636 TRP A C 1
ATOM 5102 O O . TRP A 1 636 ? 27.493 6.034 22.393 1.00 84.81 636 TRP A O 1
ATOM 5112 N N . SER A 1 637 ? 28.851 4.994 23.828 1.00 80.62 637 SER A N 1
ATOM 5113 C CA . SER A 1 637 ? 29.179 3.857 22.973 1.00 80.62 637 SER A CA 1
ATOM 5114 C C . SER A 1 637 ? 29.290 2.554 23.775 1.00 80.62 637 SER A C 1
ATOM 5116 O O . SER A 1 637 ? 29.053 2.519 24.988 1.00 80.62 637 SER A O 1
ATOM 5118 N N . GLY A 1 638 ? 29.590 1.462 23.075 1.00 77.19 638 GLY A N 1
ATOM 5119 C CA . GLY A 1 638 ? 29.662 0.118 23.640 1.00 77.19 638 GLY A CA 1
ATOM 5120 C C . GLY A 1 638 ? 28.329 -0.645 23.585 1.00 77.19 638 GLY A C 1
ATOM 5121 O O . GLY A 1 638 ? 27.272 -0.058 23.345 1.00 77.19 638 GLY A O 1
ATOM 5122 N N . PRO A 1 639 ? 28.354 -1.969 23.815 1.00 78.06 639 PRO A N 1
ATOM 5123 C CA . PRO A 1 639 ? 27.190 -2.850 23.659 1.00 78.06 639 PRO A CA 1
ATOM 5124 C C . PRO A 1 639 ? 26.041 -2.541 24.633 1.00 78.06 639 PRO A C 1
ATOM 5126 O O . PRO A 1 639 ? 24.891 -2.839 24.317 1.00 78.06 639 PRO A O 1
ATOM 5129 N N . SER A 1 640 ? 26.339 -1.913 25.777 1.00 80.62 640 SER A N 1
ATOM 5130 C CA . SER A 1 640 ? 25.358 -1.509 26.800 1.00 80.62 640 SER A CA 1
ATOM 5131 C C . SER A 1 640 ? 25.209 0.013 26.950 1.00 80.62 640 SER A C 1
ATOM 5133 O O . SER A 1 640 ? 24.493 0.465 27.846 1.00 80.62 640 SER A O 1
ATOM 5135 N N . CYS A 1 641 ? 25.861 0.807 26.090 1.00 82.94 641 CYS A N 1
ATOM 5136 C CA . CYS A 1 641 ? 25.875 2.277 26.142 1.00 82.94 641 CYS A CA 1
ATOM 5137 C C . CYS A 1 641 ? 26.458 2.867 27.435 1.00 82.94 641 CYS A C 1
ATOM 5139 O O . CYS A 1 641 ? 25.897 3.783 28.036 1.00 82.94 641 CYS A O 1
ATOM 5141 N N . THR A 1 642 ? 27.588 2.319 27.878 1.00 81.81 642 THR A N 1
ATOM 5142 C CA . THR A 1 642 ? 28.272 2.710 29.120 1.00 81.81 642 THR A CA 1
ATOM 5143 C C . THR A 1 642 ? 29.567 3.477 28.887 1.00 81.81 642 THR A C 1
ATOM 5145 O O . THR A 1 642 ? 30.047 4.124 29.810 1.00 81.81 642 THR A O 1
ATOM 5148 N N . GLU A 1 643 ? 30.144 3.414 27.687 1.00 79.56 643 GLU A N 1
ATOM 5149 C CA . GLU A 1 643 ? 31.450 4.009 27.394 1.00 79.56 643 GLU A CA 1
ATOM 5150 C C . GLU A 1 643 ? 31.276 5.430 26.843 1.00 79.56 643 GLU A C 1
ATOM 5152 O O . GLU A 1 643 ? 30.753 5.579 25.732 1.00 79.56 643 GLU A O 1
ATOM 5157 N N . PRO A 1 644 ? 31.687 6.480 27.575 1.00 79.56 644 PRO A N 1
ATOM 5158 C CA . PRO A 1 644 ? 31.606 7.846 27.081 1.00 79.56 644 PRO A CA 1
ATOM 5159 C C . PRO A 1 644 ? 32.671 8.100 26.007 1.00 79.56 644 PRO A C 1
ATOM 5161 O O . PRO A 1 644 ? 33.801 7.618 26.106 1.00 79.56 644 PRO A O 1
ATOM 5164 N N . TYR A 1 645 ? 32.333 8.890 24.992 1.00 82.62 645 TYR A N 1
ATOM 5165 C CA . TYR A 1 645 ? 33.286 9.374 23.997 1.00 82.62 645 TYR A CA 1
ATOM 5166 C C . TYR A 1 645 ? 32.962 10.808 23.572 1.00 82.62 645 TYR A C 1
ATOM 5168 O O . TYR A 1 645 ? 31.808 11.237 23.581 1.00 82.62 645 TYR A O 1
ATOM 5176 N N . GLU A 1 646 ? 33.987 11.555 23.170 1.00 82.56 646 GLU A N 1
ATOM 5177 C CA . GLU A 1 646 ? 33.825 12.942 22.743 1.00 82.56 646 GLU A CA 1
ATOM 5178 C C . GLU A 1 646 ? 33.267 13.018 21.313 1.00 82.56 646 GLU A C 1
ATOM 5180 O O . GLU A 1 646 ? 33.858 12.518 20.350 1.00 82.56 646 GLU A O 1
ATOM 5185 N N . CYS A 1 647 ? 32.093 13.632 21.170 1.00 82.94 647 CYS A N 1
ATOM 5186 C CA . CYS A 1 647 ? 31.441 13.822 19.882 1.00 82.94 647 CYS A CA 1
ATOM 5187 C C . CYS A 1 647 ? 31.904 15.138 19.241 1.00 82.94 647 CYS A C 1
ATOM 5189 O O . CYS A 1 647 ? 31.404 16.204 19.581 1.00 82.94 647 CYS A O 1
ATOM 5191 N N . THR A 1 648 ? 32.825 15.066 18.278 1.00 87.81 648 THR A N 1
ATOM 5192 C CA . THR A 1 648 ? 33.333 16.241 17.537 1.00 87.81 648 THR A CA 1
ATOM 5193 C C . THR A 1 648 ? 32.527 16.585 16.276 1.00 87.81 648 THR A C 1
ATOM 5195 O O . THR A 1 648 ? 32.973 17.366 15.433 1.00 87.81 648 THR A O 1
ATOM 5198 N N . CYS A 1 649 ? 31.341 15.998 16.109 1.00 88.94 649 CYS A N 1
ATOM 5199 C CA . CYS A 1 649 ? 30.453 16.296 14.987 1.00 88.94 649 CYS A CA 1
ATOM 5200 C C . CYS A 1 649 ? 29.842 17.705 15.105 1.00 88.94 649 CYS A C 1
ATOM 5202 O O . CYS A 1 649 ? 29.765 18.270 16.193 1.00 88.94 649 CYS A O 1
ATOM 5204 N N . SER A 1 650 ? 29.371 18.265 13.987 1.00 88.31 650 SER A N 1
ATOM 5205 C CA . SER A 1 650 ? 28.618 19.529 13.978 1.00 88.31 650 SER A CA 1
ATOM 5206 C C . SER A 1 650 ? 27.414 19.484 14.944 1.00 88.31 650 SER A C 1
ATOM 5208 O O . SER A 1 650 ? 26.761 18.441 15.023 1.00 88.31 650 SER A O 1
ATOM 5210 N N . PRO A 1 651 ? 27.062 20.590 15.630 1.00 84.12 651 PRO A N 1
ATOM 5211 C CA . PRO A 1 651 ? 25.965 20.616 16.608 1.00 84.12 651 PRO A CA 1
ATOM 5212 C C . PRO A 1 651 ? 24.599 20.206 16.033 1.00 84.12 651 PRO A C 1
ATOM 5214 O O . PRO A 1 651 ? 23.795 19.608 16.738 1.00 84.12 651 PRO A O 1
ATOM 5217 N N . ASP A 1 652 ? 24.363 20.446 14.740 1.00 84.38 652 ASP A N 1
ATOM 5218 C CA . ASP A 1 652 ? 23.113 20.075 14.055 1.00 84.38 652 ASP A CA 1
ATOM 5219 C C . ASP A 1 652 ? 23.123 18.630 13.517 1.00 84.38 652 ASP A C 1
ATOM 5221 O O . ASP A 1 652 ? 22.293 18.264 12.685 1.00 84.38 652 ASP A O 1
ATOM 5225 N N . SER A 1 653 ? 24.114 17.821 13.901 1.00 88.81 653 SER A N 1
ATOM 5226 C CA . SER A 1 653 ? 24.291 16.438 13.450 1.00 88.81 653 SER A CA 1
ATOM 5227 C C . SER A 1 653 ? 24.253 15.457 14.619 1.00 88.81 653 SER A C 1
ATOM 5229 O O . SER A 1 653 ? 24.442 15.838 15.772 1.00 88.81 653 SER A O 1
ATOM 5231 N N . ILE A 1 654 ? 24.002 14.178 14.326 1.00 87.81 654 ILE A N 1
ATOM 5232 C CA . ILE A 1 654 ? 23.922 13.137 15.356 1.00 87.81 654 ILE A CA 1
ATOM 5233 C C . ILE A 1 654 ? 25.132 12.203 15.304 1.00 87.81 654 ILE A C 1
ATOM 5235 O O . ILE A 1 654 ? 25.603 11.798 14.238 1.00 87.81 654 ILE A O 1
ATOM 5239 N N . CYS A 1 655 ? 25.623 11.865 16.491 1.00 88.00 655 CYS A N 1
ATOM 5240 C CA . CYS A 1 655 ? 26.734 10.960 16.734 1.00 88.00 655 CYS A CA 1
ATOM 5241 C C . CYS A 1 655 ? 26.197 9.544 16.951 1.00 88.00 655 CYS A C 1
ATOM 5243 O O . CYS A 1 655 ? 25.435 9.322 17.887 1.00 88.00 655 CYS A O 1
ATOM 5245 N N . VAL A 1 656 ? 26.588 8.584 16.110 1.00 86.12 656 VAL A N 1
ATOM 5246 C CA . VAL A 1 656 ? 25.988 7.228 16.100 1.00 86.12 656 VAL A CA 1
ATOM 5247 C C . VAL A 1 656 ? 26.982 6.117 16.452 1.00 86.12 656 VAL A C 1
ATOM 5249 O O . VAL A 1 656 ? 26.769 4.948 16.131 1.00 86.12 656 VAL A O 1
ATOM 5252 N N . GLY A 1 657 ? 28.091 6.477 17.097 1.00 80.44 657 GLY A N 1
ATOM 5253 C CA . GLY A 1 657 ? 29.155 5.564 17.505 1.00 80.44 657 GLY A CA 1
ATOM 5254 C C . GLY A 1 657 ? 30.540 6.074 17.122 1.00 80.44 657 GLY A C 1
ATOM 5255 O O . GLY A 1 657 ? 30.713 7.231 16.729 1.00 80.44 657 GLY A O 1
ATOM 5256 N N . SER A 1 658 ? 31.532 5.193 17.227 1.00 80.19 658 SER A N 1
ATOM 5257 C CA . SER A 1 658 ? 32.930 5.504 16.946 1.00 80.19 658 SER A CA 1
ATOM 5258 C C . SER A 1 658 ? 33.597 4.424 16.087 1.00 80.19 658 SER A C 1
ATOM 5260 O O . SER A 1 658 ? 33.274 3.238 16.164 1.00 80.19 658 SER A O 1
ATOM 5262 N N . TRP A 1 659 ? 34.533 4.846 15.239 1.00 80.56 659 TRP A N 1
ATOM 5263 C CA . TRP A 1 659 ? 35.398 3.986 14.436 1.00 80.56 659 TRP A CA 1
ATOM 5264 C C . TRP A 1 659 ? 36.832 4.507 14.521 1.00 80.56 659 TRP A C 1
ATOM 5266 O O . TRP A 1 659 ? 37.079 5.682 14.257 1.00 80.56 659 TRP A O 1
ATOM 5276 N N . ASN A 1 660 ? 37.785 3.657 14.918 1.00 77.56 660 ASN A N 1
ATOM 5277 C CA . ASN A 1 660 ? 39.189 4.043 15.132 1.00 77.56 660 ASN A CA 1
ATOM 5278 C C . ASN A 1 660 ? 39.352 5.311 15.997 1.00 77.56 660 ASN A C 1
ATOM 5280 O O . ASN A 1 660 ? 40.104 6.218 15.642 1.00 77.56 660 ASN A O 1
ATOM 5284 N N . LYS A 1 661 ? 38.618 5.389 17.120 1.00 76.25 661 LYS A N 1
ATOM 5285 C CA . LYS A 1 661 ? 38.573 6.548 18.040 1.00 76.25 661 LYS A CA 1
ATOM 5286 C C . LYS A 1 661 ? 38.050 7.859 17.424 1.00 76.25 661 LYS A C 1
ATOM 5288 O O . LYS A 1 661 ? 38.134 8.898 18.066 1.00 76.25 661 LYS A O 1
ATOM 5293 N N . LYS A 1 662 ? 37.492 7.830 16.210 1.00 81.88 662 LYS A N 1
ATOM 5294 C CA . LYS A 1 662 ? 36.808 8.973 15.588 1.00 81.88 662 LYS A CA 1
ATOM 5295 C C . LYS A 1 662 ? 35.293 8.776 15.650 1.00 81.88 662 LYS A C 1
ATOM 5297 O O . LYS A 1 662 ? 34.838 7.648 15.449 1.00 81.88 662 LYS A O 1
ATOM 5302 N N . PRO A 1 663 ? 34.501 9.827 15.906 1.00 85.44 663 PRO A N 1
ATOM 5303 C CA . PRO A 1 663 ? 33.049 9.720 15.902 1.00 85.44 663 PRO A CA 1
ATOM 5304 C C . PRO A 1 663 ? 32.519 9.462 14.488 1.00 85.44 663 PRO A C 1
ATOM 5306 O O . PRO A 1 663 ? 33.062 9.954 13.499 1.00 85.44 663 PRO A O 1
ATOM 5309 N N . ILE A 1 664 ? 31.437 8.694 14.396 1.00 88.25 664 ILE A N 1
ATOM 5310 C CA . ILE A 1 664 ? 30.672 8.507 13.164 1.00 88.25 664 ILE A CA 1
ATOM 5311 C C . ILE A 1 664 ? 29.521 9.512 13.196 1.00 88.25 664 ILE A C 1
ATOM 5313 O O . ILE A 1 664 ? 28.604 9.383 14.010 1.00 88.25 664 ILE A O 1
ATOM 5317 N N . CYS A 1 665 ? 29.583 10.511 12.318 1.00 89.56 665 CYS A N 1
ATOM 5318 C CA . CYS A 1 665 ? 28.599 11.586 12.237 1.00 89.56 665 CYS A CA 1
ATOM 5319 C C . CYS A 1 665 ? 27.569 11.305 11.136 1.00 89.56 665 CYS A C 1
ATOM 5321 O O . CYS A 1 665 ? 27.928 10.938 10.014 1.00 89.56 665 CYS A O 1
ATOM 5323 N N . VAL A 1 666 ? 26.288 11.511 11.435 1.00 89.25 666 VAL A N 1
ATOM 5324 C CA . VAL A 1 666 ? 25.198 11.474 10.450 1.00 89.25 666 VAL A CA 1
ATOM 5325 C C . VAL A 1 666 ? 24.774 12.906 10.162 1.00 89.25 666 VAL A C 1
ATOM 5327 O O . VAL A 1 666 ? 24.192 13.584 11.008 1.00 89.25 666 VAL A O 1
ATOM 5330 N N . CYS A 1 667 ? 25.108 13.372 8.960 1.00 87.31 667 CYS A N 1
ATOM 5331 C CA . CYS A 1 667 ? 24.919 14.770 8.590 1.00 87.31 667 CYS A CA 1
ATOM 5332 C C . CYS A 1 667 ? 23.481 15.073 8.158 1.00 87.31 667 CYS A C 1
ATOM 5334 O O . CYS A 1 667 ? 22.912 14.260 7.413 1.00 87.31 667 CYS A O 1
ATOM 5336 N N . PRO A 1 668 ? 22.940 16.250 8.530 1.00 84.88 668 PRO A N 1
ATOM 5337 C CA . PRO A 1 668 ? 21.681 16.746 7.988 1.00 84.88 668 PRO A CA 1
ATOM 5338 C C . PRO A 1 668 ? 21.806 17.010 6.482 1.00 84.88 668 PRO A C 1
ATOM 5340 O O . PRO A 1 668 ? 22.907 17.199 5.970 1.00 84.88 668 PRO A O 1
ATOM 5343 N N . LEU A 1 669 ? 20.674 17.060 5.776 1.00 76.31 669 LEU A N 1
ATOM 5344 C CA . LEU A 1 669 ? 20.579 17.083 4.305 1.00 76.31 669 LEU A CA 1
ATOM 5345 C C . LEU A 1 669 ? 21.559 18.033 3.576 1.00 76.31 669 LEU A C 1
ATOM 5347 O O . LEU A 1 669 ? 22.036 17.707 2.495 1.00 76.31 669 LEU A O 1
ATOM 5351 N N . ARG A 1 670 ? 21.846 19.212 4.140 1.00 75.38 670 ARG A N 1
ATOM 5352 C CA . ARG A 1 670 ? 22.686 20.249 3.506 1.00 75.38 670 ARG A CA 1
ATOM 5353 C C . ARG A 1 670 ? 24.168 20.163 3.861 1.00 75.38 670 ARG A C 1
ATOM 5355 O O . ARG A 1 670 ? 24.970 20.880 3.268 1.00 75.38 670 ARG A O 1
ATOM 5362 N N . LYS A 1 671 ? 24.531 19.313 4.823 1.00 81.56 671 LYS A N 1
ATOM 5363 C CA . LYS A 1 671 ? 25.908 19.159 5.287 1.00 81.56 671 LYS A CA 1
ATOM 5364 C C . LYS A 1 671 ? 26.462 17.795 4.894 1.00 81.56 671 LYS A C 1
ATOM 5366 O O . LYS A 1 671 ? 25.749 16.794 4.862 1.00 81.56 671 LYS A O 1
ATOM 5371 N N . PHE A 1 672 ? 27.757 17.743 4.632 1.00 82.06 672 PHE A N 1
ATOM 5372 C CA . PHE A 1 672 ? 28.475 16.516 4.315 1.00 82.06 672 PHE A CA 1
ATOM 5373 C C . PHE A 1 672 ? 29.888 16.534 4.918 1.00 82.06 672 PHE A C 1
ATOM 5375 O O . PHE A 1 672 ? 30.279 17.458 5.637 1.00 82.06 672 PHE A O 1
ATOM 5382 N N . GLY A 1 673 ? 30.654 15.476 4.656 1.00 81.06 673 GLY A N 1
ATOM 5383 C CA . GLY A 1 673 ? 31.988 15.272 5.220 1.00 81.06 673 GLY A CA 1
ATOM 5384 C C . GLY A 1 673 ? 31.964 14.466 6.518 1.00 81.06 673 GLY A C 1
ATOM 5385 O O . GLY A 1 673 ? 30.912 14.240 7.109 1.00 81.06 673 GLY A O 1
ATOM 5386 N N . SER A 1 674 ? 33.139 14.023 6.972 1.00 82.06 674 SER A N 1
ATOM 5387 C CA . SER A 1 674 ? 33.263 13.101 8.112 1.00 82.06 674 SER A CA 1
ATOM 5388 C C . SER A 1 674 ? 32.733 13.667 9.431 1.00 82.06 674 SER A C 1
ATOM 5390 O O . SER A 1 674 ? 32.289 12.896 10.271 1.00 82.06 674 SER A O 1
ATOM 5392 N N . TYR A 1 675 ? 32.773 14.994 9.593 1.00 87.94 675 TYR A N 1
ATOM 5393 C CA . TYR A 1 675 ? 32.309 15.712 10.787 1.00 87.94 675 TYR A CA 1
ATOM 5394 C C . TYR A 1 675 ? 31.067 16.586 10.542 1.00 87.94 675 TYR A C 1
ATOM 5396 O O . TYR A 1 675 ? 30.618 17.286 11.446 1.00 87.94 675 TYR A O 1
ATOM 5404 N N . CYS A 1 676 ? 30.504 16.559 9.328 1.00 87.94 676 CYS A N 1
ATOM 5405 C CA . CYS A 1 676 ? 29.315 17.332 8.950 1.00 87.94 676 CYS A CA 1
ATOM 5406 C C . CYS A 1 676 ? 29.452 18.863 9.035 1.00 87.94 676 CYS A C 1
ATOM 5408 O O . CYS A 1 676 ? 28.454 19.542 9.254 1.00 87.94 676 CYS A O 1
ATOM 5410 N N . TYR A 1 677 ? 30.654 19.421 8.860 1.00 85.00 677 TYR A N 1
ATOM 5411 C CA . TYR A 1 677 ? 30.865 20.878 8.798 1.00 85.00 677 TYR A CA 1
ATOM 5412 C C . TYR A 1 677 ? 30.818 21.449 7.375 1.00 85.00 677 TYR A C 1
ATOM 5414 O O . TYR A 1 677 ? 30.639 22.653 7.217 1.00 85.00 677 TYR A O 1
ATOM 5422 N N . LEU A 1 678 ? 30.972 20.615 6.340 1.00 83.19 678 LEU A N 1
ATOM 5423 C CA . LEU A 1 678 ? 30.991 21.0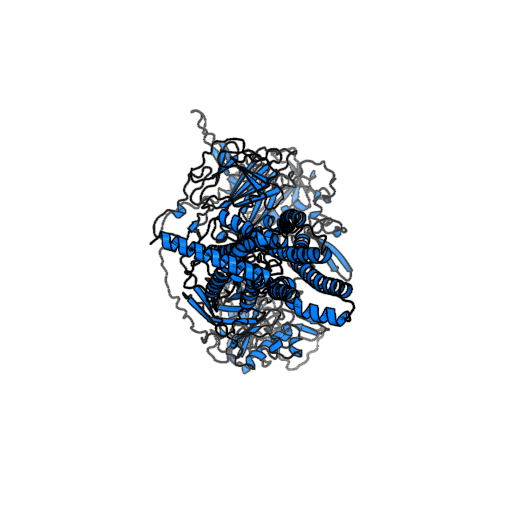83 4.954 1.00 83.19 678 LEU A CA 1
ATOM 5424 C C . LEU A 1 678 ? 29.561 21.294 4.460 1.00 83.19 678 LEU A C 1
ATOM 5426 O O . LEU A 1 678 ? 28.742 20.383 4.568 1.00 83.19 678 LEU A O 1
ATOM 5430 N N . LEU A 1 679 ? 29.270 22.468 3.906 1.00 75.88 679 LEU A N 1
ATOM 5431 C CA . LEU A 1 679 ? 27.986 22.782 3.280 1.00 75.88 679 LEU A CA 1
ATOM 5432 C C . LEU A 1 679 ? 28.011 22.399 1.806 1.00 75.88 679 LEU A C 1
ATOM 5434 O O . LEU A 1 679 ? 29.008 22.620 1.121 1.00 75.88 679 LEU A O 1
ATOM 5438 N N . ASN A 1 680 ? 26.915 21.826 1.316 1.00 73.19 680 ASN A N 1
ATOM 5439 C CA . ASN A 1 680 ? 26.755 21.547 -0.102 1.00 73.19 680 ASN A CA 1
ATOM 5440 C C . ASN A 1 680 ? 26.134 22.771 -0.812 1.00 73.19 680 ASN A C 1
ATOM 5442 O O . ASN A 1 680 ? 24.937 23.017 -0.634 1.00 73.19 680 ASN A O 1
ATOM 5446 N N . PRO A 1 681 ? 26.900 23.512 -1.639 1.00 68.25 681 PRO A N 1
ATOM 5447 C CA . PRO A 1 681 ? 26.451 24.777 -2.224 1.00 68.25 681 PRO A CA 1
ATOM 5448 C C . PRO A 1 681 ? 25.405 24.599 -3.333 1.00 68.25 681 PRO A C 1
ATOM 5450 O O . PRO A 1 681 ? 24.797 25.578 -3.765 1.00 68.25 681 PRO A O 1
ATOM 5453 N N . LEU A 1 682 ? 25.157 23.365 -3.800 1.00 68.81 682 LEU A N 1
ATOM 5454 C CA . LEU A 1 682 ? 24.249 23.090 -4.920 1.00 68.81 682 LEU A CA 1
ATOM 5455 C C . LEU A 1 682 ? 22.825 23.628 -4.697 1.00 68.81 682 LEU A C 1
ATOM 5457 O O . LEU A 1 682 ? 22.156 23.967 -5.672 1.00 68.81 682 LEU A O 1
ATOM 5461 N N . CYS A 1 683 ? 22.377 23.720 -3.441 1.00 67.56 683 CYS A N 1
ATOM 5462 C CA . CYS A 1 683 ? 21.059 24.239 -3.066 1.00 67.56 683 CYS A CA 1
ATOM 5463 C C . CYS A 1 683 ? 21.077 25.705 -2.556 1.00 67.56 683 CYS A C 1
ATOM 5465 O O . CYS A 1 683 ? 20.032 26.166 -2.101 1.00 67.56 683 CYS A O 1
ATOM 5467 N N . GLU A 1 684 ? 22.212 26.428 -2.589 1.00 60.59 684 GLU A N 1
ATOM 5468 C CA . GLU A 1 684 ? 22.367 27.762 -1.958 1.00 60.59 684 GLU A CA 1
ATOM 5469 C C . GLU A 1 684 ? 22.553 28.954 -2.918 1.00 60.59 684 GLU A C 1
ATOM 5471 O O . GLU A 1 684 ? 22.263 30.079 -2.516 1.00 60.59 684 GLU A O 1
ATOM 5476 N N . GLN A 1 685 ? 22.977 28.775 -4.176 1.00 53.28 685 GLN A N 1
ATOM 5477 C CA . GLN A 1 685 ? 23.170 29.932 -5.069 1.00 53.28 685 GLN A CA 1
ATOM 5478 C C . GLN A 1 685 ? 21.837 30.520 -5.569 1.00 53.28 685 GLN A C 1
ATOM 5480 O O . GLN A 1 685 ? 21.026 29.859 -6.217 1.00 53.28 685 GLN A O 1
ATOM 5485 N N . THR A 1 686 ? 21.623 31.787 -5.223 1.00 51.38 686 THR A N 1
ATOM 5486 C CA . THR A 1 686 ? 20.416 32.594 -5.418 1.00 51.38 686 THR A CA 1
ATOM 5487 C C . THR A 1 686 ? 20.141 32.949 -6.878 1.00 51.38 686 THR A C 1
ATOM 5489 O O . THR A 1 686 ? 20.932 33.648 -7.503 1.00 51.38 686 THR A O 1
ATOM 5492 N N . ASN A 1 687 ? 18.981 32.517 -7.377 1.00 38.97 687 ASN A N 1
ATOM 5493 C CA . ASN A 1 687 ? 17.894 33.350 -7.918 1.00 38.97 687 ASN A CA 1
ATOM 5494 C C . ASN A 1 687 ? 16.693 32.413 -8.166 1.00 38.97 687 ASN A C 1
ATOM 5496 O O . ASN A 1 687 ? 16.819 31.472 -8.935 1.00 38.97 687 ASN A O 1
ATOM 5500 N N . ALA A 1 688 ? 15.555 32.620 -7.490 1.00 46.03 688 ALA A N 1
ATOM 5501 C CA . ALA A 1 688 ? 14.297 31.881 -7.707 1.00 46.03 688 ALA A CA 1
ATOM 5502 C C . ALA A 1 688 ? 14.406 30.334 -7.662 1.00 46.03 688 ALA A C 1
ATOM 5504 O O . ALA A 1 688 ? 14.402 29.662 -8.684 1.00 46.03 688 ALA A O 1
ATOM 5505 N N . VAL A 1 689 ? 14.511 29.796 -6.437 1.00 52.19 689 VAL A N 1
ATOM 5506 C CA . VAL A 1 689 ? 14.396 28.382 -6.013 1.00 52.19 689 VAL A CA 1
ATOM 5507 C C . VAL A 1 689 ? 14.403 27.352 -7.158 1.00 52.19 689 VAL A C 1
ATOM 5509 O O . VAL A 1 689 ? 13.372 27.100 -7.776 1.00 52.19 689 VAL A O 1
ATOM 5512 N N . LYS A 1 690 ? 15.537 26.660 -7.364 1.00 62.50 690 LYS A N 1
ATOM 5513 C CA . LYS A 1 690 ? 15.630 25.471 -8.244 1.00 62.50 690 LYS A CA 1
ATOM 5514 C C . LYS A 1 690 ? 14.488 24.466 -8.022 1.00 62.50 690 LYS A C 1
ATOM 5516 O O . LYS A 1 690 ? 14.189 23.701 -8.922 1.00 62.50 690 LYS A O 1
ATOM 5521 N N . CYS A 1 691 ? 13.866 24.481 -6.841 1.00 72.00 691 CYS A N 1
ATOM 5522 C CA . CYS A 1 691 ? 12.617 23.799 -6.522 1.00 72.00 691 CYS A CA 1
ATOM 5523 C C . CYS A 1 691 ? 11.494 24.812 -6.232 1.00 72.00 691 CYS A C 1
ATOM 5525 O O . CYS A 1 691 ? 11.396 25.347 -5.134 1.00 72.00 691 CYS A O 1
ATOM 5527 N N . GLN A 1 692 ? 10.627 25.077 -7.195 1.00 74.19 692 GLN A N 1
ATOM 5528 C CA . GLN A 1 692 ? 9.463 25.951 -7.072 1.00 74.19 692 GLN A CA 1
ATOM 5529 C C . GLN A 1 692 ? 8.379 25.341 -6.150 1.00 74.19 692 GLN A C 1
ATOM 5531 O O . GLN A 1 692 ? 8.483 24.197 -5.707 1.00 74.19 692 GLN A O 1
ATOM 5536 N N . ASN A 1 693 ? 7.327 26.108 -5.831 1.00 72.19 693 ASN A N 1
ATOM 5537 C CA . ASN A 1 693 ? 6.105 25.625 -5.155 1.00 72.19 693 ASN A CA 1
ATOM 5538 C C . ASN A 1 693 ? 6.332 24.831 -3.845 1.00 72.19 693 ASN A C 1
ATOM 5540 O O . ASN A 1 693 ? 5.735 23.774 -3.622 1.00 72.19 693 ASN A O 1
ATOM 5544 N N . ASN A 1 694 ? 7.198 25.350 -2.963 1.00 71.31 694 ASN A N 1
ATOM 5545 C CA . ASN A 1 694 ? 7.616 24.710 -1.704 1.00 71.31 694 ASN A CA 1
ATOM 5546 C C . ASN A 1 694 ? 8.273 23.323 -1.880 1.00 71.31 694 ASN A C 1
ATOM 5548 O O . ASN A 1 694 ? 8.222 22.492 -0.973 1.00 71.31 694 ASN A O 1
ATOM 5552 N N . GLY A 1 695 ? 8.900 23.058 -3.029 1.00 73.94 695 GLY A N 1
ATOM 5553 C CA . GLY A 1 695 ? 9.699 21.854 -3.241 1.00 73.94 695 GLY A CA 1
ATOM 5554 C C . GLY A 1 695 ? 10.980 21.843 -2.396 1.00 73.94 695 GLY A C 1
ATOM 5555 O O . GLY A 1 695 ? 11.676 22.850 -2.265 1.00 73.94 695 GLY A O 1
ATOM 5556 N N . GLN A 1 696 ? 11.326 20.688 -1.834 1.00 77.06 696 GLN A N 1
ATOM 5557 C CA . GLN A 1 696 ? 12.531 20.506 -1.030 1.00 77.06 696 GLN A CA 1
ATOM 5558 C C . GLN A 1 696 ? 13.722 20.076 -1.903 1.00 77.06 696 GLN A C 1
ATOM 5560 O O . GLN A 1 696 ? 13.692 19.020 -2.531 1.00 77.06 696 GLN A O 1
ATOM 5565 N N . CYS A 1 697 ? 14.801 20.865 -1.906 1.00 78.00 697 CYS A N 1
ATOM 5566 C CA . CYS A 1 697 ? 16.045 20.535 -2.615 1.00 78.00 697 CYS A CA 1
ATOM 5567 C C . CYS A 1 697 ? 16.824 19.436 -1.882 1.00 78.00 697 CYS A C 1
ATOM 5569 O O . CYS A 1 697 ? 17.177 19.606 -0.712 1.00 78.00 697 CYS A O 1
ATOM 5571 N N . VAL A 1 698 ? 17.125 18.338 -2.578 1.00 75.88 698 VAL A N 1
ATOM 5572 C CA . VAL A 1 698 ? 18.010 17.269 -2.104 1.00 75.88 698 VAL A CA 1
ATOM 5573 C C . VAL A 1 698 ? 19.299 17.286 -2.933 1.00 75.88 698 VAL A C 1
ATOM 5575 O O . VAL A 1 698 ? 19.253 17.047 -4.146 1.00 75.88 698 VAL A O 1
ATOM 5578 N N . PRO A 1 699 ? 20.461 17.559 -2.314 1.00 70.31 699 PRO A N 1
ATOM 5579 C CA . PRO A 1 699 ? 21.724 17.578 -3.032 1.00 70.31 699 PRO A CA 1
ATOM 5580 C C . PRO A 1 699 ? 22.150 16.168 -3.466 1.00 70.31 699 PRO A C 1
ATOM 5582 O O . PRO A 1 699 ? 21.864 15.170 -2.799 1.00 70.31 699 PRO A O 1
ATOM 5585 N N . ARG A 1 700 ? 22.856 16.080 -4.599 1.00 66.06 700 ARG A N 1
ATOM 5586 C CA . ARG A 1 700 ? 23.483 14.836 -5.074 1.00 66.06 700 ARG A CA 1
ATOM 5587 C C . ARG A 1 700 ? 24.918 14.731 -4.549 1.00 66.06 700 ARG A C 1
ATOM 5589 O O . ARG A 1 700 ? 25.534 15.746 -4.224 1.00 66.06 700 ARG A O 1
ATOM 5596 N N . ASP A 1 701 ? 25.442 13.506 -4.474 1.00 62.72 701 ASP A N 1
ATOM 5597 C CA . ASP A 1 701 ? 26.851 13.264 -4.149 1.00 62.72 701 ASP A CA 1
ATOM 5598 C C . ASP A 1 701 ? 27.750 13.922 -5.206 1.00 62.72 701 ASP A C 1
ATOM 5600 O O . ASP A 1 701 ? 27.709 13.560 -6.384 1.00 62.72 701 ASP A O 1
ATOM 5604 N N . LEU A 1 702 ? 28.561 14.885 -4.763 1.00 56.81 702 LEU A N 1
ATOM 5605 C CA . LEU A 1 702 ? 29.468 15.685 -5.593 1.00 56.81 702 LEU A CA 1
ATOM 5606 C C . LEU A 1 702 ? 30.542 14.840 -6.300 1.00 56.81 702 LEU A C 1
ATOM 5608 O O . LEU A 1 702 ? 31.166 15.309 -7.244 1.00 56.81 702 LEU A O 1
ATOM 5612 N N . ARG A 1 703 ? 30.778 13.599 -5.852 1.00 54.25 703 ARG A N 1
ATOM 5613 C CA . ARG A 1 703 ? 31.791 12.694 -6.423 1.00 54.25 703 ARG A CA 1
ATOM 5614 C C . ARG A 1 703 ? 31.344 12.015 -7.721 1.00 54.25 703 ARG A C 1
ATOM 5616 O O . ARG A 1 703 ? 32.168 11.399 -8.391 1.00 54.25 703 ARG A O 1
ATOM 5623 N N . ILE A 1 704 ? 30.058 12.090 -8.068 1.00 55.69 704 ILE A N 1
ATOM 5624 C CA . ILE A 1 704 ? 29.505 11.515 -9.298 1.00 55.69 704 ILE A CA 1
ATOM 5625 C C . ILE A 1 704 ? 29.445 12.632 -10.341 1.00 55.69 704 ILE A C 1
ATOM 5627 O O . ILE A 1 704 ? 28.539 13.463 -10.317 1.00 55.69 704 ILE A O 1
ATOM 5631 N N . ASN A 1 705 ? 30.428 12.663 -11.244 1.00 42.88 705 ASN A N 1
ATOM 5632 C CA . ASN A 1 705 ? 30.503 13.669 -12.300 1.00 42.88 705 ASN A CA 1
ATOM 5633 C C . ASN A 1 705 ? 29.421 13.396 -13.360 1.00 42.88 705 ASN A C 1
ATOM 5635 O O . ASN A 1 705 ? 29.612 12.604 -14.281 1.00 42.88 705 ASN A O 1
ATOM 5639 N N . SER A 1 706 ? 28.249 13.999 -13.189 1.00 49.50 706 SER A N 1
ATOM 5640 C CA . SER A 1 706 ? 27.169 14.001 -14.175 1.00 49.50 706 SER A CA 1
ATOM 5641 C C . SER A 1 706 ? 26.635 15.422 -14.291 1.00 49.50 706 SER A C 1
ATOM 5643 O O . SER A 1 706 ? 26.210 15.977 -13.279 1.00 49.50 706 SER A O 1
ATOM 5645 N N . ASN A 1 707 ? 26.625 15.977 -15.502 1.00 46.59 707 ASN A N 1
ATOM 5646 C CA . ASN A 1 707 ? 26.207 17.345 -15.845 1.00 46.59 707 ASN A CA 1
ATOM 5647 C C . ASN A 1 707 ? 24.704 17.653 -15.602 1.00 46.59 707 ASN A C 1
ATOM 5649 O O . ASN A 1 707 ? 24.117 18.430 -16.344 1.00 46.59 707 ASN A O 1
ATOM 5653 N N . SER A 1 708 ? 24.038 17.056 -14.605 1.00 49.84 708 SER A N 1
ATOM 5654 C CA . SER A 1 708 ? 22.614 17.292 -14.324 1.00 49.84 708 SER A CA 1
ATOM 5655 C C . SER A 1 708 ? 22.343 17.680 -12.865 1.00 49.84 708 SER A C 1
ATOM 5657 O O . SER A 1 708 ? 22.551 16.877 -11.953 1.00 49.84 708 SER A O 1
ATOM 5659 N N . ASP A 1 709 ? 21.846 18.909 -12.737 1.00 54.88 709 ASP A N 1
ATOM 5660 C CA . ASP A 1 709 ? 21.048 19.603 -11.719 1.00 54.88 709 ASP A CA 1
ATOM 5661 C C . ASP A 1 709 ? 20.586 18.892 -10.430 1.00 54.88 709 ASP A C 1
ATOM 5663 O O . ASP A 1 709 ? 20.236 17.715 -10.372 1.00 54.88 709 ASP A O 1
ATOM 5667 N N . THR A 1 710 ? 20.500 19.708 -9.378 1.00 58.19 710 THR A N 1
ATOM 5668 C CA . THR A 1 710 ? 19.778 19.485 -8.113 1.00 58.19 710 THR A CA 1
ATOM 5669 C C . THR A 1 710 ? 18.413 18.825 -8.288 1.00 58.19 710 THR A C 1
ATOM 5671 O O . THR A 1 710 ? 17.672 19.174 -9.203 1.00 58.19 710 THR A O 1
ATOM 5674 N N . ILE A 1 711 ? 18.039 17.951 -7.350 1.00 68.25 711 ILE A N 1
ATOM 5675 C CA . ILE A 1 711 ? 16.775 17.208 -7.396 1.00 68.25 711 ILE A CA 1
ATOM 5676 C C . ILE A 1 711 ? 15.792 17.790 -6.389 1.00 68.25 711 ILE A C 1
ATOM 5678 O O . ILE A 1 711 ? 16.133 17.998 -5.223 1.00 68.25 711 ILE A O 1
ATOM 5682 N N . CYS A 1 712 ? 14.562 18.004 -6.842 1.00 76.12 712 CYS A N 1
ATOM 5683 C CA . CYS A 1 712 ? 13.489 18.562 -6.039 1.00 76.12 712 CYS A CA 1
ATOM 5684 C C . CYS A 1 712 ? 12.487 17.490 -5.619 1.00 76.12 712 CYS A C 1
ATOM 5686 O O . CYS A 1 712 ? 11.960 16.739 -6.439 1.00 76.12 712 CYS A O 1
ATOM 5688 N N . VAL A 1 713 ? 12.210 17.430 -4.322 1.00 75.56 713 VAL A N 1
ATOM 5689 C CA . VAL A 1 713 ? 11.108 16.656 -3.758 1.00 75.56 713 VAL A CA 1
ATOM 5690 C C . VAL A 1 713 ? 9.896 17.574 -3.662 1.00 75.56 713 VAL A C 1
ATOM 5692 O O . VAL A 1 713 ? 9.889 18.524 -2.884 1.00 75.56 713 VAL A O 1
ATOM 5695 N N . CYS A 1 714 ? 8.884 17.310 -4.483 1.00 75.31 714 CYS A N 1
ATOM 5696 C CA . CYS A 1 714 ? 7.713 18.173 -4.610 1.00 75.31 714 CYS A CA 1
ATOM 5697 C C . CYS A 1 714 ? 6.622 17.858 -3.584 1.00 75.31 714 CYS A C 1
ATOM 5699 O O . CYS A 1 714 ? 6.495 16.726 -3.111 1.00 75.31 714 CYS A O 1
ATOM 5701 N N . SER A 1 715 ? 5.809 18.867 -3.272 1.00 73.25 715 SER A N 1
ATOM 5702 C CA . SER A 1 715 ? 4.577 18.703 -2.498 1.00 73.25 715 SER A CA 1
ATOM 5703 C C . SER A 1 715 ? 3.518 17.924 -3.300 1.00 73.25 715 SER A C 1
ATOM 5705 O O . SER A 1 715 ? 3.634 17.766 -4.510 1.00 73.25 715 SER A O 1
ATOM 5707 N N . VAL A 1 716 ? 2.478 17.404 -2.635 1.00 67.19 716 VAL A N 1
ATOM 5708 C CA . VAL A 1 716 ? 1.491 16.464 -3.228 1.00 67.19 716 VAL A CA 1
ATOM 5709 C C . VAL A 1 716 ? 0.741 17.036 -4.445 1.00 67.19 716 VAL A C 1
ATOM 5711 O O . VAL A 1 716 ? 0.267 16.280 -5.294 1.00 67.19 716 VAL A O 1
ATOM 5714 N N . ASP A 1 717 ? 0.633 18.360 -4.541 1.00 70.25 717 ASP A N 1
ATOM 5715 C CA . ASP A 1 717 ? -0.074 19.049 -5.624 1.00 70.25 717 ASP A CA 1
ATOM 5716 C C . ASP A 1 717 ? 0.833 19.430 -6.809 1.00 70.25 717 ASP A C 1
ATOM 5718 O O . ASP A 1 717 ? 0.329 19.923 -7.817 1.00 70.25 717 ASP A O 1
ATOM 5722 N N . TYR A 1 718 ? 2.148 19.200 -6.720 1.00 72.56 718 TYR A N 1
ATOM 5723 C CA . TYR A 1 718 ? 3.124 19.650 -7.715 1.00 72.56 718 TYR A CA 1
ATOM 5724 C C . TYR A 1 718 ? 4.118 18.548 -8.088 1.00 72.56 718 TYR A C 1
ATOM 5726 O O . TYR A 1 718 ? 4.417 17.641 -7.313 1.00 72.56 718 TYR A O 1
ATOM 5734 N N . ARG A 1 719 ? 4.663 18.618 -9.300 1.00 66.69 719 ARG A N 1
ATOM 5735 C CA . ARG A 1 719 ? 5.676 17.688 -9.812 1.00 66.69 719 ARG A CA 1
ATOM 5736 C C . ARG A 1 719 ? 6.514 18.380 -10.889 1.00 66.69 719 ARG A C 1
ATOM 5738 O O . ARG A 1 719 ? 6.260 19.523 -11.235 1.00 66.69 719 ARG A O 1
ATOM 5745 N N . GLY A 1 720 ? 7.521 17.693 -11.410 1.00 65.44 720 GLY A N 1
ATOM 5746 C CA . GLY A 1 720 ? 8.483 18.241 -12.368 1.00 65.44 720 GLY A CA 1
ATOM 5747 C C . GLY A 1 720 ? 9.892 18.197 -11.789 1.00 65.44 720 GLY A C 1
ATOM 5748 O O . GLY A 1 720 ? 10.068 17.835 -10.623 1.00 65.44 720 GLY A O 1
ATOM 5749 N N . LYS A 1 721 ? 10.909 18.505 -12.598 1.00 70.69 721 LYS A N 1
ATOM 5750 C CA . LYS A 1 721 ? 12.308 18.461 -12.122 1.00 70.69 721 LYS A CA 1
ATOM 5751 C C . LYS A 1 721 ? 12.562 19.506 -11.033 1.00 70.69 721 LYS A C 1
ATOM 5753 O O . LYS A 1 721 ? 13.388 19.287 -10.151 1.00 70.69 721 LYS A O 1
ATOM 5758 N N . GLN A 1 722 ? 11.814 20.598 -11.102 1.00 74.56 722 GLN A N 1
ATOM 5759 C CA . GLN A 1 722 ? 11.847 21.768 -10.245 1.00 74.56 722 GLN A CA 1
ATOM 5760 C C . GLN A 1 722 ? 10.516 21.985 -9.511 1.00 74.56 722 GLN A C 1
ATOM 5762 O O . GLN A 1 722 ? 10.324 23.042 -8.929 1.00 74.56 722 GLN A O 1
ATOM 5767 N N . CYS A 1 723 ? 9.588 21.022 -9.504 1.00 77.75 723 CYS A N 1
ATOM 5768 C CA . CYS A 1 723 ? 8.231 21.202 -8.961 1.00 77.75 723 CYS A CA 1
ATOM 5769 C C . CYS A 1 723 ? 7.417 22.312 -9.654 1.00 77.75 723 CYS A C 1
ATOM 5771 O O . CYS A 1 723 ? 6.572 22.963 -9.040 1.00 77.75 723 CYS A O 1
ATOM 5773 N N . GLU A 1 724 ? 7.684 22.508 -10.941 1.00 74.81 724 GLU A N 1
ATOM 5774 C CA . GLU A 1 724 ? 7.124 23.533 -11.817 1.00 74.81 724 GLU A CA 1
ATOM 5775 C C . GLU A 1 724 ? 5.701 23.213 -12.311 1.00 74.81 724 GLU A C 1
ATOM 5777 O O . GLU A 1 724 ? 4.934 24.119 -12.628 1.00 74.81 724 GLU A O 1
ATOM 5782 N N . ILE A 1 725 ? 5.317 21.932 -12.353 1.00 70.00 725 ILE A N 1
ATOM 5783 C CA . ILE A 1 725 ? 4.053 21.461 -12.936 1.00 70.00 725 ILE A CA 1
ATOM 5784 C C . ILE A 1 725 ? 3.013 21.242 -11.835 1.00 70.00 725 ILE A C 1
ATOM 5786 O O . ILE A 1 725 ? 3.203 20.416 -10.941 1.00 70.00 725 ILE A O 1
ATOM 5790 N N . LEU A 1 726 ? 1.877 21.932 -11.935 1.00 74.31 726 LEU A N 1
ATOM 5791 C CA . LEU A 1 726 ? 0.704 21.688 -11.095 1.00 74.31 726 LEU A CA 1
ATOM 5792 C C . LEU A 1 726 ? 0.006 20.381 -11.513 1.00 74.31 726 LEU A C 1
ATOM 5794 O O . LEU A 1 726 ? -0.260 20.163 -12.694 1.00 74.31 726 LEU A O 1
ATOM 5798 N N . ALA A 1 727 ? -0.327 19.521 -10.550 1.00 71.88 727 ALA A N 1
ATOM 5799 C CA . ALA A 1 727 ? -1.066 18.289 -10.807 1.00 71.88 727 ALA A CA 1
ATOM 5800 C C . ALA A 1 727 ? -2.529 18.571 -11.190 1.00 71.88 727 ALA A C 1
ATOM 5802 O O . ALA A 1 727 ? -3.228 19.339 -10.524 1.00 71.88 727 ALA A O 1
ATOM 5803 N N . THR A 1 728 ? -3.028 17.894 -12.226 1.00 77.69 728 THR A N 1
ATOM 5804 C CA . THR A 1 728 ? -4.433 17.968 -12.631 1.00 77.69 728 THR A CA 1
ATOM 5805 C C . THR A 1 728 ? -5.313 17.244 -11.620 1.00 77.69 728 THR A C 1
ATOM 5807 O O . THR A 1 728 ? -5.122 16.057 -11.345 1.00 77.69 728 THR A O 1
ATOM 5810 N N . LYS A 1 729 ? -6.326 17.933 -11.087 1.00 81.69 729 LYS A N 1
ATOM 5811 C CA . LYS A 1 729 ? -7.302 17.322 -10.175 1.00 81.69 729 LYS A CA 1
ATOM 5812 C C . LYS A 1 729 ? -8.425 16.669 -10.972 1.00 81.69 729 LYS A C 1
ATOM 5814 O O . LYS A 1 729 ? -9.278 17.358 -11.528 1.00 81.69 729 LYS A O 1
ATOM 5819 N N . ILE A 1 730 ? -8.437 15.344 -11.018 1.00 83.69 730 ILE A N 1
ATOM 5820 C CA . ILE A 1 730 ? -9.475 14.548 -11.672 1.00 83.69 730 ILE A CA 1
ATOM 5821 C C . ILE A 1 730 ? -10.570 14.238 -10.655 1.00 83.69 730 ILE A C 1
ATOM 5823 O O . ILE A 1 730 ? -10.350 13.499 -9.699 1.00 83.69 730 ILE A O 1
ATOM 5827 N N . HIS A 1 731 ? -11.750 14.805 -10.862 1.00 84.00 731 HIS A N 1
ATOM 5828 C CA . HIS A 1 731 ? -12.952 14.600 -10.062 1.00 84.00 731 HIS A CA 1
ATOM 5829 C C . HIS A 1 731 ? -13.872 13.603 -10.759 1.00 84.00 731 HIS A C 1
ATOM 5831 O O . HIS A 1 731 ? -14.314 13.845 -11.878 1.00 84.00 731 HIS A O 1
ATOM 5837 N N . ILE A 1 732 ? -14.188 12.501 -10.091 1.00 86.12 732 ILE A N 1
ATOM 5838 C CA . ILE A 1 732 ? -15.064 11.447 -10.607 1.00 86.12 732 ILE A CA 1
ATOM 5839 C C . ILE A 1 732 ? -16.368 11.485 -9.820 1.00 86.12 732 ILE A C 1
ATOM 5841 O O . ILE A 1 732 ? -16.351 11.289 -8.608 1.00 86.12 732 ILE A O 1
ATOM 5845 N N . LEU A 1 733 ? -17.478 11.755 -10.500 1.00 84.81 733 LEU A N 1
ATOM 5846 C CA . LEU A 1 733 ? -18.822 11.899 -9.949 1.00 84.81 733 LEU A CA 1
ATOM 5847 C C . LEU A 1 733 ? -19.621 10.602 -10.144 1.00 84.81 733 LEU A C 1
ATOM 5849 O O . LEU A 1 733 ? -19.681 10.052 -11.241 1.00 84.81 733 LEU A O 1
ATOM 5853 N N . PHE A 1 734 ? -20.282 10.145 -9.081 1.00 81.12 734 PHE A N 1
ATOM 5854 C CA . PHE A 1 734 ? -21.163 8.969 -9.069 1.00 81.12 734 PHE A CA 1
ATOM 5855 C C . PHE A 1 734 ? -22.656 9.353 -9.068 1.00 81.12 734 PHE A C 1
ATOM 5857 O O . PHE A 1 734 ? -23.496 8.555 -8.664 1.00 81.12 734 PHE A O 1
ATOM 5864 N N . ALA A 1 735 ? -23.002 10.585 -9.460 1.00 64.81 735 ALA A N 1
ATOM 5865 C CA . ALA A 1 735 ? -24.334 11.174 -9.267 1.00 64.81 735 ALA A CA 1
ATOM 5866 C C . ALA A 1 735 ? -25.490 10.389 -9.925 1.00 64.81 735 ALA A C 1
ATOM 5868 O O . ALA A 1 735 ? -26.626 10.465 -9.466 1.00 64.81 735 ALA A O 1
ATOM 5869 N N . SER A 1 736 ? -25.197 9.622 -10.974 1.00 66.62 736 SER A N 1
ATOM 5870 C CA . SER A 1 736 ? -26.129 8.768 -11.724 1.00 66.62 736 SER A CA 1
ATOM 5871 C C . SER A 1 736 ? -26.373 7.387 -11.098 1.00 66.62 736 SER A C 1
ATOM 5873 O O . SER A 1 736 ? -27.207 6.639 -11.605 1.00 66.62 736 SER A O 1
ATOM 5875 N N . LEU A 1 737 ? -25.666 7.026 -10.021 1.00 68.50 737 LEU A N 1
ATOM 5876 C CA . LEU A 1 737 ? -25.794 5.737 -9.337 1.00 68.50 737 LEU A CA 1
ATOM 5877 C C . LEU A 1 737 ? -26.534 5.896 -7.996 1.00 68.50 737 LEU A C 1
ATOM 5879 O O . LEU A 1 737 ? -26.237 6.819 -7.233 1.00 68.50 737 LEU A O 1
ATOM 5883 N N . PRO A 1 738 ? -27.470 4.995 -7.642 1.00 66.50 738 PRO A N 1
ATOM 5884 C CA . PRO A 1 738 ? -28.125 5.044 -6.340 1.00 66.50 738 PRO A CA 1
ATOM 5885 C C . PRO A 1 738 ? -27.119 4.798 -5.202 1.00 66.50 738 PRO A C 1
ATOM 5887 O O . PRO A 1 738 ? -26.198 3.992 -5.339 1.00 66.50 738 PRO A O 1
ATOM 5890 N N . SER A 1 739 ? -27.308 5.450 -4.049 1.00 59.88 739 SER A N 1
ATOM 5891 C CA . SER A 1 739 ? -26.318 5.534 -2.955 1.00 59.88 739 SER A CA 1
ATOM 5892 C C . SER A 1 739 ? -25.792 4.191 -2.423 1.00 59.88 739 SER A C 1
ATOM 5894 O O . SER A 1 739 ? -24.677 4.139 -1.908 1.00 59.88 739 SER A O 1
ATOM 5896 N N . HIS A 1 740 ? -26.576 3.115 -2.557 1.00 62.97 740 HIS A N 1
ATOM 5897 C CA . HIS A 1 740 ? -26.218 1.749 -2.152 1.00 62.97 740 HIS A CA 1
ATOM 5898 C C . HIS A 1 740 ? -25.297 1.025 -3.153 1.00 62.97 740 HIS A C 1
ATOM 5900 O O . HIS A 1 740 ? -24.698 0.014 -2.808 1.00 62.97 740 HIS A O 1
ATOM 5906 N N . SER A 1 741 ? -25.193 1.521 -4.389 1.00 65.94 741 SER A N 1
ATOM 5907 C CA . SER A 1 741 ? -24.404 0.921 -5.476 1.00 65.94 741 SER A CA 1
ATOM 5908 C C . SER A 1 741 ? -23.026 1.568 -5.667 1.00 65.94 741 SER A C 1
ATOM 5910 O O . SER A 1 741 ? -22.207 1.074 -6.443 1.00 65.94 741 SER A O 1
ATOM 5912 N N . ILE A 1 742 ? -22.750 2.664 -4.949 1.00 73.75 742 ILE A N 1
ATOM 5913 C CA . ILE A 1 742 ? -21.458 3.352 -5.000 1.00 73.75 742 ILE A CA 1
ATOM 5914 C C . ILE A 1 742 ? -20.405 2.475 -4.301 1.00 73.75 742 ILE A C 1
ATOM 5916 O O . ILE A 1 742 ? -20.581 2.143 -3.125 1.00 73.75 742 ILE A O 1
ATOM 5920 N N . PRO A 1 743 ? -19.308 2.111 -4.986 1.00 75.00 743 PRO A N 1
ATOM 5921 C CA . PRO A 1 743 ? -18.288 1.233 -4.428 1.00 75.00 743 PRO A CA 1
ATOM 5922 C C . PRO A 1 743 ? -17.478 1.928 -3.324 1.00 75.00 743 PRO A C 1
ATOM 5924 O O . PRO A 1 743 ? -17.268 3.138 -3.351 1.00 75.00 743 PRO A O 1
ATOM 5927 N N . GLU A 1 744 ? -16.952 1.150 -2.375 1.00 72.44 744 GLU A N 1
ATOM 5928 C CA . GLU A 1 744 ? -16.028 1.651 -1.338 1.00 72.44 744 GLU A CA 1
ATOM 5929 C C . GLU A 1 744 ? -14.648 2.016 -1.905 1.00 72.44 744 GLU A C 1
ATOM 5931 O O . GLU A 1 744 ? -13.891 2.793 -1.318 1.00 72.44 744 GLU A O 1
ATOM 5936 N N . SER A 1 745 ? -14.311 1.459 -3.065 1.00 76.56 745 SER A N 1
ATOM 5937 C CA . SER A 1 745 ? -13.053 1.687 -3.760 1.00 76.56 745 SER A CA 1
ATOM 5938 C C . SER A 1 745 ? -13.202 1.480 -5.254 1.00 76.56 745 SER A C 1
ATOM 5940 O O . SER A 1 745 ? -13.938 0.593 -5.684 1.00 76.56 745 SER A O 1
ATOM 5942 N N . ILE A 1 746 ? -12.428 2.233 -6.021 1.00 82.69 746 ILE A N 1
ATOM 5943 C CA . ILE A 1 746 ? -12.340 2.116 -7.472 1.00 82.69 746 ILE A CA 1
ATOM 5944 C C . ILE A 1 746 ? -10.889 1.900 -7.897 1.00 82.69 746 ILE A C 1
ATOM 5946 O O . ILE A 1 746 ? -9.954 2.392 -7.255 1.00 82.69 746 ILE A O 1
ATOM 5950 N N . LEU A 1 747 ? -10.711 1.184 -8.998 1.00 83.69 747 LEU A N 1
ATOM 5951 C CA . LEU A 1 747 ? -9.454 1.096 -9.727 1.00 83.69 747 LEU A CA 1
ATOM 5952 C C . LEU A 1 747 ? -9.542 2.024 -10.939 1.00 83.69 747 LEU A C 1
ATOM 5954 O O . LEU A 1 747 ? -10.515 1.990 -11.683 1.00 83.69 747 LEU A O 1
ATOM 5958 N N . LEU A 1 748 ? -8.549 2.888 -11.114 1.00 86.44 748 LEU A N 1
ATOM 5959 C CA . LEU A 1 748 ? -8.449 3.803 -12.245 1.00 86.44 748 LEU A CA 1
ATOM 5960 C C . LEU A 1 748 ? -7.281 3.390 -13.122 1.00 86.44 748 LEU A C 1
ATOM 5962 O O . LEU A 1 748 ? -6.135 3.418 -12.674 1.00 86.44 748 LEU A O 1
ATOM 5966 N N . HIS A 1 749 ? -7.556 3.028 -14.368 1.00 87.75 749 HIS A N 1
ATOM 5967 C CA . HIS A 1 749 ? -6.534 2.650 -15.335 1.00 87.75 749 HIS A CA 1
ATOM 5968 C C . HIS A 1 749 ? -6.283 3.819 -16.282 1.00 87.75 749 HIS A C 1
ATOM 5970 O O . HIS A 1 749 ? -7.093 4.110 -17.160 1.00 87.75 749 HIS A O 1
ATOM 5976 N N . PHE A 1 750 ? -5.141 4.471 -16.090 1.00 85.94 750 PHE A N 1
ATOM 5977 C CA . PHE A 1 750 ? -4.605 5.489 -16.980 1.00 85.94 750 PHE A CA 1
ATOM 5978 C C . PHE A 1 750 ? -3.764 4.806 -18.049 1.00 85.94 750 PHE A C 1
ATOM 5980 O O . PHE A 1 750 ? -2.808 4.093 -17.722 1.00 85.94 750 PHE A O 1
ATOM 5987 N N . ILE A 1 751 ? -4.114 5.011 -19.314 1.00 86.38 751 ILE A N 1
ATOM 5988 C CA . ILE A 1 751 ? -3.411 4.392 -20.437 1.00 86.38 751 ILE A CA 1
ATOM 5989 C C . ILE A 1 751 ? -2.814 5.487 -21.308 1.00 86.38 751 ILE A C 1
ATOM 5991 O O . ILE A 1 751 ? -3.525 6.360 -21.813 1.00 86.38 751 ILE A O 1
ATOM 5995 N N . THR A 1 752 ? -1.498 5.433 -21.484 1.00 83.44 752 THR A N 1
ATOM 5996 C CA . THR A 1 752 ? -0.782 6.203 -22.498 1.00 83.44 752 THR A CA 1
ATOM 5997 C C . THR A 1 752 ? -0.589 5.347 -23.734 1.00 83.44 752 THR A C 1
ATOM 5999 O O . THR A 1 752 ? -0.131 4.213 -23.636 1.00 83.44 752 THR A O 1
ATOM 6002 N N . VAL A 1 753 ? -0.943 5.894 -24.890 1.00 77.00 753 VAL A N 1
ATOM 6003 C CA . VAL A 1 753 ? -0.725 5.283 -26.195 1.00 77.00 753 VAL A CA 1
ATOM 6004 C C . VAL A 1 753 ? 0.487 5.976 -26.798 1.00 77.00 753 VAL A C 1
ATOM 6006 O O . VAL A 1 753 ? 0.504 7.205 -26.868 1.00 77.00 753 VAL A O 1
ATOM 6009 N N . ASN A 1 754 ? 1.510 5.213 -27.172 1.00 67.25 754 ASN A N 1
ATOM 6010 C CA . ASN A 1 754 ? 2.688 5.761 -27.831 1.00 67.25 754 ASN A CA 1
ATOM 6011 C C . ASN A 1 754 ? 2.466 5.667 -29.342 1.00 67.25 754 ASN A C 1
ATOM 6013 O O . ASN A 1 754 ? 2.608 4.601 -29.927 1.00 67.25 754 ASN A O 1
ATOM 6017 N N . THR A 1 755 ? 2.083 6.777 -29.970 1.00 53.09 755 THR A N 1
ATOM 6018 C CA . THR A 1 755 ? 1.750 6.828 -31.406 1.00 53.09 755 THR A CA 1
ATOM 6019 C C . THR A 1 755 ? 2.960 7.054 -32.316 1.00 53.09 755 THR A C 1
ATOM 6021 O O . THR A 1 755 ? 2.807 7.042 -33.532 1.00 53.09 755 THR A O 1
ATOM 6024 N N . HIS A 1 756 ? 4.155 7.271 -31.756 1.00 46.66 756 HIS A N 1
ATOM 6025 C CA . HIS A 1 756 ? 5.372 7.545 -32.520 1.00 46.66 756 HIS A CA 1
ATOM 6026 C C . HIS A 1 756 ? 6.447 6.502 -32.214 1.00 46.66 756 HIS A C 1
ATOM 6028 O O . HIS A 1 756 ? 6.893 6.384 -31.071 1.00 46.66 756 HIS A O 1
ATOM 6034 N N . ALA A 1 757 ? 6.885 5.782 -33.249 1.00 39.38 757 ALA A N 1
ATOM 6035 C CA . ALA A 1 757 ? 8.172 5.105 -33.222 1.00 39.38 757 ALA A CA 1
ATOM 6036 C C . ALA A 1 757 ? 9.270 6.166 -32.989 1.00 39.38 757 ALA A C 1
ATOM 6038 O O . ALA A 1 757 ? 9.192 7.254 -33.574 1.00 39.38 757 ALA A O 1
ATOM 6039 N N . PRO A 1 758 ? 10.259 5.918 -32.113 1.00 33.09 758 PRO A N 1
ATOM 6040 C CA . PRO A 1 758 ? 11.386 6.828 -31.981 1.00 33.09 758 PRO A CA 1
ATOM 6041 C C . PRO A 1 758 ? 12.099 6.964 -33.338 1.00 33.09 758 PRO A C 1
ATOM 6043 O O . PRO A 1 758 ? 12.184 5.983 -34.078 1.00 33.09 758 PRO A O 1
ATOM 6046 N N . PRO A 1 759 ? 12.608 8.159 -33.686 1.00 30.41 759 PRO A N 1
ATOM 6047 C CA . PRO A 1 759 ? 13.358 8.344 -34.921 1.00 30.41 759 PRO A CA 1
ATOM 6048 C C . PRO A 1 759 ? 14.570 7.394 -34.957 1.00 30.41 759 PRO A C 1
ATOM 6050 O O . PRO A 1 759 ? 15.207 7.181 -33.915 1.00 30.41 759 PRO A O 1
ATOM 6053 N N . PRO A 1 760 ? 14.910 6.824 -36.127 1.00 30.06 760 PRO A N 1
ATOM 6054 C CA . PRO A 1 760 ? 16.068 5.948 -36.261 1.00 30.06 760 PRO A CA 1
ATOM 6055 C C . PRO A 1 760 ? 17.337 6.718 -35.867 1.00 30.06 760 PRO A C 1
ATOM 6057 O O . PRO A 1 760 ? 17.623 7.777 -36.418 1.00 30.06 760 PRO A O 1
ATOM 6060 N N . GLY A 1 761 ? 18.077 6.211 -34.873 1.00 35.31 761 GLY A N 1
ATOM 6061 C CA . GLY A 1 761 ? 19.363 6.789 -34.450 1.00 35.31 761 GLY A CA 1
ATOM 6062 C C . GLY A 1 761 ? 19.612 6.890 -32.941 1.00 35.31 761 GLY A C 1
ATOM 6063 O O . GLY A 1 761 ? 20.741 7.165 -32.544 1.00 35.31 761 GLY A O 1
ATOM 6064 N N . ILE A 1 762 ? 18.622 6.637 -32.075 1.00 32.69 762 ILE A N 1
ATOM 6065 C CA . ILE A 1 762 ? 18.833 6.631 -30.616 1.00 32.69 762 ILE A CA 1
ATOM 6066 C C . ILE A 1 762 ? 18.747 5.198 -30.081 1.00 32.69 762 ILE A C 1
ATOM 6068 O O . ILE A 1 762 ? 17.691 4.727 -29.664 1.00 32.69 762 ILE A O 1
ATOM 6072 N N . THR A 1 763 ? 19.885 4.507 -30.026 1.00 27.45 763 THR A N 1
ATOM 6073 C CA . THR A 1 763 ? 20.022 3.258 -29.266 1.00 27.45 763 THR A CA 1
ATOM 6074 C C . THR A 1 763 ? 19.994 3.578 -27.769 1.00 27.45 763 THR A C 1
ATOM 6076 O O . THR A 1 763 ? 21.037 3.772 -27.142 1.00 27.45 763 THR A O 1
ATOM 6079 N N . THR A 1 764 ? 18.804 3.671 -27.171 1.00 30.55 764 THR A N 1
ATOM 6080 C CA . THR A 1 764 ? 18.703 3.590 -25.707 1.00 30.55 764 THR A CA 1
ATOM 6081 C C . THR A 1 764 ? 18.762 2.130 -25.282 1.00 30.55 764 THR A C 1
ATOM 6083 O O . THR A 1 764 ? 18.007 1.286 -25.753 1.00 30.55 764 THR A O 1
ATOM 6086 N N . THR A 1 765 ? 19.700 1.828 -24.396 1.00 32.59 765 THR A N 1
ATOM 6087 C CA . THR A 1 765 ? 19.858 0.528 -23.759 1.00 32.59 765 THR A CA 1
ATOM 6088 C C . THR A 1 765 ? 18.621 0.183 -22.913 1.00 32.59 765 THR A C 1
ATOM 6090 O O . THR A 1 765 ? 18.247 0.915 -22.001 1.00 32.59 765 THR A O 1
ATOM 6093 N N . GLU A 1 766 ? 17.989 -0.951 -23.225 1.00 33.78 766 GLU A N 1
ATOM 6094 C CA . GLU A 1 766 ? 17.149 -1.766 -22.327 1.00 33.78 766 GLU A CA 1
ATOM 6095 C C . GLU A 1 766 ? 16.026 -1.068 -21.524 1.00 33.78 766 GLU A C 1
ATOM 6097 O O . GLU A 1 766 ? 15.934 -1.196 -20.300 1.00 33.78 766 GLU A O 1
ATOM 6102 N N . LYS A 1 767 ? 15.053 -0.456 -22.206 1.00 36.44 767 LYS A N 1
ATOM 6103 C CA . LYS A 1 767 ? 13.655 -0.485 -21.733 1.00 36.44 767 LYS A CA 1
ATOM 6104 C C . LYS A 1 767 ? 12.727 -0.692 -22.925 1.00 36.44 767 LYS A C 1
ATOM 6106 O O . LYS A 1 767 ? 12.462 0.255 -23.650 1.00 36.44 767 LYS A O 1
ATOM 6111 N N . GLN A 1 768 ? 12.232 -1.920 -23.095 1.00 39.50 768 GLN A N 1
ATOM 6112 C CA . GLN A 1 768 ? 11.119 -2.246 -23.995 1.00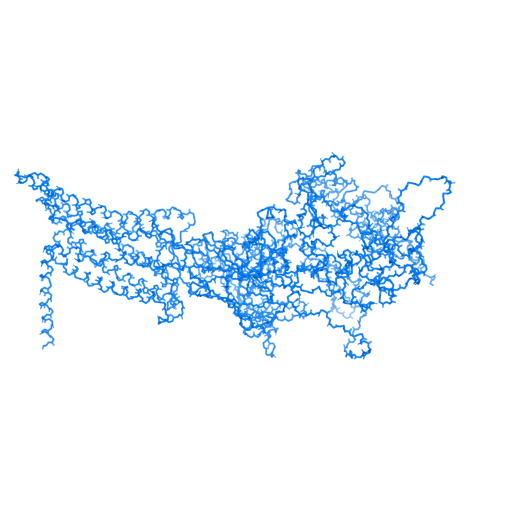 39.50 768 GLN A CA 1
ATOM 6113 C C . GLN A 1 768 ? 9.946 -1.299 -23.707 1.00 39.50 768 GLN A C 1
ATOM 6115 O O . GLN A 1 768 ? 9.249 -1.441 -22.697 1.00 39.50 768 GLN A O 1
ATOM 6120 N N . TRP A 1 769 ? 9.746 -0.298 -24.559 1.00 38.97 769 TRP A N 1
ATOM 6121 C CA . TRP A 1 769 ? 8.532 0.504 -24.548 1.00 38.97 769 TRP A CA 1
ATOM 6122 C C . TRP A 1 769 ? 7.461 -0.322 -25.259 1.00 38.97 769 TRP A C 1
ATOM 6124 O O . TRP A 1 769 ? 7.501 -0.466 -26.471 1.00 38.97 769 TRP A O 1
ATOM 6134 N N . GLY A 1 770 ? 6.527 -0.911 -24.509 1.00 51.03 770 GLY A N 1
ATOM 6135 C CA . GLY A 1 770 ? 5.347 -1.526 -25.123 1.00 51.03 770 GLY A CA 1
ATOM 6136 C C . GLY A 1 770 ? 4.468 -0.484 -25.848 1.00 51.03 770 GLY A C 1
ATOM 6137 O O . GLY A 1 770 ? 4.562 0.701 -25.512 1.00 51.03 770 GLY A O 1
ATOM 6138 N N . PRO A 1 771 ? 3.582 -0.913 -26.775 1.00 60.88 771 PRO A N 1
ATOM 6139 C CA . PRO A 1 771 ? 2.662 -0.059 -27.557 1.00 60.88 771 PRO A CA 1
ATOM 6140 C C . PRO A 1 771 ? 1.903 0.985 -26.728 1.00 60.88 771 PRO A C 1
ATOM 6142 O O . PRO A 1 771 ? 1.639 2.111 -27.153 1.00 60.88 771 PRO A O 1
ATOM 6145 N N . HIS A 1 772 ? 1.545 0.597 -25.510 1.00 70.44 772 HIS A N 1
ATOM 6146 C CA . HIS A 1 772 ? 0.832 1.414 -24.546 1.00 70.44 772 HIS A CA 1
ATOM 6147 C C . HIS A 1 772 ? 1.358 1.131 -23.142 1.00 70.44 772 HIS A C 1
ATOM 6149 O O . HIS A 1 772 ? 1.722 -0.000 -22.808 1.00 70.44 772 HIS A O 1
ATOM 6155 N N . GLN A 1 773 ? 1.365 2.149 -22.282 1.00 74.75 773 GLN A N 1
ATOM 6156 C CA . GLN A 1 773 ? 1.688 1.975 -20.867 1.00 74.75 773 GLN A CA 1
ATOM 6157 C C . GLN A 1 773 ? 0.437 2.160 -20.021 1.00 74.75 773 GLN A C 1
ATOM 6159 O O . GLN A 1 773 ? -0.263 3.167 -20.101 1.00 74.75 773 GLN A O 1
ATOM 6164 N N . ARG A 1 774 ? 0.165 1.168 -19.171 1.00 79.69 774 ARG A N 1
ATOM 6165 C CA . ARG A 1 774 ? -0.945 1.195 -18.219 1.00 79.69 774 ARG A CA 1
ATOM 6166 C C . ARG A 1 774 ? -0.426 1.495 -16.821 1.00 79.69 774 ARG A C 1
ATOM 6168 O O . ARG A 1 774 ? 0.279 0.682 -16.223 1.00 79.69 774 ARG A O 1
ATOM 6175 N N . THR A 1 775 ? -0.875 2.606 -16.253 1.00 76.56 775 THR A N 1
ATOM 6176 C CA . THR A 1 775 ? -0.725 2.885 -14.824 1.00 76.56 775 THR A CA 1
ATOM 6177 C C . THR A 1 775 ? -2.077 2.734 -14.148 1.00 76.56 775 THR A C 1
ATOM 6179 O O . THR A 1 775 ? -3.053 3.352 -14.552 1.00 76.56 775 THR A O 1
ATOM 6182 N N . THR A 1 776 ? -2.159 1.871 -13.138 1.00 77.81 776 THR A N 1
ATOM 6183 C CA . THR A 1 776 ? -3.396 1.646 -12.384 1.00 77.81 776 THR A CA 1
ATOM 6184 C C . THR A 1 776 ? -3.272 2.270 -11.004 1.00 77.81 776 THR A C 1
ATOM 6186 O O . THR A 1 776 ? -2.310 1.997 -10.289 1.00 77.81 776 THR A O 1
ATOM 6189 N N . VAL A 1 777 ? -4.240 3.105 -10.641 1.00 76.25 777 VAL A N 1
ATOM 6190 C CA . VAL A 1 777 ? -4.329 3.769 -9.342 1.00 76.25 777 VAL A CA 1
ATOM 6191 C C . VAL A 1 777 ? -5.540 3.227 -8.606 1.00 76.25 777 VAL A C 1
ATOM 6193 O O . VAL A 1 777 ? -6.660 3.299 -9.102 1.00 76.25 777 VAL A O 1
ATOM 6196 N N . PHE A 1 778 ? -5.328 2.710 -7.403 1.00 75.00 778 PHE A N 1
ATOM 6197 C CA . PHE A 1 778 ? -6.420 2.359 -6.506 1.00 75.00 778 PHE A CA 1
ATOM 6198 C C . PHE A 1 778 ? -6.821 3.588 -5.685 1.00 75.00 778 PHE A C 1
ATOM 6200 O O . PHE A 1 778 ? -5.961 4.269 -5.125 1.00 75.00 778 PHE A O 1
ATOM 6207 N N . LYS A 1 779 ? -8.121 3.875 -5.581 1.00 77.12 779 LYS A N 1
ATOM 6208 C CA . LYS A 1 779 ? -8.630 4.989 -4.775 1.00 77.12 779 LYS A CA 1
ATOM 6209 C C . LYS A 1 779 ? -9.837 4.550 -3.950 1.00 77.12 779 LYS A C 1
ATOM 6211 O O . LYS A 1 779 ? -10.824 4.065 -4.495 1.00 77.12 779 LYS A O 1
ATOM 6216 N N . LYS A 1 780 ? -9.779 4.760 -2.630 1.00 74.19 780 LYS A N 1
ATOM 6217 C CA . LYS A 1 780 ? -10.951 4.618 -1.750 1.00 74.19 780 LYS A CA 1
ATOM 6218 C C . LYS A 1 780 ? -11.923 5.773 -1.993 1.00 74.19 780 LYS A C 1
ATOM 6220 O O . LYS A 1 780 ? -11.499 6.921 -2.145 1.00 74.19 780 LYS A O 1
ATOM 6225 N N . VAL A 1 781 ? -13.214 5.469 -2.031 1.00 75.69 781 VAL A N 1
ATOM 6226 C CA . VAL A 1 781 ? -14.281 6.465 -2.144 1.00 75.69 781 VAL A CA 1
ATOM 6227 C C . VAL A 1 781 ? -14.740 6.819 -0.727 1.00 75.69 781 VAL A C 1
ATOM 6229 O O . VAL A 1 781 ? -15.180 5.925 0.002 1.00 75.69 781 VAL A O 1
ATOM 6232 N N . PRO A 1 782 ? -14.655 8.092 -0.300 1.00 72.56 782 PRO A N 1
ATOM 6233 C CA . PRO A 1 782 ? -15.120 8.495 1.027 1.00 72.56 782 PRO A CA 1
ATOM 6234 C C . PRO A 1 782 ? -16.594 8.127 1.228 1.00 72.56 782 PRO A C 1
ATOM 6236 O O . PRO A 1 782 ? -17.402 8.271 0.313 1.00 72.56 782 PRO A O 1
ATOM 6239 N N . PHE A 1 783 ? -16.971 7.626 2.406 1.00 67.44 783 PHE A N 1
ATOM 6240 C CA . PHE A 1 783 ? -18.308 7.055 2.640 1.00 67.44 783 PHE A CA 1
ATOM 6241 C C . PHE A 1 783 ? -19.458 8.078 2.526 1.00 67.44 783 PHE A C 1
ATOM 6243 O O . PHE A 1 783 ? -20.603 7.686 2.319 1.00 67.44 783 PHE A O 1
ATOM 6250 N N . ASP A 1 784 ? -19.174 9.371 2.681 1.00 60.78 784 ASP A N 1
ATOM 6251 C CA . ASP A 1 784 ? -20.140 10.474 2.666 1.00 60.78 784 ASP A CA 1
ATOM 6252 C C . ASP A 1 784 ? -20.106 11.306 1.378 1.00 60.78 784 ASP A C 1
ATOM 6254 O O . ASP A 1 784 ? -20.911 12.226 1.225 1.00 60.78 784 ASP A O 1
ATOM 6258 N N . GLN A 1 785 ? -19.198 10.989 0.452 1.00 71.00 785 GLN A N 1
ATOM 6259 C CA . GLN A 1 785 ? -19.061 11.699 -0.813 1.00 71.00 785 GLN A CA 1
ATOM 6260 C C . GLN A 1 785 ? -19.631 10.876 -1.972 1.00 71.00 785 GLN A C 1
ATOM 6262 O O . GLN A 1 785 ? -19.483 9.654 -2.059 1.00 71.00 785 GLN A O 1
ATOM 6267 N N . VAL A 1 786 ? -20.286 11.584 -2.890 1.00 76.19 786 VAL A N 1
ATOM 6268 C CA . VAL A 1 786 ? -20.737 11.072 -4.197 1.00 76.19 786 VAL A CA 1
ATOM 6269 C C . VAL A 1 786 ? -19.706 11.338 -5.291 1.00 76.19 786 VAL A C 1
ATOM 6271 O O . VAL A 1 786 ? -20.008 11.241 -6.476 1.00 76.19 786 VAL A O 1
ATOM 6274 N N . PHE A 1 787 ? -18.486 11.699 -4.899 1.00 77.88 787 PHE A N 1
ATOM 6275 C CA . PHE A 1 787 ? -17.370 11.898 -5.803 1.00 77.88 787 PHE A CA 1
ATOM 6276 C C . PHE A 1 787 ? -16.065 11.455 -5.150 1.00 77.88 787 PHE A C 1
ATOM 6278 O O . PHE A 1 787 ? -15.985 11.279 -3.934 1.00 77.88 787 PHE A O 1
ATOM 6285 N N . THR A 1 788 ? -15.038 11.270 -5.967 1.00 82.25 788 THR A N 1
ATOM 6286 C CA . THR A 1 788 ? -13.665 11.087 -5.500 1.00 82.25 788 THR A CA 1
ATOM 6287 C C . THR A 1 788 ? -12.719 11.903 -6.364 1.00 82.25 788 THR A C 1
ATOM 6289 O O . THR A 1 788 ? -12.976 12.106 -7.552 1.00 82.25 788 THR A O 1
ATOM 6292 N N . THR A 1 789 ? -11.635 12.388 -5.766 1.00 80.88 789 THR A N 1
ATOM 6293 C CA . THR A 1 789 ? -10.649 13.223 -6.454 1.00 80.88 789 THR A CA 1
ATOM 6294 C C . THR A 1 789 ? -9.292 12.539 -6.461 1.00 80.88 789 THR A C 1
ATOM 6296 O O . THR A 1 789 ? -8.806 12.063 -5.427 1.00 80.88 789 THR A O 1
ATOM 6299 N N . VAL A 1 790 ? -8.664 12.508 -7.631 1.00 80.31 790 VAL A N 1
ATOM 6300 C CA . VAL A 1 790 ? -7.315 11.986 -7.843 1.00 80.31 790 VAL A CA 1
ATOM 6301 C C . VAL A 1 790 ? -6.459 13.071 -8.474 1.00 80.31 790 VAL A C 1
ATOM 6303 O O . VAL A 1 790 ? -6.829 13.644 -9.493 1.00 80.31 790 VAL A O 1
ATOM 6306 N N . ASN A 1 791 ? -5.310 13.349 -7.862 1.00 76.12 791 ASN A N 1
ATOM 6307 C CA . ASN A 1 791 ? -4.300 14.218 -8.449 1.00 76.12 791 ASN A CA 1
ATOM 6308 C C . ASN A 1 791 ? -3.487 13.392 -9.451 1.00 76.12 791 ASN A C 1
ATOM 6310 O O . ASN A 1 791 ? -2.922 12.359 -9.088 1.00 76.12 791 ASN A O 1
ATOM 6314 N N . TRP A 1 792 ? -3.445 13.832 -10.703 1.00 78.06 792 TRP A N 1
ATOM 6315 C CA . TRP A 1 792 ? -2.773 13.130 -11.788 1.00 78.06 792 TRP A CA 1
ATOM 6316 C C . TRP A 1 792 ? -1.871 14.081 -12.573 1.00 78.06 792 TRP A C 1
ATOM 6318 O O . TRP A 1 792 ? -2.185 15.255 -12.732 1.00 78.06 792 TRP A O 1
ATOM 6328 N N . VAL A 1 793 ? -0.727 13.581 -13.038 1.00 67.69 793 VAL A N 1
ATOM 6329 C CA . VAL A 1 793 ? 0.307 14.421 -13.675 1.00 67.69 793 VAL A CA 1
ATOM 6330 C C . VAL A 1 793 ? 0.756 13.874 -15.019 1.00 67.69 793 VAL A C 1
ATOM 6332 O O . VAL A 1 793 ? 1.055 14.643 -15.927 1.00 67.69 793 VAL A O 1
ATOM 6335 N N . ASN A 1 794 ? 0.851 12.549 -15.147 1.00 73.69 794 ASN A N 1
ATOM 6336 C CA . ASN A 1 794 ? 1.343 11.959 -16.383 1.00 73.69 794 ASN A CA 1
ATOM 6337 C C . ASN A 1 794 ? 0.321 12.211 -17.503 1.00 73.69 794 ASN A C 1
ATOM 6339 O O . ASN A 1 794 ? -0.881 12.166 -17.243 1.00 73.69 794 ASN A O 1
ATOM 6343 N N . PRO A 1 795 ? 0.752 12.426 -18.752 1.00 78.44 795 PRO A N 1
ATOM 6344 C CA . PRO A 1 795 ? -0.190 12.409 -19.859 1.00 78.44 795 PRO A CA 1
ATOM 6345 C C . PRO A 1 795 ? -0.923 11.065 -19.874 1.00 78.44 795 PRO A C 1
ATOM 6347 O O . PRO A 1 795 ? -0.380 10.048 -19.445 1.00 78.44 795 PRO A O 1
ATOM 6350 N N . PHE A 1 796 ? -2.171 11.057 -20.318 1.00 85.25 796 PHE A N 1
ATOM 6351 C CA . PHE A 1 796 ? -2.943 9.839 -20.540 1.00 85.25 796 PHE A CA 1
ATOM 6352 C C . PHE A 1 796 ? -3.920 10.082 -21.682 1.00 85.25 796 PHE A C 1
ATOM 6354 O O . PHE A 1 796 ? -4.383 11.200 -21.869 1.00 85.25 796 PHE A O 1
ATOM 6361 N N . HIS A 1 797 ? -4.248 9.036 -22.425 1.00 86.38 797 HIS A N 1
ATOM 6362 C CA . HIS A 1 797 ? -5.156 9.122 -23.567 1.00 86.38 797 HIS A CA 1
ATOM 6363 C C . HIS A 1 797 ? -6.493 8.444 -23.270 1.00 86.38 797 HIS A C 1
ATOM 6365 O O . HIS A 1 797 ? -7.541 8.925 -23.689 1.00 86.38 797 HIS A O 1
ATOM 6371 N N . LEU A 1 798 ? -6.472 7.365 -22.482 1.00 88.00 798 LEU A N 1
ATOM 6372 C CA . LEU A 1 798 ? -7.676 6.666 -22.034 1.00 88.00 798 LEU A CA 1
ATOM 6373 C C . LEU A 1 798 ? -7.709 6.603 -20.508 1.00 88.00 798 LEU A C 1
ATOM 6375 O O . LEU A 1 798 ? -6.674 6.395 -19.863 1.00 88.00 798 LEU A O 1
ATOM 6379 N N . LEU A 1 799 ? -8.908 6.746 -19.947 1.00 89.06 799 LEU A N 1
ATOM 6380 C CA . LEU A 1 799 ? -9.170 6.557 -18.523 1.00 89.06 799 LEU A CA 1
ATOM 6381 C C . LEU A 1 799 ? -10.332 5.584 -18.336 1.00 89.06 799 LEU A C 1
ATOM 6383 O O . LEU A 1 799 ? -11.463 5.888 -18.716 1.00 89.06 799 LEU A O 1
ATOM 6387 N N . PHE A 1 800 ? -10.053 4.448 -17.701 1.00 89.50 800 PHE A N 1
ATOM 6388 C CA . PHE A 1 800 ? -11.072 3.482 -17.292 1.00 89.50 800 PHE A CA 1
ATOM 6389 C C . PHE A 1 800 ? -11.236 3.464 -15.775 1.00 89.50 800 PHE A C 1
ATOM 6391 O O . PHE A 1 800 ? -10.251 3.581 -15.047 1.00 89.50 800 PHE A O 1
ATOM 6398 N N . ALA A 1 801 ? -12.466 3.268 -15.308 1.00 88.56 801 ALA A N 1
ATOM 6399 C CA . ALA A 1 801 ? -12.785 2.980 -13.918 1.00 88.56 801 ALA A CA 1
ATOM 6400 C C . ALA A 1 801 ? -13.318 1.549 -13.786 1.00 88.56 801 ALA A C 1
ATOM 6402 O O . ALA A 1 801 ? -14.269 1.177 -14.468 1.00 88.56 801 ALA A O 1
ATOM 6403 N N . GLU A 1 802 ? -12.728 0.767 -12.888 1.00 86.94 802 GLU A N 1
ATOM 6404 C CA . GLU A 1 802 ? -13.128 -0.604 -12.584 1.00 86.94 802 GLU A CA 1
ATOM 6405 C C . GLU A 1 802 ? -13.650 -0.698 -11.145 1.00 86.94 802 GLU A C 1
ATOM 6407 O O . GLU A 1 802 ? -12.998 -0.259 -10.188 1.00 86.94 802 GLU A O 1
ATOM 6412 N N . PHE A 1 803 ? -14.844 -1.273 -10.987 1.00 83.19 803 PHE A N 1
ATOM 6413 C CA . PHE A 1 803 ? -15.423 -1.624 -9.689 1.00 83.19 803 PHE A CA 1
ATOM 6414 C C . PHE A 1 803 ? -16.530 -2.678 -9.845 1.00 83.19 803 PHE A C 1
ATOM 6416 O O . PHE A 1 803 ? -17.222 -2.720 -10.860 1.00 83.19 803 PHE A O 1
ATOM 6423 N N . HIS A 1 804 ? -16.720 -3.538 -8.835 1.00 75.56 804 HIS A N 1
ATOM 6424 C CA . HIS A 1 804 ? -17.663 -4.674 -8.886 1.00 75.56 804 HIS A CA 1
ATOM 6425 C C . HIS A 1 804 ? -17.506 -5.553 -10.152 1.00 75.56 804 HIS A C 1
ATOM 6427 O O . HIS A 1 804 ? -18.505 -6.017 -10.696 1.00 75.56 804 HIS A O 1
ATOM 6433 N N . ASN A 1 805 ? -16.269 -5.747 -10.629 1.00 76.75 805 ASN A N 1
ATOM 6434 C CA . ASN A 1 805 ? -15.924 -6.462 -11.869 1.00 76.75 805 ASN A CA 1
ATOM 6435 C C . ASN A 1 805 ? -16.556 -5.874 -13.147 1.00 76.75 805 ASN A C 1
ATOM 6437 O O . ASN A 1 805 ? -16.696 -6.573 -14.145 1.00 76.75 805 ASN A O 1
ATOM 6441 N N . ASN A 1 806 ? -16.954 -4.600 -13.124 1.00 83.81 806 ASN A N 1
ATOM 6442 C CA . ASN A 1 806 ? -17.428 -3.874 -14.295 1.00 83.81 806 ASN A CA 1
ATOM 6443 C C . ASN A 1 806 ? -16.432 -2.778 -14.672 1.00 83.81 806 ASN A C 1
ATOM 6445 O O . ASN A 1 806 ? -15.967 -2.032 -13.805 1.00 83.81 806 ASN A O 1
ATOM 6449 N N . MET A 1 807 ? -16.171 -2.661 -15.972 1.00 87.56 807 MET A N 1
ATOM 6450 C CA . MET A 1 807 ? -15.305 -1.645 -16.565 1.00 87.56 807 MET A CA 1
ATOM 6451 C C . MET A 1 807 ? -16.141 -0.487 -17.111 1.00 87.56 807 MET A C 1
ATOM 6453 O O . MET A 1 807 ? -17.132 -0.705 -17.806 1.00 87.56 807 MET A O 1
ATOM 6457 N N . TYR A 1 808 ? -15.727 0.747 -16.837 1.00 88.88 808 TYR A N 1
ATOM 6458 C CA . TYR A 1 808 ? -16.365 1.966 -17.336 1.00 88.88 808 TYR A CA 1
ATOM 6459 C C . TYR A 1 808 ? -15.335 2.850 -18.031 1.00 88.88 808 TYR A C 1
ATOM 6461 O O . TYR A 1 808 ? -14.299 3.168 -17.449 1.00 88.88 808 TYR A O 1
ATOM 6469 N N . LEU A 1 809 ? -15.620 3.272 -19.258 1.00 90.00 809 LEU A N 1
ATOM 6470 C CA . LEU A 1 809 ? -14.789 4.210 -20.007 1.00 90.00 809 LEU A CA 1
ATOM 6471 C C . LEU A 1 809 ? -15.175 5.648 -19.647 1.00 90.00 809 LEU A C 1
ATOM 6473 O O . LEU A 1 809 ? -16.290 6.075 -19.924 1.00 90.00 809 LEU A O 1
ATOM 6477 N N . LEU A 1 810 ? -14.260 6.406 -19.040 1.00 85.50 810 LEU A N 1
ATOM 6478 C CA . LEU A 1 810 ? -14.533 7.783 -18.612 1.00 85.50 810 LEU A CA 1
ATOM 6479 C C . LEU A 1 810 ? -14.187 8.822 -19.679 1.00 85.50 810 LEU A C 1
ATOM 6481 O O . LEU A 1 810 ? -14.894 9.818 -19.806 1.00 85.50 810 LEU A O 1
ATOM 6485 N N . THR A 1 811 ? -13.089 8.626 -20.414 1.00 84.62 811 THR A N 1
ATOM 6486 C CA . THR A 1 811 ? -12.680 9.549 -21.481 1.00 84.62 811 THR A CA 1
ATOM 6487 C C . THR A 1 811 ? -11.761 8.889 -22.508 1.00 84.62 811 THR A C 1
ATOM 6489 O O . THR A 1 811 ? -11.011 7.962 -22.182 1.00 84.62 811 THR A O 1
ATOM 6492 N N . ILE A 1 812 ? -11.826 9.412 -23.734 1.00 82.50 812 ILE A N 1
ATOM 6493 C CA . ILE A 1 812 ? -10.914 9.155 -24.847 1.00 82.50 812 ILE A CA 1
ATOM 6494 C C . ILE A 1 812 ? -10.414 10.519 -25.330 1.00 82.50 812 ILE A C 1
ATOM 6496 O O . ILE A 1 812 ? -11.219 11.364 -25.719 1.00 82.50 812 ILE A O 1
ATOM 6500 N N . GLN A 1 813 ? -9.100 10.731 -25.327 1.00 78.06 813 GLN A N 1
ATOM 6501 C CA . GLN A 1 813 ? -8.464 11.914 -25.910 1.00 78.06 813 GLN A CA 1
ATOM 6502 C C . GLN A 1 813 ? -7.317 11.495 -26.833 1.00 78.06 813 GLN A C 1
ATOM 6504 O O . GLN A 1 813 ? -6.489 10.664 -26.461 1.00 78.06 813 GLN A O 1
ATOM 6509 N N . THR A 1 814 ? -7.280 12.055 -28.043 1.00 70.50 814 THR A N 1
ATOM 6510 C CA . THR A 1 814 ? -6.233 11.785 -29.045 1.00 70.50 814 THR A CA 1
ATOM 6511 C C . THR A 1 814 ? -4.932 12.504 -28.704 1.00 70.50 814 THR A C 1
ATOM 6513 O O . THR A 1 814 ? -3.860 11.934 -28.866 1.00 70.50 814 THR A O 1
ATOM 6516 N N . THR A 1 815 ? -5.026 13.721 -28.166 1.00 71.94 815 THR A N 1
ATOM 6517 C CA . THR A 1 815 ? -3.908 14.485 -27.611 1.00 71.94 815 THR A CA 1
ATOM 6518 C C . THR A 1 815 ? -4.216 14.858 -26.166 1.00 71.94 815 THR A C 1
ATOM 6520 O O . THR A 1 815 ? -5.311 15.315 -25.840 1.00 71.94 815 THR A O 1
ATOM 6523 N N . TYR A 1 816 ? -3.255 14.633 -25.269 1.00 75.25 816 TYR A N 1
ATOM 6524 C CA . TYR A 1 816 ? -3.412 15.014 -23.869 1.00 75.25 816 TYR A CA 1
ATOM 6525 C C . TYR A 1 816 ? -3.276 16.531 -23.703 1.00 75.25 816 TYR A C 1
ATOM 6527 O O . TYR A 1 816 ? -2.224 17.095 -24.008 1.00 75.25 816 TYR A O 1
ATOM 6535 N N . VAL A 1 817 ? -4.304 17.178 -23.149 1.00 72.44 817 VAL A N 1
ATOM 6536 C CA . VAL A 1 817 ? -4.256 18.594 -22.755 1.00 72.44 817 VAL A CA 1
ATOM 6537 C C . VAL A 1 817 ? -4.358 18.691 -21.234 1.00 72.44 817 VAL A C 1
ATOM 6539 O O . VAL A 1 817 ? -5.339 18.256 -20.634 1.00 72.44 817 VAL A O 1
ATOM 6542 N N . ALA A 1 818 ? -3.346 19.272 -20.588 1.00 66.31 818 ALA A N 1
ATOM 6543 C CA . ALA A 1 818 ? -3.315 19.416 -19.133 1.00 66.31 818 ALA A CA 1
ATOM 6544 C C . ALA A 1 818 ? -4.264 20.532 -18.661 1.00 66.31 818 ALA A C 1
ATOM 6546 O O . ALA A 1 818 ? -4.140 21.679 -19.085 1.00 66.31 818 ALA A O 1
ATOM 6547 N N . TRP A 1 819 ? -5.216 20.202 -17.783 1.00 72.25 819 TRP A N 1
ATOM 6548 C CA . TRP A 1 819 ? -6.174 21.152 -17.193 1.00 72.25 819 TRP A CA 1
ATOM 6549 C C . TRP A 1 819 ? -5.972 21.232 -15.675 1.00 72.25 819 TRP A C 1
ATOM 6551 O O . TRP A 1 819 ? -5.460 20.296 -15.063 1.00 72.25 819 TRP A O 1
ATOM 6561 N N . SER A 1 820 ? -6.391 22.325 -15.029 1.00 72.00 820 SER A N 1
ATOM 6562 C CA . SER A 1 820 ? -6.293 22.453 -13.563 1.00 72.00 820 SER A CA 1
ATOM 6563 C C . SER A 1 820 ? -7.242 21.488 -12.838 1.00 72.00 820 SER A C 1
ATOM 6565 O O . SER A 1 820 ? -6.879 20.883 -11.825 1.00 72.00 820 SER A O 1
ATOM 6567 N N . GLN A 1 821 ? -8.448 21.296 -13.380 1.00 77.62 821 GLN A N 1
ATOM 6568 C CA . GLN A 1 821 ? -9.431 20.329 -12.903 1.00 77.62 821 GLN A CA 1
ATOM 6569 C C . GLN A 1 821 ? -10.156 19.663 -14.078 1.00 77.62 821 GLN A C 1
ATOM 6571 O O . GLN A 1 821 ? -10.634 20.349 -14.976 1.00 77.62 821 GLN A O 1
ATOM 6576 N N . MET A 1 822 ? -10.293 18.339 -14.034 1.00 80.06 822 MET A N 1
ATOM 6577 C CA . MET A 1 822 ? -11.123 17.560 -14.960 1.00 80.06 822 MET A CA 1
ATOM 6578 C C . MET A 1 822 ? -12.263 16.905 -14.187 1.00 80.06 822 MET A C 1
ATOM 6580 O O . MET A 1 822 ? -12.046 16.414 -13.083 1.00 80.06 822 MET A O 1
ATOM 6584 N N . LYS A 1 823 ? -13.477 16.901 -14.742 1.00 84.25 823 LYS A N 1
ATOM 6585 C CA . LYS A 1 823 ? -14.661 16.293 -14.118 1.00 84.25 823 LYS A CA 1
ATOM 6586 C C . LYS A 1 823 ? -15.218 15.208 -15.034 1.00 84.25 823 LYS A C 1
ATOM 6588 O O . LYS A 1 823 ? -15.566 15.503 -16.170 1.00 84.25 823 LYS A O 1
ATOM 6593 N N . PHE A 1 824 ? -15.335 13.988 -14.523 1.00 85.81 824 PHE A N 1
ATOM 6594 C CA . PHE A 1 824 ? -15.920 12.845 -15.225 1.00 85.81 824 PHE A CA 1
ATOM 6595 C C . PHE A 1 824 ? -17.099 12.295 -14.425 1.00 85.81 824 PHE A C 1
ATOM 6597 O O . PHE A 1 824 ? -17.048 12.275 -13.197 1.00 85.81 824 PHE A O 1
ATOM 6604 N N . SER A 1 825 ? -18.153 11.845 -15.102 1.00 82.75 825 SER A N 1
ATOM 6605 C CA . SER A 1 825 ? -19.325 11.226 -14.473 1.00 82.75 825 SER A CA 1
ATOM 6606 C C . SER A 1 825 ? -19.435 9.768 -14.903 1.00 82.75 825 SER A C 1
ATOM 6608 O O . SER A 1 825 ? -19.266 9.462 -16.082 1.00 82.75 825 SER A O 1
ATOM 6610 N N . ILE A 1 826 ? -19.708 8.863 -13.961 1.00 82.75 826 ILE A N 1
ATOM 6611 C CA . ILE A 1 826 ? -19.917 7.443 -14.268 1.00 82.75 826 ILE A CA 1
ATOM 6612 C C . ILE A 1 826 ? -21.380 7.218 -14.649 1.00 82.75 826 ILE A C 1
ATOM 6614 O O . ILE A 1 826 ? -22.270 7.208 -13.798 1.00 82.75 826 ILE A O 1
ATOM 6618 N N . GLU A 1 827 ? -21.624 6.999 -15.936 1.00 79.56 827 GLU A N 1
ATOM 6619 C CA . GLU A 1 827 ? -22.948 6.710 -16.487 1.00 79.56 827 GLU A CA 1
ATOM 6620 C C . GLU A 1 827 ? -23.090 5.239 -16.893 1.00 79.56 827 GLU A C 1
ATOM 6622 O O . GLU A 1 827 ? -22.120 4.577 -17.256 1.00 79.56 827 GLU A O 1
ATOM 6627 N N . HIS A 1 828 ? -24.323 4.723 -16.920 1.00 77.50 828 HIS A N 1
ATOM 6628 C CA . HIS A 1 828 ? -24.577 3.341 -17.348 1.00 77.50 828 HIS A CA 1
ATOM 6629 C C . HIS A 1 828 ? -24.195 3.095 -18.822 1.00 77.50 828 HIS A C 1
ATOM 6631 O O . HIS A 1 828 ? -23.791 1.993 -19.183 1.00 77.50 828 HIS A O 1
ATOM 6637 N N . LYS A 1 829 ? -24.284 4.122 -19.679 1.00 75.81 829 LYS A N 1
ATOM 6638 C CA . LYS A 1 829 ? -23.887 4.049 -21.099 1.00 75.81 829 LYS A CA 1
ATOM 6639 C C . LYS A 1 829 ? -22.370 3.953 -21.296 1.00 75.81 829 LYS A C 1
ATOM 6641 O O . LYS A 1 829 ? -21.929 3.515 -22.349 1.00 75.81 829 LYS A O 1
ATOM 6646 N N . ALA A 1 830 ? -21.592 4.343 -20.288 1.00 82.44 830 ALA A N 1
ATOM 6647 C CA . ALA A 1 830 ? -20.135 4.293 -20.306 1.00 82.44 830 ALA A CA 1
ATOM 6648 C C . ALA A 1 830 ? -19.572 2.908 -19.925 1.00 82.44 830 ALA A C 1
ATOM 6650 O O . ALA A 1 830 ? -18.356 2.721 -19.932 1.00 82.44 830 ALA A O 1
ATOM 6651 N N . ARG A 1 831 ? -20.430 1.939 -19.564 1.00 88.56 831 ARG A N 1
ATOM 6652 C CA . ARG A 1 831 ? -20.019 0.571 -19.216 1.00 88.56 831 ARG A CA 1
ATOM 6653 C C . ARG A 1 831 ? -19.509 -0.162 -20.460 1.00 88.56 831 ARG A C 1
ATOM 6655 O O . ARG A 1 831 ? -20.217 -0.236 -21.460 1.00 88.56 831 ARG A O 1
ATOM 6662 N N . CYS A 1 832 ? -18.325 -0.758 -20.356 1.00 91.19 832 CYS A N 1
ATOM 6663 C CA . CYS A 1 832 ? -17.781 -1.685 -21.341 1.00 91.19 832 CYS A CA 1
ATOM 6664 C C . CYS A 1 832 ? -18.192 -3.118 -20.944 1.00 91.19 832 CYS A C 1
ATOM 6666 O O . CYS A 1 832 ? -17.666 -3.622 -19.949 1.00 91.19 832 CYS A O 1
ATOM 6668 N N . PRO A 1 833 ? -19.141 -3.771 -21.639 1.00 90.31 833 PRO A N 1
ATOM 6669 C CA . PRO A 1 833 ? -19.558 -5.139 -21.324 1.00 90.31 833 PRO A CA 1
ATOM 6670 C C . PRO A 1 833 ? -18.505 -6.185 -21.734 1.00 90.31 833 PRO A C 1
ATOM 6672 O O . PRO A 1 833 ? -17.654 -5.920 -22.588 1.00 90.31 833 PRO A O 1
ATOM 6675 N N . SER A 1 834 ? -18.605 -7.387 -21.152 1.00 90.50 834 SER A N 1
ATOM 6676 C CA . SER A 1 834 ? -17.818 -8.556 -21.573 1.00 90.50 834 SER A CA 1
ATOM 6677 C C . SER A 1 834 ? -18.325 -9.089 -22.914 1.00 90.50 834 SER A C 1
ATOM 6679 O O . SER A 1 834 ? -19.525 -9.050 -23.205 1.00 90.50 834 SER A O 1
ATOM 6681 N N . ILE A 1 835 ? -17.426 -9.659 -23.716 1.00 89.12 835 ILE A N 1
ATOM 6682 C CA . ILE A 1 835 ? -17.746 -10.289 -24.998 1.00 89.12 835 ILE A CA 1
ATOM 6683 C C . ILE A 1 835 ? -18.790 -11.410 -24.863 1.00 89.12 835 ILE A C 1
ATOM 6685 O O . ILE A 1 835 ? -19.564 -11.634 -25.793 1.00 89.12 835 ILE A O 1
ATOM 6689 N N . ARG A 1 836 ? -18.892 -12.052 -23.686 1.00 87.69 836 ARG A N 1
ATOM 6690 C CA . ARG A 1 836 ? -19.926 -13.062 -23.388 1.00 87.69 836 ARG A CA 1
ATOM 6691 C C . ARG A 1 836 ? -21.349 -12.505 -23.411 1.00 87.69 836 ARG A C 1
ATOM 6693 O O . ARG A 1 836 ? -22.283 -13.249 -23.677 1.00 87.69 836 ARG A O 1
ATOM 6700 N N . GLU A 1 837 ? -21.519 -11.214 -23.121 1.00 88.00 837 GLU A N 1
ATOM 6701 C CA . GLU A 1 837 ? -22.816 -10.522 -23.187 1.00 88.00 837 GLU A CA 1
ATOM 6702 C C . GLU A 1 837 ? -23.147 -10.042 -24.620 1.00 88.00 837 GLU A C 1
ATOM 6704 O O . GLU A 1 837 ? -24.272 -9.613 -24.905 1.00 88.00 837 GLU A O 1
ATOM 6709 N N . LEU A 1 838 ? -22.157 -10.052 -25.521 1.00 88.69 838 LEU A N 1
ATOM 6710 C CA . LEU A 1 838 ? -22.253 -9.480 -26.866 1.00 88.69 838 LEU A CA 1
ATOM 6711 C C . LEU A 1 838 ? -22.380 -10.534 -27.969 1.00 88.69 838 LEU A C 1
ATOM 6713 O O . LEU A 1 838 ? -23.140 -10.311 -28.910 1.00 88.69 838 LEU A O 1
ATOM 6717 N N . LEU A 1 839 ? -21.643 -11.643 -27.865 1.00 88.81 839 LEU A N 1
ATOM 6718 C CA . LEU A 1 839 ? -21.587 -12.710 -28.867 1.00 88.81 839 LEU A CA 1
ATOM 6719 C C . LEU A 1 839 ? -22.364 -13.961 -28.430 1.00 88.81 839 LEU A C 1
ATOM 6721 O O . LEU A 1 839 ? -22.637 -14.171 -27.251 1.00 88.81 839 LEU A O 1
ATOM 6725 N N . ASN A 1 840 ? -22.706 -14.809 -29.403 1.00 87.44 840 ASN A N 1
ATOM 6726 C CA . ASN A 1 840 ? -23.378 -16.086 -29.157 1.00 87.44 840 ASN A CA 1
ATOM 6727 C C . ASN A 1 840 ? -22.455 -17.074 -28.413 1.00 87.44 840 ASN A C 1
ATOM 6729 O O . ASN A 1 840 ? -21.236 -17.044 -28.593 1.00 87.44 840 ASN A O 1
ATOM 6733 N N . SER A 1 841 ? -23.032 -17.990 -27.629 1.00 83.50 841 SER A N 1
ATOM 6734 C CA . SER A 1 841 ? -22.297 -18.959 -26.801 1.00 83.50 841 SER A CA 1
ATOM 6735 C C . SER A 1 841 ? -21.344 -19.848 -27.608 1.00 83.50 841 SER A C 1
ATOM 6737 O O . SER A 1 841 ? -20.274 -20.193 -27.115 1.00 83.50 841 SER A O 1
ATOM 6739 N N . THR A 1 842 ? -21.687 -20.158 -28.861 1.00 85.81 842 THR A N 1
ATOM 6740 C CA . THR A 1 842 ? -20.837 -20.918 -29.790 1.00 85.81 842 THR A CA 1
ATOM 6741 C C . THR A 1 842 ? -19.557 -20.172 -30.164 1.00 85.81 842 THR A C 1
ATOM 6743 O O . THR A 1 842 ? -18.484 -20.763 -30.146 1.00 85.81 842 THR A O 1
ATOM 6746 N N . ILE A 1 843 ? -19.644 -18.867 -30.443 1.00 83.62 843 ILE A N 1
ATOM 6747 C CA . ILE A 1 843 ? -18.486 -18.038 -30.817 1.00 83.62 843 ILE A CA 1
ATOM 6748 C C . ILE A 1 843 ? -17.597 -17.778 -29.598 1.00 83.62 843 ILE A C 1
ATOM 6750 O O . ILE A 1 843 ? -16.374 -17.767 -29.703 1.00 83.62 843 ILE A O 1
ATOM 6754 N N . VAL A 1 844 ? -18.203 -17.600 -28.421 1.00 84.19 844 VAL A N 1
ATOM 6755 C CA . VAL A 1 844 ? -17.478 -17.424 -27.153 1.00 84.19 844 VAL A CA 1
ATOM 6756 C C . VAL A 1 844 ? -16.626 -18.653 -26.811 1.00 84.19 844 VAL A C 1
ATOM 6758 O O . VAL A 1 844 ? -15.558 -18.491 -26.222 1.00 84.19 844 VAL A O 1
ATOM 6761 N N . ALA A 1 845 ? -17.078 -19.851 -27.198 1.00 84.06 845 ALA A N 1
ATOM 6762 C CA . ALA A 1 845 ? -16.373 -21.112 -26.981 1.00 84.06 845 ALA A CA 1
ATOM 6763 C C . ALA A 1 845 ? -15.205 -21.361 -27.956 1.00 84.06 845 ALA A C 1
ATOM 6765 O O . ALA A 1 845 ? -14.447 -22.307 -27.747 1.00 84.06 845 ALA A O 1
ATOM 6766 N N . PHE A 1 846 ? -15.037 -20.547 -29.006 1.00 85.38 846 PHE A N 1
ATOM 6767 C CA . PHE A 1 846 ? -13.886 -20.666 -29.903 1.00 85.38 846 PHE A CA 1
ATOM 6768 C C . PHE A 1 846 ? -12.568 -20.333 -29.199 1.00 85.38 846 PHE A C 1
ATOM 6770 O O . PHE A 1 846 ? -12.525 -19.529 -28.265 1.00 85.38 846 PHE A O 1
ATOM 6777 N N . LEU A 1 847 ? -11.478 -20.905 -29.726 1.00 79.31 847 LEU A N 1
ATOM 6778 C CA . LEU A 1 847 ? -10.113 -20.549 -29.341 1.00 79.31 847 LEU A CA 1
ATOM 6779 C C . LEU A 1 847 ? -9.902 -19.028 -29.441 1.00 79.31 847 LEU A C 1
ATOM 6781 O O . LEU A 1 847 ? -10.424 -18.409 -30.376 1.00 79.31 847 LEU A O 1
ATOM 6785 N N . PRO A 1 848 ? -9.109 -18.415 -28.543 1.00 80.81 848 PRO A N 1
ATOM 6786 C CA . PRO A 1 848 ? -8.960 -16.960 -28.475 1.00 80.81 848 PRO A CA 1
ATOM 6787 C C . PRO A 1 848 ? -8.549 -16.334 -29.810 1.00 80.81 848 PRO A C 1
ATOM 6789 O O . PRO A 1 848 ? -9.156 -15.356 -30.243 1.00 80.81 848 PRO A O 1
ATOM 6792 N N . ILE A 1 849 ? -7.600 -16.957 -30.518 1.00 80.06 849 ILE A N 1
ATOM 6793 C CA . ILE A 1 849 ? -7.114 -16.493 -31.825 1.00 80.06 849 ILE A CA 1
ATOM 6794 C C . ILE A 1 849 ? -8.208 -16.471 -32.902 1.00 80.06 849 ILE A C 1
ATOM 6796 O O . ILE A 1 849 ? -8.258 -15.567 -33.734 1.00 80.06 849 ILE A O 1
ATOM 6800 N N . ARG A 1 850 ? -9.140 -17.430 -32.858 1.00 84.69 850 ARG A N 1
ATOM 6801 C CA . ARG A 1 850 ? -10.295 -17.484 -33.761 1.00 84.69 850 ARG A CA 1
ATOM 6802 C C . ARG A 1 850 ? -11.383 -16.508 -33.326 1.00 84.69 850 ARG A C 1
ATOM 6804 O O . ARG A 1 850 ? -11.991 -15.857 -34.167 1.00 84.69 850 ARG A O 1
ATOM 6811 N N . ARG A 1 851 ? -11.621 -16.377 -32.019 1.00 87.12 851 ARG A N 1
ATOM 6812 C CA . ARG A 1 851 ? -12.654 -15.510 -31.435 1.00 87.12 851 ARG A CA 1
ATOM 6813 C C . ARG A 1 851 ? -12.403 -14.026 -31.725 1.00 87.12 851 ARG A C 1
ATOM 6815 O O . ARG A 1 851 ? -13.346 -13.308 -32.052 1.00 87.12 851 ARG A O 1
ATOM 6822 N N . VAL A 1 852 ? -11.145 -13.581 -31.667 1.00 86.56 852 VAL A N 1
ATOM 6823 C CA . VAL A 1 852 ? -10.745 -12.180 -31.909 1.00 86.56 852 VAL A CA 1
ATOM 6824 C C . VAL A 1 852 ? -11.140 -11.691 -33.310 1.00 86.56 852 VAL A C 1
ATOM 6826 O O . VAL A 1 852 ? -11.534 -10.537 -33.465 1.00 86.56 852 VAL A O 1
ATOM 6829 N N . LYS A 1 853 ? -11.169 -12.580 -34.310 1.00 86.69 853 LYS A N 1
ATOM 6830 C CA . LYS A 1 853 ? -11.563 -12.264 -35.699 1.00 86.69 853 LYS A CA 1
ATOM 6831 C C . LYS A 1 853 ? -13.034 -11.836 -35.833 1.00 86.69 853 LYS A C 1
ATOM 6833 O O . LYS A 1 853 ? -13.416 -11.222 -36.822 1.00 86.69 853 LYS A O 1
ATOM 6838 N N . TYR A 1 854 ? -13.859 -12.100 -34.814 1.00 88.56 854 TYR A N 1
ATOM 6839 C CA . TYR A 1 854 ? -15.275 -11.713 -34.752 1.00 88.56 854 TYR A CA 1
ATOM 6840 C C . TYR A 1 854 ? -15.521 -10.427 -33.943 1.00 88.56 854 TYR A C 1
ATOM 6842 O O . TYR A 1 854 ? -16.664 -9.979 -33.830 1.00 88.56 854 TYR A O 1
ATOM 6850 N N . TYR A 1 855 ? -14.483 -9.800 -33.376 1.00 89.38 855 TYR A N 1
ATOM 6851 C CA . TYR A 1 855 ? -14.628 -8.634 -32.493 1.00 89.38 855 TYR A CA 1
ATOM 6852 C C . TYR A 1 855 ? -15.146 -7.377 -33.205 1.00 89.38 855 TYR A C 1
ATOM 6854 O O . TYR A 1 855 ? -15.666 -6.481 -32.544 1.00 89.38 855 TYR A O 1
ATOM 6862 N N . HIS A 1 856 ? -15.094 -7.312 -34.538 1.00 87.62 856 HIS A N 1
ATOM 6863 C CA . HIS A 1 856 ? -15.701 -6.211 -35.294 1.00 87.62 856 HIS A CA 1
ATOM 6864 C C . HIS A 1 856 ? -17.244 -6.250 -35.282 1.00 87.62 856 HIS A C 1
ATOM 6866 O O . HIS A 1 856 ? -17.876 -5.194 -35.323 1.00 87.62 856 HIS A O 1
ATOM 6872 N N . ILE A 1 857 ? -17.865 -7.432 -35.152 1.00 88.56 857 ILE A N 1
ATOM 6873 C CA . ILE A 1 857 ? -19.327 -7.616 -35.263 1.00 88.56 857 ILE A CA 1
ATOM 6874 C C . ILE A 1 857 ? -20.113 -6.820 -34.202 1.00 88.56 857 ILE A C 1
ATOM 6876 O O . ILE A 1 857 ? -21.053 -6.110 -34.576 1.00 88.56 857 ILE A O 1
ATOM 6880 N N . PRO A 1 858 ? -19.765 -6.856 -32.897 1.00 89.50 858 PRO A N 1
ATOM 6881 C CA . PRO A 1 858 ? -20.483 -6.078 -31.888 1.00 89.50 858 PRO A CA 1
ATOM 6882 C C . PRO A 1 858 ? -20.492 -4.567 -32.155 1.00 89.50 858 PRO A C 1
ATOM 6884 O O . PRO A 1 858 ? -21.509 -3.917 -31.905 1.00 89.50 858 PRO A O 1
ATOM 6887 N N . CYS A 1 859 ? -19.397 -4.010 -32.689 1.00 87.75 859 CYS A N 1
ATOM 6888 C CA . CYS A 1 859 ? -19.317 -2.589 -33.039 1.00 87.75 859 CYS A CA 1
ATOM 6889 C C . CYS A 1 859 ? -20.211 -2.227 -34.236 1.00 87.75 859 CYS A C 1
ATOM 6891 O O . CYS A 1 859 ? -20.753 -1.122 -34.275 1.00 87.75 859 CYS A O 1
ATOM 6893 N N . GLN A 1 860 ? -20.394 -3.152 -35.184 1.00 86.62 860 GLN A N 1
ATOM 6894 C CA . GLN A 1 860 ? -21.268 -2.971 -36.348 1.00 86.62 860 GLN A CA 1
ATOM 6895 C C . GLN A 1 860 ? -22.753 -3.076 -35.974 1.00 86.62 860 GLN A C 1
ATOM 6897 O O . GLN A 1 860 ? -23.566 -2.281 -36.440 1.00 86.62 860 GLN A O 1
ATOM 6902 N N . GLN A 1 861 ? -23.114 -4.020 -35.099 1.00 88.25 861 GLN A N 1
ATOM 6903 C CA . GLN A 1 861 ? -24.510 -4.266 -34.719 1.00 88.25 861 GLN A CA 1
ATOM 6904 C C . GLN A 1 861 ? -25.062 -3.251 -33.706 1.00 88.25 861 GLN A C 1
ATOM 6906 O O . GLN A 1 861 ? -26.260 -2.964 -33.709 1.00 88.25 861 GLN A O 1
ATOM 6911 N N . ARG A 1 862 ? -24.224 -2.713 -32.805 1.00 86.44 862 ARG A N 1
ATOM 6912 C CA . ARG A 1 862 ? -24.667 -1.852 -31.694 1.00 86.44 862 ARG A CA 1
ATOM 6913 C C . ARG A 1 862 ? -24.118 -0.431 -31.824 1.00 86.44 862 ARG A C 1
ATOM 6915 O O . ARG A 1 862 ? -23.030 -0.120 -31.353 1.00 86.44 862 ARG A O 1
ATOM 6922 N N . LEU A 1 863 ? -24.935 0.479 -32.356 1.00 80.50 863 LEU A N 1
ATOM 6923 C CA . LEU A 1 863 ? -24.543 1.873 -32.632 1.00 80.50 863 LEU A CA 1
ATOM 6924 C C . LEU A 1 863 ? -24.113 2.696 -31.398 1.00 80.50 863 LEU A C 1
ATOM 6926 O O . LEU A 1 863 ? -23.398 3.687 -31.552 1.00 80.50 863 LEU A O 1
ATOM 6930 N N . HIS A 1 864 ? -24.534 2.314 -30.190 1.00 82.12 864 HIS A N 1
ATOM 6931 C CA . HIS A 1 864 ? -24.194 3.010 -28.940 1.00 82.12 864 HIS A CA 1
ATOM 6932 C C . HIS A 1 864 ? -23.069 2.337 -28.134 1.00 82.12 864 HIS A C 1
ATOM 6934 O O . HIS A 1 864 ? -22.756 2.797 -27.038 1.00 82.12 864 HIS A O 1
ATOM 6940 N N . LEU A 1 865 ? -22.473 1.250 -28.637 1.00 86.31 865 LEU A N 1
ATOM 6941 C CA . LEU A 1 865 ? -21.372 0.565 -27.963 1.00 86.31 865 LEU A CA 1
ATOM 6942 C C . LEU A 1 865 ? -20.066 1.342 -28.186 1.00 86.31 865 LEU A C 1
ATOM 6944 O O . LEU A 1 865 ? -19.597 1.443 -29.315 1.00 86.31 865 LEU A O 1
ATOM 6948 N N . ALA A 1 866 ? -19.487 1.894 -27.117 1.00 86.50 866 ALA A N 1
ATOM 6949 C CA . ALA A 1 866 ? -18.219 2.630 -27.185 1.00 86.50 866 ALA A CA 1
ATOM 6950 C C . ALA A 1 866 ? -16.993 1.724 -26.978 1.00 86.50 866 ALA A C 1
ATOM 6952 O O . ALA A 1 866 ? -15.947 1.925 -27.590 1.00 86.50 866 ALA A O 1
ATOM 6953 N N . CYS A 1 867 ? -17.118 0.729 -26.103 1.00 91.19 867 CYS A N 1
ATOM 6954 C CA . CYS A 1 867 ? -16.038 -0.160 -25.696 1.00 91.19 867 CYS A CA 1
ATOM 6955 C C . CYS A 1 867 ? -16.601 -1.504 -25.237 1.00 91.19 867 CYS A C 1
ATOM 6957 O O . CYS A 1 867 ? -17.753 -1.589 -24.815 1.00 91.19 867 CYS A O 1
ATOM 6959 N N . PHE A 1 868 ? -15.770 -2.537 -25.268 1.00 92.25 868 PHE A N 1
ATOM 6960 C CA . PHE A 1 868 ? -16.041 -3.845 -24.676 1.00 92.25 868 PHE A CA 1
ATOM 6961 C C . PHE A 1 868 ? -14.717 -4.521 -24.322 1.00 92.25 868 PHE A C 1
ATOM 6963 O O . PHE A 1 868 ? -13.642 -4.039 -24.686 1.00 92.25 868 PHE A O 1
ATOM 6970 N N . HIS A 1 869 ? -14.784 -5.627 -23.598 1.00 90.75 869 HIS A N 1
ATOM 6971 C CA . HIS A 1 869 ? -13.597 -6.397 -23.259 1.00 90.75 869 HIS A CA 1
ATOM 6972 C C . HIS A 1 869 ? -13.842 -7.888 -23.416 1.00 90.75 869 HIS A C 1
ATOM 6974 O O . HIS A 1 869 ? -14.979 -8.348 -23.318 1.00 90.75 869 HIS A O 1
ATOM 6980 N N . ASP A 1 870 ? -12.781 -8.646 -23.657 1.00 86.19 870 ASP A N 1
ATOM 6981 C CA . ASP A 1 870 ? -12.827 -10.088 -23.446 1.00 86.19 870 ASP A CA 1
ATOM 6982 C C . ASP A 1 870 ? -12.401 -10.440 -22.019 1.00 86.19 870 ASP A C 1
ATOM 6984 O O . ASP A 1 870 ? -12.030 -9.564 -21.237 1.00 86.19 870 ASP A O 1
ATOM 6988 N N . ASP A 1 871 ? -12.519 -11.708 -21.641 1.00 76.44 871 ASP A N 1
ATOM 6989 C CA . ASP A 1 871 ? -12.164 -12.142 -20.286 1.00 76.44 871 ASP A CA 1
ATOM 6990 C C . ASP A 1 871 ? -10.688 -12.551 -20.166 1.00 76.44 871 ASP A C 1
ATOM 6992 O O . ASP A 1 871 ? -10.269 -13.014 -19.110 1.00 76.44 871 ASP A O 1
ATOM 6996 N N . GLU A 1 872 ? -9.898 -12.413 -21.236 1.00 75.69 872 GLU A N 1
ATOM 6997 C CA . GLU A 1 872 ? -8.549 -12.974 -21.321 1.00 75.69 872 GLU A CA 1
ATOM 6998 C C . GLU A 1 872 ? -7.476 -11.890 -21.447 1.00 75.69 872 GLU A C 1
ATOM 7000 O O . GLU A 1 872 ? -6.671 -11.711 -20.529 1.00 75.69 872 GLU A O 1
ATOM 7005 N N . GLN A 1 873 ? -7.437 -11.157 -22.565 1.00 77.88 873 GLN A N 1
ATOM 7006 C CA . GLN A 1 873 ? -6.295 -10.305 -22.904 1.00 77.88 873 GLN A CA 1
ATOM 7007 C C . GLN A 1 873 ? -6.637 -9.013 -23.648 1.00 77.88 873 GLN A C 1
ATOM 7009 O O . GLN A 1 873 ? -5.783 -8.134 -23.682 1.00 77.88 873 GLN A O 1
ATOM 7014 N N . PHE A 1 874 ? -7.813 -8.834 -24.240 1.00 86.31 874 PHE A N 1
ATOM 7015 C CA . PHE A 1 874 ? -8.114 -7.667 -25.066 1.00 86.31 874 PHE A CA 1
ATOM 7016 C C . PHE A 1 874 ? -9.142 -6.732 -24.427 1.00 86.31 874 PHE A C 1
ATOM 7018 O O . PHE A 1 874 ? -10.206 -7.131 -23.950 1.00 86.31 874 PHE A O 1
ATOM 7025 N N . MET A 1 875 ? -8.814 -5.441 -24.470 1.00 89.00 875 MET A N 1
ATOM 7026 C CA . MET A 1 875 ? -9.755 -4.343 -24.277 1.00 89.00 875 MET A CA 1
ATOM 7027 C C . MET A 1 875 ? -9.940 -3.657 -25.626 1.00 89.00 875 MET A C 1
ATOM 7029 O O . MET A 1 875 ? -8.954 -3.283 -26.263 1.00 89.00 875 MET A O 1
ATOM 7033 N N . CYS A 1 876 ? -11.185 -3.492 -26.057 1.00 89.69 876 CYS A N 1
ATOM 7034 C CA . CYS A 1 876 ? -11.522 -3.014 -27.389 1.00 89.69 876 CYS A CA 1
ATOM 7035 C C . CYS A 1 876 ? -12.333 -1.723 -27.326 1.00 89.69 876 CYS A C 1
ATOM 7037 O O . CYS A 1 876 ? -13.253 -1.580 -26.517 1.00 89.69 876 CYS A O 1
ATOM 7039 N N . LEU A 1 877 ? -12.007 -0.792 -28.217 1.00 89.00 877 LEU A N 1
ATOM 7040 C CA . LEU A 1 877 ? -12.787 0.410 -28.475 1.00 89.00 877 LEU A CA 1
ATOM 7041 C C . LEU A 1 877 ? -13.470 0.287 -29.839 1.00 89.00 877 LEU A C 1
ATOM 7043 O O . LEU A 1 877 ? -12.866 -0.210 -30.788 1.00 89.00 877 LEU A O 1
ATOM 7047 N N . CYS A 1 878 ? -14.717 0.744 -29.940 1.00 87.38 878 CYS A N 1
ATOM 7048 C CA . CYS A 1 878 ? -15.414 0.832 -31.218 1.00 87.38 878 CYS A CA 1
ATOM 7049 C C . CYS A 1 878 ? -15.114 2.181 -31.876 1.00 87.38 878 CYS A C 1
ATOM 7051 O O . CYS A 1 878 ? -15.406 3.240 -31.309 1.00 87.3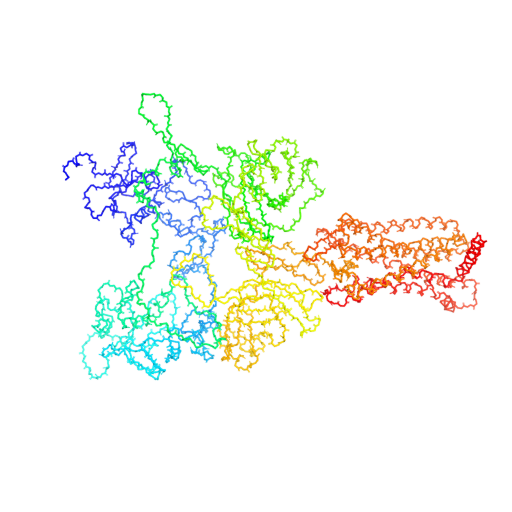8 878 CYS A O 1
ATOM 7053 N N . THR A 1 879 ? -14.518 2.146 -33.061 1.00 80.38 879 THR A N 1
ATOM 7054 C CA . THR A 1 879 ? -14.155 3.327 -33.851 1.00 80.38 879 THR A CA 1
ATOM 7055 C C . THR A 1 879 ? -15.368 3.919 -34.585 1.00 80.38 879 THR A C 1
ATOM 7057 O O . THR A 1 879 ? -16.448 3.317 -34.625 1.00 80.38 879 THR A O 1
ATOM 7060 N N . TYR A 1 880 ? -15.215 5.108 -35.187 1.00 73.38 880 TYR A N 1
ATOM 7061 C CA . TYR A 1 880 ? -16.285 5.747 -35.973 1.00 73.38 880 TYR A CA 1
ATOM 7062 C C . TYR A 1 880 ? -16.720 4.908 -37.179 1.00 73.38 880 TYR A C 1
ATOM 7064 O O . TYR A 1 880 ? -17.910 4.840 -37.482 1.00 73.38 880 TYR A O 1
ATOM 7072 N N . ASP A 1 881 ? -15.778 4.207 -37.809 1.00 71.06 881 ASP A N 1
ATOM 7073 C CA . ASP A 1 881 ? -16.006 3.241 -38.887 1.00 71.06 881 ASP A CA 1
ATOM 7074 C C . ASP A 1 881 ? -16.622 1.915 -38.400 1.00 71.06 881 ASP A C 1
ATOM 7076 O O . ASP A 1 881 ? -16.733 0.960 -39.165 1.00 71.06 881 ASP A O 1
ATOM 7080 N N . ARG A 1 882 ? -17.078 1.866 -37.137 1.00 81.38 882 ARG A N 1
ATOM 7081 C CA . ARG A 1 882 ? -17.770 0.729 -36.511 1.00 81.38 882 ARG A CA 1
ATOM 7082 C C . ARG A 1 882 ? -16.929 -0.540 -36.463 1.00 81.38 882 ARG A C 1
ATOM 7084 O O . ARG A 1 882 ? -17.462 -1.645 -36.539 1.00 81.38 882 ARG A O 1
ATOM 7091 N N . ARG A 1 883 ? -15.620 -0.392 -36.268 1.00 82.88 883 ARG A N 1
ATOM 7092 C CA . ARG A 1 883 ? -14.680 -1.505 -36.124 1.00 82.88 883 ARG A CA 1
ATOM 7093 C C . ARG A 1 883 ? -14.135 -1.561 -34.702 1.00 82.88 883 ARG A C 1
ATOM 7095 O O . ARG A 1 883 ? -14.066 -0.550 -34.007 1.00 82.88 883 ARG A O 1
ATOM 7102 N N . ALA A 1 884 ? -13.769 -2.757 -34.256 1.00 85.50 884 ALA A N 1
ATOM 7103 C CA . ALA A 1 884 ? -13.034 -2.927 -33.015 1.00 85.50 884 ALA A CA 1
ATOM 7104 C C . ALA A 1 884 ? -11.552 -2.590 -33.212 1.00 85.50 884 ALA A C 1
ATOM 7106 O O . ALA A 1 884 ? -10.912 -3.083 -34.136 1.00 85.50 884 ALA A O 1
ATOM 7107 N N . ASN A 1 885 ? -11.027 -1.764 -32.317 1.00 85.38 885 ASN A N 1
ATOM 7108 C CA . ASN A 1 885 ? -9.620 -1.416 -32.188 1.00 85.38 885 ASN A CA 1
ATOM 7109 C C . ASN A 1 885 ? -9.190 -1.832 -30.779 1.00 85.38 885 ASN A C 1
ATOM 7111 O O . ASN A 1 885 ? -9.641 -1.241 -29.791 1.00 85.38 885 ASN A O 1
ATOM 7115 N N . CYS A 1 886 ? -8.402 -2.903 -30.679 1.00 86.19 886 CYS A N 1
ATOM 7116 C CA . CYS A 1 886 ? -8.116 -3.558 -29.408 1.00 86.19 886 CYS A CA 1
ATOM 7117 C C . CYS A 1 886 ? -6.646 -3.455 -29.016 1.00 86.19 886 CYS A C 1
ATOM 7119 O O . CYS A 1 886 ? -5.743 -3.502 -29.847 1.00 86.19 886 CYS A O 1
ATOM 7121 N N . PHE A 1 887 ? -6.402 -3.378 -27.713 1.00 85.06 887 PHE A N 1
ATOM 7122 C CA . PHE A 1 887 ? -5.067 -3.422 -27.135 1.00 85.06 887 PHE A CA 1
ATOM 7123 C C . PHE A 1 887 ? -4.998 -4.468 -26.029 1.00 85.06 887 PHE A C 1
ATOM 7125 O O . PHE A 1 887 ? -6.003 -4.809 -25.399 1.00 85.06 887 PHE A O 1
ATOM 7132 N N . SER A 1 888 ? -3.791 -4.975 -25.775 1.00 80.50 888 SER A N 1
ATOM 7133 C CA . SER A 1 888 ? -3.593 -5.983 -24.740 1.00 80.50 888 SER A CA 1
ATOM 7134 C C . SER A 1 888 ? -3.807 -5.385 -23.344 1.00 80.50 888 SER A C 1
ATOM 7136 O O . SER A 1 888 ? -3.046 -4.523 -22.891 1.00 80.50 888 SER A O 1
ATOM 7138 N N . PHE A 1 889 ? -4.804 -5.873 -22.627 1.00 80.25 889 PHE A N 1
ATOM 7139 C CA . PHE A 1 889 ? -5.148 -5.516 -21.266 1.00 80.25 889 PHE A CA 1
ATOM 7140 C C . PHE A 1 889 ? -5.212 -6.784 -20.414 1.00 80.25 889 PHE A C 1
ATOM 7142 O O . PHE A 1 889 ? -6.092 -7.620 -20.567 1.00 80.25 889 PHE A O 1
ATOM 7149 N N . ASN A 1 890 ? -4.270 -6.927 -19.482 1.00 79.44 890 ASN A N 1
ATOM 7150 C CA . ASN A 1 890 ? -4.326 -8.015 -18.510 1.00 79.44 890 ASN A CA 1
ATOM 7151 C C . ASN A 1 890 ? -5.388 -7.683 -17.445 1.00 79.44 890 ASN A C 1
ATOM 7153 O O . ASN A 1 890 ? -5.123 -6.830 -16.584 1.00 79.44 890 ASN A O 1
ATOM 7157 N N . HIS A 1 891 ? -6.552 -8.336 -17.539 1.00 75.75 891 HIS A N 1
ATOM 7158 C CA . HIS A 1 891 ? -7.697 -8.218 -16.618 1.00 75.75 891 HIS A CA 1
ATOM 7159 C C . HIS A 1 891 ? -7.414 -8.805 -15.234 1.00 75.75 891 HIS A C 1
ATOM 7161 O O . HIS A 1 891 ? -7.922 -8.320 -14.231 1.00 75.75 891 HIS A O 1
ATOM 7167 N N . HIS A 1 892 ? -6.525 -9.794 -15.157 1.00 70.88 892 HIS A N 1
ATOM 7168 C CA . HIS A 1 892 ? -6.116 -10.448 -13.915 1.00 70.88 892 HIS A CA 1
ATOM 7169 C C . HIS A 1 892 ? -4.834 -9.848 -13.333 1.00 70.88 892 HIS A C 1
ATOM 7171 O O . HIS A 1 892 ? -4.053 -10.549 -12.686 1.00 70.88 892 HIS A O 1
ATOM 7177 N N . LEU A 1 893 ? -4.569 -8.556 -13.570 1.00 66.19 893 LEU A N 1
ATOM 7178 C CA . LEU A 1 893 ? -3.418 -7.889 -12.965 1.00 66.19 893 LEU A CA 1
ATOM 7179 C C . LEU A 1 893 ? -3.662 -7.673 -11.466 1.00 66.19 893 LEU A C 1
ATOM 7181 O O . LEU A 1 893 ? -3.924 -6.560 -11.008 1.00 66.19 893 LEU A O 1
ATOM 7185 N N . GLU A 1 894 ? -3.504 -8.735 -10.687 1.00 60.00 894 GLU A N 1
ATOM 7186 C CA . GLU A 1 894 ? -3.392 -8.649 -9.244 1.00 60.00 894 GLU A CA 1
ATOM 7187 C C . GLU A 1 894 ? -2.026 -8.053 -8.915 1.00 60.00 894 GLU A C 1
ATOM 7189 O O . GLU A 1 894 ? -0.994 -8.725 -8.904 1.00 60.00 894 GLU A O 1
ATOM 7194 N N . ARG A 1 895 ? -1.994 -6.744 -8.653 1.00 58.84 895 ARG A N 1
ATOM 7195 C CA . ARG A 1 895 ? -0.828 -6.112 -8.030 1.00 58.84 895 ARG A CA 1
ATOM 7196 C C . ARG A 1 895 ? -0.810 -6.468 -6.553 1.00 58.84 895 ARG A C 1
ATOM 7198 O O . ARG A 1 895 ? -1.019 -5.599 -5.709 1.00 58.84 895 ARG A O 1
ATOM 7205 N N . VAL A 1 896 ? -0.567 -7.745 -6.271 1.00 57.16 896 VAL A N 1
ATOM 7206 C CA . VAL A 1 896 ? -0.265 -8.221 -4.927 1.00 57.16 896 VAL A CA 1
ATOM 7207 C C . VAL A 1 896 ? 0.950 -7.431 -4.465 1.00 57.16 896 VAL A C 1
ATOM 7209 O O . VAL A 1 896 ? 1.967 -7.347 -5.166 1.00 57.16 896 VAL A O 1
ATOM 7212 N N . CYS A 1 897 ? 0.816 -6.754 -3.331 1.00 65.06 897 CYS A N 1
ATOM 7213 C CA . CYS A 1 897 ? 1.960 -6.106 -2.718 1.00 65.06 897 CYS A CA 1
ATOM 7214 C C . CYS A 1 897 ? 3.073 -7.134 -2.550 1.00 65.06 897 CYS A C 1
ATOM 7216 O O . CYS A 1 897 ? 2.825 -8.256 -2.128 1.00 65.06 897 CYS A O 1
ATOM 7218 N N . GLN A 1 898 ? 4.319 -6.733 -2.778 1.00 58.59 898 GLN A N 1
ATOM 7219 C CA . GLN A 1 898 ? 5.471 -7.602 -2.507 1.00 58.59 898 GLN A CA 1
ATOM 7220 C C . GLN A 1 898 ? 5.611 -7.932 -0.997 1.00 58.59 898 GLN A C 1
ATOM 7222 O O . GLN A 1 898 ? 6.527 -8.639 -0.586 1.00 58.59 898 GLN A O 1
ATOM 7227 N N . TYR A 1 899 ? 4.707 -7.397 -0.167 1.00 57.75 899 TYR A N 1
ATOM 7228 C CA . TYR A 1 899 ? 4.763 -7.345 1.282 1.00 57.75 899 TYR A CA 1
ATOM 7229 C C . TYR A 1 899 ? 3.391 -7.699 1.882 1.00 57.75 899 TYR A C 1
ATOM 7231 O O . TYR A 1 899 ? 2.566 -6.820 2.132 1.00 57.75 899 TYR A O 1
ATOM 7239 N N . ASP A 1 900 ? 3.169 -8.981 2.177 1.00 49.75 900 ASP A N 1
ATOM 7240 C CA . ASP A 1 900 ? 1.899 -9.491 2.730 1.00 49.75 900 ASP A CA 1
ATOM 7241 C C . ASP A 1 900 ? 1.524 -8.908 4.110 1.00 49.75 900 ASP A C 1
ATOM 7243 O O . ASP A 1 900 ? 0.388 -9.026 4.555 1.00 49.75 900 ASP A O 1
ATOM 7247 N N . SER A 1 901 ? 2.456 -8.245 4.808 1.00 58.88 901 SER A N 1
ATOM 7248 C CA . SER A 1 901 ? 2.271 -7.815 6.207 1.00 58.88 901 SER A CA 1
ATOM 7249 C C . SER A 1 901 ? 1.774 -6.377 6.418 1.00 58.88 901 SER A C 1
ATOM 7251 O O . SER A 1 901 ? 1.655 -5.950 7.571 1.00 58.88 901 SER A O 1
ATOM 7253 N N . TYR A 1 902 ? 1.523 -5.606 5.351 1.00 71.00 902 TYR A N 1
ATOM 7254 C CA . TYR A 1 902 ? 0.999 -4.236 5.490 1.00 71.00 902 TYR A CA 1
ATOM 7255 C C . TYR A 1 902 ? -0.505 -4.221 5.803 1.00 71.00 902 TYR A C 1
ATOM 7257 O O . TYR A 1 902 ? -0.967 -3.406 6.600 1.00 71.00 902 TYR A O 1
ATOM 7265 N N . CYS A 1 903 ? -1.263 -5.148 5.215 1.00 76.56 903 CYS A N 1
ATOM 7266 C CA . CYS A 1 903 ? -2.695 -5.282 5.450 1.00 76.56 903 CYS A CA 1
ATOM 7267 C C . CYS A 1 903 ? -2.969 -6.327 6.530 1.00 76.56 903 CYS A C 1
ATOM 7269 O O . CYS A 1 903 ? -2.512 -7.463 6.451 1.00 76.56 903 CYS A O 1
ATOM 7271 N N . HIS A 1 904 ? -3.736 -5.952 7.549 1.00 75.25 904 HIS A N 1
ATOM 7272 C CA . HIS A 1 904 ? -4.119 -6.849 8.634 1.00 75.25 904 HIS A CA 1
ATOM 7273 C C . HIS A 1 904 ? -5.403 -7.626 8.305 1.00 75.25 904 HIS A C 1
ATOM 7275 O O . HIS A 1 904 ? -6.141 -7.288 7.381 1.00 75.25 904 HIS A O 1
ATOM 7281 N N . ASN A 1 905 ? -5.676 -8.678 9.085 1.00 74.56 905 ASN A N 1
ATOM 7282 C CA . ASN A 1 905 ? -6.929 -9.444 9.049 1.00 74.56 905 ASN A CA 1
ATOM 7283 C C . ASN A 1 905 ? -7.309 -10.019 7.665 1.00 74.56 905 ASN A C 1
ATOM 7285 O O . ASN A 1 905 ? -8.492 -10.119 7.345 1.00 74.56 905 ASN A O 1
ATOM 7289 N N . GLY A 1 906 ? -6.323 -10.398 6.843 1.00 70.44 906 GLY A N 1
ATOM 7290 C CA . GLY A 1 906 ? -6.566 -10.949 5.503 1.00 70.44 906 GLY A CA 1
ATOM 7291 C C . GLY A 1 906 ? -6.983 -9.904 4.460 1.00 70.44 906 GLY A C 1
ATOM 7292 O O . GLY A 1 906 ? -7.661 -10.242 3.492 1.00 70.44 906 GLY A O 1
ATOM 7293 N N . GLY A 1 907 ? -6.624 -8.632 4.668 1.00 75.75 907 GLY A N 1
ATOM 7294 C CA . GLY A 1 907 ? -6.786 -7.573 3.670 1.00 75.75 907 GLY A CA 1
ATOM 7295 C C . GLY A 1 907 ? -5.969 -7.825 2.408 1.00 75.75 907 GLY A C 1
ATOM 7296 O O . GLY A 1 907 ? -4.784 -8.138 2.481 1.00 75.75 907 GLY A O 1
ATOM 7297 N N . GLN A 1 908 ? -6.602 -7.643 1.248 1.00 76.44 908 GLN A N 1
ATOM 7298 C CA . GLN A 1 908 ? -5.913 -7.676 -0.038 1.00 76.44 908 GLN A CA 1
ATOM 7299 C C . GLN A 1 908 ? -5.136 -6.373 -0.214 1.00 76.44 908 GLN A C 1
ATOM 7301 O O . GLN A 1 908 ? -5.701 -5.281 -0.108 1.00 76.44 908 GLN A O 1
ATOM 7306 N N . CYS A 1 909 ? -3.839 -6.488 -0.463 1.00 77.75 909 CYS A N 1
ATOM 7307 C CA . CYS A 1 909 ? -2.951 -5.347 -0.597 1.00 77.75 909 CYS A CA 1
ATOM 7308 C C . CYS A 1 909 ? -2.780 -4.966 -2.067 1.00 77.75 909 CYS A C 1
ATOM 7310 O O . CYS A 1 909 ? -2.427 -5.818 -2.881 1.00 77.75 909 CYS A O 1
ATOM 7312 N N . PHE A 1 910 ? -2.989 -3.685 -2.375 1.00 72.19 910 PHE A N 1
ATOM 7313 C CA . PHE A 1 910 ? -2.783 -3.111 -3.699 1.00 72.19 910 PHE A CA 1
ATOM 7314 C C . PHE A 1 910 ? -1.683 -2.051 -3.657 1.00 72.19 910 PHE A C 1
ATOM 7316 O O . PHE A 1 910 ? -1.668 -1.192 -2.772 1.00 72.19 910 PHE A O 1
ATOM 7323 N N . GLN A 1 911 ? -0.797 -2.092 -4.651 1.00 69.19 911 GLN A N 1
ATOM 7324 C CA . GLN A 1 911 ? 0.262 -1.102 -4.855 1.00 69.19 911 GLN A CA 1
ATOM 7325 C C . GLN A 1 911 ? 0.198 -0.481 -6.259 1.00 69.19 911 GLN A C 1
ATOM 7327 O O . GLN A 1 911 ? -0.170 -1.135 -7.239 1.00 69.19 911 GLN A O 1
ATOM 7332 N N . ASP A 1 912 ? 0.561 0.795 -6.367 1.00 62.75 912 ASP A N 1
ATOM 7333 C CA . ASP A 1 912 ? 0.561 1.577 -7.613 1.00 62.75 912 ASP A CA 1
ATOM 7334 C C . ASP A 1 912 ? 1.697 1.200 -8.581 1.00 62.75 912 ASP A C 1
ATOM 7336 O O . ASP A 1 912 ? 1.564 1.360 -9.797 1.00 62.75 912 ASP A O 1
ATOM 7340 N N . ASN A 1 913 ? 2.805 0.662 -8.078 1.00 65.50 913 ASN A N 1
ATOM 7341 C CA . ASN A 1 913 ? 3.905 0.156 -8.890 1.00 65.50 913 ASN A CA 1
ATOM 7342 C C . ASN A 1 913 ? 4.579 -1.032 -8.190 1.00 65.50 913 ASN A C 1
ATOM 7344 O O . ASN A 1 913 ? 4.862 -0.975 -6.998 1.00 65.50 913 ASN A O 1
ATOM 7348 N N . ALA A 1 914 ? 4.859 -2.098 -8.945 1.00 60.78 914 ALA A N 1
ATOM 7349 C CA . ALA A 1 914 ? 5.497 -3.305 -8.427 1.00 60.78 914 ALA A CA 1
ATOM 7350 C C . ALA A 1 914 ? 6.953 -3.085 -7.993 1.00 60.78 914 ALA A C 1
ATOM 7352 O O . ALA A 1 914 ? 7.414 -3.728 -7.057 1.00 60.78 914 ALA A O 1
ATOM 7353 N N . THR A 1 915 ? 7.691 -2.196 -8.666 1.00 61.38 915 THR A N 1
ATOM 7354 C CA . THR A 1 915 ? 9.107 -1.958 -8.349 1.00 61.38 915 THR A CA 1
ATOM 7355 C C . THR A 1 915 ? 9.324 -0.815 -7.373 1.00 61.38 915 THR A C 1
ATOM 7357 O O . THR A 1 915 ? 10.321 -0.846 -6.659 1.00 61.38 915 THR A O 1
ATOM 7360 N N . CYS A 1 916 ? 8.442 0.191 -7.392 1.00 67.25 916 CYS A N 1
ATOM 7361 C CA . CYS A 1 916 ? 8.584 1.433 -6.630 1.00 67.25 916 CYS A CA 1
ATOM 7362 C C . CYS A 1 916 ? 7.240 1.964 -6.145 1.00 67.25 916 CYS A C 1
ATOM 7364 O O . CYS A 1 916 ? 6.716 2.897 -6.756 1.00 67.25 916 CYS A O 1
ATOM 7366 N N . PRO A 1 917 ? 6.669 1.356 -5.091 1.00 64.31 917 PRO A N 1
ATOM 7367 C CA . PRO A 1 917 ? 5.361 1.745 -4.599 1.00 64.31 917 PRO A CA 1
ATOM 7368 C C . PRO A 1 917 ? 5.429 3.144 -3.981 1.00 64.31 917 PRO A C 1
ATOM 7370 O O . PRO A 1 917 ? 6.206 3.378 -3.056 1.00 64.31 917 PRO A O 1
ATOM 7373 N N . SER A 1 918 ? 4.616 4.068 -4.484 1.00 61.16 918 SER A N 1
ATOM 7374 C CA . SER A 1 918 ? 4.413 5.385 -3.870 1.00 61.16 918 SER A CA 1
ATOM 7375 C C . SER A 1 918 ? 3.171 5.405 -2.979 1.00 61.16 918 SER A C 1
ATOM 7377 O O . SER A 1 918 ? 3.074 6.222 -2.065 1.00 61.16 918 SER A O 1
ATOM 7379 N N . ILE A 1 919 ? 2.229 4.486 -3.225 1.00 63.75 919 ILE A N 1
ATOM 7380 C CA . ILE A 1 919 ? 0.972 4.362 -2.491 1.00 63.75 919 ILE A CA 1
ATOM 7381 C C . ILE A 1 919 ? 0.667 2.874 -2.289 1.00 63.75 919 ILE A C 1
ATOM 7383 O O . ILE A 1 919 ? 0.615 2.102 -3.248 1.00 63.75 919 ILE A O 1
ATOM 7387 N N . ILE A 1 920 ? 0.413 2.483 -1.038 1.00 69.25 920 ILE A N 1
ATOM 7388 C CA . ILE A 1 920 ? -0.085 1.150 -0.684 1.00 69.25 920 ILE A CA 1
ATOM 7389 C C . ILE A 1 920 ? -1.448 1.300 -0.030 1.00 69.25 920 ILE A C 1
ATOM 7391 O O . ILE A 1 920 ? -1.613 2.103 0.886 1.00 69.25 920 ILE A O 1
ATOM 7395 N N . ILE A 1 921 ? -2.430 0.527 -0.489 1.00 71.44 921 ILE A N 1
ATOM 7396 C CA . ILE A 1 921 ? -3.778 0.570 0.068 1.00 71.44 921 ILE A CA 1
ATOM 7397 C C . ILE A 1 921 ? -4.292 -0.848 0.294 1.00 71.44 921 ILE A C 1
ATOM 7399 O O . ILE A 1 921 ? -4.148 -1.727 -0.553 1.00 71.44 921 ILE A O 1
ATOM 7403 N N . CYS A 1 922 ? -4.943 -1.053 1.438 1.00 76.06 922 CYS A N 1
ATOM 7404 C CA . CYS A 1 922 ? -5.599 -2.311 1.756 1.00 76.06 922 CYS A CA 1
ATOM 7405 C C . CYS A 1 922 ? -7.083 -2.271 1.396 1.00 76.06 922 CYS A C 1
ATOM 7407 O O . CYS A 1 922 ? -7.830 -1.395 1.855 1.00 76.06 922 CYS A O 1
ATOM 7409 N N . LYS A 1 923 ? -7.511 -3.265 0.617 1.00 77.00 923 LYS A N 1
ATOM 7410 C CA . LYS A 1 923 ? -8.910 -3.638 0.432 1.00 77.00 923 LYS A CA 1
ATOM 7411 C C . LYS A 1 923 ? -9.284 -4.625 1.528 1.00 77.00 923 LYS A C 1
ATOM 7413 O O . LYS A 1 923 ? -8.783 -5.750 1.580 1.00 77.00 923 LYS A O 1
ATOM 7418 N N . CYS A 1 924 ? -10.151 -4.180 2.422 1.00 78.25 924 CYS A N 1
ATOM 7419 C CA . CYS A 1 924 ? -10.522 -4.967 3.582 1.00 78.25 924 CYS A CA 1
ATOM 7420 C C . CYS A 1 924 ? -11.548 -6.040 3.221 1.00 78.25 924 CYS A C 1
ATOM 7422 O O . CYS A 1 924 ? -12.432 -5.791 2.397 1.00 78.25 924 CYS A O 1
ATOM 7424 N N . PRO A 1 925 ? -11.452 -7.236 3.826 1.00 76.81 925 PRO A N 1
ATOM 7425 C CA . PRO A 1 925 ? -12.520 -8.206 3.718 1.00 76.81 925 PRO A CA 1
ATOM 7426 C C . PRO A 1 925 ? -13.770 -7.651 4.404 1.00 76.81 925 PRO A C 1
ATOM 7428 O O . PRO A 1 925 ? -13.688 -6.784 5.279 1.00 76.81 925 PRO A O 1
ATOM 7431 N N . LYS A 1 926 ? -14.940 -8.179 4.024 1.00 76.19 926 LYS A N 1
ATOM 7432 C CA . LYS A 1 926 ? -16.221 -7.807 4.646 1.00 76.19 926 LYS A CA 1
ATOM 7433 C C . LYS A 1 926 ? -16.086 -7.847 6.173 1.00 76.19 926 LYS A C 1
ATOM 7435 O O . LYS A 1 926 ? -15.472 -8.776 6.705 1.00 76.19 926 LYS A O 1
ATOM 7440 N N . CYS A 1 927 ? -16.694 -6.872 6.853 1.00 78.19 927 CYS A N 1
ATOM 7441 C CA . CYS A 1 927 ? -16.635 -6.655 8.305 1.00 78.19 927 CYS A CA 1
ATOM 7442 C C . CYS A 1 927 ? -15.368 -5.978 8.858 1.00 78.19 927 CYS A C 1
ATOM 7444 O O . CYS A 1 927 ? -15.308 -5.760 10.074 1.00 78.19 927 CYS A O 1
ATOM 7446 N N . TYR A 1 928 ? -14.366 -5.663 8.038 1.00 79.88 928 TYR A N 1
ATOM 7447 C CA . TYR A 1 928 ? -13.133 -5.021 8.500 1.00 79.88 928 TYR A CA 1
ATOM 7448 C C . TYR A 1 928 ? -12.955 -3.637 7.878 1.00 79.88 928 TYR A C 1
ATOM 7450 O O . TYR A 1 928 ? -13.267 -3.436 6.709 1.00 79.88 928 TYR A O 1
ATOM 7458 N N . PHE A 1 929 ? -12.438 -2.688 8.660 1.00 75.62 929 PHE A N 1
ATOM 7459 C CA . PHE A 1 929 ? -12.318 -1.279 8.272 1.00 75.62 929 PHE A CA 1
ATOM 7460 C C . PHE A 1 929 ? -10.961 -0.677 8.687 1.00 75.62 929 PHE A C 1
ATOM 7462 O O . PHE A 1 929 ? -10.168 -1.299 9.402 1.00 75.62 929 PHE A O 1
ATOM 7469 N N . GLY A 1 930 ? -10.687 0.539 8.210 1.00 74.88 930 GLY A N 1
ATOM 7470 C CA . GLY A 1 930 ? -9.430 1.272 8.401 1.00 74.88 930 GLY A CA 1
ATOM 7471 C C . GLY A 1 930 ? -8.501 1.190 7.189 1.00 74.88 930 GLY A C 1
ATOM 7472 O O . GLY A 1 930 ? -8.690 0.366 6.288 1.00 74.88 930 GLY A O 1
ATOM 7473 N N . THR A 1 931 ? -7.473 2.038 7.145 1.00 74.88 931 THR A N 1
ATOM 7474 C CA . THR A 1 931 ? -6.477 2.037 6.054 1.00 74.88 931 THR A CA 1
ATOM 7475 C C . THR A 1 931 ? -5.766 0.701 5.891 1.00 74.88 931 THR A C 1
ATOM 7477 O O . THR A 1 931 ? -5.616 0.239 4.762 1.00 74.88 931 THR A O 1
ATOM 7480 N N . GLN A 1 932 ? -5.438 0.050 7.010 1.00 75.81 932 GLN A N 1
ATOM 7481 C CA . GLN A 1 932 ? -4.754 -1.249 7.084 1.00 75.81 932 GLN A CA 1
ATOM 7482 C C . GLN A 1 932 ? -5.672 -2.428 7.447 1.00 75.81 932 GLN A C 1
ATOM 7484 O O . GLN A 1 932 ? -5.180 -3.501 7.786 1.00 75.81 932 GLN A O 1
ATOM 7489 N N . CYS A 1 933 ? -6.999 -2.254 7.433 1.00 79.06 933 CYS A N 1
ATOM 7490 C CA . CYS A 1 933 ? -7.961 -3.300 7.824 1.00 79.06 933 CYS A CA 1
ATOM 7491 C C . CYS A 1 933 ? -7.799 -3.805 9.267 1.00 79.06 933 CYS A C 1
ATOM 7493 O O . CYS A 1 933 ? -8.078 -4.962 9.581 1.00 79.06 933 CYS A O 1
ATOM 7495 N N . HIS A 1 934 ? -7.328 -2.934 10.159 1.00 75.56 934 HIS A N 1
ATOM 7496 C CA . HIS A 1 934 ? -7.058 -3.258 11.558 1.00 75.56 934 HIS A CA 1
ATOM 7497 C C . HIS A 1 934 ? -8.330 -3.299 12.421 1.00 75.56 934 HIS A C 1
ATOM 7499 O O . HIS A 1 934 ? -8.329 -3.931 13.477 1.00 75.56 934 HIS A O 1
ATOM 7505 N N . LEU A 1 935 ? -9.410 -2.641 11.989 1.00 75.25 935 LEU A N 1
ATOM 7506 C CA . LEU A 1 935 ? -10.668 -2.568 12.723 1.00 75.25 935 LEU A CA 1
ATOM 7507 C C . LEU A 1 935 ? -11.571 -3.746 12.349 1.00 75.25 935 LEU A C 1
ATOM 7509 O O . LEU A 1 935 ? -11.776 -4.006 11.167 1.00 75.25 935 LEU A O 1
ATOM 7513 N N . SER A 1 936 ? -12.153 -4.423 13.338 1.00 76.00 936 SER A N 1
ATOM 7514 C CA . SER A 1 936 ? -13.126 -5.504 13.133 1.00 76.00 936 SER A CA 1
ATOM 7515 C C . SER A 1 936 ? -14.495 -5.096 13.668 1.00 76.00 936 SER A C 1
ATOM 7517 O O . SER A 1 936 ? -14.601 -4.610 14.791 1.00 76.00 936 SER A O 1
ATOM 7519 N N . THR A 1 937 ? -15.548 -5.344 12.890 1.00 73.50 937 THR A N 1
ATOM 7520 C CA . THR A 1 937 ? -16.957 -5.167 13.302 1.00 73.50 937 THR A CA 1
ATOM 7521 C C . THR A 1 937 ? -17.658 -6.484 13.625 1.00 73.50 937 THR A C 1
ATOM 7523 O O . THR A 1 937 ? -18.880 -6.520 13.752 1.00 73.50 937 THR A O 1
ATOM 7526 N N . LYS A 1 938 ? -16.906 -7.585 13.741 1.00 67.88 938 LYS A N 1
ATOM 7527 C CA . LYS A 1 938 ? -17.470 -8.893 14.091 1.00 67.88 938 LYS A CA 1
ATOM 7528 C C . LYS A 1 938 ? -17.698 -9.013 15.598 1.00 67.88 938 LYS A C 1
ATOM 7530 O O . LYS A 1 938 ? -16.791 -8.748 16.393 1.00 67.88 938 LYS A O 1
ATOM 7535 N N . GLY A 1 939 ? -18.886 -9.487 15.973 1.00 67.50 939 GLY A N 1
ATOM 7536 C CA . GLY A 1 939 ? -19.245 -9.851 17.344 1.00 67.50 939 GLY A CA 1
ATOM 7537 C C . GLY A 1 939 ? -18.965 -8.749 18.371 1.00 67.50 939 GLY A C 1
ATOM 7538 O O . GLY A 1 939 ? -19.402 -7.609 18.226 1.00 67.50 939 GLY A O 1
ATOM 7539 N N . PHE A 1 940 ? -18.202 -9.082 19.415 1.00 56.72 940 PHE A N 1
ATOM 7540 C CA . PHE A 1 940 ? -17.911 -8.196 20.552 1.00 56.72 940 PHE A CA 1
ATOM 7541 C C . PHE A 1 940 ? -16.939 -7.042 20.260 1.00 56.72 940 PHE A C 1
ATOM 7543 O O . PHE A 1 940 ? -16.752 -6.184 21.121 1.00 56.72 940 PHE A O 1
ATOM 7550 N N . GLY A 1 941 ? -16.344 -6.988 19.062 1.00 56.91 941 GLY A N 1
ATOM 7551 C CA . GLY A 1 941 ? -15.539 -5.846 18.613 1.00 56.91 941 GLY A CA 1
ATOM 7552 C C . GLY A 1 941 ? -16.370 -4.610 18.243 1.00 56.91 941 GLY A C 1
ATOM 7553 O O . GLY A 1 941 ? -15.812 -3.524 18.091 1.00 56.91 941 GLY A O 1
ATOM 7554 N N . LEU A 1 942 ? -17.697 -4.745 18.117 1.00 68.00 942 LEU A N 1
ATOM 7555 C CA . LEU A 1 942 ? -18.591 -3.647 17.756 1.00 68.00 942 LEU A CA 1
ATOM 7556 C C . LEU A 1 942 ? -18.837 -2.708 18.954 1.00 68.00 942 LEU A C 1
ATOM 7558 O O . LEU A 1 942 ? -19.761 -2.900 19.746 1.00 68.00 942 LEU A O 1
ATOM 7562 N N . SER A 1 943 ? -17.998 -1.681 19.095 1.00 76.31 943 SER A N 1
ATOM 7563 C CA . SER A 1 943 ? -18.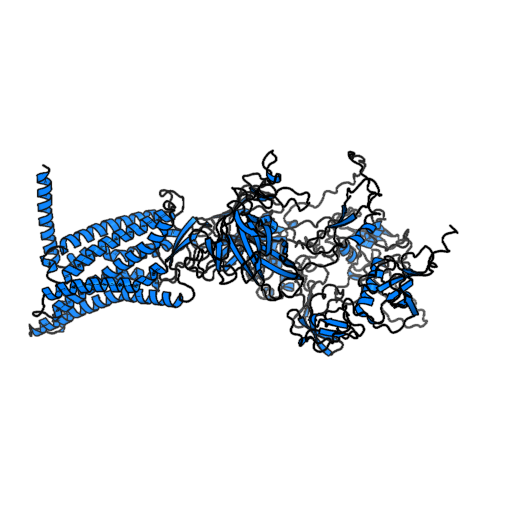162 -0.622 20.096 1.00 76.31 943 SER A CA 1
ATOM 7564 C C . SER A 1 943 ? -18.880 0.605 19.525 1.00 76.31 943 SER A C 1
ATOM 7566 O O . SER A 1 943 ? -18.974 0.795 18.311 1.00 76.31 943 SER A O 1
ATOM 7568 N N . LEU A 1 944 ? -19.342 1.492 20.414 1.00 80.00 944 LEU A N 1
ATOM 7569 C CA . LEU A 1 944 ? -19.840 2.819 20.031 1.00 80.00 944 LEU A CA 1
ATOM 7570 C C . LEU A 1 944 ? -18.817 3.603 19.192 1.00 80.00 944 LEU A C 1
ATOM 7572 O O . LEU A 1 944 ? -19.210 4.336 18.286 1.00 80.00 944 LEU A O 1
ATOM 7576 N N . ASP A 1 945 ? -17.524 3.416 19.470 1.00 78.31 945 ASP A N 1
ATOM 7577 C CA . ASP A 1 945 ? -16.437 4.075 18.746 1.00 78.31 945 ASP A CA 1
ATOM 7578 C C . ASP A 1 945 ? -16.450 3.653 17.277 1.00 78.31 945 ASP A C 1
ATOM 7580 O O . ASP A 1 945 ? -16.335 4.497 16.401 1.00 78.31 945 ASP A O 1
ATOM 7584 N N . VAL A 1 946 ? -16.701 2.373 16.997 1.00 77.44 946 VAL A N 1
ATOM 7585 C CA . VAL A 1 946 ? -16.788 1.841 15.631 1.00 77.44 946 VAL A CA 1
ATOM 7586 C C . VAL A 1 946 ? -18.090 2.247 14.931 1.00 77.44 946 VAL A C 1
ATOM 7588 O O . VAL A 1 946 ? -18.064 2.631 13.763 1.00 77.44 946 VAL A O 1
ATOM 7591 N N . ILE A 1 947 ? -19.224 2.198 15.641 1.00 80.31 947 ILE A N 1
ATOM 7592 C CA . ILE A 1 947 ? -20.554 2.516 15.087 1.00 80.31 947 ILE A CA 1
ATOM 7593 C C . ILE A 1 947 ? -20.646 3.999 14.697 1.00 80.31 947 ILE A C 1
ATOM 7595 O O . ILE A 1 947 ? -21.142 4.331 13.620 1.00 80.31 947 ILE A O 1
ATOM 7599 N N . LEU A 1 948 ? -20.189 4.900 15.573 1.00 84.56 948 LEU A N 1
ATOM 7600 C CA . LEU A 1 948 ? -20.349 6.344 15.391 1.00 84.56 948 LEU A CA 1
ATOM 7601 C C . LEU A 1 948 ? -19.083 7.030 14.863 1.00 84.56 948 LEU A C 1
ATOM 7603 O O . LEU A 1 948 ? -19.200 8.038 14.170 1.00 84.56 948 LEU A O 1
ATOM 7607 N N . GLY A 1 949 ? -17.888 6.499 15.140 1.00 81.44 949 GLY A N 1
ATOM 7608 C CA . GLY A 1 949 ? -16.616 7.172 14.855 1.00 81.44 949 GLY A CA 1
ATOM 7609 C C . GLY A 1 949 ? -16.413 7.514 13.382 1.00 81.44 949 GLY A C 1
ATOM 7610 O O . GLY A 1 949 ? -16.007 8.632 13.075 1.00 81.44 949 GLY A O 1
ATOM 7611 N N . TYR A 1 950 ? -16.803 6.629 12.455 1.00 79.38 950 TYR A N 1
ATOM 7612 C CA . TYR A 1 950 ? -16.726 6.934 11.021 1.00 79.38 950 TYR A CA 1
ATOM 7613 C C . TYR A 1 950 ? -17.639 8.087 10.604 1.00 79.38 950 TYR A C 1
ATOM 7615 O O . TYR A 1 950 ? -17.314 8.790 9.658 1.00 79.38 950 TYR A O 1
ATOM 7623 N N . ARG A 1 951 ? -18.751 8.333 11.309 1.00 80.56 951 ARG A N 1
ATOM 7624 C CA . ARG A 1 951 ? -19.698 9.412 10.984 1.00 80.56 951 ARG A CA 1
ATOM 7625 C C . ARG A 1 951 ? -19.253 10.781 11.499 1.00 80.56 951 ARG A C 1
ATOM 7627 O O . ARG A 1 951 ? -19.852 11.777 11.105 1.00 80.56 951 ARG A O 1
ATOM 7634 N N . ILE A 1 952 ? -18.233 10.849 12.351 1.00 84.94 952 ILE A N 1
ATOM 7635 C CA . ILE A 1 952 ? -17.691 12.115 12.848 1.00 84.94 952 ILE A CA 1
ATOM 7636 C C . ILE A 1 952 ? -16.612 12.592 11.873 1.00 84.94 952 ILE A C 1
ATOM 7638 O O . ILE A 1 952 ? -15.671 11.862 11.547 1.00 84.94 952 ILE A O 1
ATOM 7642 N N . ARG A 1 953 ? -16.762 13.824 11.380 1.00 79.94 953 ARG A N 1
ATOM 7643 C CA . ARG A 1 953 ? -15.776 14.448 10.492 1.00 79.94 953 ARG A CA 1
ATOM 7644 C C . ARG A 1 953 ? -14.671 15.108 11.327 1.00 79.94 953 ARG A C 1
ATOM 7646 O O . ARG A 1 953 ? -14.988 16.036 12.078 1.00 79.94 953 ARG A O 1
ATOM 7653 N N . PRO A 1 954 ? -13.401 14.689 11.201 1.00 82.56 954 PRO A N 1
ATOM 7654 C CA . PRO A 1 954 ? -12.306 15.326 11.925 1.00 82.56 954 PRO A CA 1
ATOM 7655 C C . PRO A 1 954 ? -12.104 16.768 11.436 1.00 82.56 954 PRO A C 1
ATOM 7657 O O . PRO A 1 954 ? -12.430 17.091 10.294 1.00 82.56 954 PRO A O 1
ATOM 7660 N N . TYR A 1 955 ? -11.604 17.647 12.311 1.00 81.88 955 TYR A N 1
ATOM 7661 C CA . TYR A 1 955 ? -11.276 19.056 12.017 1.00 81.88 955 TYR A CA 1
ATOM 7662 C C . TYR A 1 955 ? -12.432 19.959 11.540 1.00 81.88 955 TYR A C 1
ATOM 7664 O O . TYR A 1 955 ? -12.200 21.117 11.202 1.00 81.88 955 TYR A O 1
ATOM 7672 N N . THR A 1 956 ? -13.679 19.480 11.531 1.00 82.81 956 THR A N 1
ATOM 7673 C CA . THR A 1 956 ? -14.853 20.289 11.151 1.00 82.81 956 THR A CA 1
ATOM 7674 C C . THR A 1 956 ? -15.657 20.696 12.382 1.00 82.81 956 THR A C 1
ATOM 7676 O O . THR A 1 956 ? -15.841 19.908 13.314 1.00 82.81 956 THR A O 1
ATOM 7679 N N . ALA A 1 957 ? -16.145 21.938 12.399 1.00 84.44 957 ALA A N 1
ATOM 7680 C CA . ALA A 1 957 ? -16.901 22.471 13.525 1.00 84.44 957 ALA A CA 1
ATOM 7681 C C . ALA A 1 957 ? -18.197 21.678 13.768 1.00 84.44 957 ALA A C 1
ATOM 7683 O O . ALA A 1 957 ? -18.837 21.192 12.836 1.00 84.44 957 ALA A O 1
ATOM 7684 N N . PHE A 1 958 ? -18.634 21.596 15.029 1.00 84.88 958 PHE A N 1
ATOM 7685 C CA . PHE A 1 958 ? -19.814 20.817 15.430 1.00 84.88 958 PHE A CA 1
ATOM 7686 C C . PHE A 1 958 ? -21.106 21.215 14.683 1.00 84.88 958 PHE A C 1
ATOM 7688 O O . PHE A 1 958 ? -21.979 20.378 14.449 1.00 84.88 958 PHE A O 1
ATOM 7695 N N . LYS A 1 959 ? -21.223 22.481 14.257 1.00 84.00 959 LYS A N 1
ATOM 7696 C CA . LYS A 1 959 ? -22.377 22.999 13.502 1.00 84.00 959 LYS A CA 1
ATOM 7697 C C . LYS A 1 959 ? -22.566 22.293 12.152 1.00 84.00 959 LYS A C 1
ATOM 7699 O O . LYS A 1 959 ? -23.711 22.030 11.776 1.00 84.00 959 LYS A O 1
ATOM 7704 N N . ASP A 1 960 ? -21.471 21.914 11.497 1.00 83.00 960 ASP A N 1
ATOM 7705 C CA . ASP A 1 960 ? -21.453 21.364 10.132 1.00 83.00 960 ASP A CA 1
ATOM 7706 C C . ASP A 1 960 ? -21.336 19.828 10.106 1.00 83.00 960 ASP A C 1
ATOM 7708 O O . ASP A 1 960 ? -21.172 19.206 9.054 1.00 83.00 960 ASP A O 1
ATOM 7712 N N . GLN A 1 961 ? -21.449 19.196 11.277 1.00 87.12 961 GLN A N 1
ATOM 7713 C CA . GLN A 1 961 ? -21.478 17.743 11.433 1.00 87.12 961 GLN A CA 1
ATOM 7714 C C . GLN A 1 961 ? -22.816 17.140 10.959 1.00 87.12 961 GLN A C 1
ATOM 7716 O O . GLN A 1 961 ? -23.853 17.820 10.980 1.00 87.12 961 GLN A O 1
ATOM 7721 N N . PRO A 1 962 ? -22.835 15.849 10.566 1.00 84.12 962 PRO A N 1
ATOM 7722 C CA . PRO A 1 962 ? -24.034 15.201 10.042 1.00 84.12 962 PRO A CA 1
ATOM 7723 C C . PRO A 1 962 ? -25.162 15.091 11.077 1.00 84.12 962 PRO A C 1
ATOM 7725 O O . PRO A 1 962 ? -24.931 15.020 12.287 1.00 84.12 962 PRO A O 1
ATOM 7728 N N . LEU A 1 963 ? -26.405 15.012 10.583 1.00 84.38 963 LEU A N 1
ATOM 7729 C CA . LEU A 1 963 ? -27.625 14.959 11.402 1.00 84.38 963 LEU A CA 1
ATOM 7730 C C . LEU A 1 963 ? -27.585 13.837 12.451 1.00 84.38 963 LEU A C 1
ATOM 7732 O O . LEU A 1 963 ? -28.004 14.055 13.584 1.00 84.38 963 LEU A O 1
ATOM 7736 N N . ILE A 1 964 ? -27.015 12.679 12.101 1.00 85.50 964 ILE A N 1
ATOM 7737 C CA . ILE A 1 964 ? -26.912 11.522 13.001 1.00 85.50 964 ILE A CA 1
ATOM 7738 C C . ILE A 1 964 ? -26.122 11.828 14.282 1.00 85.50 964 ILE A C 1
ATOM 7740 O O . ILE A 1 964 ? -26.467 11.323 15.351 1.00 85.50 964 ILE A O 1
ATOM 7744 N N . LEU A 1 965 ? -25.094 12.684 14.215 1.00 88.81 965 LEU A N 1
ATOM 7745 C CA . LEU A 1 965 ? -24.340 13.094 15.401 1.00 88.81 965 LEU A CA 1
ATOM 7746 C C . LEU A 1 965 ? -25.191 14.014 16.281 1.00 88.81 965 LEU A C 1
ATOM 7748 O O . LEU A 1 965 ? -25.271 13.808 17.491 1.00 88.81 965 LEU A O 1
ATOM 7752 N N . LYS A 1 966 ? -25.881 14.984 15.667 1.00 88.81 966 LYS A N 1
ATOM 7753 C CA . LYS A 1 966 ? -26.761 15.931 16.371 1.00 88.81 966 LYS A CA 1
ATOM 7754 C C . LYS A 1 966 ? -27.888 15.201 17.103 1.00 88.81 966 LYS A C 1
ATOM 7756 O O . LYS A 1 966 ? -28.115 15.457 18.282 1.00 88.81 966 LYS A O 1
ATOM 7761 N N . THR A 1 967 ? -28.539 14.237 16.449 1.00 89.12 967 THR A N 1
ATOM 7762 C CA . THR A 1 967 ? -29.579 13.414 17.085 1.00 89.12 967 THR A CA 1
ATOM 7763 C C . THR A 1 967 ? -29.012 12.550 18.210 1.00 89.12 967 THR A C 1
ATOM 7765 O O . THR A 1 967 ? -29.631 12.453 19.265 1.00 89.12 967 THR A O 1
ATOM 7768 N N . SER A 1 968 ? -27.819 11.970 18.034 1.00 91.69 968 SER A N 1
ATOM 7769 C CA . SER A 1 968 ? -27.173 11.136 19.063 1.00 91.69 968 SER A CA 1
ATOM 7770 C C . SER A 1 968 ? -26.832 11.920 20.331 1.00 91.69 968 SER A C 1
ATOM 7772 O O . SER A 1 968 ? -27.014 11.409 21.436 1.00 91.69 968 SER A O 1
ATOM 7774 N N . VAL A 1 969 ? -26.378 13.169 20.182 1.00 92.19 969 VAL A N 1
ATOM 7775 C CA . VAL A 1 969 ? -26.110 14.076 21.310 1.00 92.19 969 VAL A CA 1
ATOM 7776 C C . VAL A 1 969 ? -27.401 14.337 22.087 1.00 92.19 969 VAL A C 1
ATOM 7778 O O . VAL A 1 969 ? -27.424 14.142 23.299 1.00 92.19 969 VAL A O 1
ATOM 7781 N N . ILE A 1 970 ? -28.492 14.681 21.391 1.00 92.44 970 ILE A N 1
ATOM 7782 C CA . ILE A 1 970 ? -29.802 14.945 22.011 1.00 92.44 970 ILE A CA 1
ATOM 7783 C C . ILE A 1 970 ? -30.304 13.717 22.785 1.00 92.44 970 ILE A C 1
ATOM 7785 O O . ILE A 1 970 ? -30.672 13.837 23.954 1.00 92.44 970 ILE A O 1
ATOM 7789 N N . VAL A 1 971 ? -30.284 12.530 22.166 1.00 92.44 971 VAL A N 1
ATOM 7790 C CA . VAL A 1 971 ? -30.728 11.284 22.816 1.00 92.44 971 VAL A CA 1
ATOM 7791 C C . VAL A 1 971 ? -29.891 10.978 24.060 1.00 92.44 971 VAL A C 1
ATOM 7793 O O . VAL A 1 971 ? -30.450 10.687 25.118 1.00 92.44 971 VAL A O 1
ATOM 7796 N N . THR A 1 972 ? -28.565 11.104 23.970 1.00 92.75 972 THR A N 1
ATOM 7797 C CA . THR A 1 972 ? -27.658 10.850 25.102 1.00 92.75 972 THR A CA 1
ATOM 7798 C C . THR A 1 972 ? -27.919 11.819 26.259 1.00 92.75 972 THR A C 1
ATOM 7800 O O . THR A 1 972 ? -27.983 11.396 27.414 1.00 92.75 972 THR A O 1
ATOM 7803 N N . SER A 1 973 ? -28.151 13.105 25.970 1.00 92.81 973 SER A N 1
ATOM 7804 C CA . SER A 1 973 ? -28.509 14.099 26.988 1.00 92.81 973 SER A CA 1
ATOM 7805 C C . SER A 1 973 ? -29.832 13.769 27.688 1.00 92.81 973 SER A C 1
ATOM 7807 O O . SER A 1 973 ? -29.907 13.852 28.914 1.00 92.81 973 SER A O 1
ATOM 7809 N N . ILE A 1 974 ? -30.859 13.339 26.943 1.00 93.12 974 ILE A N 1
ATOM 7810 C CA . ILE A 1 974 ? -32.147 12.920 27.521 1.00 93.12 974 ILE A CA 1
ATOM 7811 C C . ILE A 1 974 ? -31.955 11.708 28.441 1.00 93.12 974 ILE A C 1
ATOM 7813 O O . ILE A 1 974 ? -32.453 11.706 29.569 1.00 93.12 974 ILE A O 1
ATOM 7817 N N . MET A 1 975 ? -31.197 10.700 27.997 1.00 91.50 975 MET A N 1
ATOM 7818 C CA . MET A 1 975 ? -30.912 9.510 28.803 1.00 91.50 975 MET A CA 1
ATOM 7819 C C . MET A 1 975 ? -30.190 9.859 30.111 1.00 91.50 975 MET A C 1
ATOM 7821 O O . MET A 1 975 ? -30.537 9.303 31.154 1.00 91.50 975 MET A O 1
ATOM 7825 N N . LEU A 1 976 ? -29.239 10.801 30.092 1.00 93.88 976 LEU A N 1
ATOM 7826 C CA . LEU A 1 976 ? -28.563 11.266 31.306 1.00 93.88 976 LEU A CA 1
ATOM 7827 C C . LEU A 1 976 ? -29.548 11.914 32.286 1.00 93.88 976 LEU A C 1
ATOM 7829 O O . LEU A 1 976 ? -29.564 11.549 33.461 1.00 93.88 976 LEU A O 1
ATOM 7833 N N . VAL A 1 977 ? -30.379 12.851 31.818 1.00 93.44 977 VAL A N 1
ATOM 7834 C CA . VAL A 1 977 ? -31.340 13.566 32.676 1.00 93.44 977 VAL A CA 1
ATOM 7835 C C . VAL A 1 977 ? -32.326 12.588 33.314 1.00 93.44 977 VAL A C 1
ATOM 7837 O O . VAL A 1 977 ? -32.497 12.589 34.535 1.00 93.44 977 VAL A O 1
ATOM 7840 N N . VAL A 1 978 ? -32.925 11.701 32.514 1.00 91.88 978 VAL A N 1
ATOM 7841 C CA . VAL A 1 978 ? -33.859 10.678 33.008 1.00 91.88 978 VAL A CA 1
ATOM 7842 C C . VAL A 1 978 ? -33.159 9.727 33.983 1.00 91.88 978 VAL A C 1
ATOM 7844 O O . VAL A 1 978 ? -33.695 9.443 35.056 1.00 91.88 978 VAL A O 1
ATOM 7847 N N . GLY A 1 979 ? -31.945 9.279 33.657 1.00 90.75 979 GLY A N 1
ATOM 7848 C CA . GLY A 1 979 ? -31.147 8.387 34.496 1.00 90.75 979 GLY A CA 1
ATOM 7849 C C . GLY A 1 979 ? -30.792 8.986 35.860 1.00 90.75 979 GLY A C 1
ATOM 7850 O O . GLY A 1 979 ? -30.952 8.316 36.881 1.00 90.75 979 GLY A O 1
ATOM 7851 N N . LEU A 1 980 ? -30.377 10.256 35.900 1.00 90.62 980 LEU A N 1
ATOM 7852 C CA . LEU A 1 980 ? -30.057 10.964 37.142 1.00 90.62 980 LEU A CA 1
ATOM 7853 C C . LEU A 1 980 ? -31.294 11.160 38.021 1.00 90.62 980 LEU A C 1
ATOM 7855 O O . LEU A 1 980 ? -31.241 10.871 39.217 1.00 90.62 980 LEU A O 1
ATOM 7859 N N . ILE A 1 981 ? -32.419 11.597 37.441 1.00 90.50 981 ILE A N 1
ATOM 7860 C CA . ILE A 1 981 ? -33.682 11.761 38.180 1.00 90.50 981 ILE A CA 1
ATOM 7861 C C . ILE A 1 981 ? -34.107 10.414 38.779 1.00 90.50 981 ILE A C 1
ATOM 7863 O O . ILE A 1 981 ? -34.349 10.315 39.983 1.00 90.50 981 ILE A O 1
ATOM 7867 N N . ASN A 1 982 ? -34.133 9.363 37.958 1.00 89.25 982 ASN A N 1
ATOM 7868 C CA . ASN A 1 982 ? -34.504 8.013 38.367 1.00 89.25 982 ASN A CA 1
ATOM 7869 C C . ASN A 1 982 ? -33.608 7.476 39.504 1.00 89.25 982 ASN A C 1
ATOM 7871 O O . ASN A 1 982 ? -34.101 7.031 40.547 1.00 89.25 982 ASN A O 1
ATOM 7875 N N . GLY A 1 983 ? -32.287 7.565 39.334 1.00 87.88 983 GLY A N 1
ATOM 7876 C CA . GLY A 1 983 ? -31.309 7.088 40.309 1.00 87.88 983 GLY A CA 1
ATOM 7877 C C . GLY A 1 983 ? -31.348 7.858 41.634 1.00 87.88 983 GLY A C 1
ATOM 7878 O O . GLY A 1 983 ? -31.294 7.246 42.707 1.00 87.88 983 GLY A O 1
ATOM 7879 N N . CYS A 1 984 ? -31.528 9.181 41.590 1.00 87.19 984 CYS A N 1
ATOM 7880 C CA . CYS A 1 984 ? -31.686 10.016 42.783 1.00 87.19 984 CYS A CA 1
ATOM 7881 C C . CYS A 1 984 ? -32.963 9.670 43.560 1.00 87.19 984 CYS A C 1
ATOM 7883 O O . CYS A 1 984 ? -32.899 9.459 44.774 1.00 87.19 984 CYS A O 1
ATOM 7885 N N . LEU A 1 985 ? -34.111 9.539 42.882 1.00 87.69 985 LEU A N 1
ATOM 7886 C CA . LEU A 1 985 ? -35.381 9.161 43.518 1.00 87.69 985 LEU A CA 1
ATOM 7887 C C . LEU A 1 985 ? -35.303 7.773 44.174 1.00 87.69 985 LEU A C 1
ATOM 7889 O O . LEU A 1 985 ? -35.767 7.586 45.306 1.00 87.69 985 LEU A O 1
ATOM 7893 N N . CYS A 1 986 ? -34.664 6.807 43.509 1.00 88.75 986 CYS A N 1
ATOM 7894 C CA . CYS A 1 986 ? -34.421 5.483 44.083 1.00 88.75 986 CYS A CA 1
ATOM 7895 C C . CYS A 1 986 ? -33.541 5.559 45.334 1.00 88.75 986 CYS A C 1
ATOM 7897 O O . CYS A 1 986 ? -33.892 5.008 46.380 1.00 88.75 986 CYS A O 1
ATOM 7899 N N . THR A 1 987 ? -32.430 6.289 45.255 1.00 88.06 987 THR A N 1
ATOM 7900 C CA . THR A 1 987 ? -31.470 6.416 46.359 1.00 88.06 987 THR A CA 1
ATOM 7901 C C . THR A 1 987 ? -32.109 7.081 47.579 1.00 88.06 987 THR A C 1
ATOM 7903 O O . THR A 1 987 ? -31.944 6.598 48.699 1.00 88.06 987 THR A O 1
ATOM 7906 N N . LEU A 1 988 ? -32.913 8.133 47.380 1.00 85.50 988 LEU A N 1
ATOM 7907 C CA . LEU A 1 988 ? -33.683 8.778 48.451 1.00 85.50 988 LEU A CA 1
ATOM 7908 C C . LEU A 1 988 ? -34.640 7.801 49.145 1.00 85.50 988 LEU A C 1
ATOM 7910 O O . LEU A 1 988 ? -34.770 7.823 50.369 1.00 85.50 988 LEU A O 1
ATOM 7914 N N . THR A 1 989 ? -35.280 6.919 48.377 1.00 86.50 989 THR A N 1
ATOM 7915 C CA . THR A 1 989 ? -36.229 5.933 48.908 1.00 86.50 989 THR A CA 1
ATOM 7916 C C . THR A 1 989 ? -35.510 4.864 49.734 1.00 86.50 989 THR A C 1
ATOM 7918 O O . THR A 1 989 ? -35.851 4.639 50.896 1.00 86.50 989 THR A O 1
ATOM 7921 N N . PHE A 1 990 ? -34.476 4.227 49.175 1.00 86.88 990 PHE A N 1
ATOM 7922 C CA . PHE A 1 990 ? -33.797 3.089 49.808 1.00 86.88 990 PHE A CA 1
ATOM 7923 C C . PHE A 1 990 ? -32.794 3.479 50.906 1.00 86.88 990 PHE A C 1
ATOM 7925 O O . PHE A 1 990 ? -32.388 2.627 51.700 1.00 86.88 990 PHE A O 1
ATOM 7932 N N . LYS A 1 991 ? -32.441 4.766 51.038 1.00 86.56 991 LYS A N 1
ATOM 7933 C CA . LYS A 1 991 ? -31.637 5.277 52.166 1.00 86.56 991 LYS A CA 1
ATOM 7934 C C . LYS A 1 991 ? -32.373 5.172 53.511 1.00 86.56 991 LYS A C 1
ATOM 7936 O O . LYS A 1 991 ? -31.730 5.145 54.567 1.00 86.56 991 LYS A O 1
ATOM 7941 N N . GLN A 1 992 ? -33.704 5.067 53.500 1.00 86.31 992 GLN A N 1
ATOM 7942 C CA . GLN A 1 992 ? -34.514 5.010 54.715 1.00 86.31 992 GLN A CA 1
ATOM 7943 C C . GLN A 1 992 ? -34.202 3.766 55.567 1.00 86.31 992 GLN A C 1
ATOM 7945 O O . GLN A 1 992 ? -34.084 2.644 55.072 1.00 86.31 992 GLN A O 1
ATOM 7950 N N . LYS A 1 993 ? -34.086 3.945 56.894 1.00 82.31 993 LYS A N 1
ATOM 7951 C CA . LYS A 1 993 ? -33.752 2.858 57.843 1.00 82.31 993 LYS A CA 1
ATOM 7952 C C . LYS A 1 993 ? -34.755 1.694 57.815 1.00 82.31 993 LYS A C 1
ATOM 7954 O O . LYS A 1 993 ? -34.359 0.562 58.063 1.00 82.31 993 LYS A O 1
ATOM 7959 N N . THR A 1 994 ? -36.022 1.951 57.494 1.00 80.62 994 THR A N 1
ATOM 7960 C CA . THR A 1 994 ? -37.085 0.932 57.464 1.00 80.62 994 THR A CA 1
ATOM 7961 C C . THR A 1 994 ? -36.866 -0.122 56.381 1.00 80.62 994 THR A C 1
ATOM 7963 O O . THR A 1 994 ? -37.063 -1.304 56.643 1.00 80.62 994 THR A O 1
ATOM 7966 N N . LEU A 1 995 ? -36.403 0.281 55.195 1.00 81.69 995 LEU A N 1
ATOM 7967 C CA . LEU A 1 995 ? -36.211 -0.616 54.050 1.00 81.69 995 LEU A CA 1
ATOM 7968 C C . LEU A 1 995 ? -34.906 -1.420 54.125 1.00 81.69 995 LEU A C 1
ATOM 7970 O O . LEU A 1 995 ? -34.818 -2.496 53.544 1.00 81.69 995 LEU A O 1
ATOM 7974 N N . ARG A 1 996 ? -33.914 -0.946 54.887 1.00 83.50 996 ARG A N 1
ATOM 7975 C CA . ARG A 1 996 ? -32.607 -1.612 55.054 1.00 83.50 996 ARG A CA 1
ATOM 7976 C C . ARG A 1 996 ? -32.598 -2.715 56.114 1.00 83.50 996 ARG A C 1
ATOM 7978 O O . ARG A 1 996 ? -31.555 -3.317 56.348 1.00 83.50 996 ARG A O 1
ATOM 7985 N N . LYS A 1 997 ? -33.745 -2.994 56.749 1.00 82.81 997 LYS A N 1
ATOM 7986 C CA . LYS A 1 997 ? -33.873 -4.090 57.721 1.00 82.81 997 LYS A CA 1
ATOM 7987 C C . LYS A 1 997 ? -33.693 -5.475 57.085 1.00 82.81 997 LYS A C 1
ATOM 7989 O O . LYS A 1 997 ? -33.319 -6.409 57.782 1.00 82.81 997 LYS A O 1
ATOM 7994 N N . VAL A 1 998 ? -33.924 -5.592 55.779 1.00 85.44 998 VAL A N 1
ATOM 7995 C CA . VAL A 1 998 ? -33.788 -6.827 54.995 1.00 85.44 998 VAL A CA 1
ATOM 7996 C C . VAL A 1 998 ? -32.755 -6.598 53.891 1.00 85.44 998 VAL A C 1
ATOM 7998 O O . VAL A 1 998 ? -32.691 -5.495 53.337 1.00 85.44 998 VAL A O 1
ATOM 8001 N N . GLY A 1 999 ? -31.977 -7.627 53.538 1.00 85.25 999 GLY A N 1
ATOM 8002 C CA . GLY A 1 999 ? -30.941 -7.559 52.499 1.00 85.25 999 GLY A CA 1
ATOM 8003 C C . GLY A 1 999 ? -31.424 -6.971 51.166 1.00 85.25 999 GLY A C 1
ATOM 8004 O O . GLY A 1 999 ? -30.700 -6.216 50.522 1.00 85.25 999 GLY A O 1
ATOM 8005 N N . THR A 1 1000 ? -32.695 -7.185 50.809 1.00 86.69 1000 THR A N 1
ATOM 8006 C CA . THR A 1 1000 ? -33.345 -6.648 49.600 1.00 86.69 1000 THR A CA 1
ATOM 8007 C C . THR A 1 1000 ? -33.210 -5.129 49.454 1.00 86.69 1000 THR A C 1
ATOM 8009 O O . THR A 1 1000 ? -32.949 -4.637 48.359 1.00 86.69 1000 THR A O 1
ATOM 8012 N N . GLY A 1 1001 ? -33.369 -4.372 50.546 1.00 86.50 1001 GLY A N 1
ATOM 8013 C CA . GLY A 1 1001 ? -33.243 -2.914 50.506 1.00 86.50 1001 GLY A CA 1
ATOM 8014 C C . GLY A 1 1001 ? -31.796 -2.435 50.382 1.00 86.50 1001 GLY A C 1
ATOM 8015 O O . GLY A 1 1001 ? -31.562 -1.352 49.853 1.00 86.50 1001 GLY A O 1
ATOM 8016 N N . ILE A 1 1002 ? -30.825 -3.241 50.826 1.00 89.50 1002 ILE A N 1
ATOM 8017 C CA . ILE A 1 1002 ? -29.393 -2.940 50.690 1.00 89.50 1002 ILE A CA 1
ATOM 8018 C C . ILE A 1 1002 ? -28.952 -3.153 49.237 1.00 89.50 1002 ILE A C 1
ATOM 8020 O O . ILE A 1 1002 ? -28.323 -2.261 48.671 1.00 89.50 1002 ILE A O 1
ATOM 8024 N N . TYR A 1 1003 ? -29.340 -4.269 48.607 1.00 92.12 1003 TYR A N 1
ATOM 8025 C CA . TYR A 1 1003 ? -29.039 -4.516 47.191 1.00 92.12 1003 TYR A CA 1
ATOM 8026 C C . TYR A 1 1003 ? -29.618 -3.426 46.279 1.00 92.12 1003 TYR A C 1
ATOM 8028 O O . TYR A 1 1003 ? -28.913 -2.928 45.408 1.00 92.12 1003 TYR A O 1
ATOM 8036 N N . LEU A 1 1004 ? -30.868 -3.000 46.510 1.00 89.62 1004 LEU A N 1
ATOM 8037 C CA . LEU A 1 1004 ? -31.515 -1.947 45.715 1.00 89.62 1004 LEU A CA 1
ATOM 8038 C C . LEU A 1 1004 ? -30.880 -0.562 45.911 1.00 89.62 1004 LEU A C 1
ATOM 8040 O O . LEU A 1 1004 ? -30.822 0.213 44.960 1.00 89.62 1004 LEU A O 1
ATOM 8044 N N . LEU A 1 1005 ? -30.369 -0.260 47.110 1.00 91.31 1005 LEU A N 1
ATOM 8045 C CA . LEU A 1 1005 ? -29.617 0.973 47.358 1.00 91.31 1005 LEU A CA 1
ATOM 8046 C C . LEU A 1 1005 ? -28.283 0.984 46.598 1.00 91.31 1005 LEU A C 1
ATOM 8048 O O . LEU A 1 1005 ? -27.915 1.996 46.009 1.00 91.31 1005 LEU A O 1
ATOM 8052 N N . VAL A 1 1006 ? -27.552 -0.134 46.599 1.00 92.06 1006 VAL A N 1
ATOM 8053 C CA . VAL A 1 1006 ? -26.302 -0.238 45.831 1.00 92.06 1006 VAL A CA 1
ATOM 8054 C C . VAL A 1 1006 ? -26.595 -0.210 44.330 1.00 92.06 1006 VAL A C 1
ATOM 8056 O O . VAL A 1 1006 ? -25.928 0.518 43.601 1.00 92.06 1006 VAL A O 1
ATOM 8059 N N . ALA A 1 1007 ? -27.640 -0.902 43.870 1.00 91.06 1007 ALA A N 1
ATOM 8060 C CA . ALA A 1 1007 ? -28.057 -0.885 42.470 1.00 91.06 1007 ALA A CA 1
ATOM 8061 C C . ALA A 1 1007 ? -28.447 0.525 41.990 1.00 91.06 1007 ALA A C 1
ATOM 8063 O O . ALA A 1 1007 ? -28.104 0.900 40.870 1.00 91.06 1007 ALA A O 1
ATOM 8064 N N . SER A 1 1008 ? -29.099 1.346 42.827 1.00 91.94 1008 SER A N 1
ATOM 8065 C CA . SER A 1 1008 ? -29.416 2.730 42.454 1.00 91.94 1008 SER A CA 1
ATOM 8066 C C . SER A 1 1008 ? -28.161 3.596 42.322 1.00 91.94 1008 SER A C 1
ATOM 8068 O O . SER A 1 1008 ? -28.060 4.367 41.372 1.00 91.94 1008 SER A O 1
ATOM 8070 N N . ILE A 1 1009 ? -27.164 3.427 43.193 1.00 91.69 1009 ILE A N 1
ATOM 8071 C CA . ILE A 1 1009 ? -25.872 4.124 43.066 1.00 91.69 1009 ILE A CA 1
ATOM 8072 C C . ILE A 1 1009 ? -25.141 3.686 41.787 1.00 91.69 1009 ILE A C 1
ATOM 8074 O O . ILE A 1 1009 ? -24.689 4.530 41.015 1.00 91.69 1009 ILE A O 1
ATOM 8078 N N . VAL A 1 1010 ? -25.092 2.379 41.516 1.00 92.94 1010 VAL A N 1
ATOM 8079 C CA . VAL A 1 1010 ? -24.499 1.819 40.291 1.00 92.94 1010 VAL A CA 1
ATOM 8080 C C . VAL A 1 1010 ? -25.216 2.342 39.035 1.00 92.94 1010 VAL A C 1
ATOM 8082 O O . VAL A 1 1010 ? -24.557 2.688 38.056 1.00 92.94 1010 VAL A O 1
ATOM 8085 N N . SER A 1 1011 ? -26.545 2.502 39.058 1.00 90.94 1011 SER A N 1
ATOM 8086 C CA . SER A 1 1011 ? -27.302 3.085 37.935 1.00 90.94 1011 SER A CA 1
ATOM 8087 C C . SER A 1 1011 ? -26.945 4.553 37.650 1.00 90.94 1011 SER A C 1
ATOM 8089 O O . SER A 1 1011 ? -26.862 4.956 36.495 1.00 90.94 1011 SER A O 1
ATOM 8091 N N . VAL A 1 1012 ? -26.657 5.356 38.680 1.00 92.50 1012 VAL A N 1
ATOM 8092 C CA . VAL A 1 1012 ? -26.204 6.745 38.490 1.00 92.50 1012 VAL A CA 1
ATOM 8093 C C . VAL A 1 1012 ? -24.807 6.767 37.874 1.00 92.50 1012 VAL A C 1
ATOM 8095 O O . VAL A 1 1012 ? -24.587 7.468 36.890 1.00 92.50 1012 VAL A O 1
ATOM 8098 N N . ILE A 1 1013 ? -23.887 5.958 38.410 1.00 92.38 1013 ILE A N 1
ATOM 8099 C CA . ILE A 1 1013 ? -22.503 5.867 37.920 1.00 92.38 1013 ILE A CA 1
ATOM 8100 C C . ILE A 1 1013 ? -22.457 5.356 36.472 1.00 92.38 1013 ILE A C 1
ATOM 8102 O O . ILE A 1 1013 ? -21.695 5.869 35.660 1.00 92.38 1013 ILE A O 1
ATOM 8106 N N . THR A 1 1014 ? -23.283 4.372 36.107 1.00 91.69 1014 THR A N 1
ATOM 8107 C CA . THR A 1 1014 ? -23.345 3.876 34.718 1.00 91.69 1014 THR A CA 1
ATOM 8108 C C . THR A 1 1014 ? -23.791 4.958 33.739 1.00 91.69 1014 THR A C 1
ATOM 8110 O O . THR A 1 1014 ? -23.157 5.121 32.698 1.00 91.69 1014 THR A O 1
ATOM 8113 N N . MET A 1 1015 ? -24.828 5.736 34.064 1.00 92.25 1015 MET A N 1
ATOM 8114 C CA . MET A 1 1015 ? -25.335 6.786 33.171 1.00 92.25 1015 MET A CA 1
ATOM 8115 C C . MET A 1 1015 ? -24.368 7.966 33.018 1.00 92.25 1015 MET A C 1
ATOM 8117 O O . MET A 1 1015 ? -24.228 8.516 31.919 1.00 92.25 1015 MET A O 1
ATOM 8121 N N . THR A 1 1016 ? -23.651 8.332 34.083 1.00 91.56 1016 THR A N 1
ATOM 8122 C CA . THR A 1 1016 ? -22.602 9.357 33.999 1.00 91.56 1016 THR A CA 1
ATOM 8123 C C . THR A 1 1016 ? -21.404 8.863 33.189 1.00 91.56 1016 THR A C 1
ATOM 8125 O O . THR A 1 1016 ? -20.952 9.579 32.297 1.00 91.56 1016 THR A O 1
ATOM 8128 N N . MET A 1 1017 ? -20.941 7.627 33.409 1.00 91.62 1017 MET A N 1
ATOM 8129 C CA . MET A 1 1017 ? -19.838 7.024 32.646 1.00 91.62 1017 MET A CA 1
ATOM 8130 C C . MET A 1 1017 ? -20.183 6.824 31.165 1.00 91.62 1017 MET A C 1
ATOM 8132 O O . MET A 1 1017 ? -19.336 7.052 30.305 1.00 91.62 1017 MET A O 1
ATOM 8136 N N . PHE A 1 1018 ? -21.426 6.451 30.844 1.00 91.69 1018 PHE A N 1
ATOM 8137 C CA . PHE A 1 1018 ? -21.905 6.344 29.464 1.00 91.69 1018 PHE A CA 1
ATOM 8138 C C . PHE A 1 1018 ? -21.836 7.691 28.736 1.00 91.69 1018 PHE A C 1
ATOM 8140 O O . PHE A 1 1018 ? -21.330 7.777 27.617 1.00 91.69 1018 PHE A O 1
ATOM 8147 N N . THR A 1 1019 ? -22.290 8.758 29.397 1.00 92.19 1019 THR A N 1
ATOM 8148 C CA . THR A 1 1019 ? -22.244 10.107 28.820 1.00 92.19 1019 THR A CA 1
ATOM 8149 C C . THR A 1 1019 ? -20.807 10.606 28.693 1.00 92.19 1019 THR A C 1
ATOM 8151 O O . THR A 1 1019 ? -20.445 11.170 27.664 1.00 92.19 1019 THR A O 1
ATOM 8154 N N . LEU A 1 1020 ? -19.962 10.339 29.695 1.00 90.94 1020 LEU A N 1
ATOM 8155 C CA . LEU A 1 1020 ? -18.534 10.641 29.636 1.00 90.94 1020 LEU A CA 1
ATOM 8156 C C . LEU A 1 1020 ? -17.872 9.946 28.438 1.00 90.94 1020 LEU A C 1
ATOM 8158 O O . LEU A 1 1020 ? -17.172 10.606 27.674 1.00 90.94 1020 LEU A O 1
ATOM 8162 N N . LYS A 1 1021 ? -18.147 8.650 28.225 1.00 90.50 1021 LYS A N 1
ATOM 8163 C CA . LYS A 1 1021 ? -17.665 7.899 27.056 1.00 90.50 1021 LYS A CA 1
ATOM 8164 C C . LYS A 1 1021 ? -18.065 8.583 25.750 1.00 90.50 1021 LYS A C 1
ATOM 8166 O O . LYS A 1 1021 ? -17.215 8.806 24.892 1.00 90.50 1021 LYS A O 1
ATOM 8171 N N . PHE A 1 1022 ? -19.345 8.921 25.603 1.00 91.75 1022 PHE A N 1
ATOM 8172 C CA . PHE A 1 1022 ? -19.856 9.572 24.398 1.00 91.75 1022 PHE A CA 1
ATOM 8173 C C . PHE A 1 1022 ? -19.166 10.923 24.145 1.00 91.75 1022 PHE A C 1
ATOM 8175 O O . PHE A 1 1022 ? -18.703 11.180 23.035 1.00 91.75 1022 PHE A O 1
ATOM 8182 N N . CYS A 1 1023 ? -19.019 11.761 25.176 1.00 90.75 1023 CYS A N 1
ATOM 8183 C CA . CYS A 1 1023 ? -18.321 13.041 25.060 1.00 90.75 1023 CYS A CA 1
ATOM 8184 C C . CYS A 1 1023 ? -16.848 12.864 24.664 1.00 90.75 1023 CYS A C 1
ATOM 8186 O O . CYS A 1 1023 ? -16.372 13.556 23.769 1.00 90.75 1023 CYS A O 1
ATOM 8188 N N . LEU A 1 1024 ? -16.131 11.921 25.281 1.00 88.88 1024 LEU A N 1
ATOM 8189 C CA . LEU A 1 1024 ? -14.729 11.637 24.957 1.00 88.88 1024 LEU A CA 1
ATOM 8190 C C . LEU A 1 1024 ? -14.554 11.122 23.523 1.00 88.88 1024 LEU A C 1
ATOM 8192 O O . LEU A 1 1024 ? -13.606 11.522 22.845 1.00 88.88 1024 LEU A O 1
ATOM 8196 N N . LEU A 1 1025 ? -15.478 10.291 23.031 1.00 89.38 1025 LEU A N 1
ATOM 8197 C CA . LEU A 1 1025 ? -15.494 9.859 21.633 1.00 89.38 1025 LEU A CA 1
ATOM 8198 C C . LEU A 1 1025 ? -15.641 11.061 20.690 1.00 89.38 1025 LEU A C 1
ATOM 8200 O O . LEU A 1 1025 ? -14.855 11.210 19.760 1.00 89.38 1025 LEU A O 1
ATOM 8204 N N . VAL A 1 1026 ? -16.595 11.958 20.950 1.00 89.94 1026 VAL A N 1
ATOM 8205 C CA . VAL A 1 1026 ? -16.792 13.150 20.111 1.00 89.94 1026 VAL A CA 1
ATOM 8206 C C . VAL A 1 1026 ? -15.571 14.074 20.157 1.00 89.94 1026 VAL A C 1
ATOM 8208 O O . VAL A 1 1026 ? -15.078 14.482 19.109 1.00 89.94 1026 VAL A O 1
ATOM 8211 N N . LEU A 1 1027 ? -15.028 14.363 21.342 1.00 88.38 1027 LEU A N 1
ATOM 8212 C CA . LEU A 1 1027 ? -13.867 15.248 21.501 1.00 88.38 1027 LEU A CA 1
ATOM 8213 C C . LEU A 1 1027 ? -12.587 14.681 20.863 1.00 88.38 1027 LEU A C 1
ATOM 8215 O O . LEU A 1 1027 ? -11.810 15.436 20.273 1.00 88.38 1027 LEU A O 1
ATOM 8219 N N . SER A 1 1028 ? -12.370 13.365 20.956 1.00 86.69 1028 SER A N 1
ATOM 8220 C CA . SER A 1 1028 ? -11.211 12.700 20.347 1.00 86.69 1028 SER A CA 1
ATOM 8221 C C . SER A 1 1028 ? -11.299 12.661 18.819 1.00 86.69 1028 SER A C 1
ATOM 8223 O O . SER A 1 1028 ? -10.323 13.007 18.154 1.00 86.69 1028 SER A O 1
ATOM 8225 N N . GLN A 1 1029 ? -12.464 12.329 18.246 1.00 87.31 1029 GLN A N 1
ATOM 8226 C CA . GLN A 1 1029 ? -12.648 12.294 16.787 1.00 87.31 1029 GLN A CA 1
ATOM 8227 C C . GLN A 1 1029 ? -12.697 13.694 16.154 1.00 87.31 1029 GLN A C 1
ATOM 8229 O O . GLN A 1 1029 ? -12.313 13.856 15.000 1.00 87.31 1029 GLN A O 1
ATOM 8234 N N . LEU A 1 1030 ? -13.093 14.728 16.907 1.00 86.81 1030 LEU A N 1
ATOM 8235 C CA . LEU A 1 1030 ? -12.963 16.132 16.491 1.00 86.81 1030 LEU A CA 1
ATOM 8236 C C . LEU A 1 1030 ? -11.529 16.678 16.612 1.00 86.81 1030 LEU A C 1
ATOM 8238 O O . LEU A 1 1030 ? -11.298 17.827 16.241 1.00 86.81 1030 LEU A O 1
ATOM 8242 N N . LYS A 1 1031 ? -10.572 15.881 17.116 1.00 83.44 1031 LYS A N 1
ATOM 8243 C CA . LYS A 1 1031 ? -9.165 16.271 17.338 1.00 83.44 1031 LYS A CA 1
ATOM 8244 C C . LYS A 1 1031 ? -8.973 17.456 18.294 1.00 83.44 1031 LYS A C 1
ATOM 8246 O O . LYS A 1 1031 ? -7.956 18.142 18.245 1.00 83.44 1031 LYS A O 1
ATOM 8251 N N . LEU A 1 1032 ? -9.920 17.655 19.214 1.00 82.62 1032 LEU A N 1
ATOM 8252 C CA . LEU A 1 1032 ? -9.791 18.632 20.301 1.00 82.62 1032 LEU A CA 1
ATOM 8253 C C . LEU A 1 1032 ? -8.876 18.117 21.425 1.00 82.62 1032 LEU A C 1
ATOM 8255 O O . LEU A 1 1032 ? -8.248 18.908 22.122 1.00 82.62 1032 LEU A O 1
ATOM 8259 N N . ILE A 1 1033 ? -8.772 16.792 21.585 1.00 81.94 1033 ILE A N 1
ATOM 8260 C CA . ILE A 1 1033 ? -7.864 16.130 22.531 1.00 81.94 1033 ILE A CA 1
ATOM 8261 C C . ILE A 1 1033 ? -6.807 15.360 21.734 1.00 81.94 1033 ILE A C 1
ATOM 8263 O O . ILE A 1 1033 ? -7.121 14.343 21.118 1.00 81.94 1033 ILE A O 1
ATOM 8267 N N . ASN A 1 1034 ? -5.555 15.826 21.772 1.00 73.31 1034 ASN A N 1
ATOM 8268 C CA . ASN A 1 1034 ? -4.430 15.198 21.062 1.00 73.31 1034 ASN A CA 1
ATOM 8269 C C . ASN A 1 1034 ? -3.437 14.468 21.978 1.00 73.31 1034 ASN A C 1
ATOM 8271 O O . ASN A 1 1034 ? -2.553 13.772 21.481 1.00 73.31 1034 ASN A O 1
ATOM 8275 N N . ASP A 1 1035 ? -3.566 14.602 23.299 1.00 81.81 1035 ASP A N 1
ATOM 8276 C CA . ASP A 1 1035 ? -2.631 13.968 24.226 1.00 81.81 1035 ASP A CA 1
ATOM 8277 C C . ASP A 1 1035 ? -2.816 12.442 24.239 1.00 81.81 1035 ASP A C 1
ATOM 8279 O O . ASP A 1 1035 ? -3.858 11.907 24.642 1.00 81.81 1035 ASP A O 1
ATOM 8283 N N . ARG A 1 1036 ? -1.776 11.729 23.793 1.00 80.56 1036 ARG A N 1
ATOM 8284 C CA . ARG A 1 1036 ? -1.772 10.269 23.664 1.00 80.56 1036 ARG A CA 1
ATOM 8285 C C . ARG A 1 1036 ? -1.950 9.577 25.013 1.00 80.56 1036 ARG A C 1
ATOM 8287 O O . ARG A 1 1036 ? -2.617 8.548 25.064 1.00 80.56 1036 ARG A O 1
ATOM 8294 N N . SER A 1 1037 ? -1.409 10.130 26.097 1.00 79.25 1037 SER A N 1
ATOM 8295 C CA . SER A 1 1037 ? -1.515 9.526 27.433 1.00 79.25 1037 SER A CA 1
ATOM 8296 C C . SER A 1 1037 ? -2.956 9.547 27.934 1.00 79.25 1037 SER A C 1
ATOM 8298 O O . SER A 1 1037 ? -3.461 8.544 28.444 1.00 79.25 1037 SER A O 1
ATOM 8300 N N . ILE A 1 1038 ? -3.647 10.670 27.710 1.00 83.00 1038 ILE A N 1
ATOM 8301 C CA . ILE A 1 1038 ? -5.065 10.819 28.038 1.00 83.00 1038 ILE A CA 1
ATOM 8302 C C . ILE A 1 1038 ? -5.878 9.829 27.205 1.00 83.00 1038 ILE A C 1
ATOM 8304 O O . ILE A 1 1038 ? -6.637 9.046 27.768 1.00 83.00 1038 ILE A O 1
ATOM 8308 N N . LEU A 1 1039 ? -5.672 9.785 25.886 1.00 83.69 1039 LEU A N 1
ATOM 8309 C CA . LEU A 1 1039 ? -6.401 8.874 24.997 1.00 83.69 1039 LEU A CA 1
ATOM 8310 C C . LEU A 1 1039 ? -6.204 7.392 25.372 1.00 83.69 1039 LEU A C 1
ATOM 8312 O O . LEU A 1 1039 ? -7.172 6.632 25.353 1.00 83.69 1039 LEU A O 1
ATOM 8316 N N . ILE A 1 1040 ? -4.987 6.977 25.756 1.00 84.81 1040 ILE A N 1
ATOM 8317 C CA . ILE A 1 1040 ? -4.707 5.597 26.197 1.00 84.81 1040 ILE A CA 1
ATOM 8318 C C . ILE A 1 1040 ? -5.440 5.308 27.508 1.00 84.81 1040 ILE A C 1
ATOM 8320 O O . ILE A 1 1040 ? -6.128 4.293 27.619 1.00 84.81 1040 ILE A O 1
ATOM 8324 N N . SER A 1 1041 ? -5.330 6.211 28.484 1.00 84.25 1041 SER A N 1
ATOM 8325 C CA . SER A 1 1041 ? -5.977 6.058 29.789 1.00 84.25 1041 SER A CA 1
ATOM 8326 C C . SER A 1 1041 ? -7.498 5.935 29.658 1.00 84.25 1041 SER A C 1
ATOM 8328 O O . SER A 1 1041 ? -8.103 5.038 30.255 1.00 84.25 1041 SER A O 1
ATOM 8330 N N . GLN A 1 1042 ? -8.113 6.763 28.805 1.00 85.62 1042 GLN A N 1
ATOM 8331 C CA . GLN A 1 1042 ? -9.548 6.699 28.520 1.00 85.62 1042 GLN A CA 1
ATOM 8332 C C . GLN A 1 1042 ? -9.933 5.393 27.812 1.00 85.62 1042 GLN A C 1
ATOM 8334 O O . GLN A 1 1042 ? -10.896 4.741 28.218 1.00 85.62 1042 GLN A O 1
ATOM 8339 N N . CYS A 1 1043 ? -9.159 4.983 26.800 1.00 86.00 1043 CYS A N 1
ATOM 8340 C CA . CYS A 1 1043 ? -9.387 3.756 26.033 1.00 86.00 1043 CYS A CA 1
ATOM 8341 C C . CYS A 1 1043 ? -9.401 2.500 26.917 1.00 86.00 1043 CYS A C 1
ATOM 8343 O O . CYS A 1 1043 ? -10.253 1.626 26.735 1.00 86.00 1043 CYS A O 1
ATOM 8345 N N . ILE A 1 1044 ? -8.486 2.420 27.888 1.00 85.75 1044 ILE A N 1
ATOM 8346 C CA . ILE A 1 1044 ? -8.378 1.284 28.810 1.00 85.75 1044 ILE A CA 1
ATOM 8347 C C . ILE A 1 1044 ? -9.462 1.349 29.896 1.00 85.75 1044 ILE A C 1
ATOM 8349 O O . ILE A 1 1044 ? -10.111 0.342 30.177 1.00 85.75 1044 ILE A O 1
ATOM 8353 N N . SER A 1 1045 ? -9.678 2.521 30.502 1.00 88.38 1045 SER A N 1
ATOM 8354 C CA . SER A 1 1045 ? -10.440 2.629 31.755 1.00 88.38 1045 SER A CA 1
ATOM 8355 C C . SER A 1 1045 ? -11.951 2.744 31.558 1.00 88.38 1045 SER A C 1
ATOM 8357 O O . SER A 1 1045 ? -12.713 2.061 32.242 1.00 88.38 1045 SER A O 1
ATOM 8359 N N . VAL A 1 1046 ? -12.414 3.607 30.647 1.00 87.75 1046 VAL A N 1
ATOM 8360 C CA . VAL A 1 1046 ? -13.838 3.991 30.570 1.00 87.75 1046 VAL A CA 1
ATOM 8361 C C . VAL A 1 1046 ? -14.714 2.816 30.153 1.00 87.75 1046 VAL A C 1
ATOM 8363 O O . VAL A 1 1046 ? -15.736 2.549 30.785 1.00 87.75 1046 VAL A O 1
ATOM 8366 N N . ASP A 1 1047 ? -14.293 2.079 29.130 1.00 83.56 1047 ASP A N 1
ATOM 8367 C CA . ASP A 1 1047 ? -15.042 0.933 28.618 1.00 83.56 1047 ASP A CA 1
ATOM 8368 C C . ASP A 1 1047 ? -15.095 -0.226 29.606 1.00 83.56 1047 ASP A C 1
ATOM 8370 O O . ASP A 1 1047 ? -16.146 -0.848 29.777 1.00 83.56 1047 ASP A O 1
ATOM 8374 N N . PHE A 1 1048 ? -13.970 -0.492 30.272 1.00 87.56 1048 PHE A N 1
ATOM 8375 C CA . PHE A 1 1048 ? -13.879 -1.517 31.301 1.00 87.56 1048 PHE A CA 1
ATOM 8376 C C . PHE A 1 1048 ? -14.817 -1.197 32.471 1.00 87.56 1048 PHE A C 1
ATOM 8378 O O . PHE A 1 1048 ? -15.657 -2.021 32.835 1.00 87.56 1048 PHE A O 1
ATOM 8385 N N . LEU A 1 1049 ? -14.746 0.024 33.011 1.00 90.19 1049 LEU A N 1
ATOM 8386 C CA . LEU A 1 1049 ? -15.600 0.457 34.119 1.00 90.19 1049 LEU A CA 1
ATOM 8387 C C . LEU A 1 1049 ? -17.083 0.439 33.738 1.00 90.19 1049 LEU A C 1
ATOM 8389 O O . LEU A 1 1049 ? -17.903 -0.078 34.496 1.00 90.19 1049 LEU A O 1
ATOM 8393 N N . LEU A 1 1050 ? -17.436 0.950 32.553 1.00 88.94 1050 LEU A N 1
ATOM 8394 C CA . LEU A 1 1050 ? -18.819 0.957 32.076 1.00 88.94 1050 LEU A CA 1
ATOM 8395 C C . LEU A 1 1050 ? -19.390 -0.468 31.994 1.00 88.94 1050 LEU A C 1
ATOM 8397 O O . LEU A 1 1050 ? -20.522 -0.703 32.421 1.00 88.94 1050 LEU A O 1
ATOM 8401 N N . LYS A 1 1051 ? -18.598 -1.429 31.500 1.00 86.94 1051 LYS A N 1
ATOM 8402 C CA . LYS A 1 1051 ? -18.982 -2.844 31.429 1.00 86.94 1051 LYS A CA 1
ATOM 8403 C C . LYS A 1 1051 ? -19.163 -3.464 32.818 1.00 86.94 1051 LYS A C 1
ATOM 8405 O O . LYS A 1 1051 ? -20.193 -4.096 33.054 1.00 86.94 1051 LYS A O 1
ATOM 8410 N N . VAL A 1 1052 ? -18.212 -3.246 33.731 1.00 90.88 1052 VAL A N 1
ATOM 8411 C CA . VAL A 1 1052 ? -18.251 -3.771 35.108 1.00 90.88 1052 VAL A CA 1
ATOM 8412 C C . VAL A 1 1052 ? -19.472 -3.252 35.862 1.00 90.88 1052 VAL A C 1
ATOM 8414 O O . VAL A 1 1052 ? -20.197 -4.039 36.472 1.00 90.88 1052 VAL A O 1
ATOM 8417 N N . PHE A 1 1053 ? -19.750 -1.947 35.805 1.00 91.69 1053 PHE A N 1
ATOM 8418 C CA . PHE A 1 1053 ? -20.892 -1.373 36.517 1.00 91.69 1053 PHE A CA 1
ATOM 8419 C C . PHE A 1 1053 ? -22.231 -1.859 35.956 1.00 91.69 1053 PHE A C 1
ATOM 8421 O O . PHE A 1 1053 ? -23.131 -2.172 36.735 1.00 91.69 1053 PHE A O 1
ATOM 8428 N N . LEU A 1 1054 ? -22.356 -1.983 34.631 1.00 88.19 1054 LEU A N 1
ATOM 8429 C CA . LEU A 1 1054 ? -23.577 -2.501 34.017 1.00 88.19 1054 LEU A CA 1
ATOM 8430 C C . LEU A 1 1054 ? -23.852 -3.950 34.461 1.00 88.19 1054 LEU A C 1
ATOM 8432 O O . LEU A 1 1054 ? -24.933 -4.243 34.964 1.00 88.19 1054 LEU A O 1
ATOM 8436 N N . GLN A 1 1055 ? -22.847 -4.829 34.372 1.00 89.56 1055 GLN A N 1
ATOM 8437 C CA . GLN A 1 1055 ? -22.971 -6.231 34.789 1.00 89.56 1055 GLN A CA 1
ATOM 8438 C C . GLN A 1 1055 ? -23.218 -6.366 36.297 1.00 89.56 1055 GLN A C 1
ATOM 8440 O O . GLN A 1 1055 ? -24.037 -7.179 36.720 1.00 89.56 1055 GLN A O 1
ATOM 8445 N N . THR A 1 1056 ? -22.558 -5.551 37.124 1.00 91.50 1056 THR A N 1
ATOM 8446 C CA . THR A 1 1056 ? -22.799 -5.536 38.575 1.00 91.50 1056 THR A CA 1
ATOM 8447 C C . THR A 1 1056 ? -24.255 -5.182 38.885 1.00 91.50 1056 THR A C 1
ATOM 8449 O O . THR A 1 1056 ? -24.865 -5.816 39.742 1.00 91.50 1056 THR A O 1
ATOM 8452 N N . GLY A 1 1057 ? -24.840 -4.219 38.165 1.00 89.19 1057 GLY A N 1
ATOM 8453 C CA . GLY A 1 1057 ? -26.260 -3.881 38.280 1.00 89.19 1057 GLY A CA 1
ATOM 8454 C C . GLY A 1 1057 ? -27.181 -5.077 38.012 1.00 89.19 1057 GLY A C 1
ATOM 8455 O O . GLY A 1 1057 ? -28.058 -5.364 38.828 1.00 89.19 1057 GLY A O 1
ATOM 8456 N N . ASP A 1 1058 ? -26.935 -5.816 36.929 1.00 87.75 1058 ASP A N 1
ATOM 8457 C CA . ASP A 1 1058 ? -27.743 -6.982 36.544 1.00 87.75 1058 ASP A CA 1
ATOM 8458 C C . ASP A 1 1058 ? -27.695 -8.097 37.601 1.00 87.75 1058 ASP A C 1
ATOM 8460 O O . ASP A 1 1058 ? -28.733 -8.626 38.016 1.00 87.75 1058 ASP A O 1
ATOM 8464 N N . TRP A 1 1059 ? -26.501 -8.407 38.116 1.00 92.75 1059 TRP A N 1
ATOM 8465 C CA . TRP A 1 1059 ? -26.330 -9.390 39.190 1.00 92.75 1059 TRP A CA 1
ATOM 8466 C C . TRP A 1 1059 ? -26.978 -8.947 40.506 1.00 92.75 1059 TRP A C 1
ATOM 8468 O O . TRP A 1 1059 ? -27.567 -9.775 41.200 1.00 92.75 1059 TRP A O 1
ATOM 8478 N N . LEU A 1 1060 ? -26.962 -7.650 40.834 1.00 91.31 1060 LEU A N 1
ATOM 8479 C CA . LEU A 1 1060 ? -27.672 -7.133 42.009 1.00 91.31 1060 LEU A CA 1
ATOM 8480 C C . LEU A 1 1060 ? -29.191 -7.318 41.889 1.00 91.31 1060 LEU A C 1
ATOM 8482 O O . LEU A 1 1060 ? -29.837 -7.640 42.890 1.00 91.31 1060 LEU A O 1
ATOM 8486 N N . TYR A 1 1061 ? -29.775 -7.185 40.692 1.00 87.75 1061 TYR A N 1
ATOM 8487 C CA . TYR A 1 1061 ? -31.194 -7.503 40.484 1.00 87.75 1061 TYR A CA 1
ATOM 8488 C C . TYR A 1 1061 ? -31.483 -8.994 40.691 1.00 87.75 1061 TYR A C 1
ATOM 8490 O O . TYR A 1 1061 ? -32.479 -9.335 41.330 1.00 87.75 1061 TYR A O 1
ATOM 8498 N N . ALA A 1 1062 ? -30.594 -9.882 40.238 1.00 89.75 1062 ALA A N 1
ATOM 8499 C CA . ALA A 1 1062 ? -30.709 -11.316 40.509 1.00 89.75 1062 ALA A CA 1
ATOM 8500 C C . ALA A 1 1062 ? -30.604 -11.636 42.012 1.00 89.75 1062 ALA A C 1
ATOM 8502 O O . ALA A 1 1062 ? -31.407 -12.407 42.541 1.00 89.75 1062 ALA A O 1
ATOM 8503 N N . CYS A 1 1063 ? -29.687 -10.985 42.737 1.00 91.38 1063 CYS A N 1
ATOM 8504 C CA . CYS A 1 1063 ? -29.583 -11.096 44.195 1.00 91.38 1063 CYS A CA 1
ATOM 8505 C C . CYS A 1 1063 ? -30.865 -10.632 44.904 1.00 91.38 1063 CYS A C 1
ATOM 8507 O O . CYS A 1 1063 ? -31.292 -11.263 45.868 1.00 91.38 1063 CYS A O 1
ATOM 8509 N N . VAL A 1 1064 ? -31.524 -9.576 44.411 1.00 88.69 1064 VAL A N 1
ATOM 8510 C CA . VAL A 1 1064 ? -32.828 -9.124 44.929 1.00 88.69 1064 VAL A CA 1
ATOM 8511 C C . VAL A 1 1064 ? -33.890 -10.218 44.795 1.00 88.69 1064 VAL A C 1
ATOM 8513 O O . VAL A 1 1064 ? -34.660 -10.425 45.737 1.00 88.69 1064 VAL A O 1
ATOM 8516 N N . ALA A 1 1065 ? -33.946 -10.924 43.665 1.00 87.38 1065 ALA A N 1
ATOM 8517 C CA . ALA A 1 1065 ? -34.905 -12.008 43.465 1.00 87.38 1065 ALA A CA 1
ATOM 8518 C C . ALA A 1 1065 ? -34.586 -13.246 44.317 1.00 87.38 1065 ALA A C 1
ATOM 8520 O O . ALA A 1 1065 ? -35.500 -13.794 44.937 1.00 87.38 1065 ALA A O 1
ATOM 8521 N N . MET A 1 1066 ? -33.309 -13.627 44.431 1.00 89.62 1066 MET A N 1
ATOM 8522 C CA . MET A 1 1066 ? -32.880 -14.728 45.304 1.00 89.62 1066 MET A CA 1
ATOM 8523 C C . MET A 1 1066 ? -33.177 -14.444 46.777 1.00 89.62 1066 MET A C 1
ATOM 8525 O O . MET A 1 1066 ? -33.723 -15.299 47.470 1.00 89.62 1066 MET A O 1
ATOM 8529 N N . GLU A 1 1067 ? -32.888 -13.232 47.256 1.00 89.38 1067 GLU A N 1
ATOM 8530 C CA . GLU A 1 1067 ? -33.181 -12.837 48.637 1.00 89.38 1067 GLU A CA 1
ATOM 8531 C C . GLU A 1 1067 ? -34.691 -12.898 48.913 1.00 89.38 1067 GLU A C 1
ATOM 8533 O O . GLU A 1 1067 ? -35.122 -13.400 49.949 1.00 89.38 1067 GLU A O 1
ATOM 8538 N N . ARG A 1 1068 ? -35.522 -12.439 47.964 1.00 86.38 1068 ARG A N 1
ATOM 8539 C CA . ARG A 1 1068 ? -36.988 -12.525 48.072 1.00 86.38 1068 ARG A CA 1
ATOM 8540 C C . ARG A 1 1068 ? -37.477 -13.971 48.122 1.00 86.38 1068 ARG A C 1
ATOM 8542 O O . ARG A 1 1068 ? -38.351 -14.273 48.932 1.00 86.38 1068 ARG A O 1
ATOM 8549 N N . LEU A 1 1069 ? -36.917 -14.858 47.299 1.00 87.75 1069 LEU A N 1
ATOM 8550 C CA . LEU A 1 1069 ? -37.220 -16.288 47.349 1.00 87.75 1069 LEU A CA 1
ATOM 8551 C C . LEU A 1 1069 ? -36.825 -16.881 48.708 1.00 87.75 1069 LEU A C 1
ATOM 8553 O O . LEU A 1 1069 ? -37.625 -17.581 49.325 1.00 87.75 1069 LEU A O 1
ATOM 8557 N N . PHE A 1 1070 ? -35.637 -16.543 49.215 1.00 87.56 1070 PHE A N 1
ATOM 8558 C CA . PHE A 1 1070 ? -35.150 -17.020 50.508 1.00 87.56 1070 PHE A CA 1
ATOM 8559 C C . PHE A 1 1070 ? -36.064 -16.593 51.668 1.00 87.56 1070 PHE A C 1
ATOM 8561 O O . PHE A 1 1070 ? -36.435 -17.425 52.500 1.00 87.56 1070 PHE A O 1
ATOM 8568 N N . VAL A 1 1071 ? -36.523 -15.336 51.676 1.00 85.44 1071 VAL A N 1
ATOM 8569 C CA . VAL A 1 1071 ? -37.509 -14.837 52.653 1.00 85.44 1071 VAL A CA 1
ATOM 8570 C C . VAL A 1 1071 ? -38.797 -15.671 52.621 1.00 85.44 1071 VAL A C 1
ATOM 8572 O O . VAL A 1 1071 ? -39.297 -16.058 53.676 1.00 85.44 1071 VAL A O 1
ATOM 8575 N N . VAL A 1 1072 ? -39.313 -16.001 51.430 1.00 84.88 1072 VAL A N 1
ATOM 8576 C CA . VAL A 1 1072 ? -40.527 -16.828 51.282 1.00 84.88 1072 VAL A CA 1
ATOM 8577 C C . VAL A 1 1072 ? -40.292 -18.267 51.750 1.00 84.88 1072 VAL A C 1
ATOM 8579 O O . VAL A 1 1072 ? -41.157 -18.825 52.417 1.00 84.88 1072 VAL A O 1
ATOM 8582 N N . THR A 1 1073 ? -39.126 -18.858 51.462 1.00 83.81 1073 THR A N 1
ATOM 8583 C CA . THR A 1 1073 ? -38.808 -20.244 51.862 1.00 83.81 1073 THR A CA 1
ATOM 8584 C C . THR A 1 1073 ? -38.670 -20.433 53.374 1.00 83.81 1073 THR A C 1
ATOM 8586 O O . THR A 1 1073 ? -39.070 -21.470 53.896 1.00 83.81 1073 THR A O 1
ATOM 8589 N N . LYS A 1 1074 ? -38.096 -19.457 54.093 1.00 82.44 1074 LYS A N 1
ATOM 8590 C CA . LYS A 1 1074 ? -37.867 -19.548 55.546 1.00 82.44 1074 LYS A CA 1
ATOM 8591 C C . LYS A 1 1074 ? -39.068 -19.092 56.375 1.00 82.44 1074 LYS A C 1
ATOM 8593 O O . LYS A 1 1074 ? -39.180 -19.483 57.534 1.00 82.44 1074 LYS A O 1
ATOM 8598 N N . GLY A 1 1075 ? -39.971 -18.290 55.806 1.00 79.56 1075 GLY A N 1
ATOM 8599 C CA . GLY A 1 1075 ? -41.206 -17.872 56.469 1.00 79.56 1075 GLY A CA 1
ATOM 8600 C C . GLY A 1 1075 ? -40.954 -17.246 57.846 1.00 79.56 1075 GLY A C 1
ATOM 8601 O O . GLY A 1 1075 ? -40.286 -16.220 57.959 1.00 79.56 1075 GLY A O 1
ATOM 8602 N N . THR A 1 1076 ? -41.480 -17.869 58.904 1.00 76.25 1076 THR A N 1
ATOM 8603 C CA . THR A 1 1076 ? -41.363 -17.389 60.293 1.00 76.25 1076 THR A CA 1
ATOM 8604 C C . THR A 1 1076 ? -39.968 -17.560 60.897 1.00 76.25 1076 THR A C 1
ATOM 8606 O O . THR A 1 1076 ? -39.637 -16.852 61.843 1.00 76.25 1076 THR A O 1
ATOM 8609 N N . SER A 1 1077 ? -39.115 -18.431 60.345 1.00 78.94 1077 SER A N 1
ATOM 8610 C CA . SER A 1 1077 ? -37.752 -18.656 60.847 1.00 78.94 1077 SER A CA 1
ATOM 8611 C C . SER A 1 1077 ? -36.717 -17.683 60.252 1.00 78.94 1077 SER A C 1
ATOM 8613 O O . SER A 1 1077 ? -35.513 -17.945 60.309 1.00 78.94 1077 SER A O 1
ATOM 8615 N N . PHE A 1 1078 ? -37.152 -16.607 59.588 1.00 83.81 1078 PHE A N 1
ATOM 8616 C CA . PHE A 1 1078 ? -36.264 -15.682 58.885 1.00 83.81 1078 PHE A CA 1
ATOM 8617 C C . PHE A 1 1078 ? -35.609 -14.664 59.833 1.00 83.81 1078 PHE A C 1
ATOM 8619 O O . PHE A 1 1078 ? -36.286 -13.857 60.470 1.00 83.81 1078 PHE A O 1
ATOM 8626 N N . ASN A 1 1079 ? -34.271 -14.642 59.870 1.00 85.81 1079 ASN A N 1
ATOM 8627 C CA . ASN A 1 1079 ? -33.498 -13.701 60.682 1.00 85.81 1079 ASN A CA 1
ATOM 8628 C C . ASN A 1 1079 ? -32.972 -12.507 59.853 1.00 85.81 1079 ASN A C 1
ATOM 8630 O O . ASN A 1 1079 ? -32.082 -12.620 59.001 1.00 85.81 1079 ASN A O 1
ATOM 8634 N N . GLN A 1 1080 ? -33.499 -11.323 60.170 1.00 83.25 1080 GLN A N 1
ATOM 8635 C CA . GLN A 1 1080 ? -33.201 -10.056 59.496 1.00 83.25 1080 GLN A CA 1
ATOM 8636 C C . GLN A 1 1080 ? -31.746 -9.586 59.677 1.00 83.25 1080 GLN A C 1
ATOM 8638 O O . GLN A 1 1080 ? -31.155 -9.053 58.738 1.00 83.25 1080 GLN A O 1
ATOM 8643 N N . GLN A 1 1081 ? -31.132 -9.792 60.849 1.00 84.19 1081 GLN A N 1
ATOM 8644 C CA . GLN A 1 1081 ? -29.754 -9.342 61.095 1.00 84.19 1081 GLN A CA 1
ATOM 8645 C C . GLN A 1 1081 ? -28.735 -10.168 60.306 1.00 84.19 1081 GLN A C 1
ATOM 8647 O O . GLN A 1 1081 ? -27.773 -9.620 59.765 1.00 84.19 1081 GLN A O 1
ATOM 8652 N N . THR A 1 1082 ? -28.960 -11.481 60.208 1.00 84.06 1082 THR A N 1
ATOM 8653 C CA . THR A 1 1082 ? -28.111 -12.366 59.401 1.00 84.06 1082 THR A CA 1
ATOM 8654 C C . THR A 1 1082 ? -28.210 -12.028 57.914 1.00 84.06 1082 THR A C 1
ATOM 8656 O O . THR A 1 1082 ? -27.177 -11.895 57.263 1.00 84.06 1082 THR A O 1
ATOM 8659 N N . SER A 1 1083 ? -29.419 -11.755 57.404 1.00 88.38 1083 SER A N 1
ATOM 8660 C CA . SER A 1 1083 ? -29.650 -11.314 56.017 1.00 88.38 1083 SER A CA 1
ATOM 8661 C C . SER A 1 1083 ? -28.879 -10.029 55.678 1.00 88.38 1083 SER A C 1
ATOM 8663 O O . SER A 1 1083 ? -28.224 -9.955 54.642 1.00 88.38 1083 SER A O 1
ATOM 8665 N N . GLN A 1 1084 ? -28.848 -9.036 56.576 1.00 87.69 1084 GLN A N 1
ATOM 8666 C CA . GLN A 1 1084 ? -28.093 -7.797 56.338 1.00 87.69 1084 GLN A CA 1
ATOM 8667 C C . GLN A 1 1084 ? -26.577 -8.009 56.243 1.00 87.69 1084 GLN A C 1
ATOM 8669 O O . GLN A 1 1084 ? -25.924 -7.370 55.415 1.00 87.69 1084 GLN A O 1
ATOM 8674 N N . ARG A 1 1085 ? -25.996 -8.867 57.097 1.00 87.50 1085 ARG A N 1
ATOM 8675 C CA . ARG A 1 1085 ? -24.554 -9.165 57.042 1.00 87.50 1085 ARG A CA 1
ATOM 8676 C C . ARG A 1 1085 ? -24.206 -9.920 55.765 1.00 87.50 1085 ARG A C 1
ATOM 8678 O O . ARG A 1 1085 ? -23.259 -9.538 55.086 1.00 87.50 1085 ARG A O 1
ATOM 8685 N N . VAL A 1 1086 ? -24.999 -10.936 55.427 1.00 89.00 1086 VAL A N 1
ATOM 8686 C CA . VAL A 1 1086 ? -24.817 -11.742 54.213 1.00 89.00 1086 VAL A CA 1
ATOM 8687 C C . VAL A 1 1086 ? -24.936 -10.869 52.963 1.00 89.00 1086 VAL A C 1
ATOM 8689 O O . VAL A 1 1086 ? -24.078 -10.950 52.091 1.00 89.00 1086 VAL A O 1
ATOM 8692 N N . ALA A 1 1087 ? -25.903 -9.948 52.915 1.00 90.75 1087 ALA A N 1
ATOM 8693 C CA . ALA A 1 1087 ? -26.075 -9.058 51.770 1.00 90.75 1087 ALA A CA 1
ATOM 8694 C C . ALA A 1 1087 ? -24.846 -8.181 51.485 1.00 90.75 1087 ALA A C 1
ATOM 8696 O O . ALA A 1 1087 ? -24.457 -8.026 50.329 1.00 90.75 1087 ALA A O 1
ATOM 8697 N N . LYS A 1 1088 ? -24.187 -7.645 52.522 1.00 89.62 1088 LYS A N 1
ATOM 8698 C CA . LYS A 1 1088 ? -22.955 -6.851 52.353 1.00 89.62 1088 LYS A CA 1
ATOM 8699 C C . LYS A 1 1088 ? -21.803 -7.681 51.778 1.00 89.62 1088 LYS A C 1
ATOM 8701 O O . LYS A 1 1088 ? -21.092 -7.194 50.904 1.00 89.62 1088 LYS A O 1
ATOM 8706 N N . TRP A 1 1089 ? -21.646 -8.923 52.238 1.00 93.12 1089 TRP A N 1
ATOM 8707 C CA . TRP A 1 1089 ? -20.633 -9.847 51.719 1.00 93.12 1089 TRP A CA 1
ATOM 8708 C C . TRP A 1 1089 ? -20.916 -10.268 50.276 1.00 93.12 1089 TRP A C 1
ATOM 8710 O O . TRP A 1 1089 ? -20.001 -10.273 49.456 1.00 93.12 1089 TRP A O 1
ATOM 8720 N N . ILE A 1 1090 ? -22.179 -10.553 49.941 1.00 93.69 1090 ILE A N 1
ATOM 8721 C CA . ILE A 1 1090 ? -22.582 -10.920 48.577 1.00 93.69 1090 ILE A CA 1
ATOM 8722 C C . ILE A 1 1090 ? -22.328 -9.768 47.601 1.00 93.69 1090 ILE A C 1
ATOM 8724 O O . ILE A 1 1090 ? -21.811 -10.015 46.518 1.00 93.69 1090 ILE A O 1
ATOM 8728 N N . ILE A 1 1091 ? -22.614 -8.515 47.974 1.00 93.00 1091 ILE A N 1
ATOM 8729 C CA . ILE A 1 1091 ? -22.314 -7.348 47.121 1.00 93.00 1091 ILE A CA 1
ATOM 8730 C C . ILE A 1 1091 ? -20.820 -7.291 46.769 1.00 93.00 1091 ILE A C 1
ATOM 8732 O O . ILE A 1 1091 ? -20.471 -7.085 45.607 1.00 93.00 1091 ILE A O 1
ATOM 8736 N N . LEU A 1 1092 ? -19.942 -7.499 47.756 1.00 92.44 1092 LEU A N 1
ATOM 8737 C CA . LEU A 1 1092 ? -18.493 -7.493 47.547 1.00 92.44 1092 LEU A CA 1
ATOM 8738 C C . LEU A 1 1092 ? -18.038 -8.665 46.661 1.00 92.44 1092 LEU A C 1
ATOM 8740 O O . LEU A 1 1092 ? -17.250 -8.464 45.740 1.00 92.44 1092 LEU A O 1
ATOM 8744 N N . LEU A 1 1093 ? -18.583 -9.864 46.889 1.00 93.19 1093 LEU A N 1
ATOM 8745 C CA . LEU A 1 1093 ? -18.310 -11.049 46.070 1.00 93.19 1093 LEU A CA 1
ATOM 8746 C C . LEU A 1 1093 ? -18.763 -10.878 44.616 1.00 93.19 1093 LEU A C 1
ATOM 8748 O O . LEU A 1 1093 ? -18.011 -11.223 43.710 1.00 93.19 1093 LEU A O 1
ATOM 8752 N N . VAL A 1 1094 ? -19.953 -10.317 44.381 1.00 94.31 1094 VAL A N 1
ATOM 8753 C CA . VAL A 1 1094 ? -20.461 -10.034 43.028 1.00 94.31 1094 VAL A CA 1
ATOM 8754 C C . VAL A 1 1094 ? -19.545 -9.046 42.308 1.00 94.31 1094 VAL A C 1
ATOM 8756 O O . VAL A 1 1094 ? -19.187 -9.282 41.156 1.00 94.31 1094 VAL A O 1
ATOM 8759 N N . GLY A 1 1095 ? -19.116 -7.978 42.988 1.00 91.88 1095 GLY A N 1
ATOM 8760 C CA . GLY A 1 1095 ? -18.164 -7.021 42.422 1.00 91.88 1095 GLY A CA 1
ATOM 8761 C C . GLY A 1 1095 ? -16.837 -7.679 42.028 1.00 91.88 1095 GLY A C 1
ATOM 8762 O O . GLY A 1 1095 ? -16.361 -7.484 40.911 1.00 91.88 1095 GLY A O 1
ATOM 8763 N N . LEU A 1 1096 ? -16.269 -8.511 42.908 1.00 92.81 1096 LEU A N 1
ATOM 8764 C CA . LEU A 1 1096 ? -15.010 -9.215 42.648 1.00 92.81 1096 LEU A CA 1
ATOM 8765 C C . LEU A 1 1096 ? -15.149 -10.233 41.506 1.00 92.81 1096 LEU A C 1
ATOM 8767 O O . LEU A 1 1096 ? -14.278 -10.295 40.641 1.00 92.81 1096 LEU A O 1
ATOM 8771 N N . PHE A 1 1097 ? -16.262 -10.968 41.457 1.00 93.56 1097 PHE A N 1
ATOM 8772 C CA . PHE A 1 1097 ? -16.572 -11.914 40.384 1.00 93.56 1097 PHE A CA 1
ATOM 8773 C C . PHE A 1 1097 ? -16.612 -11.230 39.011 1.00 93.56 1097 PHE A C 1
ATOM 8775 O O . PHE A 1 1097 ? -15.939 -11.685 38.090 1.00 93.56 1097 PHE A O 1
ATOM 8782 N N . VAL A 1 1098 ? -17.334 -10.111 38.885 1.00 93.62 1098 VAL A N 1
ATOM 8783 C CA . VAL A 1 1098 ? -17.453 -9.362 37.620 1.00 93.62 1098 VAL A CA 1
ATOM 8784 C C . VAL A 1 1098 ? -16.115 -8.753 37.180 1.00 93.62 1098 VAL A C 1
ATOM 8786 O O . VAL A 1 1098 ? -15.792 -8.750 35.990 1.00 93.62 1098 VAL A O 1
ATOM 8789 N N . ILE A 1 1099 ? -15.317 -8.246 38.126 1.00 92.62 1099 ILE A N 1
ATOM 8790 C CA . ILE A 1 1099 ? -13.988 -7.694 37.829 1.00 92.62 1099 ILE A CA 1
ATOM 8791 C C . ILE A 1 1099 ? -13.043 -8.803 37.356 1.00 92.62 1099 ILE A C 1
ATOM 8793 O O . ILE A 1 1099 ? -12.386 -8.633 36.331 1.00 92.62 1099 ILE A O 1
ATOM 8797 N N . ALA A 1 1100 ? -12.994 -9.939 38.058 1.00 90.56 1100 ALA A N 1
ATOM 8798 C CA . ALA A 1 1100 ? -12.086 -11.040 37.743 1.00 90.56 1100 ALA A CA 1
ATOM 8799 C C . ALA A 1 1100 ? -12.339 -11.625 36.345 1.00 90.56 1100 ALA A C 1
ATOM 8801 O O . ALA A 1 1100 ? -11.394 -11.846 35.590 1.00 90.56 1100 ALA A O 1
ATOM 8802 N N . THR A 1 1101 ? -13.603 -11.817 35.960 1.00 91.50 1101 THR A N 1
ATOM 8803 C CA . THR A 1 1101 ? -13.961 -12.335 34.629 1.00 91.50 1101 THR A CA 1
ATOM 8804 C C . THR A 1 1101 ? -13.704 -11.322 33.504 1.00 91.50 1101 THR A C 1
ATOM 8806 O O . THR A 1 1101 ? -13.415 -11.711 32.370 1.00 91.50 1101 THR A O 1
ATOM 8809 N N . SER A 1 1102 ? -13.745 -10.019 33.802 1.00 87.25 1102 SER A N 1
ATOM 8810 C CA . SER A 1 1102 ? -13.548 -8.939 32.819 1.00 87.25 1102 SER A CA 1
ATOM 8811 C C . SER A 1 1102 ? -12.112 -8.392 32.749 1.00 87.25 1102 SER A C 1
ATOM 8813 O O . SER A 1 1102 ? -11.802 -7.615 31.848 1.00 87.25 1102 SER A O 1
ATOM 8815 N N . ALA A 1 1103 ? -11.215 -8.795 33.655 1.00 87.88 1103 ALA A N 1
ATOM 8816 C CA . ALA A 1 1103 ? -9.874 -8.214 33.812 1.00 87.88 1103 ALA A CA 1
ATOM 8817 C C . ALA A 1 1103 ? -8.922 -8.426 32.618 1.00 87.88 1103 ALA A C 1
ATOM 8819 O O . ALA A 1 1103 ? -7.942 -7.698 32.476 1.00 87.88 1103 ALA A O 1
ATOM 8820 N N . HIS A 1 1104 ? -9.194 -9.395 31.744 1.00 84.94 1104 HIS A N 1
ATOM 8821 C CA . HIS A 1 1104 ? -8.344 -9.683 30.585 1.00 84.94 1104 HIS A CA 1
ATOM 8822 C C . HIS A 1 1104 ? -8.463 -8.626 29.465 1.00 84.94 1104 HIS A C 1
ATOM 8824 O O . HIS A 1 1104 ? -7.506 -8.397 28.731 1.00 84.94 1104 HIS A O 1
ATOM 8830 N N . GLU A 1 1105 ? -9.611 -7.953 29.326 1.00 79.56 1105 GLU A N 1
ATOM 8831 C CA . GLU A 1 1105 ? -9.834 -6.937 28.286 1.00 79.56 1105 GLU A CA 1
ATOM 8832 C C . GLU A 1 1105 ? -8.938 -5.688 28.398 1.00 79.56 1105 GLU A C 1
ATOM 8834 O O . GLU A 1 1105 ? -8.358 -5.316 27.375 1.00 79.56 1105 GLU A O 1
ATOM 8839 N N . PRO A 1 1106 ? -8.780 -5.021 29.564 1.00 85.81 1106 PRO A N 1
ATOM 8840 C CA . PRO A 1 1106 ? -7.976 -3.798 29.658 1.00 85.81 1106 PRO A CA 1
ATOM 8841 C C . PRO A 1 1106 ? -6.506 -4.010 29.278 1.00 85.81 1106 PRO A C 1
ATOM 8843 O O . PRO A 1 1106 ? -5.898 -3.115 28.701 1.00 85.81 1106 PRO A O 1
ATOM 8846 N N . TYR A 1 1107 ? -5.949 -5.198 29.531 1.00 84.00 1107 TYR A N 1
ATOM 8847 C CA . TYR A 1 1107 ? -4.563 -5.521 29.182 1.00 84.00 1107 TYR A CA 1
ATOM 8848 C C . TYR A 1 1107 ? -4.332 -5.617 27.664 1.00 84.00 1107 TYR A C 1
ATOM 8850 O O . TYR A 1 1107 ? -3.236 -5.353 27.175 1.00 84.00 1107 TYR A O 1
ATOM 8858 N N . HIS A 1 1108 ? -5.372 -5.975 26.910 1.00 82.44 1108 HIS A N 1
ATOM 8859 C CA . HIS A 1 1108 ? -5.304 -6.146 25.461 1.00 82.44 1108 HIS A CA 1
ATOM 8860 C C . HIS A 1 1108 ? -5.858 -4.950 24.680 1.00 82.44 1108 HIS A C 1
ATOM 8862 O O . HIS A 1 1108 ? -5.948 -5.014 23.455 1.00 82.44 1108 HIS A O 1
ATOM 8868 N N . ARG A 1 1109 ? -6.227 -3.849 25.343 1.00 81.88 1109 ARG A N 1
ATOM 8869 C CA . ARG A 1 1109 ? -6.661 -2.623 24.662 1.00 81.88 1109 ARG A CA 1
ATOM 8870 C C . ARG A 1 1109 ? -5.468 -1.796 24.203 1.00 81.88 1109 ARG A C 1
ATOM 8872 O O . ARG A 1 1109 ? -4.545 -1.534 24.966 1.00 81.88 1109 ARG A O 1
ATOM 8879 N N . ALA A 1 1110 ? -5.515 -1.361 22.950 1.00 79.75 1110 ALA A N 1
ATOM 8880 C CA . ALA A 1 1110 ? -4.488 -0.539 22.334 1.00 79.75 1110 ALA A CA 1
ATOM 8881 C C . ALA A 1 1110 ? -5.115 0.572 21.486 1.00 79.75 1110 ALA A C 1
ATOM 8883 O O . ALA A 1 1110 ? -6.210 0.422 20.937 1.00 79.75 1110 ALA A O 1
ATOM 8884 N N . LEU A 1 1111 ? -4.387 1.683 21.360 1.00 80.56 1111 LEU A N 1
ATOM 8885 C CA . LEU A 1 1111 ? -4.722 2.732 20.405 1.00 80.56 1111 LEU A CA 1
ATOM 8886 C C . LEU A 1 1111 ? -4.097 2.438 19.044 1.00 80.56 1111 LEU A C 1
ATOM 8888 O O . LEU A 1 1111 ? -2.906 2.134 18.961 1.00 80.56 1111 LEU A O 1
ATOM 8892 N N . VAL A 1 1112 ? -4.885 2.617 17.989 1.00 76.88 1112 VAL A N 1
ATOM 8893 C CA . VAL A 1 1112 ? -4.418 2.617 16.602 1.00 76.88 1112 VAL A CA 1
ATOM 8894 C C . VAL A 1 1112 ? -4.693 3.984 15.994 1.00 76.88 1112 VAL A C 1
ATOM 8896 O O . VAL A 1 1112 ? -5.817 4.477 16.044 1.00 76.88 1112 VAL A O 1
ATOM 8899 N N . THR A 1 1113 ? -3.659 4.616 15.450 1.00 71.00 1113 THR A N 1
ATOM 8900 C CA . THR A 1 1113 ? -3.758 5.901 14.754 1.00 71.00 1113 THR A CA 1
ATOM 8901 C C . THR A 1 1113 ? -3.818 5.657 13.256 1.00 71.00 1113 THR A C 1
ATOM 8903 O O . THR A 1 1113 ? -2.922 5.021 12.704 1.00 71.00 1113 THR A O 1
ATOM 8906 N N . ASP A 1 1114 ? -4.864 6.164 12.617 1.00 71.44 1114 ASP A N 1
ATOM 8907 C CA . ASP A 1 1114 ? -5.012 6.166 11.169 1.00 71.44 1114 ASP A CA 1
ATOM 8908 C C . ASP A 1 1114 ? -4.619 7.557 10.653 1.00 71.44 1114 ASP A C 1
ATOM 8910 O O . ASP A 1 1114 ? -5.383 8.515 10.796 1.00 71.44 1114 ASP A O 1
ATOM 8914 N N . GLU A 1 1115 ? -3.380 7.692 10.172 1.00 65.12 1115 GLU A N 1
ATOM 8915 C CA . GLU A 1 1115 ? -2.794 8.984 9.787 1.00 65.12 1115 GLU A CA 1
ATOM 8916 C C . GLU A 1 1115 ? -3.465 9.570 8.539 1.00 65.12 1115 GLU A C 1
ATOM 8918 O O . GLU A 1 1115 ? -3.742 10.769 8.522 1.00 65.12 1115 GLU A O 1
ATOM 8923 N N . ASP A 1 1116 ? -3.823 8.735 7.556 1.00 64.81 1116 ASP A N 1
ATOM 8924 C CA . ASP A 1 1116 ? -4.445 9.191 6.303 1.00 64.81 1116 ASP A CA 1
ATOM 8925 C C . ASP A 1 1116 ? -5.860 9.742 6.526 1.00 64.81 1116 ASP A C 1
ATOM 8927 O O . ASP A 1 1116 ? -6.287 10.690 5.869 1.00 64.81 1116 ASP A O 1
ATOM 8931 N N . GLU A 1 1117 ? -6.604 9.150 7.464 1.00 69.38 1117 GLU A N 1
ATOM 8932 C CA . GLU A 1 1117 ? -7.948 9.609 7.830 1.00 69.38 1117 GLU A CA 1
ATOM 8933 C C . GLU A 1 1117 ? -7.941 10.600 9.005 1.00 69.38 1117 GLU A C 1
ATOM 8935 O O . GLU A 1 1117 ? -8.985 11.155 9.354 1.00 69.38 1117 GLU A O 1
ATOM 8940 N N . GLY A 1 1118 ? -6.784 10.818 9.638 1.00 70.31 1118 GLY A N 1
ATOM 8941 C CA . GLY A 1 1118 ? -6.644 11.654 10.826 1.00 70.31 1118 GLY A CA 1
ATOM 8942 C C . GLY A 1 1118 ? -7.433 11.136 12.033 1.00 70.31 1118 GLY A C 1
ATOM 8943 O O . GLY A 1 1118 ? -7.900 11.936 12.844 1.00 70.31 1118 GLY A O 1
ATOM 8944 N N . ARG A 1 1119 ? -7.606 9.816 12.179 1.00 79.06 1119 ARG A N 1
ATOM 8945 C CA . ARG A 1 1119 ? -8.454 9.194 13.216 1.00 79.06 1119 ARG A CA 1
ATOM 8946 C C . ARG A 1 1119 ? -7.650 8.413 14.248 1.00 79.06 1119 ARG A C 1
ATOM 8948 O O . ARG A 1 1119 ? -6.525 7.986 14.007 1.00 79.06 1119 ARG A O 1
ATOM 8955 N N . VAL A 1 1120 ? -8.231 8.238 15.433 1.00 81.38 1120 VAL A N 1
ATOM 8956 C CA . VAL A 1 1120 ? -7.657 7.415 16.508 1.00 81.38 1120 VAL A CA 1
ATOM 8957 C C . VAL A 1 1120 ? -8.713 6.425 16.974 1.00 81.38 1120 VAL A C 1
ATOM 8959 O O . VAL A 1 1120 ? -9.816 6.826 17.338 1.00 81.38 1120 VAL A O 1
ATOM 8962 N N . TRP A 1 1121 ? -8.377 5.141 16.975 1.00 80.50 1121 TRP A N 1
ATOM 8963 C CA . TRP A 1 1121 ? -9.271 4.051 17.347 1.00 80.50 1121 TRP A CA 1
ATOM 8964 C C . TRP A 1 1121 ? -8.795 3.379 18.629 1.00 80.50 1121 TRP A C 1
ATOM 8966 O O . TRP A 1 1121 ? -7.604 3.123 18.798 1.00 80.50 1121 TRP A O 1
ATOM 8976 N N . CYS A 1 1122 ? -9.733 3.059 19.516 1.00 81.56 1122 CYS A N 1
ATOM 8977 C CA . CYS A 1 1122 ? -9.496 2.201 20.669 1.00 81.56 1122 CYS A CA 1
ATOM 8978 C C . CYS A 1 1122 ? -9.990 0.794 20.329 1.00 81.56 1122 CYS A C 1
ATOM 8980 O O . CYS A 1 1122 ? -11.195 0.587 20.186 1.00 81.56 1122 CYS A O 1
ATOM 8982 N N . ILE A 1 1123 ? -9.074 -0.162 20.171 1.00 76.44 1123 ILE A N 1
ATOM 8983 C CA . ILE A 1 1123 ? -9.422 -1.544 19.822 1.00 76.44 1123 ILE A CA 1
ATOM 8984 C C . ILE A 1 1123 ? -8.829 -2.540 20.811 1.00 76.44 1123 ILE A C 1
ATOM 8986 O O . ILE A 1 1123 ? -7.784 -2.304 21.417 1.00 76.44 1123 ILE A O 1
ATOM 8990 N N . VAL A 1 1124 ? -9.490 -3.688 20.945 1.00 76.31 1124 VAL A N 1
ATOM 8991 C CA . VAL A 1 1124 ? -8.931 -4.847 21.643 1.00 76.31 1124 VAL A CA 1
ATOM 8992 C C . VAL A 1 1124 ? -8.075 -5.626 20.648 1.00 76.31 1124 VAL A C 1
ATOM 8994 O O . VAL A 1 1124 ? -8.579 -6.129 19.646 1.00 76.31 1124 VAL A O 1
ATOM 8997 N N . ARG A 1 1125 ? -6.771 -5.712 20.910 1.00 71.94 1125 ARG A N 1
ATOM 8998 C CA . ARG A 1 1125 ? -5.797 -6.423 20.083 1.00 71.94 1125 ARG A CA 1
ATOM 8999 C C . ARG A 1 1125 ? -5.265 -7.634 20.840 1.00 71.94 1125 ARG A C 1
ATOM 9001 O O . ARG A 1 1125 ? -4.357 -7.529 21.664 1.00 71.94 1125 ARG A O 1
ATOM 9008 N N . TYR A 1 1126 ? -5.820 -8.799 20.528 1.00 74.06 1126 TYR A N 1
ATOM 9009 C CA . TYR A 1 1126 ? -5.302 -10.060 21.046 1.00 74.06 1126 TYR A CA 1
ATOM 9010 C C . TYR A 1 1126 ? -4.041 -10.491 20.276 1.00 74.06 1126 TYR A C 1
ATOM 9012 O O . TYR A 1 1126 ? -4.008 -10.356 19.051 1.00 74.06 1126 TYR A O 1
ATOM 9020 N N . PRO A 1 1127 ? -3.011 -11.028 20.956 1.00 69.25 1127 PRO A N 1
ATOM 9021 C CA . PRO A 1 1127 ? -1.864 -11.645 20.294 1.00 69.25 1127 PRO A CA 1
ATOM 9022 C C . PRO A 1 1127 ? -2.311 -12.810 19.405 1.00 69.25 1127 PRO A C 1
ATOM 9024 O O . PRO A 1 1127 ? -3.172 -13.593 19.811 1.00 69.25 1127 PRO A O 1
ATOM 9027 N N . GLU A 1 1128 ? -1.713 -12.955 18.220 1.00 66.88 1128 GLU A N 1
ATOM 9028 C CA . GLU A 1 1128 ? -2.111 -13.981 17.240 1.00 66.88 1128 GLU A CA 1
ATOM 9029 C C . GLU A 1 1128 ? -2.056 -15.406 17.810 1.00 66.88 1128 GLU A C 1
ATOM 9031 O O . GLU A 1 1128 ? -2.951 -16.203 17.537 1.00 66.88 1128 GLU A O 1
ATOM 9036 N N . SER A 1 1129 ? -1.089 -15.694 18.688 1.00 70.75 1129 SER A N 1
ATOM 9037 C CA . SER A 1 1129 ? -0.909 -17.004 19.327 1.00 70.75 1129 SER A CA 1
ATOM 9038 C C . SER A 1 1129 ? -2.091 -17.464 20.189 1.00 70.75 1129 SER A C 1
ATOM 9040 O O . SER A 1 1129 ? -2.335 -18.664 20.285 1.00 70.75 1129 SER A O 1
ATOM 9042 N N . TYR A 1 1130 ? -2.848 -16.540 20.794 1.00 74.81 1130 TYR A N 1
ATOM 9043 C CA . TYR A 1 1130 ? -3.948 -16.864 21.718 1.00 74.81 1130 TYR A CA 1
ATOM 9044 C C . TYR A 1 1130 ? -5.291 -16.227 21.328 1.00 74.81 1130 TYR A C 1
ATOM 9046 O O . TYR A 1 1130 ? -6.270 -16.348 22.071 1.00 74.81 1130 TYR A O 1
ATOM 9054 N N . SER A 1 1131 ? -5.376 -15.565 20.168 1.00 74.00 1131 SER A N 1
ATOM 9055 C CA . SER A 1 1131 ? -6.552 -14.771 19.781 1.00 74.00 1131 SER A CA 1
ATOM 9056 C C . SER A 1 1131 ? -7.835 -15.602 19.713 1.00 74.00 1131 SER A C 1
ATOM 9058 O O . SER A 1 1131 ? -8.884 -15.161 20.181 1.00 74.00 1131 SER A O 1
ATOM 9060 N N . LYS A 1 1132 ? -7.757 -16.836 19.197 1.00 78.69 1132 LYS A N 1
ATOM 9061 C CA . LYS A 1 1132 ? -8.910 -17.739 19.082 1.00 78.69 1132 LYS A CA 1
ATOM 9062 C C . LYS A 1 1132 ? -9.464 -18.116 20.456 1.00 78.69 1132 LYS A C 1
ATOM 9064 O O . LYS A 1 1132 ? -10.673 -18.066 20.654 1.00 78.69 1132 LYS A O 1
ATOM 9069 N N . TYR A 1 1133 ? -8.587 -18.442 21.406 1.00 82.00 1133 TYR A N 1
ATOM 9070 C CA . TYR A 1 1133 ? -8.985 -18.813 22.763 1.00 82.00 1133 TYR A CA 1
ATOM 9071 C C . TYR A 1 1133 ? -9.605 -17.630 23.512 1.00 82.00 1133 TYR A C 1
ATOM 9073 O O . TYR A 1 1133 ? -10.699 -17.756 24.058 1.00 82.00 1133 TYR A O 1
ATOM 9081 N N . LEU A 1 1134 ? -8.948 -16.465 23.483 1.00 81.25 1134 LEU A N 1
ATOM 9082 C CA . LEU A 1 1134 ? -9.441 -15.273 24.173 1.00 81.25 1134 LEU A CA 1
ATOM 9083 C C . LEU A 1 1134 ? -10.776 -14.790 23.593 1.00 81.25 1134 LEU A C 1
ATOM 9085 O O . LEU A 1 1134 ? -11.682 -14.496 24.361 1.00 81.25 1134 LEU A O 1
ATOM 9089 N N . ASN A 1 1135 ? -10.960 -14.807 22.267 1.00 76.81 1135 ASN A N 1
ATOM 9090 C CA . ASN A 1 1135 ? -12.248 -14.467 21.650 1.00 76.81 1135 ASN A CA 1
ATOM 9091 C C . ASN A 1 1135 ? -13.385 -15.407 22.092 1.00 76.81 1135 ASN A C 1
ATOM 9093 O O . ASN A 1 1135 ? -14.499 -14.947 22.367 1.00 76.81 1135 ASN A O 1
ATOM 9097 N N . ILE A 1 1136 ? -13.119 -16.716 22.186 1.00 81.50 1136 ILE A N 1
ATOM 9098 C CA . ILE A 1 1136 ? -14.098 -17.695 22.683 1.00 81.50 1136 ILE A CA 1
ATOM 9099 C C . ILE A 1 1136 ? -14.408 -17.422 24.159 1.00 81.50 1136 ILE A C 1
ATOM 9101 O O . ILE A 1 1136 ? -15.578 -17.346 24.531 1.00 81.50 1136 ILE A O 1
ATOM 9105 N N . TYR A 1 1137 ? -13.382 -17.206 24.984 1.00 85.81 1137 TYR A N 1
ATOM 9106 C CA . TYR A 1 1137 ? -13.538 -16.892 26.404 1.00 85.81 1137 TYR A CA 1
ATOM 9107 C C . TYR A 1 1137 ? -14.400 -15.639 26.627 1.00 85.81 1137 TYR A C 1
ATOM 9109 O O . TYR A 1 1137 ? -15.390 -15.699 27.358 1.00 85.81 1137 TYR A O 1
ATOM 9117 N N . THR A 1 1138 ? -14.095 -14.531 25.940 1.00 80.81 1138 THR A N 1
ATOM 9118 C CA . THR A 1 1138 ? -14.869 -13.279 26.009 1.00 80.81 1138 THR A CA 1
ATOM 9119 C C . THR A 1 1138 ? -16.332 -13.500 25.632 1.00 80.81 1138 THR A C 1
ATOM 9121 O O . THR A 1 1138 ? -17.236 -12.954 26.275 1.00 80.81 1138 THR A O 1
ATOM 9124 N N . SER A 1 1139 ? -16.577 -14.339 24.622 1.00 79.25 1139 SER A N 1
ATOM 9125 C CA . SER A 1 1139 ? -17.926 -14.668 24.162 1.00 79.25 1139 SER A CA 1
ATOM 9126 C C . SER A 1 1139 ? -18.712 -15.440 25.220 1.00 79.25 1139 SER A C 1
ATOM 9128 O O . SER A 1 1139 ? -19.815 -15.033 25.583 1.00 79.25 1139 SER A O 1
ATOM 9130 N N . VAL A 1 1140 ? -18.124 -16.505 25.774 1.00 84.31 1140 VAL A N 1
ATOM 9131 C CA . VAL A 1 1140 ? -18.751 -17.338 26.813 1.00 84.31 1140 VAL A CA 1
ATOM 9132 C C . VAL A 1 1140 ? -19.040 -16.521 28.070 1.00 84.31 1140 VAL A C 1
ATOM 9134 O O . VAL A 1 1140 ? -20.163 -16.535 28.571 1.00 84.31 1140 VAL A O 1
ATOM 9137 N N . ILE A 1 1141 ? -18.064 -15.752 28.555 1.00 85.56 1141 ILE A N 1
ATOM 9138 C CA . ILE A 1 1141 ? -18.224 -14.914 29.749 1.00 85.56 1141 ILE A CA 1
ATOM 9139 C C . ILE A 1 1141 ? -19.332 -13.877 29.556 1.00 85.56 1141 ILE A C 1
ATOM 9141 O O . ILE A 1 1141 ? -20.145 -13.663 30.457 1.00 85.56 1141 ILE A O 1
ATOM 9145 N N . THR A 1 1142 ? -19.428 -13.263 28.376 1.00 79.38 1142 THR A N 1
ATOM 9146 C CA . THR A 1 1142 ? -20.484 -12.280 28.108 1.00 79.38 1142 THR A CA 1
ATOM 9147 C C . THR A 1 1142 ? -21.873 -12.921 28.082 1.00 79.38 1142 THR A C 1
ATOM 9149 O O . THR A 1 1142 ? -22.812 -12.337 28.626 1.00 79.38 1142 THR A O 1
ATOM 9152 N N . ILE A 1 1143 ? -22.007 -14.139 27.541 1.00 82.62 1143 ILE A N 1
ATOM 9153 C CA . ILE A 1 1143 ? -23.257 -14.917 27.607 1.00 82.62 1143 ILE A CA 1
ATOM 9154 C C . ILE A 1 1143 ? -23.629 -15.207 29.062 1.00 82.62 1143 ILE A C 1
ATOM 9156 O O . ILE A 1 1143 ? -24.776 -14.993 29.447 1.00 82.62 1143 ILE A O 1
ATOM 9160 N N . VAL A 1 1144 ? -22.672 -15.649 29.882 1.00 87.00 1144 VAL A N 1
ATOM 9161 C CA . VAL A 1 1144 ? -22.909 -15.977 31.296 1.00 87.00 1144 VAL A CA 1
ATOM 9162 C C . VAL A 1 1144 ? -23.370 -14.750 32.083 1.00 87.00 1144 VAL A C 1
ATOM 9164 O O . VAL A 1 1144 ? -24.372 -14.828 32.793 1.00 87.00 1144 VAL A O 1
ATOM 9167 N N . HIS A 1 1145 ? -22.695 -13.604 31.938 1.00 86.19 1145 HIS A N 1
ATOM 9168 C CA . HIS A 1 1145 ? -23.095 -12.384 32.648 1.00 86.19 1145 HIS A CA 1
ATOM 9169 C C . HIS A 1 1145 ? -24.420 -11.803 32.159 1.00 86.19 1145 HIS A C 1
ATOM 9171 O O . HIS A 1 1145 ? -25.063 -11.102 32.932 1.00 86.19 1145 HIS A O 1
ATOM 9177 N N . PHE A 1 1146 ? -24.830 -12.081 30.921 1.00 81.62 1146 PHE A N 1
ATOM 9178 C CA . PHE A 1 1146 ? -26.129 -11.656 30.415 1.00 81.62 1146 PHE A CA 1
ATOM 9179 C C . PHE A 1 1146 ? -27.239 -12.632 30.828 1.00 81.62 1146 PHE A C 1
ATOM 9181 O O . PHE A 1 1146 ? -28.153 -12.252 31.547 1.00 81.62 1146 PHE A O 1
ATOM 9188 N N . ILE A 1 1147 ? -27.166 -13.904 30.420 1.00 84.00 1147 ILE A N 1
ATOM 9189 C CA . ILE A 1 1147 ? -28.238 -14.894 30.630 1.00 84.00 1147 ILE A CA 1
ATOM 9190 C C . ILE A 1 1147 ? -28.363 -15.289 32.106 1.00 84.00 1147 ILE A C 1
ATOM 9192 O O . ILE A 1 1147 ? -29.478 -15.493 32.587 1.00 84.00 1147 ILE A O 1
ATOM 9196 N N . GLY A 1 1148 ? -27.247 -15.366 32.839 1.00 88.62 1148 GLY A N 1
ATOM 9197 C CA . GLY A 1 1148 ? -27.210 -15.812 34.235 1.00 88.62 1148 GLY A CA 1
ATOM 9198 C C . GLY A 1 1148 ? -28.168 -15.038 35.150 1.00 88.62 1148 GLY A C 1
ATOM 9199 O O . GLY A 1 1148 ? -29.073 -15.652 35.724 1.00 88.62 1148 GLY A O 1
ATOM 9200 N N . PRO A 1 1149 ? -28.048 -13.700 35.257 1.00 88.62 1149 PRO A N 1
ATOM 9201 C CA . PRO A 1 1149 ? -28.952 -12.891 36.071 1.00 88.62 1149 PRO A CA 1
ATOM 9202 C C . PRO A 1 1149 ? -30.432 -13.036 35.695 1.00 88.62 1149 PRO A C 1
ATOM 9204 O O . PRO A 1 1149 ? -31.296 -13.100 36.573 1.00 88.62 1149 PRO A O 1
ATOM 9207 N N . PHE A 1 1150 ? -30.748 -13.116 34.400 1.00 84.00 1150 PHE A N 1
ATOM 9208 C CA . PHE A 1 1150 ? -32.131 -13.258 33.938 1.00 84.00 1150 PHE A CA 1
ATOM 9209 C C . PHE A 1 1150 ? -32.720 -14.630 34.269 1.00 84.00 1150 PHE A C 1
ATOM 9211 O O . PHE A 1 1150 ? -33.846 -14.699 34.766 1.00 84.00 1150 PHE A O 1
ATOM 9218 N N . ALA A 1 1151 ? -31.958 -15.707 34.064 1.00 87.62 1151 ALA A N 1
ATOM 9219 C CA . ALA A 1 1151 ? -32.378 -17.057 34.424 1.00 87.62 1151 ALA A CA 1
ATOM 9220 C C . ALA A 1 1151 ? -32.675 -17.153 35.928 1.00 87.62 1151 ALA A C 1
ATOM 9222 O O . ALA A 1 1151 ? -33.741 -17.631 36.318 1.00 87.62 1151 ALA A O 1
ATOM 9223 N N . ILE A 1 1152 ? -31.793 -16.602 36.770 1.00 90.25 1152 ILE A N 1
ATOM 9224 C CA . ILE A 1 1152 ? -31.989 -16.556 38.226 1.00 90.25 1152 ILE A CA 1
ATOM 9225 C C . ILE A 1 1152 ? -33.261 -15.781 38.590 1.00 90.25 1152 ILE A C 1
ATOM 9227 O O . ILE A 1 1152 ? -34.037 -16.242 39.430 1.00 90.25 1152 ILE A O 1
ATOM 9231 N N . ASN A 1 1153 ? -33.512 -14.633 37.953 1.00 86.00 1153 ASN A N 1
ATOM 9232 C CA . ASN A 1 1153 ? -34.717 -13.834 38.189 1.00 86.00 1153 ASN A CA 1
ATOM 9233 C C . ASN A 1 1153 ? -36.007 -14.597 37.845 1.00 86.00 1153 ASN A C 1
ATOM 9235 O O . ASN A 1 1153 ? -36.940 -14.604 38.651 1.00 86.00 1153 ASN A O 1
ATOM 9239 N N . ILE A 1 1154 ? -36.062 -15.264 36.686 1.00 85.19 1154 ILE A N 1
ATOM 9240 C CA . ILE A 1 1154 ? -37.239 -16.036 36.249 1.00 85.19 1154 ILE A CA 1
ATOM 9241 C C . ILE A 1 1154 ? -37.466 -17.242 37.166 1.00 85.19 1154 ILE A C 1
ATOM 9243 O O . ILE A 1 1154 ? -38.575 -17.422 37.672 1.00 85.19 1154 ILE A O 1
ATOM 9247 N N . ILE A 1 1155 ? -36.417 -18.024 37.448 1.00 88.88 1155 ILE A N 1
ATOM 9248 C CA . ILE A 1 1155 ? -36.494 -19.192 38.339 1.00 88.88 1155 ILE A CA 1
ATOM 9249 C C . ILE A 1 1155 ? -36.967 -18.764 39.733 1.00 88.88 1155 ILE A C 1
ATOM 9251 O O . ILE A 1 1155 ? -37.854 -19.396 40.310 1.00 88.88 1155 ILE A O 1
ATOM 9255 N N . SER A 1 1156 ? -36.441 -17.651 40.252 1.00 88.44 1156 SER A N 1
ATOM 9256 C CA . SER A 1 1156 ? -36.834 -17.120 41.559 1.00 88.44 1156 SER A CA 1
ATOM 9257 C C . SER A 1 1156 ? -38.290 -16.650 41.578 1.00 88.44 1156 SER A C 1
ATOM 9259 O O . SER A 1 1156 ? -39.013 -16.946 42.528 1.00 88.44 1156 SER A O 1
ATOM 9261 N N . ALA A 1 1157 ? -38.758 -15.962 40.531 1.00 84.44 1157 ALA A N 1
ATOM 9262 C CA . ALA A 1 1157 ? -40.150 -15.527 40.422 1.00 84.44 1157 ALA A CA 1
ATOM 9263 C C . ALA A 1 1157 ? -41.123 -16.720 40.363 1.00 84.44 1157 ALA A C 1
ATOM 9265 O O . ALA A 1 1157 ? -42.117 -16.741 41.095 1.00 84.44 1157 ALA A O 1
ATOM 9266 N N . CYS A 1 1158 ? -40.811 -17.740 39.556 1.00 84.50 1158 CYS A N 1
ATOM 9267 C CA . CYS A 1 1158 ? -41.576 -18.986 39.500 1.00 84.50 1158 CYS A CA 1
ATOM 9268 C C . CYS A 1 1158 ? -41.586 -19.701 40.859 1.00 84.50 1158 CYS A C 1
ATOM 9270 O O . CYS A 1 1158 ? -42.651 -20.094 41.339 1.00 84.50 1158 CYS A O 1
ATOM 9272 N N . GLY A 1 1159 ? -40.425 -19.802 41.516 1.00 85.19 1159 GLY A N 1
ATOM 9273 C CA . GLY A 1 1159 ? -40.285 -20.392 42.846 1.00 85.19 1159 GLY A CA 1
ATOM 9274 C C . GLY A 1 1159 ? -41.144 -19.690 43.899 1.00 85.19 1159 GLY A C 1
ATOM 9275 O O . GLY A 1 1159 ? -41.852 -20.360 44.651 1.00 85.19 1159 GLY A O 1
ATOM 9276 N N . ILE A 1 1160 ? -41.164 -18.350 43.905 1.00 83.75 1160 ILE A N 1
ATOM 9277 C CA . ILE A 1 1160 ? -42.021 -17.560 44.801 1.00 83.75 1160 ILE A CA 1
ATOM 9278 C C . ILE A 1 1160 ? -43.490 -17.928 44.575 1.00 83.75 1160 ILE A C 1
ATOM 9280 O O . ILE A 1 1160 ? -44.183 -18.258 45.533 1.00 83.75 1160 ILE A O 1
ATOM 9284 N N . ILE A 1 1161 ? -43.979 -17.936 43.334 1.00 82.81 1161 ILE A N 1
ATOM 9285 C CA . ILE A 1 1161 ? -45.395 -18.223 43.047 1.00 82.81 1161 ILE A CA 1
ATOM 9286 C C . ILE A 1 1161 ? -45.780 -19.638 43.504 1.00 82.81 1161 ILE A C 1
ATOM 9288 O O . ILE A 1 1161 ? -46.795 -19.809 44.185 1.00 82.81 1161 ILE A O 1
ATOM 9292 N N . VAL A 1 1162 ? -44.951 -20.640 43.194 1.00 82.25 1162 VAL A N 1
ATOM 9293 C CA . VAL A 1 1162 ? -45.205 -22.048 43.539 1.00 82.25 1162 VAL A CA 1
ATOM 9294 C C . VAL A 1 1162 ? -45.183 -22.274 45.052 1.00 82.25 1162 VAL A C 1
ATOM 9296 O O . VAL A 1 1162 ? -46.105 -22.890 45.594 1.00 82.25 1162 VAL A O 1
ATOM 9299 N N . LEU A 1 1163 ? -44.166 -21.765 45.754 1.00 82.06 1163 LEU A N 1
ATOM 9300 C CA . LEU A 1 1163 ? -44.030 -21.941 47.204 1.00 82.06 1163 LEU A CA 1
ATOM 9301 C C . LEU A 1 1163 ? -45.125 -21.201 47.971 1.00 82.06 1163 LEU A C 1
ATOM 9303 O O . LEU A 1 1163 ? -45.699 -21.753 48.908 1.00 82.06 1163 LEU A O 1
ATOM 9307 N N . THR A 1 1164 ? -45.481 -19.989 47.544 1.00 78.06 1164 THR A N 1
ATOM 9308 C CA . THR A 1 1164 ? -46.549 -19.220 48.199 1.00 78.06 1164 THR A CA 1
ATOM 9309 C C . THR A 1 1164 ? -47.915 -19.881 47.994 1.00 78.06 1164 THR A C 1
ATOM 9311 O O . THR A 1 1164 ? -48.736 -19.895 48.914 1.00 78.06 1164 THR A O 1
ATOM 9314 N N . ALA A 1 1165 ? -48.157 -20.488 46.824 1.00 76.94 1165 ALA A N 1
ATOM 9315 C CA . ALA A 1 1165 ? -49.356 -21.287 46.574 1.00 76.94 1165 ALA A CA 1
ATOM 9316 C C . ALA A 1 1165 ? -49.399 -22.550 47.456 1.00 76.94 1165 ALA A C 1
ATOM 9318 O O . ALA A 1 1165 ? -50.434 -22.829 48.062 1.00 76.94 1165 ALA A O 1
ATOM 9319 N N . ARG A 1 1166 ? -48.271 -23.266 47.606 1.00 77.44 1166 ARG A N 1
ATOM 9320 C CA . ARG A 1 1166 ? -48.164 -24.441 48.494 1.00 77.44 1166 ARG A CA 1
ATOM 9321 C C . ARG A 1 1166 ? -48.374 -24.092 49.970 1.00 77.44 1166 ARG A C 1
ATOM 9323 O O . ARG A 1 1166 ? -49.159 -24.758 50.638 1.00 77.44 1166 ARG A O 1
ATOM 9330 N N . HIS A 1 1167 ? -47.750 -23.028 50.477 1.00 75.50 1167 HIS A N 1
ATOM 9331 C CA . HIS A 1 1167 ? -47.934 -22.603 51.870 1.00 75.50 1167 HIS A CA 1
ATOM 9332 C C . HIS A 1 1167 ? -49.379 -22.192 52.178 1.00 75.50 1167 HIS A C 1
ATOM 9334 O O . HIS A 1 1167 ? -49.898 -22.532 53.240 1.00 75.50 1167 HIS A O 1
ATOM 9340 N N . ARG A 1 1168 ? -50.058 -21.497 51.254 1.00 74.00 1168 ARG A N 1
ATOM 9341 C CA . ARG A 1 1168 ? -51.463 -21.096 51.445 1.00 74.00 1168 ARG A CA 1
ATOM 9342 C C . ARG A 1 1168 ? -52.436 -22.267 51.365 1.00 74.00 1168 ARG A C 1
ATOM 9344 O O . ARG A 1 1168 ? -53.390 -22.279 52.133 1.00 74.00 1168 ARG A O 1
ATOM 9351 N N . MET A 1 1169 ? -52.166 -23.251 50.510 1.00 71.25 1169 MET A N 1
ATOM 9352 C CA . MET A 1 1169 ? -52.912 -24.512 50.483 1.00 71.25 1169 MET A CA 1
ATOM 9353 C C . MET A 1 1169 ? -52.777 -25.267 51.813 1.00 71.25 1169 MET A C 1
ATOM 9355 O O . MET A 1 1169 ? -53.781 -25.671 52.391 1.00 71.25 1169 MET A O 1
ATOM 9359 N N . ASN A 1 1170 ? -51.558 -25.386 52.352 1.00 70.31 1170 ASN A N 1
ATOM 9360 C CA . ASN A 1 1170 ? -51.342 -26.049 53.643 1.00 70.31 1170 ASN A CA 1
ATOM 9361 C C . ASN A 1 1170 ? -52.016 -25.303 54.815 1.00 70.31 1170 ASN A C 1
ATOM 9363 O O . ASN A 1 1170 ? -52.405 -25.937 55.791 1.00 70.31 1170 ASN A O 1
ATOM 9367 N N . ALA A 1 1171 ? -52.187 -23.978 54.715 1.00 69.06 1171 ALA A N 1
ATOM 9368 C CA . ALA A 1 1171 ? -52.852 -23.153 55.729 1.00 69.06 1171 ALA A CA 1
ATOM 9369 C C . ALA A 1 1171 ? -54.389 -23.056 55.575 1.00 69.06 1171 ALA A C 1
ATOM 9371 O O . ALA A 1 1171 ? -55.077 -22.771 56.552 1.00 69.06 1171 ALA A O 1
ATOM 9372 N N . ARG A 1 1172 ? -54.951 -23.271 54.374 1.00 67.00 1172 ARG A N 1
ATOM 9373 C CA . ARG A 1 1172 ? -56.404 -23.257 54.100 1.00 67.00 1172 ARG A CA 1
ATOM 9374 C C . ARG A 1 1172 ? -56.800 -24.452 53.225 1.00 67.00 1172 ARG A C 1
ATOM 9376 O O . ARG A 1 1172 ? -56.707 -24.386 52.006 1.00 67.00 1172 ARG A O 1
ATOM 9383 N N . LYS A 1 1173 ? -57.330 -25.514 53.846 1.00 63.78 1173 LYS A N 1
ATOM 9384 C CA . LYS A 1 1173 ? -57.712 -26.784 53.186 1.00 63.78 1173 LYS A CA 1
ATOM 9385 C C . LYS A 1 1173 ? -58.951 -26.726 52.260 1.00 63.78 1173 LYS A C 1
ATOM 9387 O O . LYS A 1 1173 ? -59.319 -27.752 51.705 1.00 63.78 1173 LYS A O 1
ATOM 9392 N N . GLN A 1 1174 ? -59.616 -25.579 52.092 1.00 60.22 1174 GLN A N 1
ATOM 9393 C CA . GLN A 1 1174 ? -60.939 -25.492 51.437 1.00 60.22 1174 GLN A CA 1
ATOM 9394 C C . GLN A 1 1174 ? -60.929 -25.326 49.896 1.00 60.22 1174 GLN A C 1
ATOM 9396 O O . GLN A 1 1174 ? -61.999 -25.300 49.298 1.00 60.22 1174 GLN A O 1
ATOM 9401 N N . LEU A 1 1175 ? -59.773 -25.212 49.223 1.00 62.22 1175 LEU A N 1
ATOM 9402 C CA . LEU A 1 1175 ? -59.685 -24.935 47.772 1.00 62.22 1175 LEU A CA 1
ATOM 9403 C C . LEU A 1 1175 ? -58.609 -25.782 47.060 1.00 62.22 1175 LEU A C 1
ATOM 9405 O O . LEU A 1 1175 ? -57.583 -26.129 47.639 1.00 62.22 1175 LEU A O 1
ATOM 9409 N N . SER A 1 1176 ? -58.835 -26.069 45.769 1.00 66.31 1176 SER A N 1
ATOM 9410 C CA . SER A 1 1176 ? -57.917 -26.810 44.882 1.00 66.31 1176 SER A CA 1
ATOM 9411 C C . SER A 1 1176 ? -56.595 -26.068 44.619 1.00 66.31 1176 SER A C 1
ATOM 9413 O O . SER A 1 1176 ? -56.551 -24.843 44.484 1.00 66.31 1176 SER A O 1
ATOM 9415 N N . TYR A 1 1177 ? -55.499 -26.821 44.471 1.00 66.25 1177 TYR A N 1
ATOM 9416 C CA . TYR A 1 1177 ? -54.166 -26.282 44.173 1.00 66.25 1177 TYR A CA 1
ATOM 9417 C C . TYR A 1 1177 ? -54.145 -25.381 42.925 1.00 66.25 1177 TYR A C 1
ATOM 9419 O O . TYR A 1 1177 ? -53.530 -24.313 42.946 1.00 66.25 1177 TYR A O 1
ATOM 9427 N N . ASN A 1 1178 ? -54.871 -25.755 41.864 1.00 64.38 1178 ASN A N 1
ATOM 9428 C CA . ASN A 1 1178 ? -54.919 -24.987 40.615 1.00 64.38 1178 ASN A CA 1
ATOM 9429 C C . ASN A 1 1178 ? -55.658 -23.650 40.771 1.00 64.38 1178 ASN A C 1
ATOM 9431 O O . ASN A 1 1178 ? -55.252 -22.656 40.164 1.00 64.38 1178 ASN A O 1
ATOM 9435 N N . SER A 1 1179 ? -56.705 -23.581 41.605 1.00 66.44 1179 SER A N 1
ATOM 9436 C CA . SER A 1 1179 ? -57.402 -22.313 41.858 1.00 66.44 1179 SER A CA 1
ATOM 9437 C C . SER A 1 1179 ? -56.547 -21.374 42.717 1.00 66.44 1179 SER A C 1
ATOM 9439 O O . SER A 1 1179 ? -56.472 -20.174 42.436 1.00 66.44 1179 SER A O 1
ATOM 9441 N N . HIS A 1 1180 ? -55.803 -21.915 43.690 1.00 70.06 1180 HIS A N 1
ATOM 9442 C CA . HIS A 1 1180 ? -54.817 -21.154 44.456 1.00 70.06 1180 HIS A CA 1
ATOM 9443 C C . HIS A 1 1180 ? -53.663 -20.642 43.587 1.00 70.06 1180 HIS A C 1
ATOM 9445 O O . HIS A 1 1180 ? -53.301 -19.469 43.704 1.00 70.06 1180 HIS A O 1
ATOM 9451 N N . LEU A 1 1181 ? -53.125 -21.470 42.687 1.00 71.12 1181 LEU A N 1
ATOM 9452 C CA . LEU A 1 1181 ? -52.057 -21.084 41.767 1.00 71.12 1181 LEU A CA 1
ATOM 9453 C C . LEU A 1 1181 ? -52.508 -19.962 40.817 1.00 71.12 1181 LEU A C 1
ATOM 9455 O O . LEU A 1 1181 ? -51.816 -18.952 40.710 1.00 71.12 1181 LEU A O 1
ATOM 9459 N N . ARG A 1 1182 ? -53.692 -20.076 40.192 1.00 73.38 1182 ARG A N 1
ATOM 9460 C CA . ARG A 1 1182 ? -54.228 -19.070 39.251 1.00 73.38 1182 ARG A CA 1
ATOM 9461 C C . ARG A 1 1182 ? -54.473 -17.715 39.923 1.00 73.38 1182 ARG A C 1
ATOM 9463 O O . ARG A 1 1182 ? -54.085 -16.683 39.377 1.00 73.38 1182 ARG A O 1
ATOM 9470 N N . ASN A 1 1183 ? -55.022 -17.714 41.141 1.00 75.50 1183 ASN A N 1
ATOM 9471 C CA . ASN A 1 1183 ? -55.192 -16.488 41.927 1.00 75.50 1183 ASN A CA 1
ATOM 9472 C C . ASN A 1 1183 ? -53.851 -15.877 42.353 1.00 75.50 1183 ASN A C 1
ATOM 9474 O O . ASN A 1 1183 ? -53.687 -14.660 42.285 1.00 75.50 1183 ASN A O 1
ATOM 9478 N N . GLN A 1 1184 ? -52.868 -16.688 42.766 1.00 72.12 1184 GLN A N 1
ATOM 9479 C CA . GLN A 1 1184 ? -51.540 -16.165 43.109 1.00 72.12 1184 GLN A CA 1
ATOM 9480 C C . GLN A 1 1184 ? -50.788 -15.621 41.893 1.00 72.12 1184 GLN A C 1
ATOM 9482 O O . GLN A 1 1184 ? -50.089 -14.617 42.028 1.00 72.12 1184 GLN A O 1
ATOM 9487 N N . LEU A 1 1185 ? -50.975 -16.224 40.720 1.00 71.56 1185 LEU A N 1
ATOM 9488 C CA . LEU A 1 1185 ? -50.390 -15.768 39.465 1.00 71.56 1185 LEU A CA 1
ATOM 9489 C C . LEU A 1 1185 ? -50.960 -14.406 39.035 1.00 71.56 1185 LEU A C 1
ATOM 9491 O O . LEU A 1 1185 ? -50.200 -13.539 38.612 1.00 71.56 1185 LEU A O 1
ATOM 9495 N N . GLN A 1 1186 ? -52.263 -14.160 39.227 1.00 69.69 1186 GLN A N 1
ATOM 9496 C CA . GLN A 1 1186 ? -52.853 -12.834 38.993 1.00 69.69 1186 GLN A CA 1
ATOM 9497 C C . GLN A 1 1186 ? -52.361 -11.777 39.994 1.00 69.69 1186 GLN A C 1
ATOM 9499 O O . GLN A 1 1186 ? -52.075 -10.646 39.595 1.00 69.69 1186 GLN A O 1
ATOM 9504 N N . LEU A 1 1187 ? -52.220 -12.145 41.271 1.00 73.81 1187 LEU A N 1
ATOM 9505 C CA . LEU A 1 1187 ? -51.767 -11.239 42.333 1.00 73.81 1187 LEU A CA 1
ATOM 9506 C C . LEU A 1 1187 ? -50.293 -10.839 42.176 1.00 73.81 1187 LEU A C 1
ATOM 9508 O O . LEU A 1 1187 ? -49.944 -9.693 42.432 1.00 73.81 1187 LEU A O 1
ATOM 9512 N N . HIS A 1 1188 ? -49.440 -11.761 41.719 1.00 72.62 1188 HIS A N 1
ATOM 9513 C CA . HIS A 1 1188 ? -47.988 -11.574 41.615 1.00 72.62 1188 HIS A CA 1
ATOM 9514 C C . HIS A 1 1188 ? -47.487 -11.398 40.173 1.00 72.62 1188 HIS A C 1
ATOM 9516 O O . HIS A 1 1188 ? -46.281 -11.440 39.941 1.00 72.62 1188 HIS A O 1
ATOM 9522 N N . LYS A 1 1189 ? -48.375 -11.149 39.196 1.00 74.69 1189 LYS A N 1
ATOM 9523 C CA . LYS A 1 1189 ? -48.023 -11.024 37.764 1.00 74.69 1189 LYS A CA 1
ATOM 9524 C C . LYS A 1 1189 ? -46.856 -10.066 37.484 1.00 74.69 1189 LYS A C 1
ATOM 9526 O O . LYS A 1 1189 ? -46.041 -10.309 36.598 1.00 74.69 1189 LYS A O 1
ATOM 9531 N N . TYR A 1 1190 ? -46.727 -9.001 38.276 1.00 74.44 1190 TYR A N 1
ATOM 9532 C CA . TYR A 1 1190 ? -45.672 -7.996 38.130 1.00 74.44 1190 TYR A CA 1
ATOM 9533 C C . TYR A 1 1190 ? -44.257 -8.537 38.415 1.00 74.44 1190 TYR A C 1
ATOM 9535 O O . TYR A 1 1190 ? -43.295 -8.012 37.860 1.00 74.44 1190 TYR A O 1
ATOM 9543 N N . LEU A 1 1191 ? -44.118 -9.598 39.224 1.00 74.75 1191 LEU A N 1
ATOM 9544 C CA . LEU A 1 1191 ? -42.832 -10.258 39.496 1.00 74.75 1191 LEU A CA 1
ATOM 9545 C C . LEU A 1 1191 ? -42.279 -11.005 38.277 1.00 74.75 1191 LEU A C 1
ATOM 9547 O O . LEU A 1 1191 ? -41.073 -11.206 38.211 1.00 74.75 1191 LEU A O 1
ATOM 9551 N N . ILE A 1 1192 ? -43.136 -11.382 37.321 1.00 72.31 1192 ILE A N 1
ATOM 9552 C CA . ILE A 1 1192 ? -42.733 -11.985 36.041 1.00 72.31 1192 ILE A CA 1
ATOM 9553 C C . ILE A 1 1192 ? -42.594 -10.906 34.959 1.00 72.31 1192 ILE A C 1
ATOM 9555 O O . ILE A 1 1192 ? -41.634 -10.922 34.194 1.00 72.31 1192 ILE A O 1
ATOM 9559 N N . ILE A 1 1193 ? -43.509 -9.928 34.918 1.00 76.75 1193 ILE A N 1
ATOM 9560 C CA . ILE A 1 1193 ? -43.477 -8.842 33.922 1.00 76.75 1193 ILE A CA 1
ATOM 9561 C C . ILE A 1 1193 ? -42.175 -8.028 34.025 1.00 76.75 1193 ILE A C 1
ATOM 9563 O O . ILE A 1 1193 ? -41.586 -7.689 33.005 1.00 76.75 1193 ILE A O 1
ATOM 9567 N N . SER A 1 1194 ? -41.692 -7.746 35.240 1.00 74.94 1194 SER A N 1
ATOM 9568 C CA . SER A 1 1194 ? -40.464 -6.968 35.462 1.00 74.94 1194 SER A CA 1
ATOM 9569 C C . SER A 1 1194 ? -39.208 -7.609 34.832 1.00 74.94 1194 SER A C 1
ATOM 9571 O O . SER A 1 1194 ? -38.561 -6.931 34.031 1.00 74.94 1194 SER A O 1
ATOM 9573 N N . PRO A 1 1195 ? -38.860 -8.883 35.113 1.00 74.44 1195 PRO A N 1
ATOM 9574 C CA . PRO A 1 1195 ? -37.753 -9.566 34.442 1.00 74.44 1195 PRO A CA 1
ATOM 9575 C C . PRO A 1 1195 ? -37.917 -9.648 32.923 1.00 74.44 1195 PRO A C 1
ATOM 9577 O O . PRO A 1 1195 ? -36.946 -9.443 32.206 1.00 74.44 1195 PRO A O 1
ATOM 9580 N N . VAL A 1 1196 ? -39.132 -9.891 32.421 1.00 78.50 1196 VAL A N 1
ATOM 9581 C CA . VAL A 1 1196 ? -39.394 -9.988 30.973 1.00 78.50 1196 VAL A CA 1
ATOM 9582 C C . VAL A 1 1196 ? -39.152 -8.653 30.265 1.00 78.50 1196 VAL A C 1
ATOM 9584 O O . VAL A 1 1196 ? -38.529 -8.629 29.207 1.00 78.50 1196 VAL A O 1
ATOM 9587 N N . VAL A 1 1197 ? -39.576 -7.532 30.857 1.00 81.69 1197 VAL A N 1
ATOM 9588 C CA . VAL A 1 1197 ? -39.305 -6.189 30.314 1.00 81.69 1197 VAL A CA 1
ATOM 9589 C C . VAL A 1 1197 ? -37.802 -5.886 30.306 1.00 81.69 1197 VAL A C 1
ATOM 9591 O O . VAL A 1 1197 ? -37.294 -5.364 29.316 1.00 81.69 1197 VAL A O 1
ATOM 9594 N N . LEU A 1 1198 ? -37.071 -6.247 31.367 1.00 76.50 1198 LEU A N 1
ATOM 9595 C CA . LEU A 1 1198 ? -35.614 -6.071 31.419 1.00 76.50 1198 LEU A CA 1
ATOM 9596 C C . LEU A 1 1198 ? -34.891 -6.933 30.373 1.00 76.50 1198 LEU A C 1
ATOM 9598 O O . LEU A 1 1198 ? -33.956 -6.448 29.738 1.00 76.50 1198 LEU A O 1
ATOM 9602 N N . VAL A 1 1199 ? -35.356 -8.167 30.141 1.00 78.94 1199 VAL A N 1
ATOM 9603 C CA . VAL A 1 1199 ? -34.851 -9.027 29.061 1.00 78.94 1199 VAL A CA 1
ATOM 9604 C C . VAL A 1 1199 ? -35.107 -8.371 27.710 1.00 78.94 1199 VAL A C 1
ATOM 9606 O O . VAL A 1 1199 ? -34.160 -8.180 26.959 1.00 78.94 1199 VAL A O 1
ATOM 9609 N N . LEU A 1 1200 ? -36.340 -7.950 27.411 1.00 81.50 1200 LEU A N 1
ATOM 9610 C CA . LEU A 1 1200 ? -36.679 -7.309 26.133 1.00 81.50 1200 LEU A CA 1
ATOM 9611 C C . LEU A 1 1200 ? -35.802 -6.085 25.833 1.00 81.50 1200 LEU A C 1
ATOM 9613 O O . LEU A 1 1200 ? -35.382 -5.902 24.694 1.00 81.50 1200 LEU A O 1
ATOM 9617 N N . LEU A 1 1201 ? -35.477 -5.282 26.848 1.00 82.38 1201 LEU A N 1
ATOM 9618 C CA . LEU A 1 1201 ? -34.595 -4.120 26.710 1.00 82.38 1201 LEU A CA 1
ATOM 9619 C C . LEU A 1 1201 ? -33.106 -4.491 26.596 1.00 82.38 1201 LEU A C 1
ATOM 9621 O O . LEU A 1 1201 ? -32.344 -3.768 25.960 1.00 82.38 1201 LEU A O 1
ATOM 9625 N N . GLY A 1 1202 ? -32.680 -5.614 27.182 1.00 74.56 1202 GLY A N 1
ATOM 9626 C CA . GLY A 1 1202 ? -31.312 -6.130 27.072 1.00 74.56 1202 GLY A CA 1
ATOM 9627 C C . GLY A 1 1202 ? -31.041 -6.936 25.793 1.00 74.56 1202 GLY A C 1
ATOM 9628 O O . GLY A 1 1202 ? -29.900 -6.983 25.330 1.00 74.56 1202 GLY A O 1
ATOM 9629 N N . MET A 1 1203 ? -32.070 -7.547 25.195 1.00 80.12 1203 MET A N 1
ATOM 9630 C CA . MET A 1 1203 ? -31.972 -8.427 24.020 1.00 80.12 1203 MET A CA 1
ATOM 9631 C C . MET A 1 1203 ? -31.271 -7.800 22.803 1.00 80.12 1203 MET A C 1
ATOM 9633 O O . MET A 1 1203 ? -30.451 -8.495 22.198 1.00 80.12 1203 MET A O 1
ATOM 9637 N N . PRO A 1 1204 ? -31.484 -6.514 22.446 1.00 81.19 1204 PRO A N 1
ATOM 9638 C CA . PRO A 1 1204 ? -30.788 -5.881 21.323 1.00 81.19 1204 PRO A CA 1
ATOM 9639 C C . PRO A 1 1204 ? -29.260 -6.001 21.387 1.00 81.19 1204 PRO A C 1
ATOM 9641 O O . PRO A 1 1204 ? -28.613 -6.147 20.352 1.00 81.19 1204 PRO A O 1
ATOM 9644 N N . ARG A 1 1205 ? -28.674 -6.032 22.592 1.00 71.56 1205 ARG A N 1
ATOM 9645 C CA . ARG A 1 1205 ? -27.227 -6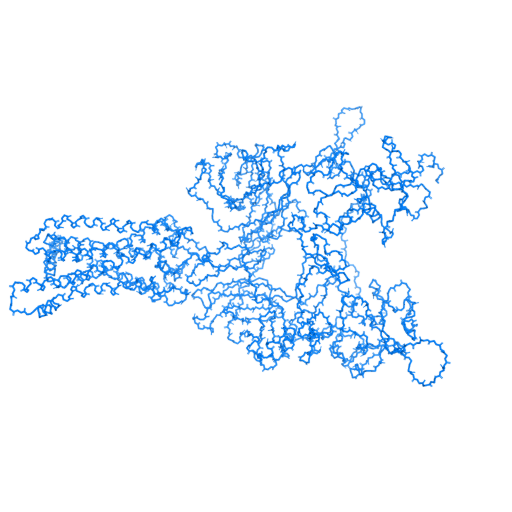.204 22.788 1.00 71.56 1205 ARG A CA 1
ATOM 9646 C C . ARG A 1 1205 ? -26.734 -7.590 22.373 1.00 71.56 1205 ARG A C 1
ATOM 9648 O O . ARG A 1 1205 ? -25.660 -7.696 21.787 1.00 71.56 1205 ARG A O 1
ATOM 9655 N N . LEU A 1 1206 ? -27.506 -8.640 22.660 1.00 72.00 1206 LEU A N 1
ATOM 9656 C CA . LEU A 1 1206 ? -27.193 -9.997 22.205 1.00 72.00 1206 LEU A CA 1
ATOM 9657 C C . LEU A 1 1206 ? -27.406 -10.143 20.701 1.00 72.00 1206 LEU A C 1
ATOM 9659 O O . LEU A 1 1206 ? -26.593 -10.775 20.037 1.00 72.00 1206 LEU A O 1
ATOM 9663 N N . ILE A 1 1207 ? -28.472 -9.541 20.164 1.00 73.25 1207 ILE A N 1
ATOM 9664 C CA . ILE A 1 1207 ? -28.765 -9.578 18.726 1.00 73.25 1207 ILE A CA 1
ATOM 9665 C C . ILE A 1 1207 ? -27.594 -8.967 17.946 1.00 73.25 1207 ILE A C 1
ATOM 9667 O O . ILE A 1 1207 ? -27.092 -9.592 17.015 1.00 73.25 1207 ILE A O 1
ATOM 9671 N N . ILE A 1 1208 ? -27.096 -7.803 18.372 1.00 69.94 1208 ILE A N 1
ATOM 9672 C CA . ILE A 1 1208 ? -25.912 -7.170 17.775 1.00 69.94 1208 ILE A CA 1
ATOM 9673 C C . ILE A 1 1208 ? -24.664 -8.059 17.903 1.00 69.94 1208 ILE A C 1
ATOM 9675 O O . ILE A 1 1208 ? -23.893 -8.160 16.955 1.00 69.94 1208 ILE A O 1
ATOM 9679 N N . ALA A 1 1209 ? -24.450 -8.691 19.060 1.00 64.75 1209 ALA A N 1
ATOM 9680 C CA . ALA A 1 1209 ? -23.240 -9.469 19.319 1.00 64.75 1209 ALA A CA 1
ATOM 9681 C C . ALA A 1 1209 ? -23.215 -10.851 18.633 1.00 64.75 1209 ALA A C 1
ATOM 9683 O O . ALA A 1 1209 ? -22.127 -11.362 18.375 1.00 64.75 1209 ALA A O 1
ATOM 9684 N N . PHE A 1 1210 ? -24.378 -11.459 18.359 1.00 65.25 1210 PHE A N 1
ATOM 9685 C CA . PHE A 1 1210 ? -24.479 -12.853 17.899 1.00 65.25 1210 PHE A CA 1
ATOM 9686 C C . PHE A 1 1210 ? -25.249 -13.066 16.594 1.00 65.25 1210 PHE A C 1
ATOM 9688 O O . PHE A 1 1210 ? -24.905 -13.980 15.852 1.00 65.25 1210 PHE A O 1
ATOM 9695 N N . LEU A 1 1211 ? -26.302 -12.286 16.324 1.00 60.47 1211 LEU A N 1
ATOM 9696 C CA . LEU A 1 1211 ? -27.188 -12.511 15.171 1.00 60.47 1211 LEU A CA 1
ATOM 9697 C C . LEU A 1 1211 ? -26.823 -11.648 13.966 1.00 60.47 1211 LEU A C 1
ATOM 9699 O O . LEU A 1 1211 ? -27.080 -12.044 12.831 1.00 60.47 1211 LEU A O 1
ATOM 9703 N N . VAL A 1 1212 ? -26.223 -10.479 14.190 1.00 62.91 1212 VAL A N 1
ATOM 9704 C CA . VAL A 1 1212 ? -25.733 -9.652 13.091 1.00 62.91 1212 VAL A CA 1
ATOM 9705 C C . VAL A 1 1212 ? -24.312 -10.083 12.741 1.00 62.91 1212 VAL A C 1
ATOM 9707 O O . VAL A 1 1212 ? -23.397 -9.891 13.535 1.00 62.91 1212 VAL A O 1
ATOM 9710 N N . GLU A 1 1213 ? -24.130 -10.663 11.548 1.00 62.16 1213 GLU A N 1
ATOM 9711 C CA . GLU A 1 1213 ? -22.828 -11.162 11.064 1.00 62.16 1213 GLU A CA 1
ATOM 9712 C C . GLU A 1 1213 ? -21.700 -10.133 11.255 1.00 62.16 1213 GLU A C 1
ATOM 9714 O O . GLU A 1 1213 ? -20.601 -10.499 11.675 1.00 62.16 1213 GLU A O 1
ATOM 9719 N N . CYS A 1 1214 ? -21.982 -8.862 10.935 1.00 75.12 1214 CYS A N 1
ATOM 9720 C CA . CYS A 1 1214 ? -21.159 -7.666 11.148 1.00 75.12 1214 CYS A CA 1
ATOM 9721 C C . CYS A 1 1214 ? -21.781 -6.463 10.406 1.00 75.12 1214 CYS A C 1
ATOM 9723 O O . CYS A 1 1214 ? -22.762 -6.615 9.673 1.00 75.12 1214 CYS A O 1
ATOM 9725 N N . MET A 1 1215 ? -21.165 -5.281 10.510 1.00 72.62 1215 MET A N 1
ATOM 9726 C CA . MET A 1 1215 ? -21.445 -4.166 9.598 1.00 72.62 1215 MET A CA 1
ATOM 9727 C C . MET A 1 1215 ? -20.709 -4.406 8.266 1.00 72.62 1215 MET A C 1
ATOM 9729 O O . MET A 1 1215 ? -19.481 -4.484 8.251 1.00 72.62 1215 MET A O 1
ATOM 9733 N N . LYS A 1 1216 ? -21.445 -4.581 7.156 1.00 71.00 1216 LYS A N 1
ATOM 9734 C CA . LYS A 1 1216 ? -20.861 -4.982 5.859 1.00 71.00 1216 LYS A CA 1
ATOM 9735 C C . LYS A 1 1216 ? -20.204 -3.810 5.133 1.00 71.00 1216 LYS A C 1
ATOM 9737 O O . LYS A 1 1216 ? -19.123 -4.006 4.587 1.00 71.00 1216 LYS A O 1
ATOM 9742 N N . SER A 1 1217 ? -20.807 -2.623 5.192 1.00 68.69 1217 SER A N 1
ATOM 9743 C CA . SER A 1 1217 ? -20.243 -1.375 4.676 1.00 68.69 1217 SER A CA 1
ATOM 9744 C C . SER A 1 1217 ? -20.390 -0.222 5.669 1.00 68.69 1217 SER A C 1
ATOM 9746 O O . SER A 1 1217 ? -21.369 -0.136 6.411 1.00 68.69 1217 SER A O 1
ATOM 9748 N N . ALA A 1 1218 ? -19.464 0.739 5.624 1.00 63.62 1218 ALA A N 1
ATOM 9749 C CA . ALA A 1 1218 ? -19.605 2.013 6.335 1.00 63.62 1218 ALA A CA 1
ATOM 9750 C C . ALA A 1 1218 ? -20.803 2.851 5.829 1.00 63.62 1218 ALA A C 1
ATOM 9752 O O . ALA A 1 1218 ? -21.245 3.774 6.519 1.00 63.62 1218 ALA A O 1
ATOM 9753 N N . ARG A 1 1219 ? -21.334 2.541 4.634 1.00 65.81 1219 ARG A N 1
ATOM 9754 C CA . ARG A 1 1219 ? -22.502 3.203 4.028 1.00 65.81 1219 ARG A CA 1
ATOM 9755 C C . ARG A 1 1219 ? -23.846 2.565 4.400 1.00 65.81 1219 ARG A C 1
ATOM 9757 O O . ARG A 1 1219 ? -24.856 3.251 4.256 1.00 65.81 1219 ARG A O 1
ATOM 9764 N N . ASP A 1 1220 ? -23.861 1.333 4.915 1.00 63.62 1220 ASP A N 1
ATOM 9765 C CA . ASP A 1 1220 ? -25.087 0.632 5.332 1.00 63.62 1220 ASP A CA 1
ATOM 9766 C C . ASP A 1 1220 ? -25.850 1.400 6.430 1.00 63.62 1220 ASP A C 1
ATOM 9768 O O . ASP A 1 1220 ? -25.327 2.345 7.032 1.00 63.62 1220 ASP A O 1
ATOM 9772 N N . SER A 1 1221 ? -27.105 1.016 6.710 1.00 63.72 1221 SER A N 1
ATOM 9773 C CA . SER A 1 1221 ? -27.982 1.712 7.666 1.00 63.72 1221 SER A CA 1
ATOM 9774 C C . SER A 1 1221 ? -27.507 1.575 9.127 1.00 63.72 1221 SER A C 1
ATOM 9776 O O . SER A 1 1221 ? -28.076 0.838 9.930 1.00 63.72 1221 SER A O 1
ATOM 9778 N N . VAL A 1 1222 ? -26.477 2.338 9.500 1.00 70.44 1222 VAL A N 1
ATOM 9779 C CA . VAL A 1 1222 ? -25.900 2.448 10.856 1.00 70.44 1222 VAL A CA 1
ATOM 9780 C C . VAL A 1 1222 ? -26.952 2.809 11.915 1.00 70.44 1222 VAL A C 1
ATOM 9782 O O . VAL A 1 1222 ? -26.789 2.508 13.096 1.00 70.44 1222 VAL A O 1
ATOM 9785 N N . THR A 1 1223 ? -28.059 3.427 11.502 1.00 75.69 1223 THR A N 1
ATOM 9786 C CA . THR A 1 1223 ? -29.178 3.809 12.368 1.00 75.69 1223 THR A CA 1
ATOM 9787 C C . THR A 1 1223 ? -29.744 2.637 13.167 1.00 75.69 1223 THR A C 1
ATOM 9789 O O . THR A 1 1223 ? -30.021 2.815 14.350 1.00 75.69 1223 THR A O 1
ATOM 9792 N N . SER A 1 1224 ? -29.863 1.439 12.587 1.00 76.56 1224 SER A N 1
ATOM 9793 C CA . SER A 1 1224 ? -30.383 0.267 13.307 1.00 76.56 1224 SER A CA 1
ATOM 9794 C C . SER A 1 1224 ? -29.440 -0.177 14.430 1.00 76.56 1224 SER A C 1
ATOM 9796 O O . SER A 1 1224 ? -29.880 -0.364 15.565 1.00 76.56 1224 SER A O 1
ATOM 9798 N N . PHE A 1 1225 ? -28.136 -0.259 14.146 1.00 79.25 1225 PHE A N 1
ATOM 9799 C CA . PHE A 1 1225 ? -27.100 -0.588 15.129 1.00 79.25 1225 PHE A CA 1
ATOM 9800 C C . PHE A 1 1225 ? -27.039 0.434 16.262 1.00 79.25 1225 PHE A C 1
ATOM 9802 O O . PHE A 1 1225 ? -26.952 0.067 17.432 1.00 79.25 1225 PHE A O 1
ATOM 9809 N N . LEU A 1 1226 ? -27.125 1.718 15.920 1.00 84.31 1226 LEU A N 1
ATOM 9810 C CA . LEU A 1 1226 ? -27.078 2.807 16.883 1.00 84.31 1226 LEU A CA 1
ATOM 9811 C C . LEU A 1 1226 ? -28.312 2.812 17.801 1.00 84.31 1226 LEU A C 1
ATOM 9813 O O . LEU A 1 1226 ? -28.169 2.927 19.017 1.00 84.31 1226 LEU A O 1
ATOM 9817 N N . VAL A 1 1227 ? -29.516 2.631 17.245 1.00 85.19 1227 VAL A N 1
ATOM 9818 C CA . VAL A 1 1227 ? -30.764 2.536 18.025 1.00 85.19 1227 VAL A CA 1
ATOM 9819 C C . VAL A 1 1227 ? -30.724 1.333 18.965 1.00 85.19 1227 VAL A C 1
ATOM 9821 O O . VAL A 1 1227 ? -31.000 1.477 20.155 1.00 85.19 1227 VAL A O 1
ATOM 9824 N N . ALA A 1 1228 ? -30.322 0.162 18.471 1.00 82.56 1228 ALA A N 1
ATOM 9825 C CA . ALA A 1 1228 ? -30.202 -1.038 19.293 1.00 82.56 1228 ALA A CA 1
ATOM 9826 C C . ALA A 1 1228 ? -29.142 -0.884 20.404 1.00 82.56 1228 ALA A C 1
ATOM 9828 O O . ALA A 1 1228 ? -29.366 -1.334 21.532 1.00 82.56 1228 ALA A O 1
ATOM 9829 N N . TYR A 1 1229 ? -28.037 -0.178 20.135 1.00 84.31 1229 TYR A N 1
ATOM 9830 C CA . TYR A 1 1229 ? -27.044 0.159 21.155 1.00 84.31 1229 TYR A CA 1
ATOM 9831 C C . TYR A 1 1229 ? -27.635 1.068 22.244 1.00 84.31 1229 TYR A C 1
ATOM 9833 O O . TYR A 1 1229 ? -27.503 0.747 23.422 1.00 84.31 1229 TYR A O 1
ATOM 9841 N N . PHE A 1 1230 ? -28.356 2.141 21.894 1.00 87.94 1230 PHE A N 1
ATOM 9842 C CA . PHE A 1 1230 ? -29.007 3.014 22.884 1.00 87.94 1230 PHE A CA 1
ATOM 9843 C C . PHE A 1 1230 ? -30.068 2.282 23.719 1.00 87.94 1230 PHE A C 1
ATOM 9845 O O . PHE A 1 1230 ? -30.103 2.453 24.939 1.00 87.94 1230 PHE A O 1
ATOM 9852 N N . ILE A 1 1231 ? -30.883 1.419 23.098 1.00 87.19 1231 ILE A N 1
ATOM 9853 C CA . ILE A 1 1231 ? -31.891 0.617 23.814 1.00 87.19 1231 ILE A CA 1
ATOM 9854 C C . ILE A 1 1231 ? -31.232 -0.267 24.880 1.00 87.19 1231 ILE A C 1
ATOM 9856 O O . ILE A 1 1231 ? -31.758 -0.378 25.987 1.00 87.19 1231 ILE A O 1
ATOM 9860 N N . SER A 1 1232 ? -30.044 -0.818 24.605 1.00 83.75 1232 SER A N 1
ATOM 9861 C CA . SER A 1 1232 ? -29.341 -1.677 25.567 1.00 83.75 1232 SER A CA 1
ATOM 9862 C C . SER A 1 1232 ? -28.930 -0.982 26.875 1.00 83.75 1232 SER A C 1
ATOM 9864 O O . SER A 1 1232 ? -28.720 -1.658 27.882 1.00 83.75 1232 SER A O 1
ATOM 9866 N N . PHE A 1 1233 ? -28.857 0.354 26.890 1.00 85.31 1233 PHE A N 1
ATOM 9867 C CA . PHE A 1 1233 ? -28.546 1.161 28.076 1.00 85.31 1233 PHE A CA 1
ATOM 9868 C C . PHE A 1 1233 ? -29.794 1.759 28.754 1.00 85.31 1233 PHE A C 1
ATOM 9870 O O . PHE A 1 1233 ? -29.667 2.510 29.719 1.00 85.31 1233 PHE A O 1
ATOM 9877 N N . LEU A 1 1234 ? -31.010 1.414 28.311 1.00 86.88 1234 LEU A N 1
ATOM 9878 C CA . LEU A 1 1234 ? -32.252 1.808 28.989 1.00 86.88 1234 LEU A CA 1
ATOM 9879 C C . LEU A 1 1234 ? -32.511 1.117 30.345 1.00 86.88 1234 LEU A C 1
ATOM 9881 O O . LEU A 1 1234 ? -33.065 1.793 31.216 1.00 86.88 1234 LEU A O 1
ATOM 9885 N N . PRO A 1 1235 ? -32.139 -0.156 30.609 1.00 84.75 1235 PRO A N 1
ATOM 9886 C CA . PRO A 1 1235 ? -32.496 -0.827 31.867 1.00 84.75 1235 PRO A CA 1
ATOM 9887 C C . PRO A 1 1235 ? -32.118 -0.069 33.163 1.00 84.75 1235 PRO A C 1
ATOM 9889 O O . PRO A 1 1235 ? -32.978 0.049 34.042 1.00 84.75 1235 PRO A O 1
ATOM 9892 N N . PRO A 1 1236 ? -30.916 0.537 33.300 1.00 85.00 1236 PRO A N 1
ATOM 9893 C CA . PRO A 1 1236 ? -30.562 1.353 34.470 1.00 85.00 1236 PRO A CA 1
ATOM 9894 C C . PRO A 1 1236 ? -31.473 2.573 34.694 1.00 85.00 1236 PRO A C 1
ATOM 9896 O O . PRO A 1 1236 ? -31.640 3.020 35.829 1.00 85.00 1236 PRO A O 1
ATOM 9899 N N . THR A 1 1237 ? -32.104 3.102 33.640 1.00 86.62 1237 THR A N 1
ATOM 9900 C CA . THR A 1 1237 ? -33.006 4.268 33.714 1.00 86.62 1237 THR A CA 1
ATOM 9901 C C . THR A 1 1237 ? -34.423 3.930 34.193 1.00 86.62 1237 THR A C 1
ATOM 9903 O O . THR A 1 1237 ? -35.200 4.837 34.483 1.00 86.62 1237 THR A O 1
ATOM 9906 N N . LEU A 1 1238 ? -34.763 2.641 34.325 1.00 85.38 1238 LEU A N 1
ATOM 9907 C CA . LEU A 1 1238 ? -36.119 2.179 34.652 1.00 85.38 1238 LEU A CA 1
ATOM 9908 C C . LEU A 1 1238 ? -36.260 1.600 36.067 1.00 85.38 1238 LEU A C 1
ATOM 9910 O O . LEU A 1 1238 ? -37.328 1.107 36.433 1.00 85.38 1238 LEU A O 1
ATOM 9914 N N . THR A 1 1239 ? -35.219 1.670 36.898 1.00 81.75 1239 THR A N 1
ATOM 9915 C CA . THR A 1 1239 ? -35.211 1.051 38.238 1.00 81.75 1239 THR A CA 1
ATOM 9916 C C . THR A 1 1239 ? -36.355 1.516 39.147 1.00 81.75 1239 THR A C 1
ATOM 9918 O O . THR A 1 1239 ? -36.969 0.686 39.823 1.00 81.75 1239 THR A O 1
ATOM 9921 N N . PHE A 1 1240 ? -36.720 2.802 39.127 1.00 84.38 1240 PHE A N 1
ATOM 9922 C CA . PHE A 1 1240 ? -37.858 3.329 39.891 1.00 84.38 1240 PHE A CA 1
ATOM 9923 C C . PHE A 1 1240 ? -39.190 2.760 39.398 1.00 84.38 1240 PHE A C 1
ATOM 9925 O O . PHE A 1 1240 ? -40.016 2.313 40.202 1.00 84.38 1240 PHE A O 1
ATOM 9932 N N . ALA A 1 1241 ? -39.387 2.739 38.077 1.00 82.50 1241 ALA A N 1
ATOM 9933 C CA . ALA A 1 1241 ? -40.606 2.240 37.448 1.00 82.50 1241 ALA A CA 1
ATOM 9934 C C . ALA A 1 1241 ? -40.800 0.738 37.698 1.00 82.50 1241 ALA A C 1
ATOM 9936 O O . ALA A 1 1241 ? -41.919 0.290 37.935 1.00 82.50 1241 ALA A O 1
ATOM 9937 N N . VAL A 1 1242 ? -39.705 -0.025 37.697 1.00 81.38 1242 VAL A N 1
ATOM 9938 C CA . VAL A 1 1242 ? -39.723 -1.482 37.844 1.00 81.38 1242 VAL A CA 1
ATOM 9939 C C . VAL A 1 1242 ? -39.902 -1.919 39.300 1.00 81.38 1242 VAL A C 1
ATOM 9941 O O . VAL A 1 1242 ? -40.682 -2.830 39.571 1.00 81.38 1242 VAL A O 1
ATOM 9944 N N . PHE A 1 1243 ? -39.211 -1.290 40.257 1.00 80.12 1243 PHE A N 1
ATOM 9945 C CA . PHE A 1 1243 ? -39.212 -1.768 41.644 1.00 80.12 1243 PHE A CA 1
ATOM 9946 C C . PHE A 1 1243 ? -40.121 -0.973 42.584 1.00 80.12 1243 PHE A C 1
ATOM 9948 O O . PHE A 1 1243 ? -40.775 -1.585 43.428 1.00 80.12 1243 PHE A O 1
ATOM 9955 N N . ILE A 1 1244 ? -40.185 0.358 42.474 1.00 82.38 1244 ILE A N 1
ATOM 9956 C CA . ILE A 1 1244 ? -40.892 1.212 43.448 1.00 82.38 1244 ILE A CA 1
ATOM 9957 C C . ILE A 1 1244 ? -42.369 1.358 43.078 1.00 82.38 1244 ILE A C 1
ATOM 9959 O O . ILE A 1 1244 ? -43.225 1.189 43.946 1.00 82.38 1244 ILE A O 1
ATOM 9963 N N . LEU A 1 1245 ? -42.683 1.639 41.809 1.00 78.31 1245 LEU A N 1
ATOM 9964 C CA . LEU A 1 1245 ? -44.059 1.892 41.359 1.00 78.31 1245 LEU A CA 1
ATOM 9965 C C . LEU A 1 1245 ? -45.039 0.727 41.629 1.00 78.31 1245 LEU A C 1
ATOM 9967 O O . LEU A 1 1245 ? -46.140 0.997 42.118 1.00 78.31 1245 LEU A O 1
ATOM 9971 N N . PRO A 1 1246 ? -44.671 -0.548 41.370 1.00 76.06 1246 PRO A N 1
ATOM 9972 C CA . PRO A 1 1246 ? -45.578 -1.686 41.549 1.00 76.06 1246 PRO A CA 1
ATOM 9973 C C . PRO A 1 1246 ? -45.761 -2.101 43.015 1.00 76.06 1246 PRO A C 1
ATOM 9975 O O . PRO A 1 1246 ? -46.736 -2.766 43.356 1.00 76.06 1246 PRO A O 1
ATOM 9978 N N . SER A 1 1247 ? -44.828 -1.731 43.896 1.00 77.31 1247 SER A N 1
ATOM 9979 C CA . SER A 1 1247 ? -44.816 -2.167 45.292 1.00 77.31 1247 SER A CA 1
ATOM 9980 C C . SER A 1 1247 ? -45.517 -1.158 46.200 1.00 77.31 1247 SER A C 1
ATOM 9982 O O . SER A 1 1247 ? -45.033 -0.044 46.404 1.00 77.31 1247 SER A O 1
ATOM 9984 N N . GLN A 1 1248 ? -46.631 -1.561 46.820 1.00 74.38 1248 GLN A N 1
ATOM 9985 C CA . GLN A 1 1248 ? -47.354 -0.710 47.776 1.00 74.38 1248 GLN A CA 1
ATOM 9986 C C . GLN A 1 1248 ? -46.470 -0.289 48.963 1.00 74.38 1248 GLN A C 1
ATOM 9988 O O . GLN A 1 1248 ? -46.527 0.860 49.401 1.00 74.38 1248 GLN A O 1
ATOM 9993 N N . THR A 1 1249 ? -45.604 -1.184 49.449 1.00 77.56 1249 THR A N 1
ATOM 9994 C CA . THR A 1 1249 ? -44.713 -0.907 50.585 1.00 77.56 1249 THR A CA 1
ATOM 9995 C C . THR A 1 1249 ? -43.664 0.143 50.234 1.00 77.56 1249 THR A C 1
ATOM 9997 O O . THR A 1 1249 ? -43.485 1.106 50.980 1.00 77.56 1249 THR A O 1
ATOM 10000 N N . TYR A 1 1250 ? -43.010 0.021 49.076 1.00 82.06 1250 TYR A N 1
ATOM 10001 C CA . TYR A 1 1250 ? -42.001 0.991 48.643 1.00 82.06 1250 TYR A CA 1
ATOM 10002 C C . TYR A 1 1250 ? -42.625 2.334 48.255 1.00 82.06 1250 TYR A C 1
ATOM 10004 O O . TYR A 1 1250 ? -42.086 3.379 48.616 1.00 82.06 1250 TYR A O 1
ATOM 10012 N N . ARG A 1 1251 ? -43.797 2.328 47.604 1.00 82.56 1251 ARG A N 1
ATOM 10013 C CA . ARG A 1 1251 ? -44.528 3.547 47.230 1.00 82.56 1251 ARG A CA 1
ATOM 10014 C C . ARG A 1 1251 ? -44.965 4.367 48.446 1.00 82.56 1251 ARG A C 1
ATOM 10016 O O . ARG A 1 1251 ? -44.879 5.595 48.412 1.00 82.56 1251 ARG A O 1
ATOM 10023 N N . ASN A 1 1252 ? -45.396 3.714 49.526 1.00 82.44 1252 ASN A N 1
ATOM 10024 C CA . ASN A 1 1252 ? -45.763 4.402 50.766 1.00 82.44 1252 ASN A CA 1
ATOM 10025 C C . ASN A 1 1252 ? -44.540 5.032 51.444 1.00 82.44 1252 ASN A C 1
ATOM 10027 O O . ASN A 1 1252 ? -44.592 6.205 51.813 1.00 82.44 1252 ASN A O 1
ATOM 10031 N N . VAL A 1 1253 ? -43.420 4.303 51.524 1.00 82.94 1253 VAL A N 1
ATOM 10032 C CA . VAL A 1 1253 ? -42.166 4.849 52.071 1.00 82.94 1253 VAL A CA 1
ATOM 10033 C C . VAL A 1 1253 ? -41.664 6.028 51.230 1.00 82.94 1253 VAL A C 1
ATOM 10035 O O . VAL A 1 1253 ? -41.295 7.061 51.786 1.00 82.94 1253 VAL A O 1
ATOM 10038 N N . PHE A 1 1254 ? -41.739 5.938 49.900 1.00 85.62 1254 PHE A N 1
ATOM 10039 C CA . PHE A 1 1254 ? -41.399 7.047 49.008 1.00 85.62 1254 PHE A CA 1
ATOM 10040 C C . PHE A 1 1254 ? -42.243 8.300 49.285 1.00 85.62 1254 PHE A C 1
ATOM 10042 O O . PHE A 1 1254 ? -41.676 9.371 49.492 1.00 85.62 1254 PHE A O 1
ATOM 10049 N N . LYS A 1 1255 ? -43.579 8.176 49.375 1.00 83.25 1255 LYS A N 1
ATOM 10050 C CA . LYS A 1 1255 ? -44.472 9.303 49.712 1.00 83.25 1255 LYS A CA 1
ATOM 10051 C C . LYS A 1 1255 ? -44.096 9.950 51.046 1.00 83.25 1255 LYS A C 1
ATOM 10053 O O . LYS A 1 1255 ? -44.057 11.176 51.134 1.00 83.25 1255 LYS A O 1
ATOM 10058 N N . THR A 1 1256 ? -43.777 9.145 52.064 1.00 82.25 1256 THR A N 1
ATOM 10059 C CA . THR A 1 1256 ? -43.354 9.673 53.372 1.00 82.25 1256 THR A CA 1
ATOM 10060 C C . THR A 1 1256 ? -42.015 10.408 53.310 1.00 82.25 1256 THR A C 1
ATOM 10062 O O . THR A 1 1256 ? -41.908 11.508 53.853 1.00 82.25 1256 THR A O 1
ATOM 10065 N N . SER A 1 1257 ? -41.021 9.868 52.595 1.00 79.88 1257 SER A N 1
ATOM 10066 C CA . SER A 1 1257 ? -39.720 10.522 52.410 1.00 79.88 1257 SER A CA 1
ATOM 10067 C C . SER A 1 1257 ? -39.846 11.818 51.608 1.00 79.88 1257 SER A C 1
ATOM 10069 O O . SER A 1 1257 ? -39.213 12.818 51.936 1.00 79.88 1257 SER A O 1
ATOM 10071 N N . MET A 1 1258 ? -40.706 11.846 50.588 1.00 79.94 1258 MET A N 1
ATOM 10072 C CA . MET A 1 1258 ? -40.959 13.054 49.807 1.00 79.94 1258 MET A CA 1
ATOM 10073 C C . MET A 1 1258 ? -41.662 14.140 50.630 1.00 79.94 1258 MET A C 1
ATOM 10075 O O . MET A 1 1258 ? -41.313 15.313 50.518 1.00 79.94 1258 MET A O 1
ATOM 10079 N N . ALA A 1 1259 ? -42.614 13.768 51.492 1.00 79.38 1259 ALA A N 1
ATOM 10080 C CA . ALA A 1 1259 ? -43.279 14.704 52.396 1.00 79.38 1259 ALA A CA 1
ATOM 10081 C C . ALA A 1 1259 ? -42.309 15.306 53.428 1.00 79.38 1259 ALA A C 1
ATOM 10083 O O . ALA A 1 1259 ? -42.385 16.505 53.704 1.00 79.38 1259 ALA A O 1
ATOM 10084 N N . SER A 1 1260 ? -41.365 14.521 53.967 1.00 74.38 1260 SER A N 1
ATOM 10085 C CA . SER A 1 1260 ? -40.337 15.059 54.871 1.00 74.38 1260 SER A CA 1
ATOM 10086 C C . SER A 1 1260 ? -39.368 15.988 54.140 1.00 74.38 1260 SER A C 1
ATOM 10088 O O . SER A 1 1260 ? -39.006 17.029 54.679 1.00 74.38 1260 SER A O 1
ATOM 10090 N N . LEU A 1 1261 ? -38.990 15.658 52.901 1.00 73.69 1261 LEU A N 1
ATOM 10091 C CA . LEU A 1 1261 ? -38.125 16.503 52.079 1.00 73.69 1261 LEU A CA 1
ATOM 10092 C C . LEU A 1 1261 ? -38.808 17.832 51.731 1.00 73.69 1261 LEU A C 1
ATOM 10094 O O . LEU A 1 1261 ? -38.178 18.877 51.827 1.00 73.69 1261 LEU A O 1
ATOM 10098 N N . ARG A 1 1262 ? -40.116 17.814 51.434 1.00 75.19 1262 ARG A N 1
ATOM 10099 C CA . ARG A 1 1262 ? -40.930 19.023 51.212 1.00 75.19 1262 ARG A CA 1
ATOM 10100 C C . ARG A 1 1262 ? -40.980 19.918 52.452 1.00 75.19 1262 ARG A C 1
ATOM 10102 O O . ARG A 1 1262 ? -40.883 21.132 52.320 1.00 75.19 1262 ARG A O 1
ATOM 10109 N N . LYS A 1 1263 ? -41.074 19.330 53.653 1.00 74.38 1263 LYS A N 1
ATOM 10110 C CA . LYS A 1 1263 ? -41.004 20.069 54.928 1.00 74.38 1263 LYS A CA 1
ATOM 10111 C C . LYS A 1 1263 ? -39.624 20.686 55.170 1.00 74.38 1263 LYS A C 1
ATOM 10113 O O . LYS A 1 1263 ? -39.558 21.815 55.639 1.00 74.38 1263 LYS A O 1
ATOM 10118 N N . ILE A 1 1264 ? -38.539 19.983 54.835 1.00 70.06 1264 ILE A N 1
ATOM 10119 C CA . ILE A 1 1264 ? -37.164 20.507 54.940 1.00 70.06 1264 ILE A CA 1
ATOM 10120 C C . ILE A 1 1264 ? -36.937 21.631 53.925 1.00 70.06 1264 ILE A C 1
ATOM 10122 O O . ILE A 1 1264 ? -36.410 22.673 54.289 1.00 70.06 1264 ILE A O 1
ATOM 10126 N N . PHE A 1 1265 ? -37.396 21.461 52.683 1.00 67.31 1265 PHE A N 1
ATOM 10127 C CA . PHE A 1 1265 ? -37.276 22.473 51.634 1.00 67.31 1265 PHE A CA 1
ATOM 10128 C C . PHE A 1 1265 ? -38.069 23.741 51.983 1.00 67.31 1265 PHE A C 1
ATOM 10130 O O . PHE A 1 1265 ? -37.544 24.841 51.851 1.00 67.31 1265 PHE A O 1
ATOM 10137 N N . HIS A 1 1266 ? -39.284 23.598 52.530 1.00 64.94 1266 HIS A N 1
ATOM 10138 C CA . HIS A 1 1266 ? -40.042 24.727 53.079 1.00 64.94 1266 HIS A CA 1
ATOM 10139 C C . HIS A 1 1266 ? -39.346 25.395 54.273 1.00 64.94 1266 HIS A C 1
ATOM 10141 O O . HIS A 1 1266 ? -39.393 26.615 54.370 1.00 64.94 1266 HIS A O 1
ATOM 10147 N N . ARG A 1 1267 ? -38.666 24.631 55.142 1.00 61.09 1267 ARG A N 1
ATOM 10148 C CA . ARG A 1 1267 ? -37.853 25.178 56.244 1.00 61.09 1267 ARG A CA 1
ATOM 10149 C C . ARG A 1 1267 ? -36.615 25.931 55.750 1.00 61.09 1267 ARG A C 1
ATOM 10151 O O . ARG A 1 1267 ? -36.281 26.954 56.318 1.00 61.09 1267 ARG A O 1
ATOM 10158 N N . CYS A 1 1268 ? -35.940 25.458 54.702 1.00 53.22 1268 CYS A N 1
ATOM 10159 C CA . CYS A 1 1268 ? -34.799 26.166 54.111 1.00 53.22 1268 CYS A CA 1
ATOM 10160 C C . CYS A 1 1268 ? -35.234 27.438 53.365 1.00 53.22 1268 CYS A C 1
ATOM 10162 O O . CYS A 1 1268 ? -34.551 28.451 53.452 1.00 53.22 1268 CYS A O 1
ATOM 10164 N N . LEU A 1 1269 ? -36.389 27.420 52.690 1.00 55.06 1269 LEU A N 1
ATOM 10165 C CA . LEU A 1 1269 ? -36.973 28.616 52.070 1.00 55.06 1269 LEU A CA 1
ATOM 10166 C C . LEU A 1 1269 ? -37.505 29.630 53.095 1.00 55.06 1269 LEU A C 1
ATOM 10168 O O . LEU A 1 1269 ? -37.467 30.822 52.817 1.00 55.06 1269 LEU A O 1
ATOM 10172 N N . SER A 1 1270 ? -37.957 29.191 54.276 1.00 56.88 1270 SER A N 1
ATOM 10173 C CA . SER A 1 1270 ? -38.373 30.091 55.365 1.00 56.88 1270 SER A CA 1
ATOM 10174 C C . SER A 1 1270 ? -37.217 30.619 56.223 1.00 56.88 1270 SER A C 1
ATOM 10176 O O . SER A 1 1270 ? -37.478 31.347 57.166 1.00 56.88 1270 SER A O 1
ATOM 10178 N N . VAL A 1 1271 ? -35.977 30.185 55.969 1.00 55.06 1271 VAL A N 1
ATOM 10179 C CA . VAL A 1 1271 ? -34.751 30.695 56.619 1.00 55.06 1271 VAL A CA 1
ATOM 10180 C C . VAL A 1 1271 ? -34.026 31.703 55.709 1.00 55.06 1271 VAL A C 1
ATOM 10182 O O . VAL A 1 1271 ? -33.128 32.406 56.156 1.00 55.06 1271 VAL A O 1
ATOM 10185 N N . HIS A 1 1272 ? -34.430 31.798 54.435 1.00 49.19 1272 HIS A N 1
ATOM 10186 C CA . HIS A 1 1272 ? -33.934 32.785 53.465 1.00 49.19 1272 HIS A CA 1
ATOM 10187 C C . HIS A 1 1272 ? -34.896 33.962 53.209 1.00 49.19 1272 HIS A C 1
ATOM 10189 O O . HIS A 1 1272 ? -34.526 34.896 52.500 1.00 49.19 1272 HIS A O 1
ATOM 10195 N N . LYS A 1 1273 ? -36.106 33.912 53.771 1.00 40.25 1273 LYS A N 1
ATOM 10196 C CA . LYS A 1 1273 ? -36.972 35.070 54.029 1.00 40.25 1273 LYS A CA 1
ATOM 10197 C C . LYS A 1 1273 ? -36.841 35.416 55.500 1.00 40.25 1273 LYS A C 1
ATOM 10199 O O . LYS A 1 1273 ? -36.923 36.622 55.801 1.00 40.25 1273 LYS A O 1
#

Sequence (1273 aa):
MSRKQQFCPPLFEFPAQSIGWNDVHLFHSWNSSYDTIWAFDFVCYNEQLCDSETVTIQFAKITEPTKLLSCQKTHKLELKVTDPLTRSNQIESVRILFSKICAIGVHDVGYDCSQSNQFRCGKKCISKHRLVDGLRDCTSLTDELYNDTCSLKDRDRIKCTFTFIGKNDTKCVNLIWVNKINGGIPCVERKKKTPHFPTICDGYVEYEEIVDGEINTDETHCENWLCDNSYTRCDGIWNCRNGADEVRCPRLYCNGIDQHPCISPTDGQIKCLSISQAGDGVVDCLGGADERQLCRRSSVALIDYIVGSYHCLNKQSNGKQINQGSLITQTTKNKCIEVNQLCDNVLDCPLHDDESSIICKGISNAPFCDYQIIEFLFPLRILLCSLDDTLKLFMWGSNDKTVPHFSLANYSISPPYSPISPSIKTIISSNVSEESSLTFNSHRQATLVAFHCHSGIPVHLSRHESKLSPKEIEKRCLCPPSHYGAHCEYQNQRVVVTMRIGSIEWQIAFKFVVYLIDNANHIVQSYHQVDYVSNRDCGMKFSFHLLYAVRPKPVDRKYFIRIDVFETTTLRYRTSWLFELVHFYLPVYRLSIQLTVLNRSILIETRCPLKCHSKHGDCVKYVNTDKFFCRCHSGWSGPSCTEPYECTCSPDSICVGSWNKKPICVCPLRKFGSYCYLLNPLCEQTNAVKCQNNGQCVPRDLRINSNSDTICVCSVDYRGKQCEILATKIHILFASLPSHSIPESILLHFITVNTHAPPPGITTTEKQWGPHQRTTVFKKVPFDQVFTTVNWVNPFHLLFAEFHNNMYLLTIQTTYVAWSQMKFSIEHKARCPSIRELLNSTIVAFLPIRRVKYYHIPCQQRLHLACFHDDEQFMCLCTYDRRANCFSFNHHLERVCQYDSYCHNGGQCFQDNATCPSIIICKCPKCYFGTQCHLSTKGFGLSLDVILGYRIRPYTAFKDQPLILKTSVIVTSIMLVVGLINGCLCTLTFKQKTLRKVGTGIYLLVASIVSVITMTMFTLKFCLLVLSQLKLINDRSILISQCISVDFLLKVFLQTGDWLYACVAMERLFVVTKGTSFNQQTSQRVAKWIILLVGLFVIATSAHEPYHRALVTDEDEGRVWCIVRYPESYSKYLNIYTSVITIVHFIGPFAINIISACGIIVLTARHRMNARKQLSYNSHLRNQLQLHKYLIISPVVLVLLGMPRLIIAFLVECMKSARDSVTSFLVAYFISFLPPTLTFAVFILPSQTYRNVFKTSMASLRKIFHRCLSVHK